Protein AF-0000000069711611 (afdb_homodimer)

Sequence (1108 aa):
MDKAIKTPIEMLAHWANTRGDEIYLRQPIKGQYLDFTWNEVQEKVQQLAGALRHLGLEPGDKIAVLSKNCAEWFITDLALMHGGYISVPIYPTANPDTIRYVLQHSGAKAIFLGKLDHWADQEAGVGGELLRLAMPYDTMPAQYQWEQLLNMGNPLIEAPLPEPDQIMTLIYTSGSTGQPKGAIQTFASYGWTCQAVVRDLRTNGNDRLLSYLPLAHITERVAIEGSSFYSGSVVAFVESLDSFVADVQRAKPTVFFSVPRLWSLFQKNIIDKIGVSKLNLLLKIPLISSLVKHKIHKGLGLNHCRLLGSGSAPIPPSLIHWYHSIGLNICEAWGMTENCAYSIINYPFDVRKIGTVGKPVQDCQIRQGEDGELLIKSPGLMTAYYLQPEATAAAFDADGFFHTGDLCAIDADGCVTITGRVKDNFKTAKGKYVAPVPIERKLAQDPHVELICVIGSGLPHPVALVQLSEGANLQAREEVRASLKATLDSVNPHLESHEHVDAIVVVNEPWSIENDVLTPTLKIKRHVLEKAFSERVDGIRGAQVRWEDELAKKMDKAIKTPIEMLAHWANTRGDEIYLRQPIKGQYLDFTWNEVQEKVQQLAGALRHLGLEPGDKIAVLSKNCAEWFITDLALMHGGYISVPIYPTANPDTIRYVLQHSGAKAIFLGKLDHWADQEAGVGGELLRLAMPYDTMPAQYQWEQLLNMGNPLIEAPLPEPDQIMTLIYTSGSTGQPKGAIQTFASYGWTCQAVVRDLRTNGNDRLLSYLPLAHITERVAIEGSSFYSGSVVAFVESLDSFVADVQRAKPTVFFSVPRLWSLFQKNIIDKIGVSKLNLLLKIPLISSLVKHKIHKGLGLNHCRLLGSGSAPIPPSLIHWYHSIGLNICEAWGMTENCAYSIINYPFDVRKIGTVGKPVQDCQIRQGEDGELLIKSPGLMTAYYLQPEATAAAFDADGFFHTGDLCAIDADGCVTITGRVKDNFKTAKGKYVAPVPIERKLAQDPHVELICVIGSGLPHPVALVQLSEGANLQAREEVRASLKATLDSVNPHLESHEHVDAIVVVNEPWSIENDVLTPTLKIKRHVLEKAFSERVDGIRGAQVRWEDELAKK

InterPro domains:
  IPR000873 AMP-dependent synthetase/ligase domain [PF00501] (13-386)
  IPR020845 AMP-binding, conserved site [PS00455] (170-181)
  IPR042099 ANL, N-terminal domain [G3DSA:3.40.50.12780] (1-421)
  IPR045851 AMP-binding enzyme domain superfamily [G3DSA:3.30.300.30] (429-538)

Radius of gyration: 38.75 Å; Cα contacts (8 Å, |Δi|>4): 2297; chains: 2; bounding box: 56×110×92 Å

Nearest PDB structures (foldseek):
  1ult-assembly1_A  TM=7.124E-01  e=4.164E-34  Thermus thermophilus
  1v26-assembly1_A  TM=7.690E-01  e=3.679E-31  Thermus thermophilus
  1v25-assembly1_B  TM=7.510E-01  e=9.584E-32  Thermus thermophilus
  5kei-assembly1_A  TM=6.816E-01  e=4.107E-28  Mycolicibacterium smegmatis MC2 155
  5e7q-assembly1_B  TM=7.026E-01  e=2.517E-27  Streptomyces platensis subsp. rosaceus

Organism: Shewanella oneidensis (strain ATCC 700550 / JCM 31522 / CIP 106686 / LMG 19005 / NCIMB 14063 / MR-1) (NCBI:txid211586)

Foldseek 3Di:
DPPAQDFLLRLLVVCCVVPVQDWAEWEDDPNHTDTDGSVNLNLQLQLLLQLCVLVPDAQAAEEEEQAFDGPVVLSPLSSCQQNNHAYEYDYLPDALVLLLCSCVLRVHQEYEWEHHDPQVRNVNSDDPRYQYEYEQDPTDDGPYYSVRSSPHGDGRPDDDHFDQARFSYWQWDDDLPDRTWTFTFGSQLLSVLLVLLCVQVVAAQVFFEEQGAGCSFLQSVRNPSSVCSVRVYHYYYDDDPVCRQVRLLVRLGQAEEDEQLVLLVLVVVLCVVQPDVRLVVQCVDVVSLLVSLCVSCNSSSNNNYPAAEYEPDDHFLVSQVVCVSSPHHYKYAYDHVQLSGHFAICPPGDNVQRQFRHAGGPQKDWDQDPVQFIWIDHSNGTDAGRPCVPVRVVQADPVGTGGPQWGWDADPVRTIHTQAGNVQWAAALVRDIDGCRVVQSQLCVQSQFSDKAWDGHHAQAIAIEGEGDPVSVPDDPVVVQVSSLVSLVVRQVVDPPRHRHFEYEYEDDDDDVVVPQADSSGHGSNVVVCVVPVVQCHPRGDYGYYYPVRTDDD/DPPAQDFLLSLLVVCCVPPVQDWAEWEDDPNHTDTDGSVNLNLQLQLLLQLCVLVPDAQAAEEEEQAFDGPVVLSPLSSCQQNNHAYEYDYLPDALVLLLCSCVQRVHQEYEWEHHDPQVRNVNSDDPRYQYEYEQDPTDDGPYYSVRSSPHGDGRPDDDHFDQARFSYWQWDDDLPDRTWTFTFGSQLLSVLLVLLCVQVVAAQPFFEEQGAGCSFLQSVRNPSSVCSVRVYHYYYDDDPVCRQVSLLVRLGQAEEDEQLVLLVLVVVLCVVQPDVRLVVQCVDVVSLVVSLCVSCNSSSNNNYPAAEYEPDDHFLVSQVVCVSSPHHYKYAYDHVQLSGHFAICPPGDNVQRQFRHAGGPQKDWDQDPVQFIWIDHSNGTDAGRPCVPVRVVQADPVGTGGPQWGWDADPVRTIHTQAGNVLWAAALVRDIEGCRVVQSQLCVQSQFSDKAWDGHHAQAIAIEGEGDPVSVPDDPVVVQVSSLVSLVVRQVVDPPRHRHFEYEYEDDDDDVVVPQADSSGHGSRVVVCVVPVVQCHPRGDYGYYYPVRTDDD

Secondary structure (DSSP, 8-state):
-------HHHHHHHHHHHHTTSEEEEEEETTEEEEEEHHHHHHHHHHHHHHHHHTT--TT-EEEEE--S-HHHHHHHHHHHHHT-EEEEE-TT--HHHHHHHHHHHT-SEEEE---S-GGGTGGGS-TTSEEEE-SSS-S--SB-HHHHHTSS------PPPPTTSEEEEEEE--TTSS-EEEEEEHHHHHHHHHHHHHHHT--TT-EEEE-S-TTSHHHIIIIIIHHHHH--EEEE---STTHHHHHHHH--SEEEE-HHHHHHHHHHHHHHH-HHHHHHHHHSHHHHHHHHHHHHHHHT-TT-SEEEE-SS---HHHHHHHHHTT--EEEEE--GGGTT-SEE--S--GGGBTB-BEEPTT-EEEE-TTSEEEEE-TT----BTT-HHHHHHHB-TTS-EEEEEEEEE-TT--EEEEEEGGG-EE-TTS-EE-HHHHHHHHTTSTTEEEEEEE-TTSSS-EEEEEEPHHHHTS-HHHHHHHHHHHHHHHGGGS-GGG---EEEE-SSPP-TTTTSB-TT--B-HHHHHHHHHHHHTT--SSEEEEGGGS---/-------HHHHHHHHHHHHTTSEEEEEEETTEEEEEEHHHHHHHHHHHHHHHHHTT--TT-EEEEE--S-HHHHHHHHHHHHHT-EEEEE-TT--HHHHHHHHHHHT-SEEEE---S-GGGTGGGS-TTSEEEE-SSS-S--SB-HHHHHTSS------PPPPTTSEEEEEEE--TTSS-EEEEEEHHHHHHHHHHHHHHHT--TT-EEEE-S-TTSHHHIIIIIIHHHHH--EEEE---STTHHHHHHHH--SEEEE-HHHHHHHHHHHHHHH-HHHHHHHHHSHHHHHHHHHHHHHHHT-TT-SEEEE-SS---HHHHHHHHHTT--EEEEE--GGGTT-SEE--S--GGGBTB-BEE-TT-EEEE-TTSEEEEE-TT----BTT-HHHHHHHB-TTS-EEEEEEEEE-TT--EEEEEEGGG-EE-TTS-EE-HHHHHHHHTTSTTEEEEEEE-TTSSS-EEEEEEPHHHHTS-HHHHHHHHHHHHHHHGGGS-GGG---EEEE-SSPP-TTTTSB-TT--B-HHHHHHHHHHHHTT--SSEEEEGGGS---

pLDDT: mean 93.29, std 7.8, range [29.94, 98.94]

Solvent-accessible surface area (backbone atoms only — not comparable to full-atom values): 57282 Å² total; per-residue (Å²): 129,89,82,70,78,64,44,65,64,54,34,50,52,49,40,28,74,75,44,24,84,43,66,31,35,34,32,47,54,96,90,36,71,49,74,32,25,31,40,54,44,52,50,51,19,21,14,41,26,11,20,43,46,56,73,68,53,50,68,66,41,28,33,29,38,41,31,45,58,44,59,65,52,54,37,47,54,50,10,31,52,47,48,42,20,21,39,32,43,34,57,58,80,51,50,27,68,57,44,32,48,54,40,61,75,66,54,40,51,30,33,38,33,25,48,46,91,61,40,83,74,30,49,84,18,59,61,59,36,41,44,34,34,22,40,94,47,79,48,60,67,33,56,37,46,37,72,54,37,55,65,29,68,56,58,43,83,81,59,75,78,80,50,51,82,39,67,42,32,38,42,63,40,78,50,96,84,54,77,57,45,30,34,29,35,24,40,40,18,51,34,50,35,18,48,49,50,26,62,76,68,64,51,35,58,84,36,25,37,68,44,70,65,57,58,42,37,45,51,35,38,30,69,44,55,33,25,28,47,78,26,56,22,27,36,29,36,45,71,42,83,89,41,34,55,61,33,34,44,70,52,44,23,26,42,46,75,49,36,39,70,56,54,52,50,51,49,48,53,51,38,71,72,63,32,64,70,53,47,56,55,41,58,68,37,67,78,51,21,57,52,52,31,48,51,51,28,50,68,56,16,46,68,57,40,80,40,38,36,33,28,92,50,86,59,61,48,68,60,48,51,52,37,42,74,53,72,42,67,63,20,33,39,36,53,41,68,56,32,44,31,54,46,26,36,25,72,76,78,48,83,92,47,65,67,38,32,21,32,62,40,91,82,37,44,75,48,70,44,97,85,30,30,35,28,38,34,48,75,20,39,40,81,38,35,64,96,30,67,68,64,33,56,71,36,38,50,97,86,58,33,33,63,66,49,32,23,47,48,69,48,96,86,50,34,33,26,76,54,39,43,60,83,65,43,33,39,24,56,80,66,45,78,38,66,40,44,61,54,40,58,62,58,50,68,42,86,46,48,64,44,72,48,57,40,34,67,65,23,79,41,26,35,32,38,30,36,61,26,74,70,46,66,71,44,60,64,68,58,52,40,51,52,54,39,52,47,49,63,64,48,36,79,77,42,57,80,75,58,28,50,18,27,38,34,34,51,83,69,80,79,30,52,90,79,55,32,19,41,95,85,67,43,78,36,60,65,55,51,40,71,70,38,50,75,61,51,58,84,63,65,80,53,39,68,41,46,47,87,73,44,70,86,127,128,90,81,71,76,62,44,66,62,55,34,49,52,50,40,28,73,75,44,22,83,42,68,32,34,33,32,46,54,96,90,37,72,49,73,33,24,31,41,54,44,52,51,51,19,20,14,40,27,11,19,42,46,57,73,68,54,50,66,67,42,29,32,28,36,41,30,46,58,44,56,62,52,55,38,48,55,50,10,30,52,51,47,41,22,20,39,32,44,36,58,56,81,53,49,26,67,57,44,32,47,55,41,60,75,67,54,40,51,31,32,39,32,26,49,47,91,62,42,82,72,29,49,84,19,58,59,61,37,41,44,33,36,22,42,95,48,80,46,60,66,34,56,37,46,38,71,56,37,55,66,29,68,56,58,44,83,83,60,75,77,79,49,50,83,38,67,42,32,37,43,63,41,77,50,94,84,55,76,58,46,29,35,29,33,24,38,41,19,50,34,50,33,17,48,49,50,27,61,75,69,62,50,36,56,83,37,27,36,68,45,70,63,57,56,43,37,44,52,35,39,31,71,45,55,34,22,28,45,76,26,56,22,28,36,28,34,44,70,42,82,89,41,34,54,62,34,34,45,71,52,44,22,26,42,47,77,50,37,38,70,57,53,52,50,51,48,48,54,51,38,70,71,61,33,63,70,54,47,55,55,42,58,69,37,68,76,52,20,56,53,50,32,50,50,52,29,49,68,56,16,46,70,56,40,80,40,37,37,34,28,92,50,86,59,62,48,69,59,47,52,51,36,42,74,53,72,43,65,65,21,32,37,36,53,41,65,57,32,45,30,54,46,26,35,24,73,75,77,50,83,90,48,65,69,37,32,21,31,62,39,92,81,36,44,76,46,69,45,97,86,29,30,35,27,38,32,49,73,21,40,41,81,38,35,66,97,31,67,67,64,36,55,71,36,39,51,96,86,58,33,33,64,66,50,32,22,45,48,70,48,98,85,49,34,33,26,75,52,39,43,61,82,64,43,34,39,23,57,81,66,46,80,39,67,40,44,62,55,40,58,61,59,49,66,42,84,45,48,61,44,72,50,56,41,35,65,64,24,78,41,26,32,32,38,29,37,61,26,75,71,46,65,71,44,60,65,68,57,52,42,52,51,54,38,51,47,49,65,65,46,36,80,76,40,57,81,73,57,28,50,18,28,39,33,35,51,82,69,81,80,30,53,90,78,54,31,18,40,95,86,66,42,77,36,62,66,54,50,42,70,70,37,51,75,60,51,58,85,62,64,80,54,38,66,42,46,49,88,71,45,71,88,127

Structure (mmCIF, N/CA/C/O backbone):
data_AF-0000000069711611-model_v1
#
loop_
_entity.id
_entity.type
_entity.pdbx_description
1 polymer 'AMP-dependent synthetase and ligase family protein'
#
loop_
_atom_site.group_PDB
_atom_site.id
_atom_site.type_symbol
_atom_site.label_atom_id
_atom_site.label_alt_id
_atom_site.label_comp_id
_atom_site.label_asym_id
_atom_site.label_entity_id
_atom_site.label_seq_id
_atom_site.pdbx_PDB_ins_code
_atom_site.Cartn_x
_atom_site.Cartn_y
_atom_site.Cartn_z
_atom_site.occupancy
_atom_site.B_iso_or_equiv
_atom_site.auth_seq_id
_atom_site.auth_comp_id
_atom_site.auth_asym_id
_atom_site.auth_atom_id
_atom_site.pdbx_PDB_model_num
ATOM 1 N N . MET A 1 1 ? -0.426 -50.875 12.516 1 30.7 1 MET A N 1
ATOM 2 C CA . MET A 1 1 ? 0.244 -49.562 12.406 1 30.7 1 MET A CA 1
ATOM 3 C C . MET A 1 1 ? -0.671 -48.531 11.758 1 30.7 1 MET A C 1
ATOM 5 O O . MET A 1 1 ? -1.158 -48.75 10.648 1 30.7 1 MET A O 1
ATOM 9 N N . ASP A 1 2 ? -1.495 -47.875 12.328 1 40.34 2 ASP A N 1
ATOM 10 C CA . ASP A 1 2 ? -2.602 -46.969 12.016 1 40.34 2 ASP A CA 1
ATOM 11 C C . ASP A 1 2 ? -2.229 -46.031 10.891 1 40.34 2 ASP A C 1
ATOM 13 O O . ASP A 1 2 ? -1.272 -45.25 11.016 1 40.34 2 ASP A O 1
ATOM 17 N N . LYS A 1 3 ? -2.402 -46.312 9.562 1 51.84 3 LYS A N 1
ATOM 18 C CA . LYS A 1 3 ? -2.158 -46.031 8.156 1 51.84 3 LYS A CA 1
ATOM 19 C C . LYS A 1 3 ? -2.545 -44.594 7.828 1 51.84 3 LYS A C 1
ATOM 21 O O . LYS A 1 3 ? -2.895 -44.281 6.688 1 51.84 3 LYS A O 1
ATOM 26 N N . ALA A 1 4 ? -2.797 -43.656 8.852 1 65.31 4 ALA A N 1
ATOM 27 C CA . ALA A 1 4 ? -3.23 -42.281 8.539 1 65.31 4 ALA A CA 1
ATOM 28 C C . ALA A 1 4 ? -2.152 -41.531 7.773 1 65.31 4 ALA A C 1
ATOM 30 O O . ALA A 1 4 ? -0.96 -41.688 8.062 1 65.31 4 ALA A O 1
ATOM 31 N N . ILE A 1 5 ? -2.506 -40.938 6.672 1 74.75 5 ILE A N 1
ATOM 32 C CA . ILE A 1 5 ? -1.616 -40.188 5.809 1 74.75 5 ILE A CA 1
ATOM 33 C C . ILE A 1 5 ? -0.926 -39.094 6.613 1 74.75 5 ILE A C 1
ATOM 35 O O . ILE A 1 5 ? -1.59 -38.25 7.246 1 74.75 5 ILE A O 1
ATOM 39 N N . LYS A 1 6 ? 0.329 -39.25 6.773 1 92.5 6 LYS A N 1
ATOM 40 C CA . LYS A 1 6 ? 1.103 -38.219 7.457 1 92.5 6 LYS A CA 1
ATOM 41 C C . LYS A 1 6 ? 1.021 -36.875 6.715 1 92.5 6 LYS A C 1
ATOM 43 O O . LYS A 1 6 ? 1.022 -36.844 5.484 1 92.5 6 LYS A O 1
ATOM 48 N N . THR A 1 7 ? 0.891 -35.844 7.438 1 96.19 7 THR A N 1
ATOM 49 C CA . THR A 1 7 ? 0.869 -34.5 6.844 1 96.19 7 THR A CA 1
ATOM 50 C C . THR A 1 7 ? 2.262 -34.094 6.371 1 96.19 7 THR A C 1
ATOM 52 O O . THR A 1 7 ? 3.26 -34.688 6.777 1 96.19 7 THR A O 1
ATOM 55 N N . PRO A 1 8 ? 2.336 -33.094 5.52 1 97.69 8 PRO A N 1
ATOM 56 C CA . PRO A 1 8 ? 3.643 -32.594 5.098 1 97.69 8 PRO A CA 1
ATOM 57 C C . PRO A 1 8 ? 4.52 -32.156 6.27 1 97.69 8 PRO A C 1
ATOM 59 O O . PRO A 1 8 ? 5.738 -32.344 6.227 1 97.69 8 PRO A O 1
ATOM 62 N N . ILE A 1 9 ? 3.939 -31.672 7.344 1 97.88 9 ILE A N 1
ATOM 63 C CA . ILE A 1 9 ? 4.684 -31.203 8.516 1 97.88 9 ILE A CA 1
ATOM 64 C C . ILE A 1 9 ? 5.281 -32.406 9.25 1 97.88 9 ILE A C 1
ATOM 66 O O . ILE A 1 9 ? 6.418 -32.344 9.719 1 97.88 9 ILE A O 1
ATOM 70 N N . GLU A 1 10 ? 4.473 -33.438 9.32 1 97.69 10 GLU A N 1
ATOM 71 C CA . GLU A 1 10 ? 4.996 -34.656 9.914 1 97.69 10 GLU A CA 1
ATOM 72 C C . GLU A 1 10 ? 6.145 -35.219 9.086 1 97.69 10 GLU A C 1
ATOM 74 O O . GLU A 1 10 ? 7.109 -35.75 9.633 1 97.69 10 GLU A O 1
ATOM 79 N N . MET A 1 11 ? 6.008 -35.125 7.773 1 98.12 11 MET A N 1
ATOM 80 C CA . MET A 1 11 ? 7.062 -35.625 6.891 1 98.12 11 MET A CA 1
ATOM 81 C C . MET A 1 11 ? 8.328 -34.781 7.047 1 98.12 11 MET A C 1
ATOM 83 O O . MET A 1 11 ? 9.438 -35.344 7.039 1 98.12 11 MET A O 1
ATOM 87 N N . LEU A 1 12 ? 8.195 -33.469 7.133 1 98.25 12 LEU A N 1
ATOM 88 C CA . LEU A 1 12 ? 9.352 -32.625 7.387 1 98.25 12 LEU A CA 1
ATOM 89 C C . LEU A 1 12 ? 10.07 -33.031 8.664 1 98.25 12 LEU A C 1
ATOM 91 O O . LEU A 1 12 ? 11.297 -33.188 8.68 1 98.25 12 LEU A O 1
ATOM 95 N N . ALA A 1 13 ? 9.305 -33.25 9.703 1 97.81 13 ALA A N 1
ATOM 96 C CA . ALA A 1 13 ? 9.875 -33.688 10.977 1 97.81 13 ALA A CA 1
ATOM 97 C C . ALA A 1 13 ? 10.57 -35.031 10.828 1 97.81 13 ALA A C 1
ATOM 99 O O . ALA A 1 13 ? 11.648 -35.25 11.383 1 97.81 13 ALA A O 1
ATOM 100 N N . HIS A 1 14 ? 9.961 -35.938 10.102 1 97.69 14 HIS A N 1
ATOM 101 C CA . HIS A 1 14 ? 10.523 -37.25 9.867 1 97.69 14 HIS A CA 1
ATOM 102 C C . HIS A 1 14 ? 11.891 -37.156 9.211 1 97.69 14 HIS A C 1
ATOM 104 O O . HIS A 1 14 ? 12.852 -37.781 9.688 1 97.69 14 HIS A O 1
ATOM 110 N N . TRP A 1 15 ? 11.992 -36.406 8.172 1 98.19 15 TRP A N 1
ATOM 111 C CA . TRP A 1 15 ? 13.25 -36.312 7.43 1 98.19 15 TRP A CA 1
ATOM 112 C C . TRP A 1 15 ? 14.305 -35.562 8.234 1 98.19 15 TRP A C 1
ATOM 114 O O . TRP A 1 15 ? 15.484 -35.906 8.203 1 98.19 15 TRP A O 1
ATOM 124 N N . ALA A 1 16 ? 13.883 -34.5 8.891 1 98.12 16 ALA A N 1
ATOM 125 C CA . ALA A 1 16 ? 14.812 -33.781 9.758 1 98.12 16 ALA A CA 1
ATOM 126 C C . ALA A 1 16 ? 15.406 -34.688 10.82 1 98.12 16 ALA A C 1
ATOM 128 O O . ALA A 1 16 ? 16.594 -34.594 11.141 1 98.12 16 ALA A O 1
ATOM 129 N N . ASN A 1 17 ? 14.648 -35.625 11.32 1 97.94 17 ASN A N 1
ATOM 130 C CA . ASN A 1 17 ? 15.07 -36.531 12.367 1 97.94 17 ASN A CA 1
ATOM 131 C C . ASN A 1 17 ? 15.969 -37.656 11.805 1 97.94 17 ASN A C 1
ATOM 133 O O . ASN A 1 17 ? 16.875 -38.125 12.484 1 97.94 17 ASN A O 1
ATOM 137 N N . THR A 1 18 ? 15.727 -38.062 10.602 1 97.94 18 THR A N 1
ATOM 138 C CA . THR A 1 18 ? 16.391 -39.25 10.094 1 97.94 18 THR A CA 1
ATOM 139 C C . THR A 1 18 ? 17.516 -38.875 9.141 1 97.94 18 THR A C 1
ATOM 141 O O . THR A 1 18 ? 18.5 -39.625 9.023 1 97.94 18 THR A O 1
ATOM 144 N N . ARG A 1 19 ? 17.312 -37.75 8.445 1 97.44 19 ARG A N 1
ATOM 145 C CA . ARG A 1 19 ? 18.281 -37.312 7.43 1 97.44 19 ARG A CA 1
ATOM 146 C C . ARG A 1 19 ? 18.547 -35.844 7.523 1 97.44 19 ARG A C 1
ATOM 148 O O . ARG A 1 19 ? 18.625 -35.156 6.504 1 97.44 19 ARG A O 1
ATOM 155 N N . GLY A 1 20 ? 18.719 -35.375 8.656 1 98.06 20 GLY A N 1
ATOM 156 C CA . GLY A 1 20 ? 18.688 -33.938 8.938 1 98.06 20 GLY A CA 1
ATOM 157 C C . GLY A 1 20 ? 19.781 -33.188 8.219 1 98.06 20 GLY A C 1
ATOM 158 O O . GLY A 1 20 ? 19.562 -32.031 7.785 1 98.06 20 GLY A O 1
ATOM 159 N N . ASP A 1 21 ? 20.922 -33.719 7.988 1 98.25 21 ASP A N 1
ATOM 160 C CA . ASP A 1 21 ? 22.062 -33 7.441 1 98.25 21 ASP A CA 1
ATOM 161 C C . ASP A 1 21 ? 22.156 -33.188 5.926 1 98.25 21 ASP A C 1
ATOM 163 O O . ASP A 1 21 ? 23 -32.562 5.273 1 98.25 21 ASP A O 1
ATOM 167 N N . GLU A 1 22 ? 21.25 -34 5.391 1 98.5 22 GLU A N 1
ATOM 168 C CA . GLU A 1 22 ? 21.219 -34.156 3.938 1 98.5 22 GLU A CA 1
ATOM 169 C C . GLU A 1 22 ? 20.562 -32.969 3.268 1 98.5 22 GLU A C 1
ATOM 171 O O . GLU A 1 22 ? 19.688 -32.312 3.861 1 98.5 22 GLU A O 1
ATOM 176 N N . ILE A 1 23 ? 20.969 -32.656 2.035 1 98.75 23 ILE A N 1
ATOM 177 C CA . ILE A 1 23 ? 20.469 -31.516 1.282 1 98.75 23 ILE A CA 1
ATOM 178 C C . ILE A 1 23 ? 19.031 -31.797 0.818 1 98.75 23 ILE A C 1
ATOM 180 O O . ILE A 1 23 ? 18.766 -32.875 0.265 1 98.75 23 ILE A O 1
ATOM 184 N N . TYR A 1 24 ? 18.156 -30.906 1.096 1 98.75 24 TYR A N 1
ATOM 185 C CA . TYR A 1 24 ? 16.781 -31 0.635 1 98.75 24 TYR A CA 1
ATOM 186 C C . TYR A 1 24 ? 16.531 -30.062 -0.541 1 98.75 24 TYR A C 1
ATOM 188 O O . TYR A 1 24 ? 16.047 -30.484 -1.593 1 98.75 24 TYR A O 1
ATOM 196 N N . LEU A 1 25 ? 16.875 -28.781 -0.39 1 98.94 25 LEU A N 1
ATOM 197 C CA . LEU A 1 25 ? 16.609 -27.781 -1.409 1 98.94 25 LEU A CA 1
ATOM 198 C C . LEU A 1 25 ? 17.906 -27.172 -1.927 1 98.94 25 LEU A C 1
ATOM 200 O O . LEU A 1 25 ? 18.828 -26.891 -1.147 1 98.94 25 LEU A O 1
ATOM 204 N N . ARG A 1 26 ? 17.984 -26.984 -3.24 1 98.75 26 ARG A N 1
ATOM 205 C CA . ARG A 1 26 ? 19.156 -26.391 -3.885 1 98.75 26 ARG A CA 1
ATOM 206 C C . ARG A 1 26 ? 18.75 -25.188 -4.738 1 98.75 26 ARG A C 1
ATOM 208 O O . ARG A 1 26 ? 18.219 -25.344 -5.836 1 98.75 26 ARG A O 1
ATOM 215 N N . GLN A 1 27 ? 19.016 -24.016 -4.211 1 98.56 27 GLN A N 1
ATOM 216 C CA . GLN A 1 27 ? 18.656 -22.766 -4.879 1 98.56 27 GLN A CA 1
ATOM 217 C C . GLN A 1 27 ? 19.859 -22.188 -5.641 1 98.56 27 GLN A C 1
ATOM 219 O O . GLN A 1 27 ? 20.875 -21.859 -5.043 1 98.56 27 GLN A O 1
ATOM 224 N N . PRO A 1 28 ? 19.734 -22.109 -6.957 1 97.25 28 PRO A N 1
ATOM 225 C CA . PRO A 1 28 ? 20.828 -21.484 -7.688 1 97.25 28 PRO A CA 1
ATOM 226 C C . PRO A 1 28 ? 20.859 -19.969 -7.523 1 97.25 28 PRO A C 1
ATOM 228 O O . PRO A 1 28 ? 19.812 -19.312 -7.656 1 97.25 28 PRO A O 1
ATOM 231 N N . ILE A 1 29 ? 21.938 -19.438 -7.223 1 94.94 29 ILE A N 1
ATOM 232 C CA . ILE A 1 29 ? 22.219 -18.016 -7.16 1 94.94 29 ILE A CA 1
ATOM 233 C C . ILE A 1 29 ? 23.5 -17.703 -7.945 1 94.94 29 ILE A C 1
ATOM 235 O O . ILE A 1 29 ? 24.594 -18.078 -7.535 1 94.94 29 ILE A O 1
ATOM 239 N N . LYS A 1 30 ? 23.375 -17 -9.047 1 92.56 30 LYS A N 1
ATOM 240 C CA . LYS A 1 30 ? 24.484 -16.688 -9.938 1 92.56 30 LYS A CA 1
ATOM 241 C C . LYS A 1 30 ? 25.266 -17.953 -10.305 1 92.56 30 LYS A C 1
ATOM 243 O O . LYS A 1 30 ? 26.484 -17.984 -10.18 1 92.56 30 LYS A O 1
ATOM 248 N N . GLY A 1 31 ? 24.547 -18.969 -10.586 1 91.38 31 GLY A N 1
ATOM 249 C CA . GLY A 1 31 ? 25.125 -20.188 -11.117 1 91.38 31 GLY A CA 1
ATOM 250 C C . GLY A 1 31 ? 25.641 -21.125 -10.039 1 91.38 31 GLY A C 1
ATOM 251 O O . GLY A 1 31 ? 26.125 -22.219 -10.344 1 91.38 31 GLY A O 1
ATOM 252 N N . GLN A 1 32 ? 25.5 -20.672 -8.797 1 95.88 32 GLN A N 1
ATOM 253 C CA . GLN A 1 32 ? 25.953 -21.5 -7.684 1 95.88 32 GLN A CA 1
ATOM 254 C C . GLN A 1 32 ? 24.781 -21.859 -6.758 1 95.88 32 GLN A C 1
ATOM 256 O O . GLN A 1 32 ? 23.922 -21.016 -6.5 1 95.88 32 GLN A O 1
ATOM 261 N N . TYR A 1 33 ? 24.859 -23.094 -6.227 1 97.38 33 TYR A N 1
ATOM 262 C CA . TYR A 1 33 ? 23.766 -23.531 -5.367 1 97.38 33 TYR A CA 1
ATOM 263 C C . TYR A 1 33 ? 23.922 -22.953 -3.963 1 97.38 33 TYR A C 1
ATOM 265 O O . TYR A 1 33 ? 25 -23.016 -3.377 1 97.38 33 TYR A O 1
ATOM 273 N N . LEU A 1 34 ? 22.953 -22.406 -3.508 1 98.06 34 LEU A N 1
ATOM 274 C CA . LEU A 1 34 ? 22.703 -22.281 -2.074 1 98.06 34 LEU A CA 1
ATOM 275 C C . LEU A 1 34 ? 21.875 -23.453 -1.559 1 98.06 34 LEU A C 1
ATOM 277 O O . LEU A 1 34 ? 20.688 -23.578 -1.878 1 98.06 34 LEU A O 1
ATOM 281 N N . ASP A 1 35 ? 22.469 -24.312 -0.725 1 98.69 35 ASP A N 1
ATOM 282 C CA . ASP A 1 35 ? 21.844 -25.562 -0.296 1 98.69 35 ASP A CA 1
ATOM 283 C C . ASP A 1 35 ? 21.172 -25.391 1.069 1 98.69 35 ASP A C 1
ATOM 285 O O . ASP A 1 35 ? 21.688 -24.688 1.933 1 98.69 35 ASP A O 1
ATOM 289 N N . PHE A 1 36 ? 20.031 -26.016 1.254 1 98.88 36 PHE A N 1
ATOM 290 C CA . PHE A 1 36 ? 19.344 -26.125 2.533 1 98.88 36 PHE A CA 1
ATOM 291 C C . PHE A 1 36 ? 19.172 -27.578 2.93 1 98.88 36 PHE A C 1
ATOM 293 O O . PHE A 1 36 ? 18.625 -28.375 2.162 1 98.88 36 PHE A O 1
ATOM 300 N N . THR A 1 37 ? 19.641 -27.906 4.086 1 98.88 37 THR A N 1
ATOM 301 C CA . THR A 1 37 ? 19.422 -29.25 4.621 1 98.88 37 THR A CA 1
ATOM 302 C C . THR A 1 37 ? 18 -29.375 5.184 1 98.88 37 THR A C 1
ATOM 304 O O . THR A 1 37 ? 17.312 -28.375 5.371 1 98.88 37 THR A O 1
ATOM 307 N N . TRP A 1 38 ? 17.594 -30.609 5.449 1 98.81 38 TRP A N 1
ATOM 308 C CA . TRP A 1 38 ? 16.297 -30.844 6.078 1 98.81 38 TRP A CA 1
ATOM 309 C C . TRP A 1 38 ? 16.203 -30.109 7.418 1 98.81 38 TRP A C 1
ATOM 311 O O . TRP A 1 38 ? 15.172 -29.5 7.73 1 98.81 38 TRP A O 1
ATOM 321 N N . ASN A 1 39 ? 17.266 -30.078 8.188 1 98.81 39 ASN A N 1
ATOM 322 C CA . ASN A 1 39 ? 17.328 -29.391 9.469 1 98.81 39 ASN A CA 1
ATOM 323 C C . ASN A 1 39 ? 17.172 -27.875 9.305 1 98.81 39 ASN A C 1
ATOM 325 O O . ASN A 1 39 ? 16.438 -27.234 10.055 1 98.81 39 ASN A O 1
ATOM 329 N N . GLU A 1 40 ? 17.891 -27.375 8.359 1 98.81 40 GLU A N 1
ATOM 330 C CA . GLU A 1 40 ? 17.828 -25.938 8.117 1 98.81 40 GLU A CA 1
ATOM 331 C C . GLU A 1 40 ? 16.422 -25.516 7.68 1 98.81 40 GLU A C 1
ATOM 333 O O . GLU A 1 40 ? 15.938 -24.453 8.086 1 98.81 40 GLU A O 1
ATOM 338 N N . VAL A 1 41 ? 15.805 -26.328 6.852 1 98.88 41 VAL A N 1
ATOM 339 C CA . VAL A 1 41 ? 14.445 -26.031 6.402 1 98.88 41 VAL A CA 1
ATOM 340 C C . VAL A 1 41 ? 13.492 -26.047 7.594 1 98.88 41 VAL A C 1
ATOM 342 O O . VAL A 1 41 ? 12.68 -25.141 7.762 1 98.88 41 VAL A O 1
ATOM 345 N N . GLN A 1 42 ? 13.609 -27.047 8.414 1 98.81 42 GLN A N 1
ATOM 346 C CA . GLN A 1 42 ? 12.75 -27.125 9.594 1 98.81 42 GLN A CA 1
ATOM 347 C C . GLN A 1 42 ? 12.945 -25.906 10.5 1 98.81 42 GLN A C 1
ATOM 349 O O . GLN A 1 42 ? 11.969 -25.344 11.008 1 98.81 42 GLN A O 1
ATOM 354 N N . GLU A 1 43 ? 14.156 -25.531 10.719 1 98.81 43 GLU A N 1
ATOM 355 C CA . GLU A 1 43 ? 14.469 -24.375 11.547 1 98.81 43 GLU A CA 1
ATOM 356 C C . GLU A 1 43 ? 13.828 -23.094 10.984 1 98.81 43 GLU A C 1
ATOM 358 O O . GLU A 1 43 ? 13.18 -22.344 11.719 1 98.81 43 GLU A O 1
ATOM 363 N N . LYS A 1 44 ? 13.977 -22.859 9.734 1 98.88 44 LYS A N 1
ATOM 364 C CA . LYS A 1 44 ? 13.43 -21.656 9.102 1 98.88 44 LYS A CA 1
ATOM 365 C C . LYS A 1 44 ? 11.906 -21.688 9.109 1 98.88 44 LYS A C 1
ATOM 367 O O . LYS A 1 44 ? 11.266 -20.625 9.172 1 98.88 44 LYS A O 1
ATOM 372 N N . VAL A 1 45 ? 11.352 -22.875 8.93 1 98.88 45 VAL A N 1
ATOM 373 C CA . VAL A 1 45 ? 9.898 -23.031 9 1 98.88 45 VAL A CA 1
ATOM 374 C C . VAL A 1 45 ? 9.391 -22.594 10.367 1 98.88 45 VAL A C 1
ATOM 376 O O . VAL A 1 45 ? 8.43 -21.828 10.453 1 98.88 45 VAL A O 1
ATOM 379 N N . GLN A 1 46 ? 10.07 -23 11.406 1 98.88 46 GLN A N 1
ATOM 380 C CA . GLN A 1 46 ? 9.672 -22.656 12.773 1 98.88 46 GLN A CA 1
ATOM 381 C C . GLN A 1 46 ? 9.867 -21.172 13.047 1 98.88 46 GLN A C 1
ATOM 383 O O . GLN A 1 46 ? 9.023 -20.531 13.68 1 98.88 46 GLN A O 1
ATOM 388 N N . GLN A 1 47 ? 10.969 -20.625 12.562 1 98.88 47 GLN A N 1
ATOM 389 C CA . GLN A 1 47 ? 11.258 -19.203 12.719 1 98.88 47 GLN A CA 1
ATOM 390 C C . GLN A 1 47 ? 10.203 -18.359 12.023 1 98.88 47 GLN A C 1
ATOM 392 O O . GLN A 1 47 ? 9.664 -17.422 12.609 1 98.88 47 GLN A O 1
ATOM 397 N N . LEU A 1 48 ? 9.906 -18.734 10.812 1 98.88 48 LEU A N 1
ATOM 398 C CA . LEU A 1 48 ? 8.953 -17.953 10.016 1 98.88 48 LEU A CA 1
ATOM 399 C C . LEU A 1 48 ? 7.555 -18.047 10.609 1 98.88 48 LEU A C 1
ATOM 401 O O . LEU A 1 48 ? 6.844 -17.031 10.688 1 98.88 48 LEU A O 1
ATOM 405 N N . ALA A 1 49 ? 7.117 -19.25 10.984 1 98.81 49 ALA A N 1
ATOM 406 C CA . ALA A 1 49 ? 5.809 -19.422 11.609 1 98.81 49 ALA A CA 1
ATOM 407 C C . ALA A 1 49 ? 5.703 -18.594 12.891 1 98.81 49 ALA A C 1
ATOM 409 O O . ALA A 1 49 ? 4.668 -17.984 13.164 1 98.81 49 ALA A O 1
ATOM 410 N N . GLY A 1 50 ? 6.785 -18.625 13.672 1 98.56 50 GLY A N 1
ATOM 411 C CA . GLY A 1 50 ? 6.824 -17.828 14.883 1 98.56 50 GLY A CA 1
ATOM 412 C C . GLY A 1 50 ? 6.738 -16.344 14.617 1 98.56 50 GLY A C 1
ATOM 413 O O . GLY A 1 50 ? 6.062 -15.609 15.344 1 98.56 50 GLY A O 1
ATOM 414 N N . ALA A 1 51 ? 7.43 -15.883 13.617 1 98.69 51 ALA A N 1
ATOM 415 C CA . ALA A 1 51 ? 7.391 -14.477 13.234 1 98.69 51 ALA 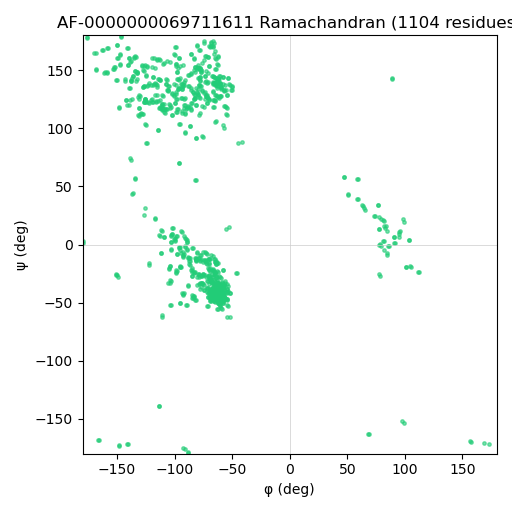A CA 1
ATOM 416 C C . ALA A 1 51 ? 5.973 -14.039 12.875 1 98.69 51 ALA A C 1
ATOM 418 O O . ALA A 1 51 ? 5.539 -12.945 13.234 1 98.69 51 ALA A O 1
ATOM 419 N N . LEU A 1 52 ? 5.258 -14.898 12.141 1 98.69 52 LEU A N 1
ATOM 420 C CA . LEU A 1 52 ? 3.887 -14.594 11.75 1 98.69 52 LEU A CA 1
ATOM 421 C C . LEU A 1 52 ? 2.984 -14.469 12.977 1 98.69 52 LEU A C 1
ATOM 423 O O . LEU A 1 52 ? 2.139 -13.578 13.039 1 98.69 52 LEU A O 1
ATOM 427 N N . ARG A 1 53 ? 3.211 -15.383 13.945 1 97.81 53 ARG A N 1
ATOM 428 C CA . ARG A 1 53 ? 2.49 -15.281 15.211 1 97.81 53 ARG A CA 1
ATOM 429 C C . ARG A 1 53 ? 2.807 -13.969 15.922 1 97.81 53 ARG A C 1
ATOM 431 O O . ARG A 1 53 ? 1.906 -13.312 16.453 1 97.81 53 ARG A O 1
ATOM 438 N N . HIS A 1 54 ? 4.047 -13.656 15.914 1 98.06 54 HIS A N 1
ATOM 439 C CA . HIS A 1 54 ? 4.531 -12.43 16.547 1 98.06 54 HIS A CA 1
ATOM 440 C C . HIS A 1 54 ? 3.875 -11.203 15.93 1 98.06 54 HIS A C 1
ATOM 442 O O . HIS A 1 54 ? 3.559 -10.242 16.641 1 98.06 54 HIS A O 1
ATOM 448 N N . LEU A 1 55 ? 3.6 -11.234 14.695 1 98.31 55 LEU A N 1
ATOM 449 C CA . LEU A 1 55 ? 3.041 -10.102 13.969 1 98.31 55 LEU A CA 1
ATOM 450 C C . LEU A 1 55 ? 1.524 -10.055 14.117 1 98.31 55 LEU A C 1
ATOM 452 O O . LEU A 1 55 ? 0.866 -9.195 13.523 1 98.31 55 LEU A O 1
ATOM 456 N N . GLY A 1 56 ? 0.922 -11.016 14.789 1 97.44 56 GLY A N 1
ATOM 457 C CA . GLY A 1 56 ? -0.488 -10.945 15.141 1 97.44 56 GLY A CA 1
ATOM 458 C C . GLY A 1 56 ? -1.362 -11.828 14.266 1 97.44 56 GLY A C 1
ATOM 459 O O . GLY A 1 56 ? -2.59 -11.805 14.383 1 97.44 56 GLY A O 1
ATOM 460 N N . LEU A 1 57 ? -0.753 -12.586 13.391 1 98.19 57 LEU A N 1
ATOM 461 C CA . LEU A 1 57 ? -1.535 -13.516 12.578 1 98.19 57 LEU A CA 1
ATOM 462 C C . LEU A 1 57 ? -1.933 -14.742 13.391 1 98.19 57 LEU A C 1
ATOM 464 O O . LEU A 1 57 ? -1.195 -15.172 14.281 1 98.19 57 LEU A O 1
ATOM 468 N N . GLU A 1 58 ? -3.064 -15.273 13.047 1 97.69 58 GLU A N 1
ATOM 469 C CA . GLU A 1 58 ? -3.625 -16.391 13.789 1 97.69 58 GLU A CA 1
ATOM 470 C C . GLU A 1 58 ? -3.898 -17.578 12.875 1 97.69 58 GLU A C 1
ATOM 472 O O . GLU A 1 58 ? -4.117 -17.406 11.672 1 97.69 58 GLU A O 1
ATOM 477 N N . PRO A 1 59 ? -3.857 -18.828 13.523 1 98.12 59 PRO A N 1
ATOM 478 C CA . PRO A 1 59 ? -4.266 -19.984 12.719 1 98.12 59 PRO A CA 1
ATOM 479 C C . PRO A 1 59 ? -5.605 -19.766 12.016 1 98.12 59 PRO A C 1
ATOM 481 O O . PRO A 1 59 ? -6.539 -19.219 12.617 1 98.12 59 PRO A O 1
ATOM 484 N N . GLY A 1 60 ? -5.637 -20.141 10.789 1 98.31 60 GLY A N 1
ATOM 485 C CA . GLY A 1 60 ? -6.844 -19.938 10.008 1 98.31 60 GLY A CA 1
ATOM 486 C C . GLY A 1 60 ? -6.754 -18.734 9.086 1 98.31 60 GLY A C 1
ATOM 487 O O . GLY A 1 60 ? -7.523 -18.609 8.125 1 98.31 60 GLY A O 1
ATOM 488 N N . ASP A 1 61 ? -5.812 -17.828 9.406 1 98.81 61 ASP A N 1
ATOM 489 C CA . ASP A 1 61 ? -5.645 -16.672 8.539 1 98.81 61 ASP A CA 1
ATOM 490 C C . ASP A 1 61 ? -5.129 -17.094 7.16 1 98.81 61 ASP A C 1
ATOM 492 O O . ASP A 1 61 ? -4.285 -17.984 7.051 1 98.81 61 ASP A O 1
ATOM 496 N N . LYS A 1 62 ? -5.68 -16.469 6.074 1 98.94 62 LYS A N 1
ATOM 497 C CA . LYS A 1 62 ? -5.18 -16.672 4.719 1 98.94 62 LYS A CA 1
ATOM 498 C C . LYS A 1 62 ? -3.971 -15.773 4.445 1 98.94 62 LYS A C 1
ATOM 500 O O . LYS A 1 62 ? -3.988 -14.586 4.754 1 98.94 62 LYS A O 1
ATOM 505 N N . ILE A 1 63 ? -2.949 -16.359 3.973 1 98.94 63 ILE A N 1
ATOM 506 C CA . ILE A 1 63 ? -1.728 -15.641 3.617 1 98.94 63 ILE A CA 1
ATOM 507 C C . ILE A 1 63 ? -1.354 -15.953 2.168 1 98.94 63 ILE A C 1
ATOM 509 O O . ILE A 1 63 ? -1.181 -17.109 1.798 1 98.94 63 ILE A O 1
ATOM 513 N N . ALA A 1 64 ? -1.235 -14.93 1.333 1 98.94 64 ALA A N 1
ATOM 514 C CA . ALA A 1 64 ? -0.943 -15.109 -0.087 1 98.94 64 ALA A CA 1
ATOM 515 C C . ALA A 1 64 ? 0.553 -15.297 -0.32 1 98.94 64 ALA A C 1
ATOM 517 O O . ALA A 1 64 ? 1.373 -14.883 0.504 1 98.94 64 ALA A O 1
ATOM 518 N N . VAL A 1 65 ? 0.892 -15.969 -1.349 1 98.88 65 VAL A N 1
ATOM 519 C CA . VAL A 1 65 ? 2.268 -16.125 -1.809 1 98.88 65 VAL A CA 1
ATOM 520 C C . VAL A 1 65 ? 2.367 -15.75 -3.283 1 98.88 65 VAL A C 1
ATOM 522 O O . VAL A 1 65 ? 1.747 -16.391 -4.141 1 98.88 65 VAL A O 1
ATOM 525 N N . LEU A 1 66 ? 3.029 -14.703 -3.621 1 98.62 66 LEU A N 1
ATOM 526 C CA . LEU A 1 66 ? 3.266 -14.203 -4.973 1 98.62 66 LEU A CA 1
ATOM 527 C C . LEU A 1 66 ? 4.75 -14.273 -5.32 1 98.62 66 LEU A C 1
ATOM 529 O O . LEU A 1 66 ? 5.516 -13.375 -4.953 1 98.62 66 LEU A O 1
ATOM 533 N N . SER A 1 67 ? 5.086 -15.32 -6.031 1 98.38 67 SER A N 1
ATOM 534 C CA . SER A 1 67 ? 6.504 -15.539 -6.305 1 98.38 67 SER A CA 1
ATOM 535 C C . SER A 1 67 ? 6.703 -16.609 -7.375 1 98.38 67 SER A C 1
ATOM 537 O O . SER A 1 67 ? 5.895 -17.531 -7.5 1 98.38 67 SER A O 1
ATOM 539 N N . LYS A 1 68 ? 7.785 -16.453 -8.102 1 96.94 68 LYS A N 1
ATOM 540 C CA . LYS A 1 68 ? 8.305 -17.578 -8.875 1 96.94 68 LYS A CA 1
ATOM 541 C C . LYS A 1 68 ? 8.859 -18.672 -7.953 1 96.94 68 LYS A C 1
ATOM 543 O O . LYS A 1 68 ? 8.945 -18.484 -6.738 1 96.94 68 LYS A O 1
ATOM 548 N N . ASN A 1 69 ? 9.203 -19.734 -8.617 1 97.88 69 ASN A N 1
ATOM 549 C CA . ASN A 1 69 ? 9.703 -20.875 -7.848 1 97.88 69 ASN A CA 1
ATOM 550 C C . ASN A 1 69 ? 11.047 -20.547 -7.188 1 97.88 69 ASN A C 1
ATOM 552 O O . ASN A 1 69 ? 11.938 -20 -7.828 1 97.88 69 ASN A O 1
ATOM 556 N N . CYS A 1 70 ? 11.172 -20.844 -5.938 1 98.38 70 CYS A N 1
ATOM 557 C CA . CYS A 1 70 ? 12.422 -20.766 -5.188 1 98.38 70 CYS A CA 1
ATOM 558 C C . CYS A 1 70 ? 12.336 -21.562 -3.893 1 98.38 70 CYS A C 1
ATOM 560 O O . CYS A 1 70 ? 11.266 -22.031 -3.514 1 98.38 70 CYS A O 1
ATOM 562 N N . ALA A 1 71 ? 13.453 -21.766 -3.275 1 98.81 71 ALA A N 1
ATOM 563 C CA . ALA A 1 71 ? 13.508 -22.531 -2.027 1 98.81 71 ALA A CA 1
ATOM 564 C C . ALA A 1 71 ? 12.641 -21.875 -0.954 1 98.81 71 ALA A C 1
ATOM 566 O O . ALA A 1 71 ? 11.953 -22.578 -0.199 1 98.81 71 ALA A O 1
ATOM 567 N N . GLU A 1 72 ? 12.648 -20.609 -0.941 1 98.88 72 GLU A N 1
ATOM 568 C CA . GLU A 1 72 ? 11.914 -19.859 0.07 1 98.88 72 GLU A CA 1
ATOM 569 C C . GLU A 1 72 ? 10.406 -20.031 -0.102 1 98.88 72 GLU A C 1
ATOM 571 O O . GLU A 1 72 ? 9.648 -19.938 0.868 1 98.88 72 GLU A O 1
ATOM 576 N N . TRP A 1 73 ? 10 -20.281 -1.343 1 98.88 73 TRP A N 1
ATOM 577 C CA . TRP A 1 73 ? 8.594 -20.609 -1.562 1 98.88 73 TRP A CA 1
ATOM 578 C C . TRP A 1 73 ? 8.195 -21.859 -0.786 1 98.88 73 TRP A C 1
ATOM 580 O O . TRP A 1 73 ? 7.176 -21.875 -0.096 1 98.88 73 TRP A O 1
ATOM 590 N N . PHE A 1 74 ? 9.031 -22.922 -0.841 1 98.88 74 PHE A N 1
ATOM 591 C CA . PHE A 1 74 ? 8.812 -24.156 -0.114 1 98.88 74 PHE A CA 1
ATOM 592 C C . PHE A 1 74 ? 8.789 -23.906 1.39 1 98.88 74 PHE A C 1
ATOM 594 O O . PHE A 1 74 ? 7.887 -24.375 2.09 1 98.88 74 PHE A O 1
ATOM 601 N N . ILE A 1 75 ? 9.781 -23.219 1.841 1 98.94 75 ILE A N 1
ATOM 602 C CA . ILE A 1 75 ? 9.938 -22.938 3.264 1 98.94 75 ILE A CA 1
ATOM 603 C C . ILE A 1 75 ? 8.719 -22.156 3.77 1 98.94 75 ILE A C 1
ATOM 605 O O . ILE A 1 75 ? 8.172 -22.484 4.828 1 98.94 75 ILE A O 1
ATOM 609 N N . THR A 1 76 ? 8.273 -21.172 2.994 1 98.94 76 THR A N 1
ATOM 610 C CA . THR A 1 76 ? 7.113 -20.359 3.344 1 98.94 76 THR A CA 1
ATOM 611 C C . THR A 1 76 ? 5.855 -21.234 3.428 1 98.94 76 THR A C 1
ATOM 613 O O . THR A 1 76 ? 5.113 -21.156 4.41 1 98.94 76 THR A O 1
ATOM 616 N N . ASP A 1 77 ? 5.633 -22.016 2.4 1 98.88 77 ASP A N 1
ATOM 617 C CA . ASP A 1 77 ? 4.434 -22.844 2.379 1 98.88 77 ASP A CA 1
ATOM 618 C C . ASP A 1 77 ? 4.414 -23.812 3.566 1 98.88 77 ASP A C 1
ATOM 620 O O . ASP A 1 77 ? 3.379 -23.984 4.211 1 98.88 77 ASP A O 1
ATOM 624 N N . LEU A 1 78 ? 5.543 -24.391 3.885 1 98.88 78 LEU A N 1
ATOM 625 C CA . LEU A 1 78 ? 5.66 -25.281 5.039 1 98.88 78 LEU A CA 1
ATOM 626 C C . LEU A 1 78 ? 5.414 -24.516 6.336 1 98.88 78 LEU A C 1
ATOM 628 O O . LEU A 1 78 ? 4.781 -25.031 7.258 1 98.88 78 LEU A O 1
ATOM 632 N N . ALA A 1 79 ? 5.941 -23.312 6.414 1 98.94 79 ALA A N 1
ATOM 633 C CA . ALA A 1 79 ? 5.727 -22.5 7.598 1 98.94 79 ALA A CA 1
ATOM 634 C C . ALA A 1 79 ? 4.242 -22.188 7.789 1 98.94 79 ALA A C 1
ATOM 636 O O . ALA A 1 79 ? 3.744 -22.172 8.914 1 98.94 79 ALA A O 1
ATOM 637 N N . LEU A 1 80 ? 3.572 -21.891 6.695 1 98.88 80 LEU A N 1
ATOM 638 C CA . LEU A 1 80 ? 2.141 -21.625 6.766 1 98.88 80 LEU A CA 1
ATOM 639 C C . LEU A 1 80 ? 1.374 -22.844 7.242 1 98.88 80 LEU A C 1
ATOM 641 O O . LEU A 1 80 ? 0.473 -22.734 8.078 1 98.88 80 LEU A O 1
ATOM 645 N N . MET A 1 81 ? 1.778 -24.031 6.738 1 98.75 81 MET A N 1
ATOM 646 C CA . MET A 1 81 ? 1.168 -25.281 7.195 1 98.75 81 MET A CA 1
ATOM 647 C C . MET A 1 81 ? 1.431 -25.5 8.68 1 98.75 81 MET A C 1
ATOM 649 O O . MET A 1 81 ? 0.511 -25.812 9.438 1 98.75 81 MET A O 1
ATOM 653 N N . HIS A 1 82 ? 2.656 -25.297 9.047 1 98.69 82 HIS A N 1
ATOM 654 C CA . HIS A 1 82 ? 3.07 -25.516 10.43 1 98.69 82 HIS A CA 1
ATOM 655 C C . HIS A 1 82 ? 2.34 -24.578 11.383 1 98.69 82 HIS A C 1
ATOM 657 O O . HIS A 1 82 ? 1.927 -24.984 12.469 1 98.69 82 HIS A O 1
ATOM 663 N N . GLY A 1 83 ? 2.197 -23.375 10.969 1 98.5 83 GLY A N 1
ATOM 664 C CA . GLY A 1 83 ? 1.564 -22.359 11.797 1 98.5 83 GLY A CA 1
ATOM 665 C C . GLY A 1 83 ? 0.049 -22.438 11.773 1 98.5 83 GLY A C 1
ATOM 666 O O . GLY A 1 83 ? -0.623 -21.703 12.5 1 98.5 83 GLY A O 1
ATOM 667 N N . GLY A 1 84 ? -0.498 -23.281 10.93 1 98.38 84 GLY A N 1
ATOM 668 C CA . GLY A 1 84 ? -1.942 -23.422 10.828 1 98.38 84 GLY A CA 1
ATOM 669 C C . GLY A 1 84 ? -2.576 -22.375 9.93 1 98.38 84 GLY A C 1
ATOM 670 O O . GLY A 1 84 ? -3.777 -22.109 10.031 1 98.38 84 GLY A O 1
ATOM 671 N N . TYR A 1 85 ? -1.819 -21.719 9.141 1 98.75 85 TYR A N 1
ATOM 672 C CA . TYR A 1 85 ? -2.324 -20.719 8.195 1 98.75 85 TYR A CA 1
ATOM 673 C C . TYR A 1 85 ? -2.754 -21.391 6.891 1 98.75 85 TYR A C 1
ATOM 675 O O . TYR A 1 85 ? -2.463 -22.562 6.66 1 98.75 85 TYR A O 1
ATOM 683 N N . ILE A 1 86 ? -3.529 -20.656 6.082 1 98.88 86 ILE A N 1
ATOM 684 C CA . ILE A 1 86 ? -4.004 -21.141 4.789 1 98.88 86 ILE A CA 1
ATOM 685 C C . ILE A 1 86 ? -3.289 -20.391 3.668 1 98.88 86 ILE A C 1
ATOM 687 O O . ILE A 1 86 ? -3.379 -19.156 3.578 1 98.88 86 ILE A O 1
ATOM 691 N N . SER A 1 87 ? -2.514 -21.094 2.865 1 98.88 87 SER A N 1
ATOM 692 C CA . SER A 1 87 ? -1.786 -20.422 1.786 1 98.88 87 SER A CA 1
ATOM 693 C C . SER A 1 87 ? -2.705 -20.109 0.61 1 98.88 87 SER A C 1
ATOM 695 O O . SER A 1 87 ? -3.604 -20.891 0.293 1 98.88 87 SER A O 1
ATOM 697 N N . VAL A 1 88 ? -2.533 -19 0.008 1 98.88 88 VAL A N 1
ATOM 698 C CA . VAL A 1 88 ? -3.219 -18.547 -1.2 1 98.88 88 VAL A CA 1
ATOM 699 C C . VAL A 1 88 ? -2.195 -18.188 -2.271 1 98.88 88 VAL A C 1
ATOM 701 O O . VAL A 1 88 ? -1.841 -17.016 -2.426 1 98.88 88 VAL A O 1
ATOM 704 N N . PRO A 1 89 ? -1.801 -19.141 -3.037 1 98.62 89 PRO A N 1
ATOM 705 C CA . PRO A 1 89 ? -0.785 -18.859 -4.051 1 98.62 89 PRO A CA 1
ATOM 706 C C . PRO A 1 89 ? -1.334 -18.047 -5.223 1 98.62 89 PRO A C 1
ATOM 708 O O . PRO A 1 89 ? -2.473 -18.25 -5.645 1 98.62 89 PRO A O 1
ATOM 711 N N . ILE A 1 90 ? -0.571 -17.125 -5.703 1 97.5 90 ILE A N 1
ATOM 712 C CA . ILE A 1 90 ? -0.885 -16.312 -6.871 1 97.5 90 ILE A CA 1
ATOM 713 C C . ILE A 1 90 ? 0.229 -16.453 -7.91 1 97.5 90 ILE A C 1
ATOM 715 O O . ILE A 1 90 ? 1.412 -16.422 -7.562 1 97.5 90 ILE A O 1
ATOM 719 N N . TYR A 1 91 ? -0.174 -16.594 -9.172 1 94.88 91 TYR A N 1
ATOM 720 C CA . TYR A 1 91 ? 0.813 -16.703 -10.242 1 94.88 91 TYR A CA 1
ATOM 721 C C . TYR A 1 91 ? 1.704 -15.461 -10.289 1 94.88 91 TYR A C 1
ATOM 723 O O . TYR A 1 91 ? 1.217 -14.336 -10.195 1 94.88 91 TYR A O 1
ATOM 731 N N . PRO A 1 92 ? 2.992 -15.648 -10.438 1 95.5 92 PRO A N 1
ATOM 732 C CA . PRO A 1 92 ? 3.898 -14.5 -10.484 1 95.5 92 PRO A CA 1
ATOM 733 C C . PRO A 1 92 ? 3.635 -13.586 -11.68 1 95.5 92 PRO A C 1
ATOM 735 O O . PRO A 1 92 ? 4.09 -12.445 -11.703 1 95.5 92 PRO A O 1
ATOM 738 N N . THR A 1 93 ? 2.881 -14.078 -12.68 1 90.44 93 THR A N 1
ATOM 739 C CA . THR A 1 93 ? 2.605 -13.305 -13.883 1 90.44 93 THR A CA 1
ATOM 740 C C . THR A 1 93 ? 1.225 -12.656 -13.812 1 90.44 93 THR A C 1
ATOM 742 O O . THR A 1 93 ? 0.766 -12.047 -14.773 1 90.44 93 THR A O 1
ATOM 745 N N . ALA A 1 94 ? 0.531 -12.82 -12.695 1 91.44 94 ALA A N 1
ATOM 746 C CA . ALA A 1 94 ? -0.824 -12.289 -12.578 1 91.44 94 ALA A CA 1
ATOM 747 C C . ALA A 1 94 ? -0.829 -10.766 -12.695 1 91.44 94 ALA A C 1
ATOM 749 O O . ALA A 1 94 ? 0.068 -10.094 -12.18 1 91.44 94 ALA A O 1
ATOM 750 N N . ASN A 1 95 ? -1.827 -10.234 -13.336 1 89.62 95 ASN A N 1
ATOM 751 C CA . ASN A 1 95 ? -1.968 -8.781 -13.43 1 89.62 95 ASN A CA 1
ATOM 752 C C . ASN A 1 95 ? -2.578 -8.195 -12.164 1 89.62 95 ASN A C 1
ATOM 754 O O . ASN A 1 95 ? -3.07 -8.93 -11.305 1 89.62 95 ASN A O 1
ATOM 758 N N . PRO A 1 96 ? -2.582 -6.895 -12.055 1 93.81 96 PRO A N 1
ATOM 759 C CA . PRO A 1 96 ? -3.033 -6.258 -10.82 1 93.81 96 PRO A CA 1
ATOM 760 C C . PRO A 1 96 ? -4.492 -6.57 -10.492 1 93.81 96 PRO A C 1
ATOM 762 O O . PRO A 1 96 ? -4.844 -6.746 -9.32 1 93.81 96 PRO A O 1
ATOM 765 N N . ASP A 1 97 ? -5.32 -6.637 -11.469 1 91.44 97 ASP A N 1
ATOM 766 C CA . ASP A 1 97 ? -6.734 -6.906 -11.234 1 91.44 97 ASP A CA 1
ATOM 767 C C . ASP A 1 97 ? -6.938 -8.305 -10.648 1 91.44 97 ASP A C 1
ATOM 769 O O . ASP A 1 97 ? -7.719 -8.477 -9.703 1 91.44 97 ASP A O 1
ATOM 773 N N . THR A 1 98 ? -6.246 -9.266 -11.203 1 91.56 98 THR A N 1
ATOM 774 C CA . THR A 1 98 ? -6.324 -10.633 -10.703 1 91.56 98 THR A CA 1
ATOM 775 C C . THR A 1 98 ? -5.777 -10.727 -9.281 1 91.56 98 THR A C 1
ATOM 777 O O . THR A 1 98 ? -6.379 -11.359 -8.414 1 91.56 98 THR A O 1
ATOM 780 N N . ILE A 1 99 ? -4.711 -10.039 -9.047 1 96.94 99 ILE A N 1
ATOM 781 C CA . ILE A 1 99 ? -4.098 -10.039 -7.723 1 96.94 99 ILE A CA 1
ATOM 782 C C . ILE A 1 99 ? -5.066 -9.445 -6.707 1 96.94 99 ILE A C 1
ATOM 784 O O . ILE A 1 99 ? -5.34 -10.055 -5.668 1 96.94 99 ILE A O 1
ATOM 788 N N . ARG A 1 100 ? -5.621 -8.312 -7.074 1 97.12 100 ARG A N 1
ATOM 789 C CA . ARG A 1 100 ? -6.559 -7.633 -6.191 1 97.12 100 ARG A CA 1
ATOM 790 C C . ARG A 1 100 ? -7.766 -8.516 -5.883 1 97.12 100 ARG A C 1
ATOM 792 O O . ARG A 1 100 ? -8.18 -8.625 -4.73 1 97.12 100 ARG A O 1
ATOM 799 N N . TYR A 1 101 ? -8.297 -9.125 -6.859 1 95.62 101 TYR A N 1
ATOM 800 C CA . TYR A 1 101 ? -9.461 -9.977 -6.68 1 95.62 101 TYR A CA 1
ATOM 801 C C . TYR A 1 101 ? -9.164 -11.133 -5.73 1 95.62 101 TYR A C 1
ATOM 803 O O . TYR A 1 101 ? -9.914 -11.375 -4.781 1 95.62 101 TYR A O 1
ATOM 811 N N . VAL A 1 102 ? -8.094 -11.883 -5.992 1 97.94 102 VAL A N 1
ATOM 812 C CA . VAL A 1 102 ? -7.742 -13.062 -5.207 1 97.94 102 VAL A CA 1
ATOM 813 C C . VAL A 1 102 ? -7.512 -12.672 -3.75 1 97.94 102 VAL A C 1
ATOM 815 O O . VAL A 1 102 ? -7.988 -13.344 -2.832 1 97.94 102 VAL A O 1
ATOM 818 N N . LEU A 1 103 ? -6.832 -11.57 -3.559 1 98.62 103 LEU A N 1
ATOM 819 C CA . LEU A 1 103 ? -6.535 -11.109 -2.207 1 98.62 103 LEU A CA 1
ATOM 820 C C . LEU A 1 103 ? -7.816 -10.734 -1.468 1 98.62 103 LEU A C 1
ATOM 822 O O . LEU A 1 103 ? -8.016 -11.133 -0.318 1 98.62 103 LEU A O 1
ATOM 826 N N . GLN A 1 104 ? -8.672 -10.016 -2.121 1 97.75 104 GLN A N 1
ATOM 827 C CA . GLN A 1 104 ? -9.906 -9.555 -1.495 1 97.75 104 GLN A CA 1
ATOM 828 C C . GLN A 1 104 ? -10.875 -10.711 -1.267 1 97.75 104 GLN A C 1
ATOM 830 O O . GLN A 1 104 ? -11.438 -10.852 -0.18 1 97.75 104 GLN A O 1
ATOM 835 N N . HIS A 1 105 ? -11.023 -11.57 -2.297 1 98 105 HIS A N 1
ATOM 836 C CA . HIS A 1 105 ? -11.984 -12.664 -2.209 1 98 105 HIS A CA 1
ATOM 837 C C . HIS A 1 105 ? -11.578 -13.664 -1.131 1 98 105 HIS A C 1
ATOM 839 O O . HIS A 1 105 ? -12.422 -14.156 -0.383 1 98 105 HIS A O 1
ATOM 845 N N . SER A 1 106 ? -10.289 -13.945 -1.019 1 98.62 106 SER A N 1
ATOM 846 C CA . SER A 1 106 ? -9.812 -14.906 -0.031 1 98.62 106 SER A CA 1
ATOM 847 C C . SER A 1 106 ? -9.82 -14.312 1.372 1 98.62 106 SER A C 1
ATOM 849 O O . SER A 1 106 ? -9.836 -15.039 2.363 1 98.62 106 SER A O 1
ATOM 851 N N . GLY A 1 107 ? -9.727 -13.008 1.447 1 98.56 107 GLY A N 1
ATOM 852 C CA . GLY A 1 107 ? -9.578 -12.359 2.74 1 98.56 107 GLY A CA 1
ATOM 853 C C . GLY A 1 107 ? -8.172 -12.477 3.305 1 98.56 107 GLY A C 1
ATOM 854 O O . GLY A 1 107 ? -7.996 -12.609 4.52 1 98.56 107 GLY A O 1
ATOM 855 N N . ALA A 1 108 ? -7.195 -12.461 2.428 1 98.81 108 ALA A N 1
ATOM 856 C CA . ALA A 1 108 ? -5.809 -12.578 2.867 1 98.81 108 ALA A CA 1
ATOM 857 C C . ALA A 1 108 ? -5.414 -11.414 3.771 1 98.81 108 ALA A C 1
ATOM 859 O O . ALA A 1 108 ? -5.809 -10.273 3.527 1 98.81 108 ALA A O 1
ATOM 860 N N . LYS A 1 109 ? -4.609 -11.727 4.77 1 98.69 109 LYS A N 1
ATOM 861 C CA . LYS A 1 109 ? -4.176 -10.711 5.727 1 98.69 109 LYS A CA 1
ATOM 862 C C . LYS A 1 109 ? -2.73 -10.297 5.477 1 98.69 109 LYS A C 1
ATOM 864 O O . LYS A 1 109 ? -2.297 -9.234 5.922 1 98.69 109 LYS A O 1
ATOM 869 N N . ALA A 1 110 ? -2.002 -11.117 4.812 1 98.88 110 ALA A N 1
ATOM 870 C CA . ALA A 1 110 ? -0.599 -10.883 4.488 1 98.88 110 ALA A CA 1
ATOM 871 C C . ALA A 1 110 ? -0.238 -11.508 3.141 1 98.88 110 ALA A C 1
ATOM 873 O O . ALA A 1 110 ? -1.011 -12.289 2.584 1 98.88 110 ALA A O 1
ATOM 874 N N . ILE A 1 111 ? 0.854 -11.102 2.598 1 98.94 111 ILE A N 1
ATOM 875 C CA . ILE A 1 111 ? 1.339 -11.625 1.326 1 98.94 111 ILE A CA 1
ATOM 876 C C . ILE A 1 111 ? 2.859 -11.75 1.367 1 98.94 111 ILE A C 1
ATOM 878 O O . ILE A 1 111 ? 3.559 -10.82 1.764 1 98.94 111 ILE A O 1
ATOM 882 N N . PHE A 1 112 ? 3.371 -12.922 1.11 1 98.94 112 PHE A N 1
ATOM 883 C CA . PHE A 1 112 ? 4.793 -13.109 0.855 1 98.94 112 PHE A CA 1
ATOM 884 C C . PHE A 1 112 ? 5.141 -12.742 -0.583 1 98.94 112 PHE A C 1
ATOM 886 O O . PHE A 1 112 ? 4.465 -13.18 -1.519 1 98.94 112 PHE A O 1
ATOM 893 N N . LEU A 1 113 ? 6.137 -11.945 -0.7 1 98.81 113 LEU A N 1
ATOM 894 C CA . LEU A 1 113 ? 6.609 -11.477 -1.997 1 98.81 113 LEU A CA 1
ATOM 895 C C . LEU A 1 113 ? 7.992 -12.039 -2.311 1 98.81 113 LEU A C 1
ATOM 897 O O . LEU A 1 113 ? 8.945 -11.797 -1.569 1 98.81 113 LEU A O 1
ATOM 901 N N . GLY A 1 114 ? 8.055 -12.82 -3.377 1 98.06 114 GLY A N 1
ATOM 902 C CA . GLY A 1 114 ? 9.32 -13.461 -3.705 1 98.06 114 GLY A CA 1
ATOM 903 C C . GLY A 1 114 ? 9.922 -12.961 -5.004 1 98.06 114 GLY A C 1
ATOM 904 O O . GLY A 1 114 ? 9.969 -11.758 -5.25 1 98.06 114 GLY A O 1
ATOM 905 N N . LYS A 1 115 ? 10.477 -13.945 -5.793 1 95.75 115 LYS A N 1
ATOM 906 C CA . LYS A 1 115 ? 11.055 -13.633 -7.094 1 95.75 115 LYS A CA 1
ATOM 907 C C . LYS A 1 115 ? 9.984 -13.164 -8.078 1 95.75 115 LYS A C 1
ATOM 909 O O . LYS A 1 115 ? 9.023 -13.891 -8.352 1 95.75 115 LYS A O 1
ATOM 914 N N . LEU A 1 116 ? 10.148 -11.914 -8.539 1 95.5 116 LEU A N 1
ATOM 915 C CA . LEU A 1 116 ? 9.211 -11.336 -9.492 1 95.5 116 LEU A CA 1
ATOM 916 C C . LEU A 1 116 ? 9.945 -10.562 -10.586 1 95.5 116 LEU A C 1
ATOM 918 O O . LEU A 1 116 ? 10.914 -9.852 -10.305 1 95.5 116 LEU A O 1
ATOM 922 N N . ASP A 1 117 ? 9.5 -10.656 -11.812 1 91.75 117 ASP A N 1
ATOM 923 C CA . ASP A 1 117 ? 10.164 -9.977 -12.922 1 91.75 117 ASP A CA 1
ATOM 924 C C . ASP A 1 117 ? 9.617 -8.562 -13.102 1 91.75 117 ASP A C 1
ATOM 926 O O . ASP A 1 117 ? 10.352 -7.66 -13.516 1 91.75 117 ASP A O 1
ATOM 930 N N . HIS A 1 118 ? 8.344 -8.391 -12.867 1 91.19 118 HIS A N 1
ATOM 931 C CA . HIS A 1 118 ? 7.695 -7.117 -13.172 1 91.19 118 HIS A CA 1
ATOM 932 C C . HIS A 1 118 ? 6.805 -6.672 -12.016 1 91.19 118 HIS A C 1
ATOM 934 O O . HIS A 1 118 ? 5.625 -6.363 -12.219 1 91.19 118 HIS A O 1
ATOM 940 N N . TRP A 1 119 ? 7.422 -6.539 -10.828 1 95.81 119 TRP A N 1
ATOM 941 C CA . TRP A 1 119 ? 6.594 -6.305 -9.648 1 95.81 119 TRP A CA 1
ATOM 942 C C . TRP A 1 119 ? 5.98 -4.91 -9.68 1 95.81 119 TRP A C 1
ATOM 944 O O . TRP A 1 119 ? 4.898 -4.691 -9.133 1 95.81 119 TRP A O 1
ATOM 954 N N . ALA A 1 120 ? 6.621 -3.914 -10.32 1 95.12 120 ALA A N 1
ATOM 955 C CA . ALA A 1 120 ? 6.145 -2.535 -10.344 1 95.12 120 ALA A CA 1
ATOM 956 C C . ALA A 1 120 ? 4.754 -2.445 -10.969 1 95.12 120 ALA A C 1
ATOM 958 O O . ALA A 1 120 ? 3.918 -1.651 -10.523 1 95.12 120 ALA A O 1
ATOM 959 N N . ASP A 1 121 ? 4.527 -3.289 -11.938 1 92.88 121 ASP A N 1
ATOM 960 C CA . ASP A 1 121 ? 3.242 -3.307 -12.625 1 92.88 121 ASP A CA 1
ATOM 961 C C . ASP A 1 121 ? 2.182 -4.02 -11.797 1 92.88 121 ASP A C 1
ATOM 963 O O . ASP A 1 121 ? 0.985 -3.895 -12.062 1 92.88 121 ASP A O 1
ATOM 967 N N . GLN A 1 122 ? 2.613 -4.719 -10.789 1 96.31 122 GLN A N 1
ATOM 968 C CA . GLN A 1 122 ? 1.717 -5.574 -10.016 1 96.31 122 GLN A CA 1
ATOM 969 C C . GLN A 1 122 ? 1.364 -4.93 -8.68 1 96.31 122 GLN A C 1
ATOM 971 O O . GLN A 1 122 ? 0.384 -5.316 -8.039 1 96.31 122 GLN A O 1
ATOM 976 N N . GLU A 1 123 ? 2.125 -4.004 -8.297 1 96.88 123 GLU A N 1
ATOM 977 C CA . GLU A 1 123 ? 2.074 -3.467 -6.941 1 96.88 123 GLU A CA 1
ATOM 978 C C . GLU A 1 123 ? 0.704 -2.869 -6.637 1 96.88 123 GLU A C 1
ATOM 980 O O . GLU A 1 123 ? 0.22 -2.961 -5.508 1 96.88 123 GLU A O 1
ATOM 985 N N . ALA A 1 124 ? 0.087 -2.277 -7.664 1 94.94 124 ALA A N 1
ATOM 986 C CA . ALA A 1 124 ? -1.201 -1.612 -7.488 1 94.94 124 ALA A CA 1
ATOM 987 C C . ALA A 1 124 ? -2.285 -2.611 -7.09 1 94.94 124 ALA A C 1
ATOM 989 O O . ALA A 1 124 ? -3.34 -2.223 -6.586 1 94.94 124 ALA A O 1
ATOM 990 N N . GLY A 1 125 ? -2.029 -3.891 -7.301 1 96.94 125 GLY A N 1
ATOM 991 C CA . GLY A 1 125 ? -3.002 -4.914 -6.957 1 96.94 125 GLY A CA 1
ATOM 992 C C . GLY A 1 125 ? -2.977 -5.297 -5.488 1 96.94 125 GLY A C 1
ATOM 993 O O . GLY A 1 125 ? -3.895 -5.953 -4.996 1 96.94 125 GLY A O 1
ATOM 994 N N . VAL A 1 126 ? -1.937 -4.84 -4.785 1 98.06 126 VAL A N 1
ATOM 995 C CA . VAL A 1 126 ? -1.77 -5.207 -3.381 1 98.06 126 VAL A CA 1
ATOM 996 C C . VAL A 1 126 ? -2.205 -4.047 -2.488 1 98.06 126 VAL A C 1
ATOM 998 O O . VAL A 1 126 ? -1.528 -3.018 -2.422 1 98.06 126 VAL A O 1
ATOM 1001 N N . GLY A 1 127 ? -3.26 -4.191 -1.783 1 96.06 127 GLY A N 1
ATOM 1002 C CA . GLY A 1 127 ? -3.84 -3.135 -0.97 1 96.06 127 GLY A CA 1
ATOM 1003 C C . GLY A 1 127 ? -3.014 -2.807 0.259 1 96.06 127 GLY A C 1
ATOM 1004 O O . GLY A 1 127 ? -2.207 -3.623 0.708 1 96.06 127 GLY A O 1
ATOM 1005 N N . GLY A 1 128 ? -3.26 -1.678 0.793 1 96 128 GLY A N 1
ATOM 1006 C CA . GLY A 1 128 ? -2.48 -1.164 1.907 1 96 128 GLY A CA 1
ATOM 1007 C C . GLY A 1 128 ? -2.779 -1.865 3.219 1 96 128 GLY A C 1
ATOM 1008 O O . GLY A 1 128 ? -2.029 -1.729 4.188 1 96 128 GLY A O 1
ATOM 1009 N N . GLU A 1 129 ? -3.846 -2.613 3.279 1 97.12 129 GLU A N 1
ATOM 1010 C CA . GLU A 1 129 ? -4.242 -3.314 4.496 1 97.12 129 GLU A CA 1
ATOM 1011 C C . GLU A 1 129 ? -3.422 -4.586 4.691 1 97.12 129 GLU A C 1
ATOM 1013 O O . GLU A 1 129 ? -3.441 -5.188 5.766 1 97.12 129 GLU A O 1
ATOM 1018 N N . LEU A 1 130 ? -2.684 -4.98 3.646 1 98.25 130 LEU A N 1
ATOM 1019 C CA . LEU A 1 130 ? -1.957 -6.246 3.697 1 98.25 130 LEU A CA 1
ATOM 1020 C C . LEU A 1 130 ? -0.575 -6.055 4.312 1 98.25 130 LEU A C 1
ATOM 1022 O O . LEU A 1 130 ? 0.124 -5.09 3.988 1 98.25 130 LEU A O 1
ATOM 1026 N N . LEU A 1 131 ? -0.212 -6.969 5.18 1 98.56 131 LEU A N 1
ATOM 1027 C CA . LEU A 1 131 ? 1.188 -7.082 5.582 1 98.56 131 LEU A CA 1
ATOM 1028 C C . LEU A 1 131 ? 2.029 -7.664 4.453 1 98.56 131 LEU A C 1
ATOM 1030 O O . LEU A 1 131 ? 1.713 -8.734 3.924 1 98.56 131 LEU A O 1
ATOM 1034 N N . ARG A 1 132 ? 3 -6.973 4.023 1 98.75 132 ARG A N 1
ATOM 1035 C CA . ARG A 1 132 ? 3.889 -7.43 2.959 1 98.75 132 ARG A CA 1
ATOM 1036 C C . ARG A 1 132 ? 5.188 -7.992 3.531 1 98.75 132 ARG A C 1
ATOM 1038 O O . ARG A 1 132 ? 5.902 -7.297 4.254 1 98.75 132 ARG A O 1
ATOM 1045 N N . LEU A 1 133 ? 5.484 -9.18 3.246 1 98.88 133 LEU A N 1
ATOM 1046 C CA . LEU A 1 133 ? 6.645 -9.922 3.729 1 98.88 133 LEU A CA 1
ATOM 1047 C C . LEU A 1 133 ? 7.535 -10.352 2.566 1 98.88 133 LEU A C 1
ATOM 1049 O O . LEU A 1 133 ? 7.094 -11.102 1.691 1 98.88 133 LEU A O 1
ATOM 1053 N N . ALA A 1 134 ? 8.773 -9.961 2.596 1 98.81 134 ALA A N 1
ATOM 1054 C CA . ALA A 1 134 ? 9.617 -10.18 1.426 1 98.81 134 ALA A CA 1
ATOM 1055 C C . ALA A 1 134 ? 10.523 -11.391 1.617 1 98.81 134 ALA A C 1
ATOM 1057 O O . ALA A 1 134 ? 11.148 -11.555 2.67 1 98.81 134 ALA A O 1
ATOM 1058 N N . MET A 1 135 ? 10.477 -12.25 0.64 1 98.62 135 MET A N 1
ATOM 1059 C CA . MET A 1 135 ? 11.57 -13.211 0.523 1 98.62 135 MET A CA 1
ATOM 1060 C C . MET A 1 135 ? 12.875 -12.508 0.168 1 98.62 135 MET A C 1
ATOM 1062 O O . MET A 1 135 ? 12.891 -11.297 -0.054 1 98.62 135 MET A O 1
ATOM 1066 N N . PRO A 1 136 ? 14.086 -13.203 0.213 1 97.81 136 PRO A N 1
ATOM 1067 C CA . PRO A 1 136 ? 15.375 -12.531 0.055 1 97.81 136 PRO A CA 1
ATOM 1068 C C . PRO A 1 136 ? 15.734 -12.281 -1.407 1 97.81 136 PRO A C 1
ATOM 1070 O O . PRO A 1 136 ? 16.781 -12.75 -1.876 1 97.81 136 PRO A O 1
ATOM 1073 N N . TYR A 1 137 ? 14.852 -11.586 -2.166 1 96.69 137 TYR A N 1
ATOM 1074 C CA . TYR A 1 137 ? 15.047 -11.227 -3.564 1 96.69 137 TYR A CA 1
ATOM 1075 C C . TYR A 1 137 ? 14.656 -9.781 -3.814 1 96.69 137 TYR A C 1
ATOM 1077 O O . TYR A 1 137 ? 14.07 -9.125 -2.945 1 96.69 137 TYR A O 1
ATOM 1085 N N . ASP A 1 138 ? 15.188 -9.211 -4.973 1 93.5 138 ASP A N 1
ATOM 1086 C CA . ASP A 1 138 ? 14.656 -7.922 -5.398 1 93.5 138 ASP A CA 1
ATOM 1087 C C . ASP A 1 138 ? 13.18 -8.031 -5.777 1 93.5 138 ASP A C 1
ATOM 1089 O O . ASP A 1 138 ? 12.836 -8.664 -6.781 1 93.5 138 ASP A O 1
ATOM 1093 N N . THR A 1 139 ? 12.383 -7.5 -4.867 1 96.69 139 THR A N 1
ATOM 1094 C CA . THR A 1 139 ? 10.945 -7.695 -5.039 1 96.69 139 THR A CA 1
ATOM 1095 C C . THR A 1 139 ? 10.18 -6.43 -4.652 1 96.69 139 THR A C 1
ATOM 1097 O O . THR A 1 139 ? 10.773 -5.359 -4.508 1 96.69 139 THR A O 1
ATOM 1100 N N . MET A 1 140 ? 8.875 -6.5 -4.598 1 96.69 140 MET A N 1
ATOM 1101 C CA . MET A 1 140 ? 7.961 -5.414 -4.262 1 96.69 140 MET A CA 1
ATOM 1102 C C . MET A 1 140 ? 8.273 -4.848 -2.883 1 96.69 140 MET A C 1
ATOM 1104 O O . MET A 1 140 ? 8.672 -5.582 -1.979 1 96.69 140 MET A O 1
ATOM 1108 N N . PRO A 1 141 ? 8.102 -3.463 -2.75 1 97.25 141 PRO A N 1
ATOM 1109 C CA . PRO A 1 141 ? 8.297 -2.887 -1.418 1 97.25 141 PRO A CA 1
ATOM 1110 C C . PRO A 1 141 ? 7.512 -3.623 -0.335 1 97.25 141 PRO A C 1
ATOM 1112 O O . PRO A 1 141 ? 6.34 -3.955 -0.535 1 97.25 141 PRO A O 1
ATOM 1115 N N . ALA A 1 142 ? 8.188 -3.924 0.765 1 98.31 142 ALA A N 1
ATOM 1116 C CA . ALA A 1 142 ? 7.586 -4.695 1.85 1 98.31 142 ALA A CA 1
ATOM 1117 C C . ALA A 1 142 ? 8.008 -4.152 3.211 1 98.31 142 ALA A C 1
ATOM 1119 O O . ALA A 1 142 ? 9.102 -3.586 3.348 1 98.31 142 ALA A O 1
ATOM 1120 N N . GLN A 1 143 ? 7.207 -4.371 4.176 1 98.31 143 GLN A N 1
ATOM 1121 C CA . GLN A 1 143 ? 7.473 -3.871 5.52 1 98.31 143 GLN A CA 1
ATOM 1122 C C . GLN A 1 143 ? 8.539 -4.711 6.215 1 98.31 143 GLN A C 1
ATOM 1124 O O . GLN A 1 143 ? 9.297 -4.199 7.047 1 98.31 143 GLN A O 1
ATOM 1129 N N . TYR A 1 144 ? 8.555 -5.98 5.914 1 98.62 144 TYR A N 1
ATOM 1130 C CA . TYR A 1 144 ? 9.492 -6.875 6.578 1 98.62 144 TYR A CA 1
ATOM 1131 C C . TYR A 1 144 ? 10.32 -7.656 5.562 1 98.62 144 TYR A C 1
ATOM 1133 O O . TYR A 1 144 ? 9.773 -8.164 4.574 1 98.62 144 TYR A O 1
ATOM 1141 N N . GLN A 1 145 ? 11.609 -7.738 5.844 1 98.44 145 GLN A N 1
ATOM 1142 C CA . GLN A 1 145 ? 12.531 -8.492 5.004 1 98.44 145 GLN A CA 1
ATOM 1143 C C . GLN A 1 145 ? 12.758 -9.898 5.559 1 98.44 145 GLN A C 1
ATOM 1145 O O . GLN A 1 145 ? 12.516 -10.148 6.742 1 98.44 145 GLN A O 1
ATOM 1150 N N . TRP A 1 146 ? 13.219 -10.781 4.719 1 98.69 146 TRP A N 1
ATOM 1151 C CA . TRP A 1 146 ? 13.344 -12.195 5.02 1 98.69 146 TRP A CA 1
ATOM 1152 C C . TRP A 1 146 ? 14.164 -12.414 6.293 1 98.69 146 TRP A C 1
ATOM 1154 O O . TRP A 1 146 ? 13.711 -13.094 7.219 1 98.69 146 TRP A O 1
ATOM 1164 N N . GLU A 1 147 ? 15.352 -11.805 6.328 1 98.19 147 GLU A N 1
ATOM 1165 C CA . GLU A 1 147 ? 16.234 -11.984 7.477 1 98.19 147 GLU A CA 1
ATOM 1166 C C . GLU A 1 147 ? 15.594 -11.453 8.758 1 98.19 147 GLU A C 1
ATOM 1168 O O . GLU A 1 147 ? 15.75 -12.039 9.828 1 98.19 147 GLU A O 1
ATOM 1173 N N . GLN A 1 148 ? 14.914 -10.328 8.609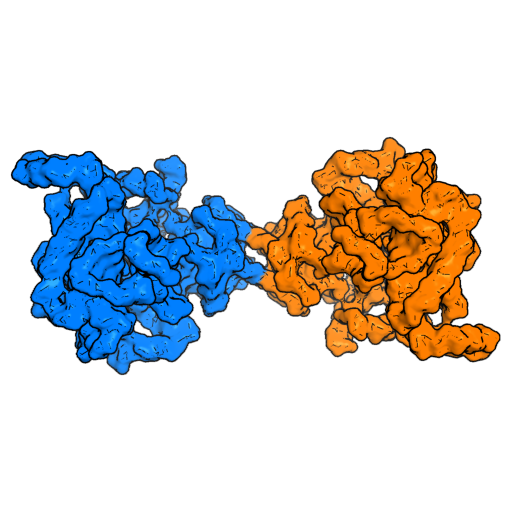 1 97.88 148 GLN A N 1
ATOM 1174 C CA . GLN A 1 148 ? 14.203 -9.75 9.742 1 97.88 148 GLN A CA 1
ATOM 1175 C C . GLN A 1 148 ? 13.141 -10.711 10.266 1 97.88 148 GLN A C 1
ATOM 1177 O O . GLN A 1 148 ? 13 -10.891 11.477 1 97.88 148 GLN A O 1
ATOM 1182 N N . LEU A 1 149 ? 12.398 -11.273 9.383 1 98.56 149 LEU A N 1
ATOM 1183 C CA . LEU A 1 149 ? 11.344 -12.219 9.75 1 98.56 149 LEU A CA 1
ATOM 1184 C C . LEU A 1 149 ? 11.922 -13.422 10.484 1 98.56 149 LEU A C 1
ATOM 1186 O O . LEU A 1 149 ? 11.352 -13.883 11.477 1 98.56 149 LEU A O 1
ATOM 1190 N N . LEU A 1 150 ? 13.078 -13.938 10.023 1 98.56 150 LEU A N 1
ATOM 1191 C CA . LEU A 1 150 ? 13.68 -15.133 10.609 1 98.56 150 LEU A CA 1
ATOM 1192 C C . LEU A 1 150 ? 14.156 -14.852 12.039 1 98.56 150 LEU A C 1
ATOM 1194 O O . LEU A 1 150 ? 14.328 -15.781 12.828 1 98.56 150 LEU A O 1
ATOM 1198 N N . ASN A 1 151 ? 14.352 -13.578 12.305 1 97.56 151 ASN A N 1
ATOM 1199 C CA . ASN A 1 151 ? 14.891 -13.234 13.617 1 97.56 151 ASN A CA 1
ATOM 1200 C C . ASN A 1 151 ? 13.844 -12.555 14.492 1 97.56 151 ASN A C 1
ATOM 1202 O O . ASN A 1 151 ? 14.156 -12.055 15.57 1 97.56 151 ASN A O 1
ATOM 1206 N N . MET A 1 152 ? 12.68 -12.516 14.016 1 96.06 152 MET A N 1
ATOM 1207 C CA . MET A 1 152 ? 11.602 -11.82 14.727 1 96.06 152 MET A CA 1
ATOM 1208 C C . MET A 1 152 ? 10.789 -12.797 15.562 1 96.06 152 MET A C 1
ATOM 1210 O O . MET A 1 152 ? 10.375 -13.852 15.07 1 96.06 152 MET A O 1
ATOM 1214 N N . GLY A 1 153 ? 10.492 -12.422 16.812 1 94.69 153 GLY A N 1
ATOM 1215 C CA . GLY A 1 153 ? 9.695 -13.273 17.688 1 94.69 153 GLY A CA 1
ATOM 1216 C C . GLY A 1 153 ? 10.422 -14.547 18.094 1 94.69 153 GLY A C 1
ATOM 1217 O O . GLY A 1 153 ? 11.648 -14.609 18.047 1 94.69 153 GLY A O 1
ATOM 1218 N N . ASN A 1 154 ? 9.602 -15.5 18.594 1 97.12 154 ASN A N 1
ATOM 1219 C CA . ASN A 1 154 ? 10.117 -16.812 18.984 1 97.12 154 ASN A CA 1
ATOM 1220 C C . ASN A 1 154 ? 9.727 -17.875 17.969 1 97.12 154 ASN A C 1
ATOM 1222 O O . ASN A 1 154 ? 8.586 -17.922 17.5 1 97.12 154 ASN A O 1
ATOM 1226 N N . PRO A 1 155 ? 10.742 -18.656 17.609 1 98.44 155 PRO A N 1
ATOM 1227 C CA . PRO A 1 155 ? 10.375 -19.75 16.703 1 98.44 155 PRO A CA 1
ATOM 1228 C C . PRO A 1 155 ? 9.203 -20.594 17.234 1 98.44 155 PRO A C 1
ATOM 1230 O O . PRO A 1 155 ? 9.117 -20.844 18.438 1 98.44 155 PRO A O 1
ATOM 1233 N N . LEU A 1 156 ? 8.32 -20.938 16.391 1 98.38 156 LEU A N 1
ATOM 1234 C CA . LEU A 1 156 ? 7.215 -21.828 16.75 1 98.38 156 LEU A CA 1
ATOM 1235 C C . LEU A 1 156 ? 7.648 -23.281 16.719 1 98.38 156 LEU A C 1
ATOM 1237 O O . LEU A 1 156 ? 7.508 -23.953 15.695 1 98.38 156 LEU A O 1
ATOM 1241 N N . ILE A 1 157 ? 8.094 -23.797 17.812 1 97.5 157 ILE A N 1
ATOM 1242 C CA . ILE A 1 157 ? 8.656 -25.141 17.875 1 97.5 157 ILE A CA 1
ATOM 1243 C C . ILE A 1 157 ? 7.523 -26.172 18 1 97.5 157 ILE A C 1
ATOM 1245 O O . ILE A 1 157 ? 7.496 -27.156 17.266 1 97.5 157 ILE A O 1
ATOM 1249 N N . GLU A 1 158 ? 6.551 -25.875 18.891 1 94.44 158 GLU A N 1
ATOM 1250 C CA . GLU A 1 158 ? 5.414 -26.766 19.094 1 94.44 158 GLU A CA 1
ATOM 1251 C C . GLU A 1 158 ? 4.129 -26.156 18.547 1 94.44 158 GLU A C 1
ATOM 1253 O O . GLU A 1 158 ? 3.725 -25.062 18.953 1 94.44 158 GLU A O 1
ATOM 1258 N N . ALA A 1 159 ? 3.602 -26.75 17.641 1 95.25 159 ALA A N 1
ATOM 1259 C CA . ALA A 1 159 ? 2.303 -26.391 17.078 1 95.25 159 ALA A CA 1
ATOM 1260 C C . ALA A 1 159 ? 1.434 -27.641 16.891 1 95.25 159 ALA A C 1
ATOM 1262 O O . ALA A 1 159 ? 1.95 -28.734 16.672 1 95.25 159 ALA A O 1
ATOM 1263 N N . PRO A 1 160 ? 0.151 -27.438 17.016 1 95.62 160 PRO A N 1
ATOM 1264 C CA . PRO A 1 160 ? -0.712 -28.578 16.734 1 95.62 160 PRO A CA 1
ATOM 1265 C C . PRO A 1 160 ? -0.561 -29.094 15.297 1 95.62 160 PRO A C 1
ATOM 1267 O O . PRO A 1 160 ? -0.408 -28.297 14.375 1 95.62 160 PRO A O 1
ATOM 1270 N N . LEU A 1 161 ? -0.544 -30.406 15.141 1 95.94 161 LEU A N 1
ATOM 1271 C CA . LEU A 1 161 ? -0.554 -30.984 13.797 1 95.94 161 LEU A CA 1
ATOM 1272 C C . LEU A 1 161 ? -1.869 -30.672 13.094 1 95.94 161 LEU A C 1
ATOM 1274 O O . LEU A 1 161 ? -2.934 -30.703 13.711 1 95.94 161 LEU A O 1
ATOM 1278 N N . PRO A 1 162 ? -1.771 -30.453 11.836 1 95.94 162 PRO A N 1
ATOM 1279 C CA . PRO A 1 162 ? -3.014 -30.203 11.094 1 95.94 162 PRO A CA 1
ATOM 1280 C C . PRO A 1 162 ? -3.945 -31.422 11.102 1 95.94 162 PRO A C 1
ATOM 1282 O O . PRO A 1 162 ? -3.482 -32.562 11.016 1 95.94 162 PRO A O 1
ATOM 1285 N N . GLU A 1 163 ? -5.188 -31.141 11.172 1 96.38 163 GLU A N 1
ATOM 1286 C CA . GLU A 1 163 ? -6.195 -32.188 10.984 1 96.38 163 GLU A CA 1
ATOM 1287 C C . GLU A 1 163 ? -6.414 -32.469 9.508 1 96.38 163 GLU A C 1
ATOM 1289 O O . GLU A 1 163 ? -6.266 -31.609 8.656 1 96.38 163 GLU A O 1
ATOM 1294 N N . PRO A 1 164 ? -6.793 -33.688 9.234 1 96.25 164 PRO A N 1
ATOM 1295 C CA . PRO A 1 164 ? -6.953 -34.062 7.832 1 96.25 164 PRO A CA 1
ATOM 1296 C C . PRO A 1 164 ? -7.938 -33.188 7.082 1 96.25 164 PRO A C 1
ATOM 1298 O O . PRO A 1 164 ? -7.711 -32.844 5.914 1 96.25 164 PRO A O 1
ATOM 1301 N N . ASP A 1 165 ? -8.969 -32.75 7.73 1 96.62 165 ASP A N 1
ATOM 1302 C CA . ASP A 1 165 ? -10.016 -32 7.047 1 96.62 165 ASP A CA 1
ATOM 1303 C C . ASP A 1 165 ? -9.734 -30.5 7.094 1 96.62 165 ASP A C 1
ATOM 1305 O O . ASP A 1 165 ? -10.477 -29.703 6.504 1 96.62 165 ASP A O 1
ATOM 1309 N N . GLN A 1 166 ? -8.648 -30.141 7.762 1 97.94 166 GLN A N 1
ATOM 1310 C CA . GLN A 1 166 ? -8.266 -28.734 7.832 1 97.94 166 GLN A CA 1
ATOM 1311 C C . GLN A 1 166 ? -7.855 -28.203 6.461 1 97.94 166 GLN A C 1
ATOM 1313 O O . GLN A 1 166 ? -7.176 -28.906 5.703 1 97.94 166 GLN A O 1
ATOM 1318 N N . ILE A 1 167 ? -8.305 -26.938 6.117 1 98.69 167 ILE A N 1
ATOM 1319 C CA . ILE A 1 167 ? -7.941 -26.312 4.852 1 98.69 167 ILE A CA 1
ATOM 1320 C C . ILE A 1 167 ? -6.438 -26.047 4.824 1 98.69 167 ILE A C 1
ATOM 1322 O O . ILE A 1 167 ? -5.898 -25.422 5.738 1 98.69 167 ILE A O 1
ATOM 1326 N N . MET A 1 168 ? -5.781 -26.531 3.867 1 98.62 168 MET A N 1
ATOM 1327 C CA . MET A 1 168 ? -4.348 -26.312 3.695 1 98.62 168 MET A CA 1
ATOM 1328 C C . MET A 1 168 ? -4.082 -25.109 2.795 1 98.62 168 MET A C 1
ATOM 1330 O O . MET A 1 168 ? -3.209 -24.297 3.086 1 98.62 168 MET A O 1
ATOM 1334 N N . THR A 1 169 ? -4.848 -25.016 1.73 1 98.81 169 THR A N 1
ATOM 1335 C CA . THR A 1 169 ? -4.57 -24 0.722 1 98.81 169 THR A CA 1
ATOM 1336 C C . THR A 1 169 ? -5.812 -23.719 -0.121 1 98.81 169 THR A C 1
ATOM 1338 O O . THR A 1 169 ? -6.715 -24.547 -0.202 1 98.81 169 THR A O 1
ATOM 1341 N N . LEU A 1 170 ? -5.973 -22.5 -0.592 1 98.75 170 LEU A N 1
ATOM 1342 C CA . LEU A 1 170 ? -6.922 -22.094 -1.626 1 98.75 170 LEU A CA 1
ATOM 1343 C C . LEU A 1 170 ? -6.207 -21.859 -2.955 1 98.75 170 LEU A C 1
ATOM 1345 O O . LEU A 1 170 ? -5.324 -21.016 -3.051 1 98.75 170 LEU A O 1
ATOM 1349 N N . ILE A 1 171 ? -6.539 -22.625 -3.967 1 98.12 171 ILE A N 1
ATOM 1350 C CA . ILE A 1 171 ? -5.922 -22.453 -5.277 1 98.12 171 ILE A CA 1
ATOM 1351 C C . ILE A 1 171 ? -6.953 -21.906 -6.266 1 98.12 171 ILE A C 1
ATOM 1353 O O . ILE A 1 171 ? -7.945 -22.578 -6.566 1 98.12 171 ILE A O 1
ATOM 1357 N N . TYR A 1 172 ? -6.703 -20.703 -6.77 1 95.69 172 TYR A N 1
ATOM 1358 C CA . TYR A 1 172 ? -7.652 -20.031 -7.66 1 95.69 172 TYR A CA 1
ATOM 1359 C C . TYR A 1 172 ? -7.457 -20.5 -9.102 1 95.69 172 TYR A C 1
ATOM 1361 O O . TYR A 1 172 ? -6.332 -20.516 -9.602 1 95.69 172 TYR A O 1
ATOM 1369 N N . THR A 1 173 ? -8.547 -20.844 -9.688 1 88.56 173 THR A N 1
ATOM 1370 C CA . THR A 1 173 ? -8.539 -21.344 -11.062 1 88.56 173 THR A CA 1
ATOM 1371 C C . THR A 1 173 ? -9.305 -20.406 -11.984 1 88.56 173 THR A C 1
ATOM 1373 O O . THR A 1 173 ? -10.305 -19.812 -11.586 1 88.56 173 THR A O 1
ATOM 1376 N N . SER A 1 174 ? -8.633 -19.891 -13.086 1 75 174 SER A N 1
ATOM 1377 C CA . SER A 1 174 ? -9.258 -18.984 -14.031 1 75 174 SER A CA 1
ATOM 1378 C C . SER A 1 174 ? -10.219 -19.719 -14.969 1 75 174 SER A C 1
ATOM 1380 O O . SER A 1 174 ? -9.906 -20.797 -15.453 1 75 174 SER A O 1
ATOM 1382 N N . GLY A 1 175 ? -11.5 -19.781 -14.594 1 59.09 175 GLY A N 1
ATOM 1383 C CA . GLY A 1 175 ? -12.391 -20.391 -15.562 1 59.09 175 GLY A CA 1
ATOM 1384 C C . GLY A 1 175 ? -12.633 -19.531 -16.781 1 59.09 175 GLY A C 1
ATOM 1385 O O . GLY A 1 175 ? -12.211 -18.375 -16.828 1 59.09 175 GLY A O 1
ATOM 1386 N N . SER A 1 176 ? -12.844 -20.016 -17.953 1 52.16 176 SER A N 1
ATOM 1387 C CA . SER A 1 176 ? -13.109 -19.391 -19.234 1 52.16 176 SER A CA 1
ATOM 1388 C C . SER A 1 176 ? -14.156 -18.281 -19.109 1 52.16 176 SER A C 1
ATOM 1390 O O . SER A 1 176 ? -14.172 -17.328 -19.891 1 52.16 176 SER A O 1
ATOM 1392 N N . THR A 1 177 ? -15.055 -18.312 -18.062 1 52 177 THR A N 1
ATOM 1393 C CA . THR A 1 177 ? -16.234 -17.453 -18.141 1 52 177 THR A CA 1
ATOM 1394 C C . THR A 1 177 ? -16.344 -16.578 -16.891 1 52 177 THR A C 1
ATOM 1396 O O . THR A 1 177 ? -17.234 -15.734 -16.781 1 52 177 THR A O 1
ATOM 1399 N N . GLY A 1 178 ? -15.211 -16.328 -16.266 1 68.94 178 GLY A N 1
ATOM 1400 C CA . GLY A 1 178 ? -15.562 -15.57 -15.07 1 68.94 178 GLY A CA 1
ATOM 1401 C C . GLY A 1 178 ? -14.383 -15.352 -14.141 1 68.94 178 GLY A C 1
ATOM 1402 O O . GLY A 1 178 ? -13.227 -15.523 -14.539 1 68.94 178 GLY A O 1
ATOM 1403 N N . GLN A 1 179 ? -14.688 -14.82 -12.953 1 83.81 179 GLN A N 1
ATOM 1404 C CA . GLN A 1 179 ? -13.695 -14.609 -11.906 1 83.81 179 GLN A CA 1
ATOM 1405 C C . GLN A 1 179 ? -13.141 -15.945 -11.398 1 83.81 179 GLN A C 1
ATOM 1407 O O . GLN A 1 179 ? -13.867 -16.938 -11.32 1 83.81 179 GLN A O 1
ATOM 1412 N N . PRO A 1 180 ? -11.906 -15.992 -11.156 1 90.12 180 PRO A N 1
ATOM 1413 C CA . PRO A 1 180 ? -11.312 -17.234 -10.641 1 90.12 180 PRO A CA 1
ATOM 1414 C C . PRO A 1 180 ? -12.016 -17.75 -9.391 1 90.12 180 PRO A C 1
ATOM 1416 O O . PRO A 1 180 ? -12.516 -16.953 -8.594 1 90.12 180 PRO A O 1
ATOM 1419 N N . LYS A 1 181 ? -12.117 -19.078 -9.305 1 94.44 181 LYS A N 1
ATOM 1420 C CA . LYS A 1 181 ? -12.695 -19.734 -8.133 1 94.44 181 LYS A CA 1
ATOM 1421 C C . LYS A 1 181 ? -11.617 -20.359 -7.262 1 94.44 181 LYS A C 1
ATOM 1423 O O . LYS A 1 181 ? -10.664 -20.969 -7.777 1 94.44 181 LYS A O 1
ATOM 1428 N N . GLY A 1 182 ? -11.734 -20.172 -5.957 1 97.44 182 GLY A N 1
ATOM 1429 C CA . GLY A 1 182 ? -10.766 -20.75 -5.035 1 97.44 182 GLY A CA 1
ATOM 1430 C C . GLY A 1 182 ? -11.109 -22.172 -4.629 1 97.44 182 GLY A C 1
ATOM 1431 O O . GLY A 1 182 ? -11.961 -22.391 -3.76 1 97.44 182 GLY A O 1
ATOM 1432 N N . ALA A 1 183 ? -10.445 -23.156 -5.215 1 98.25 183 ALA A N 1
ATOM 1433 C CA . ALA A 1 183 ? -10.648 -24.547 -4.832 1 98.25 183 ALA A CA 1
ATOM 1434 C C . ALA A 1 183 ? -10.016 -24.844 -3.475 1 98.25 183 ALA A C 1
ATOM 1436 O O . ALA A 1 183 ? -8.836 -24.562 -3.256 1 98.25 183 ALA A O 1
ATOM 1437 N N . ILE A 1 184 ? -10.789 -25.422 -2.602 1 98.69 184 ILE A N 1
ATOM 1438 C CA . ILE A 1 184 ? -10.32 -25.734 -1.255 1 98.69 184 ILE A CA 1
ATOM 1439 C C . ILE A 1 184 ? -9.617 -27.094 -1.252 1 98.69 184 ILE A C 1
ATOM 1441 O O . ILE A 1 184 ? -10.227 -28.109 -1.569 1 98.69 184 ILE A O 1
ATOM 1445 N N . GLN A 1 185 ? -8.352 -27.047 -0.948 1 98.56 185 GLN A N 1
ATOM 1446 C CA . GLN A 1 185 ? -7.625 -28.297 -0.702 1 98.56 185 GLN A CA 1
ATOM 1447 C C . GLN A 1 185 ? -7.344 -28.484 0.787 1 98.56 185 GLN A C 1
ATOM 1449 O O . GLN A 1 185 ? -6.902 -27.547 1.462 1 98.56 185 GLN A O 1
ATOM 1454 N N . THR A 1 186 ? -7.617 -29.672 1.289 1 98.5 186 THR A N 1
ATOM 1455 C CA . THR A 1 186 ? -7.344 -30.016 2.682 1 98.5 186 THR A CA 1
ATOM 1456 C C . THR A 1 186 ? -6.043 -30.797 2.801 1 98.5 186 THR A C 1
ATOM 1458 O O . THR A 1 186 ? -5.465 -31.219 1.792 1 98.5 186 THR A O 1
ATOM 1461 N N . PHE A 1 187 ? -5.617 -30.969 4.027 1 98.38 187 PHE A N 1
ATOM 1462 C CA . PHE A 1 187 ? -4.426 -31.781 4.254 1 98.38 187 PHE A CA 1
ATOM 1463 C C . PHE A 1 187 ? -4.668 -33.219 3.824 1 98.38 187 PHE A C 1
ATOM 1465 O O . PHE A 1 187 ? -3.752 -33.906 3.346 1 98.38 187 PHE A O 1
ATOM 1472 N N . ALA A 1 188 ? -5.895 -33.688 3.877 1 97.62 188 ALA A N 1
ATOM 1473 C CA . ALA A 1 188 ? -6.234 -35.031 3.479 1 97.62 188 ALA A CA 1
ATOM 1474 C C . ALA A 1 188 ? -6.137 -35.219 1.966 1 97.62 188 ALA A C 1
ATOM 1476 O O . ALA A 1 188 ? -5.516 -36.156 1.481 1 97.62 188 ALA A O 1
ATOM 1477 N N . SER A 1 189 ? -6.797 -34.375 1.26 1 97.62 189 SER A N 1
ATOM 1478 C CA . SER A 1 189 ? -6.777 -34.5 -0.195 1 97.62 189 SER A CA 1
ATOM 1479 C C . SER A 1 189 ? -5.359 -34.344 -0.739 1 97.62 189 SER A C 1
ATOM 1481 O O . SER A 1 189 ? -4.934 -35.125 -1.592 1 97.62 189 SER A O 1
ATOM 1483 N N . TYR A 1 190 ? -4.629 -33.406 -0.183 1 98.25 190 TYR A N 1
ATOM 1484 C CA . TYR A 1 190 ? -3.268 -33.125 -0.637 1 98.25 190 TYR A CA 1
ATOM 1485 C C . TYR A 1 190 ? -2.336 -34.281 -0.274 1 98.25 190 TYR A C 1
ATOM 1487 O O . TYR A 1 190 ? -1.567 -34.75 -1.115 1 98.25 190 TYR A O 1
ATOM 1495 N N . GLY A 1 191 ? -2.43 -34.719 0.963 1 97.81 191 GLY A N 1
ATOM 1496 C CA . GLY A 1 191 ? -1.595 -35.812 1.412 1 97.81 191 GLY A CA 1
ATOM 1497 C C . GLY A 1 191 ? -1.826 -37.094 0.633 1 97.81 191 GLY A C 1
ATOM 1498 O O . GLY A 1 191 ? -0.873 -37.75 0.222 1 97.81 191 GLY A O 1
ATOM 1499 N N . TRP A 1 192 ? -3.061 -37.406 0.392 1 97.81 192 TRP A N 1
ATOM 1500 C CA . TRP A 1 192 ? -3.379 -38.594 -0.37 1 97.81 192 TRP A CA 1
ATOM 1501 C C . TRP A 1 192 ? -2.793 -38.531 -1.775 1 97.81 192 TRP A C 1
ATOM 1503 O O . TRP A 1 192 ? -2.186 -39.5 -2.254 1 97.81 192 TRP A O 1
ATOM 1513 N N . THR A 1 193 ? -2.992 -37.438 -2.381 1 98.19 193 THR A N 1
ATOM 1514 C CA . THR A 1 193 ? -2.566 -37.281 -3.768 1 98.19 193 THR A CA 1
ATOM 1515 C C . THR A 1 193 ? -1.049 -37.406 -3.883 1 98.19 193 THR A C 1
ATOM 1517 O O . THR A 1 193 ? -0.542 -38.094 -4.773 1 98.19 193 THR A O 1
ATOM 1520 N N . CYS A 1 194 ? -0.35 -36.719 -2.988 1 98 194 CYS A N 1
ATOM 1521 C CA . CYS A 1 194 ? 1.107 -36.781 -3.018 1 98 194 CYS A CA 1
ATOM 1522 C C . CYS A 1 194 ? 1.601 -38.219 -2.807 1 98 194 CYS A C 1
ATOM 1524 O O . CYS A 1 194 ? 2.527 -38.656 -3.486 1 98 194 CYS A O 1
ATOM 1526 N N . GLN A 1 195 ? 0.982 -38.875 -1.948 1 97.31 195 GLN A N 1
ATOM 1527 C CA . GLN A 1 195 ? 1.365 -40.281 -1.694 1 97.31 195 GLN A CA 1
ATOM 1528 C C . GLN A 1 195 ? 1.06 -41.156 -2.898 1 97.31 195 GLN A C 1
ATOM 1530 O O . GLN A 1 195 ? 1.814 -42.094 -3.201 1 97.31 195 GLN A O 1
ATOM 1535 N N . ALA A 1 196 ? -0.064 -40.906 -3.51 1 97.62 196 ALA A N 1
ATOM 1536 C CA . ALA A 1 196 ? -0.414 -41.656 -4.719 1 97.62 196 ALA A CA 1
ATOM 1537 C C . ALA A 1 196 ? 0.635 -41.438 -5.809 1 97.62 196 ALA A C 1
ATOM 1539 O O . ALA A 1 196 ? 1.041 -42.406 -6.473 1 97.62 196 ALA A O 1
ATOM 1540 N N . VAL A 1 197 ? 1.084 -40.219 -5.984 1 97.56 197 VAL A N 1
ATOM 1541 C CA . VAL A 1 197 ? 2.096 -39.906 -6.988 1 97.56 197 VAL A CA 1
ATOM 1542 C C . VAL A 1 197 ? 3.385 -40.688 -6.672 1 97.56 197 VAL A C 1
ATOM 1544 O O . VAL A 1 197 ? 3.961 -41.312 -7.547 1 97.56 197 VAL A O 1
ATOM 1547 N N . VAL A 1 198 ? 3.834 -40.562 -5.422 1 97.62 198 VAL A N 1
ATOM 1548 C CA . VAL A 1 198 ? 5.078 -41.219 -4.996 1 97.62 198 VAL A CA 1
ATOM 1549 C C . VAL A 1 198 ? 4.973 -42.719 -5.18 1 97.62 198 VAL A C 1
ATOM 1551 O O . VAL A 1 198 ? 5.918 -43.375 -5.645 1 97.62 198 VAL A O 1
ATOM 1554 N N . ARG A 1 199 ? 3.814 -43.281 -4.863 1 96.69 199 ARG A N 1
ATOM 1555 C CA . ARG A 1 199 ? 3.576 -44.719 -5.008 1 96.69 199 ARG A CA 1
ATOM 1556 C C . ARG A 1 199 ? 3.627 -45.156 -6.473 1 96.69 199 ARG A C 1
ATOM 1558 O O . ARG A 1 199 ? 4.352 -46.062 -6.832 1 96.69 199 ARG A O 1
ATOM 1565 N N . ASP A 1 200 ? 2.91 -44.438 -7.277 1 97.06 200 ASP A N 1
ATOM 1566 C CA . ASP A 1 200 ? 2.729 -44.844 -8.664 1 97.06 200 ASP A CA 1
ATOM 1567 C C . ASP A 1 200 ? 4.012 -44.656 -9.469 1 97.06 200 ASP A C 1
ATOM 1569 O O . ASP A 1 200 ? 4.336 -45.438 -10.352 1 97.06 200 ASP A O 1
ATOM 1573 N N . LEU A 1 201 ? 4.738 -43.562 -9.172 1 96.56 201 LEU A N 1
ATOM 1574 C CA . LEU A 1 201 ? 5.934 -43.25 -9.938 1 96.56 201 LEU A CA 1
ATOM 1575 C C . LEU A 1 201 ? 7.18 -43.844 -9.281 1 96.56 201 LEU A C 1
ATOM 1577 O O . LEU A 1 201 ? 8.281 -43.719 -9.82 1 96.56 201 LEU A O 1
ATOM 1581 N N . ARG A 1 202 ? 7.047 -44.406 -8.117 1 95.94 202 ARG A N 1
ATOM 1582 C CA . ARG A 1 202 ? 8.109 -45.062 -7.359 1 95.94 202 ARG A CA 1
ATOM 1583 C C . ARG A 1 202 ? 9.258 -44.094 -7.086 1 95.94 202 ARG A C 1
ATOM 1585 O O . ARG A 1 202 ? 10.422 -44.438 -7.293 1 95.94 202 ARG A O 1
ATOM 1592 N N . THR A 1 203 ? 8.883 -42.906 -6.805 1 96.25 203 THR A N 1
ATOM 1593 C CA . THR A 1 203 ? 9.891 -41.938 -6.441 1 96.25 203 THR A CA 1
ATOM 1594 C C . THR A 1 203 ? 10.422 -42.188 -5.035 1 96.25 203 THR A C 1
ATOM 1596 O O . THR A 1 203 ? 9.672 -42.594 -4.145 1 96.25 203 THR A O 1
ATOM 1599 N N . ASN A 1 204 ? 11.672 -41.938 -4.84 1 95.81 204 ASN A N 1
ATOM 1600 C CA . ASN A 1 204 ? 12.305 -42.156 -3.539 1 95.81 204 ASN A CA 1
ATOM 1601 C C . ASN A 1 204 ? 13.422 -41.156 -3.283 1 95.81 204 ASN A C 1
ATOM 1603 O O . ASN A 1 204 ? 13.578 -40.188 -4.027 1 95.81 204 ASN A O 1
ATOM 1607 N N . GLY A 1 205 ? 14.156 -41.344 -2.197 1 96.12 205 GLY A N 1
ATOM 1608 C CA . GLY A 1 205 ? 15.141 -40.406 -1.721 1 96.12 205 GLY A CA 1
ATOM 1609 C C . GLY A 1 205 ? 16.344 -40.25 -2.643 1 96.12 205 GLY A C 1
ATOM 1610 O O . GLY A 1 205 ? 17.109 -39.312 -2.527 1 96.12 205 GLY A O 1
ATOM 1611 N N . ASN A 1 206 ? 16.406 -41.125 -3.611 1 96.5 206 ASN A N 1
ATOM 1612 C CA . ASN A 1 206 ? 17.516 -41.062 -4.562 1 96.5 206 ASN A CA 1
ATOM 1613 C C . ASN A 1 206 ? 17.141 -40.219 -5.793 1 96.5 206 ASN A C 1
ATOM 1615 O O . ASN A 1 206 ? 18.016 -39.906 -6.605 1 96.5 206 ASN A O 1
ATOM 1619 N N . ASP A 1 207 ? 15.93 -39.906 -5.887 1 98.19 207 ASP A N 1
ATOM 1620 C CA . ASP A 1 207 ? 15.477 -39.125 -7.027 1 98.19 207 ASP A CA 1
ATOM 1621 C C . ASP A 1 207 ? 15.828 -37.625 -6.859 1 98.19 207 ASP A C 1
ATOM 1623 O O . ASP A 1 207 ? 15.859 -37.125 -5.734 1 98.19 207 ASP A O 1
ATOM 1627 N N . ARG A 1 208 ? 16.156 -36.969 -7.906 1 98.69 208 ARG A N 1
ATOM 1628 C CA . ARG A 1 208 ? 16.391 -35.531 -8 1 98.69 208 ARG A CA 1
ATOM 1629 C C . ARG A 1 208 ? 15.297 -34.844 -8.805 1 98.69 208 ARG A C 1
ATOM 1631 O O . ARG A 1 208 ? 15.047 -35.219 -9.961 1 98.69 208 ARG A O 1
ATOM 1638 N N . LEU A 1 209 ? 14.672 -33.969 -8.188 1 98.56 209 LEU A N 1
ATOM 1639 C CA . LEU A 1 209 ? 13.57 -33.219 -8.812 1 98.56 209 LEU A CA 1
ATOM 1640 C C . LEU A 1 209 ? 13.992 -31.812 -9.188 1 98.56 209 LEU A C 1
ATOM 1642 O O . LEU A 1 209 ? 14.953 -31.281 -8.633 1 98.56 209 LEU A O 1
ATOM 1646 N N . LEU A 1 210 ? 13.281 -31.234 -10.141 1 98.5 210 LEU A N 1
ATOM 1647 C CA . LEU A 1 210 ? 13.508 -29.859 -10.578 1 98.5 210 LEU A CA 1
ATOM 1648 C C . LEU A 1 210 ? 12.211 -29.047 -10.531 1 98.5 210 LEU A C 1
ATOM 1650 O O . LEU A 1 210 ? 11.203 -29.438 -11.117 1 98.5 210 LEU A O 1
ATOM 1654 N N . SER A 1 211 ? 12.273 -27.953 -9.773 1 98.31 211 SER A N 1
ATOM 1655 C CA . SER A 1 211 ? 11.109 -27.078 -9.625 1 98.31 211 SER A CA 1
ATOM 1656 C C . SER A 1 211 ? 11.211 -25.875 -10.547 1 98.31 211 SER A C 1
ATOM 1658 O O . SER A 1 211 ? 12.07 -25.016 -10.359 1 98.31 211 SER A O 1
ATOM 1660 N N . TYR A 1 212 ? 10.281 -25.797 -11.539 1 95.44 212 TYR A N 1
ATOM 1661 C CA . TYR A 1 212 ? 10.344 -24.672 -12.453 1 95.44 212 TYR A CA 1
ATOM 1662 C C . TYR A 1 212 ? 8.961 -24.312 -12.984 1 95.44 212 TYR A C 1
ATOM 1664 O O . TYR A 1 212 ? 8.734 -23.203 -13.453 1 95.44 212 TYR A O 1
ATOM 1672 N N . LEU A 1 213 ? 7.961 -25.266 -13.062 1 94.25 213 LEU A N 1
ATOM 1673 C CA . LEU A 1 213 ? 6.578 -24.906 -13.352 1 94.25 213 LEU A CA 1
ATOM 1674 C C . LEU A 1 213 ? 5.949 -24.156 -12.18 1 94.25 213 LEU A C 1
ATOM 1676 O O . LEU A 1 213 ? 6.359 -24.344 -11.031 1 94.25 213 LEU A O 1
ATOM 1680 N N . PRO A 1 214 ? 5.012 -23.359 -12.383 1 94.25 214 PRO A N 1
ATOM 1681 C CA . PRO A 1 214 ? 4.551 -22.453 -11.32 1 94.25 214 PRO A CA 1
ATOM 1682 C C . PRO A 1 214 ? 4.051 -23.203 -10.086 1 94.25 214 PRO A C 1
ATOM 1684 O O . PRO A 1 214 ? 3.139 -24.031 -10.188 1 94.25 214 PRO A O 1
ATOM 1687 N N . LEU A 1 215 ? 4.574 -22.844 -8.977 1 97.5 215 LEU A N 1
ATOM 1688 C CA . LEU A 1 215 ? 4.176 -23.422 -7.699 1 97.5 215 LEU A CA 1
ATOM 1689 C C . LEU A 1 215 ? 2.77 -22.969 -7.316 1 97.5 215 LEU A C 1
ATOM 1691 O O . LEU A 1 215 ? 2.131 -23.578 -6.453 1 97.5 215 LEU A O 1
ATOM 1695 N N . ALA A 1 216 ? 2.301 -21.969 -7.953 1 96.69 216 ALA A N 1
ATOM 1696 C CA . ALA A 1 216 ? 0.941 -21.484 -7.703 1 96.69 216 ALA A CA 1
ATOM 1697 C C . ALA A 1 216 ? -0.087 -22.438 -8.32 1 96.69 216 ALA A C 1
ATOM 1699 O O . ALA A 1 216 ? -1.276 -22.359 -8 1 96.69 216 ALA A O 1
ATOM 1700 N N . HIS A 1 217 ? 0.365 -23.266 -9.109 1 94.81 217 HIS A N 1
ATOM 1701 C CA . HIS A 1 217 ? -0.503 -24.266 -9.727 1 94.81 217 HIS A CA 1
ATOM 1702 C C . HIS A 1 217 ? -0.416 -25.594 -8.984 1 94.81 217 HIS A C 1
ATOM 1704 O O . HIS A 1 217 ? 0.669 -26.016 -8.578 1 94.81 217 HIS A O 1
ATOM 1710 N N . ILE A 1 218 ? -1.455 -26.281 -8.984 1 96.75 218 ILE A N 1
ATOM 1711 C CA . ILE A 1 218 ? -1.606 -27.484 -8.164 1 96.75 218 ILE A CA 1
ATOM 1712 C C . ILE A 1 218 ? -0.677 -28.578 -8.68 1 96.75 218 ILE A C 1
ATOM 1714 O O . ILE A 1 218 ? -0.17 -29.391 -7.902 1 96.75 218 ILE A O 1
ATOM 1718 N N . THR A 1 219 ? -0.406 -28.625 -9.977 1 96.06 219 THR A N 1
ATOM 1719 C CA . THR A 1 219 ? 0.426 -29.672 -10.539 1 96.06 219 THR A CA 1
ATOM 1720 C C . THR A 1 219 ? 1.827 -29.641 -9.938 1 96.06 219 THR A C 1
ATOM 1722 O O . THR A 1 219 ? 2.334 -30.672 -9.477 1 96.06 219 THR A O 1
ATOM 1725 N N . GLU A 1 220 ? 2.391 -28.469 -9.953 1 96.81 220 GLU A N 1
ATOM 1726 C CA . GLU A 1 220 ? 3.721 -28.312 -9.375 1 96.81 220 GLU A CA 1
ATOM 1727 C C . GLU A 1 220 ? 3.701 -28.547 -7.863 1 96.81 220 GLU A C 1
ATOM 1729 O O . GLU A 1 220 ? 4.637 -29.141 -7.312 1 96.81 220 GLU A O 1
ATOM 1734 N N . ARG A 1 221 ? 2.637 -28.188 -7.215 1 97.12 221 ARG A N 1
ATOM 1735 C CA . ARG A 1 221 ? 2.479 -28.328 -5.773 1 97.12 221 ARG A CA 1
ATOM 1736 C C . ARG A 1 221 ? 2.473 -29.797 -5.371 1 97.12 221 ARG A C 1
ATOM 1738 O O . ARG A 1 221 ? 2.932 -30.156 -4.281 1 97.12 221 ARG A O 1
ATOM 1745 N N . VAL A 1 222 ? 1.929 -30.578 -6.234 1 97.75 222 VAL A N 1
ATOM 1746 C CA . VAL A 1 222 ? 1.779 -32 -5.91 1 97.75 222 VAL A CA 1
ATOM 1747 C C . VAL A 1 222 ? 2.959 -32.781 -6.477 1 97.75 222 VAL A C 1
ATOM 1749 O O . VAL A 1 222 ? 3.639 -33.5 -5.742 1 97.75 222 VAL A O 1
ATOM 1752 N N . ALA A 1 223 ? 3.273 -32.594 -7.75 1 96.81 223 ALA A N 1
ATOM 1753 C CA . ALA A 1 223 ? 4.219 -33.438 -8.469 1 96.81 223 ALA A CA 1
ATOM 1754 C C . ALA A 1 223 ? 5.648 -33.188 -7.996 1 96.81 223 ALA A C 1
ATOM 1756 O O . ALA A 1 223 ? 6.477 -34.125 -8 1 96.81 223 ALA A O 1
ATOM 1757 N N . ILE A 1 224 ? 5.887 -31.984 -7.605 1 98.12 224 ILE A N 1
ATOM 1758 C CA . ILE A 1 224 ? 7.258 -31.656 -7.215 1 98.12 224 ILE A CA 1
ATOM 1759 C C . ILE A 1 224 ? 7.32 -31.406 -5.711 1 98.12 224 ILE A C 1
ATOM 1761 O O . ILE A 1 224 ? 7.891 -32.188 -4.965 1 98.12 224 ILE A O 1
ATOM 1765 N N . GLU A 1 225 ? 6.621 -30.406 -5.246 1 98.62 225 GLU A N 1
ATOM 1766 C CA . GLU A 1 225 ? 6.711 -30.031 -3.838 1 98.62 225 GLU A CA 1
ATOM 1767 C C . GLU A 1 225 ? 6.23 -31.156 -2.932 1 98.62 225 GLU A C 1
ATOM 1769 O O . GLU A 1 225 ? 6.992 -31.672 -2.105 1 98.62 225 GLU A O 1
ATOM 1774 N N . GLY A 1 226 ? 5.031 -31.594 -3.164 1 98.25 226 GLY A N 1
ATOM 1775 C CA . GLY A 1 226 ? 4.457 -32.625 -2.334 1 98.25 226 GLY A CA 1
ATOM 1776 C C . GLY A 1 226 ? 5.176 -33.969 -2.465 1 98.25 226 GLY A C 1
ATOM 1777 O O . GLY A 1 226 ? 5.375 -34.656 -1.472 1 98.25 226 GLY A O 1
ATOM 1778 N N . SER A 1 227 ? 5.504 -34.281 -3.719 1 97.19 227 SER A N 1
ATOM 1779 C CA . SER A 1 227 ? 6.238 -35.531 -3.936 1 97.19 227 SER A CA 1
ATOM 1780 C C . SER A 1 227 ? 7.559 -35.531 -3.17 1 97.19 227 SER A C 1
ATOM 1782 O O . SER A 1 227 ? 8 -36.594 -2.689 1 97.19 227 SER A O 1
ATOM 1784 N N . SER A 1 228 ? 8.195 -34.375 -3.104 1 98.44 228 SER A N 1
ATOM 1785 C CA . SER A 1 228 ? 9.469 -34.312 -2.393 1 98.44 228 SER A CA 1
ATOM 1786 C C . SER A 1 228 ? 9.281 -34.5 -0.893 1 98.44 228 SER A C 1
ATOM 1788 O O . SER A 1 228 ? 10.141 -35.094 -0.224 1 98.44 228 SER A O 1
ATOM 1790 N N . PHE A 1 229 ? 8.141 -34.094 -0.325 1 98 229 PHE A N 1
ATOM 1791 C CA . PHE A 1 229 ? 7.84 -34.312 1.086 1 98 229 PHE A CA 1
ATOM 1792 C C . PHE A 1 229 ? 7.773 -35.781 1.406 1 98 229 PHE A C 1
ATOM 1794 O O . PHE A 1 229 ? 8.305 -36.25 2.426 1 98 229 PHE A O 1
ATOM 1801 N N . TYR A 1 230 ? 7.148 -36.531 0.55 1 98.19 230 TYR A N 1
ATOM 1802 C CA . TYR A 1 230 ? 6.773 -37.906 0.902 1 98.19 230 TYR A CA 1
ATOM 1803 C C . TYR A 1 230 ? 7.82 -38.906 0.42 1 98.19 230 TYR A C 1
ATOM 1805 O O . TYR A 1 230 ? 7.895 -40.031 0.919 1 98.19 230 TYR A O 1
ATOM 1813 N N . SER A 1 231 ? 8.656 -38.5 -0.54 1 98 231 SER A N 1
ATOM 1814 C CA . SER A 1 231 ? 9.703 -39.375 -1.031 1 98 231 SER A CA 1
ATOM 1815 C C . SER A 1 231 ? 11.047 -39.062 -0.375 1 98 231 SER A C 1
ATOM 1817 O O . SER A 1 231 ? 11.969 -39.906 -0.428 1 98 231 SER A O 1
ATOM 1819 N N . GLY A 1 232 ? 11.188 -37.844 0.096 1 98.12 232 GLY A N 1
ATOM 1820 C CA . GLY A 1 232 ? 12.469 -37.438 0.646 1 98.12 232 GLY A CA 1
ATOM 1821 C C . GLY A 1 232 ? 13.469 -37.031 -0.418 1 98.12 232 GLY A C 1
ATOM 1822 O O . GLY A 1 232 ? 14.672 -37 -0.162 1 98.12 232 GLY A O 1
ATOM 1823 N N . SER A 1 233 ? 12.969 -36.688 -1.576 1 98.19 233 SER A N 1
ATOM 1824 C CA . SER A 1 233 ? 13.836 -36.344 -2.703 1 98.19 233 SER A CA 1
ATOM 1825 C C . SER A 1 233 ? 14.398 -34.938 -2.568 1 98.19 233 SER A C 1
ATOM 1827 O O . SER A 1 233 ? 13.75 -34.062 -1.994 1 98.19 233 SER A O 1
ATOM 1829 N N . VAL A 1 234 ? 15.57 -34.719 -3.139 1 98.62 234 VAL A N 1
ATOM 1830 C CA . VAL A 1 234 ? 16.156 -33.375 -3.232 1 98.62 234 VAL A CA 1
ATOM 1831 C C . VAL A 1 234 ? 15.508 -32.625 -4.379 1 98.62 234 VAL A C 1
ATOM 1833 O O . VAL A 1 234 ? 15.164 -33.188 -5.41 1 98.62 234 VAL A O 1
ATOM 1836 N N . VAL A 1 235 ? 15.32 -31.328 -4.168 1 98.88 235 VAL A N 1
ATOM 1837 C CA . VAL A 1 235 ? 14.703 -30.484 -5.18 1 98.88 235 VAL A CA 1
ATOM 1838 C C . VAL A 1 235 ? 15.648 -29.344 -5.551 1 98.88 235 VAL A C 1
ATOM 1840 O O . VAL A 1 235 ? 16.094 -28.594 -4.68 1 98.88 235 VAL A O 1
ATOM 1843 N N . ALA A 1 236 ? 15.992 -29.25 -6.789 1 98.75 236 ALA A N 1
ATOM 1844 C CA . ALA A 1 236 ? 16.703 -28.078 -7.32 1 98.75 236 ALA A CA 1
ATOM 1845 C C . ALA A 1 236 ? 15.727 -27.125 -8 1 98.75 236 ALA A C 1
ATOM 1847 O O . ALA A 1 236 ? 14.625 -27.516 -8.383 1 98.75 236 ALA A O 1
ATOM 1848 N N . PHE A 1 237 ? 16.125 -25.844 -8.055 1 98.56 237 PHE A N 1
ATOM 1849 C CA . PHE A 1 237 ? 15.305 -24.812 -8.68 1 98.56 237 PHE A CA 1
ATOM 1850 C C . PHE A 1 237 ? 16 -24.234 -9.906 1 98.56 237 PHE A C 1
ATOM 1852 O O . PHE A 1 237 ? 17.203 -24.422 -10.086 1 98.56 237 PHE A O 1
ATOM 1859 N N . VAL A 1 238 ? 15.195 -23.641 -10.758 1 97 238 VAL A N 1
ATOM 1860 C CA . VAL A 1 238 ? 15.727 -22.938 -11.922 1 97 238 VAL A CA 1
ATOM 1861 C C . VAL A 1 238 ? 15.961 -21.469 -11.578 1 97 238 VAL A C 1
ATOM 1863 O O . VAL A 1 238 ? 15.156 -20.844 -10.883 1 97 238 VAL A O 1
ATOM 1866 N N . GLU A 1 239 ? 17.016 -20.984 -12.062 1 94.38 239 GLU A N 1
ATOM 1867 C CA . GLU A 1 239 ? 17.359 -19.609 -11.742 1 94.38 239 GLU A CA 1
ATOM 1868 C C . GLU A 1 239 ? 16.594 -18.625 -12.625 1 94.38 239 GLU A C 1
ATOM 1870 O O . GLU A 1 239 ? 16.062 -17.641 -12.133 1 94.38 239 GLU A O 1
ATOM 1875 N N . SER A 1 240 ? 16.609 -18.906 -13.922 1 90.31 240 SER A N 1
ATOM 1876 C CA . SER A 1 240 ? 15.914 -18.062 -14.898 1 90.31 240 SER A CA 1
ATOM 1877 C C . SER A 1 240 ? 15.617 -18.828 -16.172 1 90.31 240 SER A C 1
ATOM 1879 O O . SER A 1 240 ? 16.094 -19.938 -16.375 1 90.31 240 SER A O 1
ATOM 1881 N N . LEU A 1 241 ? 14.82 -18.203 -16.969 1 84.69 241 LEU A N 1
ATOM 1882 C CA . LEU A 1 241 ? 14.539 -18.797 -18.281 1 84.69 241 LEU A CA 1
ATOM 1883 C C . LEU A 1 241 ? 15.812 -18.891 -19.109 1 84.69 241 LEU A C 1
ATOM 1885 O O . LEU A 1 241 ? 16 -19.859 -19.859 1 84.69 241 LEU A O 1
ATOM 1889 N N . ASP A 1 242 ? 16.703 -17.922 -18.922 1 87.56 242 ASP A N 1
ATOM 1890 C CA . ASP A 1 242 ? 17.938 -17.875 -19.688 1 87.56 242 ASP A CA 1
ATOM 1891 C C . ASP A 1 242 ? 18.891 -19 -19.297 1 87.56 242 ASP A C 1
ATOM 1893 O O . ASP A 1 242 ? 19.672 -19.469 -20.109 1 87.56 242 ASP A O 1
ATOM 1897 N N . SER A 1 243 ? 18.766 -19.344 -18.094 1 93.06 243 SER A N 1
ATOM 1898 C CA . SER A 1 243 ? 19.688 -20.359 -17.594 1 93.06 243 SER A CA 1
ATOM 1899 C C . SER A 1 243 ? 19.031 -21.719 -17.531 1 93.06 243 SER A C 1
ATOM 1901 O O . SER A 1 243 ? 19.578 -22.656 -16.922 1 93.06 243 SER A O 1
ATOM 1903 N N . PHE A 1 244 ? 17.953 -21.922 -18.109 1 93.31 244 PHE A N 1
ATOM 1904 C CA . PHE A 1 244 ? 17.094 -23.094 -17.906 1 93.31 244 PHE A CA 1
ATOM 1905 C C . PHE A 1 244 ? 17.844 -24.375 -18.234 1 93.31 244 PHE A C 1
ATOM 1907 O O . PHE A 1 244 ? 17.906 -25.281 -17.422 1 93.31 244 PHE A O 1
ATOM 1914 N N . VAL A 1 245 ? 18.391 -24.469 -19.438 1 91.19 245 VAL A N 1
ATOM 1915 C CA . VAL A 1 245 ? 19.047 -25.688 -19.875 1 91.19 245 VAL A CA 1
ATOM 1916 C C . VAL A 1 245 ? 20.234 -25.984 -18.969 1 91.19 245 VAL A C 1
ATOM 1918 O O . VAL A 1 245 ? 20.438 -27.141 -18.562 1 91.19 245 VAL A O 1
ATOM 1921 N N . ALA A 1 246 ? 20.984 -24.922 -18.672 1 94.75 246 ALA A N 1
ATOM 1922 C CA . ALA A 1 246 ? 22.109 -25.078 -17.766 1 94.75 246 ALA A CA 1
ATOM 1923 C C . ALA A 1 246 ? 21.625 -25.562 -16.391 1 94.75 246 ALA A C 1
ATOM 1925 O O . ALA A 1 246 ? 22.312 -26.359 -15.734 1 94.75 246 ALA A O 1
ATOM 1926 N N . ASP A 1 247 ? 20.516 -25.062 -15.977 1 97.06 247 ASP A N 1
ATOM 1927 C CA . ASP A 1 247 ? 19.953 -25.453 -14.688 1 97.06 247 ASP A CA 1
ATOM 1928 C C . ASP A 1 247 ? 19.531 -26.906 -14.688 1 97.06 247 ASP A C 1
ATOM 1930 O O . ASP A 1 247 ? 19.734 -27.625 -13.703 1 97.06 247 ASP A O 1
ATOM 1934 N N . VAL A 1 248 ? 18.906 -27.375 -15.781 1 97.19 248 VAL A N 1
ATOM 1935 C CA . VAL A 1 248 ? 18.5 -28.766 -15.898 1 97.19 248 VAL A CA 1
ATOM 1936 C C . VAL A 1 248 ? 19.734 -29.672 -15.844 1 97.19 248 VAL A C 1
ATOM 1938 O O . VAL A 1 248 ? 19.75 -30.672 -15.141 1 97.19 248 VAL A O 1
ATOM 1941 N N . GLN A 1 249 ? 20.781 -29.25 -16.594 1 96.75 249 GLN A N 1
ATOM 1942 C CA . GLN A 1 249 ? 22.016 -30.031 -16.641 1 96.75 249 GLN A CA 1
ATOM 1943 C C . GLN A 1 249 ? 22.672 -30.109 -15.266 1 96.75 249 GLN A C 1
ATOM 1945 O O . GLN A 1 249 ? 23.172 -31.156 -14.867 1 96.75 249 GLN A O 1
ATOM 1950 N N . ARG A 1 250 ? 22.609 -29.016 -14.562 1 96.69 250 ARG A N 1
ATOM 1951 C CA . ARG A 1 250 ? 23.203 -28.953 -13.227 1 96.69 250 ARG A CA 1
ATOM 1952 C C . ARG A 1 250 ? 22.438 -29.812 -12.234 1 96.69 250 ARG A C 1
ATOM 1954 O O . ARG A 1 250 ? 23.031 -30.5 -11.406 1 96.69 250 ARG A O 1
ATOM 1961 N N . ALA A 1 251 ? 21.156 -29.812 -12.359 1 97.62 251 ALA A N 1
ATOM 1962 C CA . ALA A 1 251 ? 20.281 -30.516 -11.422 1 97.62 251 ALA A CA 1
ATOM 1963 C C . ALA A 1 251 ? 20.297 -32.031 -11.672 1 97.62 251 ALA A C 1
ATOM 1965 O O . ALA A 1 251 ? 20.031 -32.812 -10.766 1 97.62 251 ALA A O 1
ATOM 1966 N N . LYS A 1 252 ? 20.578 -32.438 -12.914 1 98 252 LYS A N 1
ATOM 1967 C CA . LYS A 1 252 ? 20.578 -33.844 -13.32 1 98 252 LYS A CA 1
ATOM 1968 C C . LYS A 1 252 ? 19.328 -34.562 -12.82 1 98 252 LYS A C 1
ATOM 1970 O O . LYS A 1 252 ? 19.422 -35.625 -12.172 1 98 252 LYS A O 1
ATOM 1975 N N . PRO A 1 253 ? 18.188 -34.062 -13.219 1 98.56 253 PRO A N 1
ATOM 1976 C CA . PRO A 1 253 ? 16.953 -34.656 -12.695 1 98.56 253 PRO A CA 1
ATOM 1977 C C . PRO A 1 253 ? 16.797 -36.125 -13.07 1 98.56 253 PRO A C 1
ATOM 1979 O O . PRO A 1 253 ? 17.234 -36.531 -14.156 1 98.56 253 PRO A O 1
ATOM 1982 N N . THR A 1 254 ? 16.203 -36.938 -12.148 1 98.5 254 THR A N 1
ATOM 1983 C CA . THR A 1 254 ? 15.859 -38.344 -12.43 1 98.5 254 THR A CA 1
ATOM 1984 C C . THR A 1 254 ? 14.391 -38.469 -12.812 1 98.5 254 THR A C 1
ATOM 1986 O O . THR A 1 254 ? 13.969 -39.469 -13.383 1 98.5 254 THR A O 1
ATOM 1989 N N . VAL A 1 255 ? 13.625 -37.531 -12.414 1 97.56 255 VAL A N 1
ATOM 1990 C CA . VAL A 1 255 ? 12.234 -37.344 -12.805 1 97.56 255 VAL A CA 1
ATOM 1991 C C . VAL A 1 255 ? 12.031 -35.938 -13.367 1 97.56 255 VAL A C 1
ATOM 1993 O O . VAL A 1 255 ? 12.414 -34.938 -12.727 1 97.56 255 VAL A O 1
ATOM 1996 N N . PHE A 1 256 ? 11.508 -35.844 -14.562 1 97.62 256 PHE A N 1
ATOM 1997 C CA . PHE A 1 256 ? 11.336 -34.531 -15.203 1 97.62 256 PHE A CA 1
ATOM 1998 C C . PHE A 1 256 ? 9.922 -34.375 -15.758 1 97.62 256 PHE A C 1
ATOM 2000 O O . PHE A 1 256 ? 9.492 -35.188 -16.594 1 97.62 256 PHE A O 1
ATOM 2007 N N . PHE A 1 257 ? 9.219 -33.406 -15.211 1 95.31 257 PHE A N 1
ATOM 2008 C CA . PHE A 1 257 ? 7.859 -33.094 -15.648 1 95.31 257 PHE A CA 1
ATOM 2009 C C . PHE A 1 257 ? 7.828 -31.797 -16.438 1 95.31 257 PHE A C 1
ATOM 2011 O O . PHE A 1 257 ? 8.492 -30.828 -16.062 1 95.31 257 PHE A O 1
ATOM 2018 N N . SER A 1 258 ? 7.074 -31.781 -17.5 1 94.38 258 SER A N 1
ATOM 2019 C CA . SER A 1 258 ? 6.906 -30.578 -18.297 1 94.38 258 SER A CA 1
ATOM 2020 C C . SER A 1 258 ? 5.508 -30.5 -18.906 1 94.38 258 SER A C 1
ATOM 2022 O O . SER A 1 258 ? 4.629 -31.297 -18.547 1 94.38 258 SER A O 1
ATOM 2024 N N . VAL A 1 259 ? 5.293 -29.438 -19.609 1 89.88 259 VAL A N 1
ATOM 2025 C CA . VAL A 1 259 ? 4.02 -29.219 -20.281 1 89.88 259 VAL A CA 1
ATOM 2026 C C . VAL A 1 259 ? 4.223 -29.281 -21.797 1 89.88 259 VAL A C 1
ATOM 2028 O O . VAL A 1 259 ? 5.34 -29.094 -22.281 1 89.88 259 VAL A O 1
ATOM 2031 N N . PRO A 1 260 ? 3.182 -29.531 -22.531 1 87.31 260 PRO A N 1
ATOM 2032 C CA . PRO A 1 260 ? 3.291 -29.719 -23.969 1 87.31 260 PRO A CA 1
ATOM 2033 C C . PRO A 1 260 ? 3.996 -28.562 -24.672 1 87.31 260 PRO A C 1
ATOM 2035 O O . PRO A 1 260 ? 4.863 -28.781 -25.531 1 87.31 260 PRO A O 1
ATOM 2038 N N . ARG A 1 261 ? 3.727 -27.422 -24.266 1 81.62 261 ARG A N 1
ATOM 2039 C CA . ARG A 1 261 ? 4.336 -26.25 -24.906 1 81.62 261 ARG A CA 1
ATOM 2040 C C . ARG A 1 261 ? 5.852 -26.281 -24.75 1 81.62 261 ARG A C 1
ATOM 2042 O O . ARG A 1 261 ? 6.586 -25.953 -25.688 1 81.62 261 ARG A O 1
ATOM 2049 N N . LEU A 1 262 ? 6.285 -26.656 -23.625 1 87.12 262 LEU A N 1
ATOM 2050 C CA . LEU A 1 262 ? 7.723 -26.688 -23.391 1 87.12 262 LEU A CA 1
ATOM 2051 C C . LEU A 1 262 ? 8.367 -27.875 -24.094 1 87.12 262 LEU A C 1
ATOM 2053 O O . LEU A 1 262 ? 9.484 -27.766 -24.609 1 87.12 262 LEU A O 1
ATOM 2057 N N . TRP A 1 263 ? 7.672 -28.969 -24.172 1 90.56 263 TRP A N 1
ATOM 2058 C CA . TRP A 1 263 ? 8.156 -30.109 -24.953 1 90.56 263 TRP A CA 1
ATOM 2059 C C . TRP A 1 263 ? 8.328 -29.719 -26.422 1 90.56 263 TRP A C 1
ATOM 2061 O O . TRP A 1 263 ? 9.312 -30.094 -27.047 1 90.56 263 TRP A O 1
ATOM 2071 N N . SER A 1 264 ? 7.328 -29 -26.906 1 84.19 264 SER A N 1
ATOM 2072 C CA . SER A 1 264 ? 7.395 -28.516 -28.281 1 84.19 264 SER A CA 1
ATOM 2073 C C . SER A 1 264 ? 8.578 -27.594 -28.484 1 84.19 264 SER A C 1
ATOM 2075 O O . SER A 1 264 ? 9.266 -27.656 -29.516 1 84.19 264 SER A O 1
ATOM 2077 N N . LEU A 1 265 ? 8.797 -26.75 -27.562 1 83.12 265 LEU A N 1
ATOM 2078 C CA . LEU A 1 265 ? 9.914 -25.812 -27.641 1 83.12 265 LEU A CA 1
ATOM 2079 C C . LEU A 1 265 ? 11.25 -26.562 -27.641 1 83.12 265 LEU A C 1
ATOM 2081 O O . LEU A 1 265 ? 12.164 -26.203 -28.391 1 83.12 265 LEU A O 1
ATOM 2085 N N . PHE A 1 266 ? 11.359 -27.594 -26.812 1 90.19 266 PHE A N 1
ATOM 2086 C CA . PHE A 1 266 ? 12.578 -28.391 -26.781 1 90.19 266 PHE A CA 1
ATOM 2087 C C . PHE A 1 266 ? 12.82 -29.078 -28.109 1 90.19 266 PHE A C 1
ATOM 2089 O O . PHE A 1 266 ? 13.945 -29.109 -28.609 1 90.19 266 PHE A O 1
ATOM 2096 N N . GLN A 1 267 ? 11.82 -29.625 -28.625 1 88.5 267 GLN A N 1
ATOM 2097 C CA . GLN A 1 267 ? 11.93 -30.281 -29.938 1 88.5 267 GLN A CA 1
ATOM 2098 C C . GLN A 1 267 ? 12.422 -29.297 -31 1 88.5 267 GLN A C 1
ATOM 2100 O O . GLN A 1 267 ? 13.32 -29.625 -31.766 1 88.5 267 GLN A O 1
ATOM 2105 N N . LYS A 1 268 ? 11.82 -28.203 -30.984 1 82.88 268 LYS A N 1
ATOM 2106 C CA . LYS A 1 268 ? 12.188 -27.188 -31.938 1 82.88 268 LYS A CA 1
ATOM 2107 C C . LYS A 1 268 ? 13.672 -26.844 -31.844 1 82.88 268 LYS A C 1
ATOM 2109 O O . LYS A 1 268 ? 14.359 -26.719 -32.875 1 82.88 268 LYS A O 1
ATOM 2114 N N . ASN A 1 269 ? 14.102 -26.672 -30.703 1 86.19 269 ASN A N 1
ATOM 2115 C CA . ASN A 1 269 ? 15.492 -26.297 -30.484 1 86.19 269 ASN A CA 1
ATOM 2116 C C . ASN A 1 269 ? 16.438 -27.406 -30.969 1 86.19 269 ASN A C 1
ATOM 2118 O O . ASN A 1 269 ? 17.516 -27.109 -31.5 1 86.19 269 ASN A O 1
ATOM 2122 N N . ILE A 1 270 ? 16.078 -28.609 -30.75 1 89.69 270 ILE A N 1
ATOM 2123 C CA . ILE A 1 270 ? 16.891 -29.75 -31.188 1 89.69 270 ILE A CA 1
ATOM 2124 C C . ILE A 1 270 ? 16.938 -29.781 -32.719 1 89.69 270 ILE A C 1
ATOM 2126 O O . ILE A 1 270 ? 18.016 -29.922 -33.312 1 89.69 270 ILE A O 1
ATOM 2130 N N . ILE A 1 271 ? 15.82 -29.641 -33.344 1 86.38 271 ILE A N 1
ATOM 2131 C CA . ILE A 1 271 ? 15.711 -29.703 -34.781 1 86.38 271 ILE A CA 1
ATOM 2132 C C . ILE A 1 271 ? 16.469 -28.531 -35.406 1 86.38 271 ILE A C 1
ATOM 2134 O O . ILE A 1 271 ? 17.141 -28.703 -36.438 1 86.38 271 ILE A O 1
ATOM 2138 N N . ASP A 1 272 ? 16.328 -27.422 -34.781 1 83.56 272 ASP A N 1
ATOM 2139 C CA . ASP A 1 272 ? 17.016 -26.234 -35.281 1 83.56 272 ASP A CA 1
ATOM 2140 C C . ASP A 1 272 ? 18.531 -26.406 -35.25 1 83.56 272 ASP A C 1
ATOM 2142 O O . ASP A 1 272 ? 19.25 -25.922 -36.125 1 83.56 272 ASP A O 1
ATOM 2146 N N . LYS A 1 273 ? 18.953 -27.078 -34.281 1 88.19 273 LYS A N 1
ATOM 2147 C CA . LYS A 1 273 ? 20.391 -27.266 -34.094 1 88.19 273 LYS A CA 1
ATOM 2148 C C . LYS A 1 273 ? 20.938 -28.328 -35.031 1 88.19 273 LYS A C 1
ATOM 2150 O O . LYS A 1 273 ? 22.016 -28.172 -35.594 1 88.19 273 LYS A O 1
ATOM 2155 N N . ILE A 1 274 ? 20.25 -29.406 -35.312 1 90.19 274 ILE A N 1
ATOM 2156 C CA . ILE A 1 274 ? 20.781 -30.562 -36.031 1 90.19 274 ILE A CA 1
ATOM 2157 C C . ILE A 1 274 ? 20.25 -30.562 -37.469 1 90.19 274 ILE A C 1
ATOM 2159 O O . ILE A 1 274 ? 20.938 -30.984 -38.406 1 90.19 274 ILE A O 1
ATOM 2163 N N . GLY A 1 275 ? 19.031 -30.094 -37.688 1 86.38 275 GLY A N 1
ATOM 2164 C CA . GLY A 1 275 ? 18.328 -30.234 -38.938 1 86.38 275 GLY A CA 1
ATOM 2165 C C . GLY A 1 275 ? 17.516 -31.516 -39.031 1 86.38 275 GLY A C 1
ATOM 2166 O O . GLY A 1 275 ? 17.953 -32.562 -38.562 1 86.38 275 GLY A O 1
ATOM 2167 N N . VAL A 1 276 ? 16.422 -31.438 -39.625 1 83.56 276 VAL A N 1
ATOM 2168 C CA . VAL A 1 276 ? 15.477 -32.531 -39.656 1 83.56 276 VAL A CA 1
ATOM 2169 C C . VAL A 1 276 ? 16.031 -33.688 -40.5 1 83.56 276 VAL A C 1
ATOM 2171 O O . VAL A 1 276 ? 16.047 -34.844 -40.062 1 83.56 276 VAL A O 1
ATOM 2174 N N . SER A 1 277 ? 16.5 -33.406 -41.656 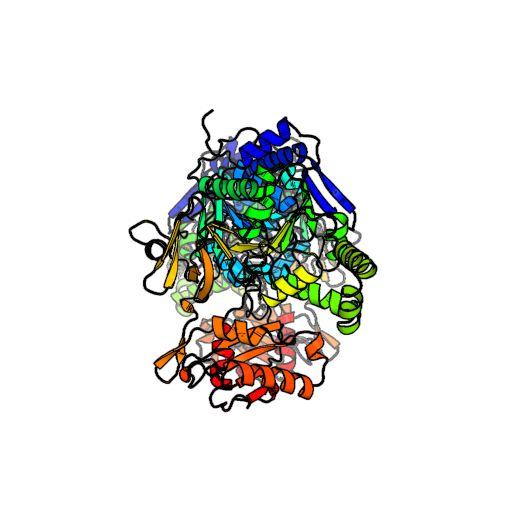1 85.56 277 SER A N 1
ATOM 2175 C CA . SER A 1 277 ? 17 -34.406 -42.594 1 85.56 277 SER A CA 1
ATOM 2176 C C . SER A 1 277 ? 18.219 -35.125 -42 1 85.56 277 SER A C 1
ATOM 2178 O O . SER A 1 277 ? 18.312 -36.344 -42.094 1 85.56 277 SER A O 1
ATOM 2180 N N . LYS A 1 278 ? 19.016 -34.344 -41.5 1 91.56 278 LYS A N 1
ATOM 2181 C CA . LYS A 1 278 ? 20.219 -34.906 -40.906 1 91.56 278 LYS A CA 1
ATOM 2182 C C . LYS A 1 278 ? 19.891 -35.781 -39.719 1 91.56 278 LYS A C 1
ATOM 2184 O O . LYS A 1 278 ? 20.453 -36.875 -39.562 1 91.56 278 LYS A O 1
ATOM 2189 N N . LEU A 1 279 ? 19.047 -35.344 -38.906 1 91.62 279 LEU A N 1
ATOM 2190 C CA . LEU A 1 279 ? 18.641 -36.125 -37.719 1 91.62 279 LEU A CA 1
ATOM 2191 C C . LEU A 1 279 ? 18.031 -37.438 -38.125 1 91.62 279 LEU A C 1
ATOM 2193 O O . LEU A 1 279 ? 18.375 -38.5 -37.562 1 91.62 279 LEU A O 1
ATOM 2197 N N . ASN A 1 280 ? 17.172 -37.406 -39.125 1 89.5 280 ASN A N 1
ATOM 2198 C CA . ASN A 1 280 ? 16.531 -38.625 -39.594 1 89.5 280 ASN A CA 1
ATOM 2199 C C . ASN A 1 280 ? 17.547 -39.625 -40.156 1 89.5 280 ASN A C 1
ATOM 2201 O O . ASN A 1 280 ? 17.406 -40.812 -39.938 1 89.5 280 ASN A O 1
ATOM 2205 N N . LEU A 1 281 ? 18.453 -39.094 -40.844 1 92.5 281 LEU A N 1
ATOM 2206 C CA . LEU A 1 281 ? 19.5 -39.969 -41.406 1 92.5 281 LEU A CA 1
ATOM 2207 C C . LEU A 1 281 ? 20.328 -40.594 -40.281 1 92.5 281 LEU A C 1
ATOM 2209 O O . LEU A 1 281 ? 20.625 -41.781 -40.344 1 92.5 281 LEU A O 1
ATOM 2213 N N . LEU A 1 282 ? 20.688 -39.75 -39.375 1 93.31 282 LEU A N 1
ATOM 2214 C CA . LEU A 1 282 ? 21.531 -40.219 -38.281 1 93.31 282 LEU A CA 1
ATOM 2215 C C . LEU A 1 282 ? 20.812 -41.281 -37.438 1 93.31 282 LEU A C 1
ATOM 2217 O O . LEU A 1 282 ? 21.438 -42.219 -36.938 1 93.31 282 LEU A O 1
ATOM 2221 N N . LEU A 1 283 ? 19.531 -41.188 -37.281 1 93.19 283 LEU A N 1
ATOM 2222 C CA . LEU A 1 283 ? 18.75 -42.094 -36.438 1 93.19 283 LEU A CA 1
ATOM 2223 C C . LEU A 1 283 ? 18.531 -43.438 -37.125 1 93.19 283 LEU A C 1
ATOM 2225 O O . LEU A 1 283 ? 18.172 -44.406 -36.469 1 93.19 283 LEU A O 1
ATOM 2229 N N . LYS A 1 284 ? 18.812 -43.531 -38.406 1 92.19 284 LYS A N 1
ATOM 2230 C CA . LYS A 1 284 ? 18.625 -44.75 -39.188 1 92.19 284 LYS A CA 1
ATOM 2231 C C . LYS A 1 284 ? 19.844 -45.656 -39.062 1 92.19 284 LYS A C 1
ATOM 2233 O O . LYS A 1 284 ? 19.766 -46.844 -39.375 1 92.19 284 LYS A O 1
ATOM 2238 N N . ILE A 1 285 ? 20.906 -45.094 -38.719 1 92.25 285 ILE A N 1
ATOM 2239 C CA . ILE A 1 285 ? 22.156 -45.844 -38.594 1 92.25 285 ILE A CA 1
ATOM 2240 C C . ILE A 1 285 ? 22.344 -46.312 -37.156 1 92.25 285 ILE A C 1
ATOM 2242 O O . ILE A 1 285 ? 22.578 -45.5 -36.25 1 92.25 285 ILE A O 1
ATOM 2246 N N . PRO A 1 286 ? 22.312 -47.531 -36.875 1 88.56 286 PRO A N 1
ATOM 2247 C CA . PRO A 1 286 ? 22.203 -48.094 -35.531 1 88.56 286 PRO A CA 1
ATOM 2248 C C . PRO A 1 286 ? 23.25 -47.531 -34.562 1 88.56 286 PRO A C 1
ATOM 2250 O O . PRO A 1 286 ? 22.906 -46.938 -33.531 1 88.56 286 PRO A O 1
ATOM 2253 N N . LEU A 1 287 ? 24.547 -47.688 -34.719 1 90 287 LEU A N 1
ATOM 2254 C CA . LEU A 1 287 ? 25.594 -47.219 -33.812 1 90 287 LEU A CA 1
ATOM 2255 C C . LEU A 1 287 ? 25.578 -45.688 -33.719 1 90 287 LEU A C 1
ATOM 2257 O O . LEU A 1 287 ? 25.75 -45.125 -32.625 1 90 287 LEU A O 1
ATOM 2261 N N . ILE A 1 288 ? 25.25 -45.062 -34.719 1 92.25 288 ILE A N 1
ATOM 2262 C CA . ILE A 1 288 ? 25.203 -43.594 -34.781 1 92.25 288 ILE A CA 1
ATOM 2263 C C . ILE A 1 288 ? 23.938 -43.094 -34.125 1 92.25 288 ILE A C 1
ATOM 2265 O O . ILE A 1 288 ? 23.953 -42.062 -33.438 1 92.25 288 ILE A O 1
ATOM 2269 N N . SER A 1 289 ? 22.875 -43.844 -34.25 1 94.44 289 SER A N 1
ATOM 2270 C CA . SER A 1 289 ? 21.594 -43.5 -33.656 1 94.44 289 SER A CA 1
ATOM 2271 C C . SER A 1 289 ? 21.703 -43.406 -32.125 1 94.44 289 SER A C 1
ATOM 2273 O O . SER A 1 289 ? 21.25 -42.438 -31.516 1 94.44 289 SER A O 1
ATOM 2275 N N . SER A 1 290 ? 22.375 -44.406 -31.609 1 95.25 290 SER A N 1
ATOM 2276 C CA . SER A 1 290 ? 22.547 -44.438 -30.156 1 95.25 290 SER A CA 1
ATOM 2277 C C . SER A 1 290 ? 23.375 -43.25 -29.688 1 95.25 290 SER A C 1
ATOM 2279 O O . SER A 1 290 ? 23.078 -42.656 -28.641 1 95.25 290 SER A O 1
ATOM 2281 N N . LEU A 1 291 ? 24.375 -42.906 -30.391 1 95.75 291 LEU A N 1
ATOM 2282 C CA . LEU A 1 291 ? 25.25 -41.812 -30.031 1 95.75 291 LEU A CA 1
ATOM 2283 C C . LEU A 1 291 ? 24.516 -40.469 -30.141 1 95.75 291 LEU A C 1
ATOM 2285 O O . LEU A 1 291 ? 24.688 -39.594 -29.281 1 95.75 291 LEU A O 1
ATOM 2289 N N . VAL A 1 292 ? 23.734 -40.344 -31.125 1 95.12 292 VAL A N 1
ATOM 2290 C CA . VAL A 1 292 ? 23 -39.094 -31.359 1 95.12 292 VAL A CA 1
ATOM 2291 C C . VAL A 1 292 ? 21.938 -38.938 -30.266 1 95.12 292 VAL A C 1
ATOM 2293 O O . VAL A 1 292 ? 21.766 -37.844 -29.734 1 95.12 292 VAL A O 1
ATOM 2296 N N . LYS A 1 293 ? 21.234 -40 -29.984 1 96.31 293 LYS A N 1
ATOM 2297 C CA . LYS A 1 293 ? 20.234 -39.969 -28.922 1 96.31 293 LYS A CA 1
ATOM 2298 C C . LYS A 1 293 ? 20.859 -39.562 -27.594 1 96.31 293 LYS A C 1
ATOM 2300 O O . LYS A 1 293 ? 20.344 -38.688 -26.891 1 96.31 293 LYS A O 1
ATOM 2305 N N . HIS A 1 294 ? 21.984 -40.125 -27.328 1 96.31 294 HIS A N 1
ATOM 2306 C CA . HIS A 1 294 ? 22.688 -39.812 -26.094 1 96.31 294 HIS A CA 1
ATOM 2307 C C . HIS A 1 294 ? 23.109 -38.344 -26.047 1 96.31 294 HIS A C 1
ATOM 2309 O O . HIS A 1 294 ? 23 -37.688 -25.016 1 96.31 294 HIS A O 1
ATOM 2315 N N . LYS A 1 295 ? 23.578 -37.875 -27.109 1 96.19 295 LYS A N 1
ATOM 2316 C CA . LYS A 1 295 ? 24 -36.469 -27.188 1 96.19 295 LYS A CA 1
ATOM 2317 C C . LYS A 1 295 ? 22.828 -35.531 -26.984 1 96.19 295 LYS A C 1
ATOM 2319 O O . LYS A 1 295 ? 22.953 -34.5 -26.328 1 96.19 295 LYS A O 1
ATOM 2324 N N . ILE A 1 296 ? 21.688 -35.875 -27.531 1 96.31 296 ILE A N 1
ATOM 2325 C CA . ILE A 1 296 ? 20.484 -35.094 -27.375 1 96.31 296 ILE A CA 1
ATOM 2326 C C . ILE A 1 296 ? 20.047 -35.094 -25.906 1 96.31 296 ILE A C 1
ATOM 2328 O O . ILE A 1 296 ? 19.734 -34.031 -25.344 1 96.31 296 ILE A O 1
ATOM 2332 N N . HIS A 1 297 ? 20.047 -36.281 -25.312 1 97.38 297 HIS A N 1
ATOM 2333 C CA . HIS A 1 297 ? 19.656 -36.406 -23.906 1 97.38 297 HIS A CA 1
ATOM 2334 C C . HIS A 1 297 ? 20.547 -35.531 -23.031 1 97.38 297 HIS A C 1
ATOM 2336 O O . HIS A 1 297 ? 20.047 -34.812 -22.172 1 97.38 297 HIS A O 1
ATOM 2342 N N . LYS A 1 298 ? 21.844 -35.594 -23.266 1 96.75 298 LYS A N 1
ATOM 2343 C CA . LYS A 1 298 ? 22.797 -34.812 -22.484 1 96.75 298 LYS A CA 1
ATOM 2344 C C . LYS A 1 298 ? 22.625 -33.312 -22.734 1 96.75 298 LYS A C 1
ATOM 2346 O O . LYS A 1 298 ? 22.766 -32.5 -21.797 1 96.75 298 LYS A O 1
ATOM 2351 N N . GLY A 1 299 ? 22.438 -32.969 -23.922 1 95.69 299 GLY A N 1
ATOM 2352 C CA . GLY A 1 299 ? 22.219 -31.578 -24.25 1 95.69 299 GLY A CA 1
ATOM 2353 C C . GLY A 1 299 ? 21.016 -30.984 -23.547 1 95.69 299 GLY A C 1
ATOM 2354 O O . GLY A 1 299 ? 21.031 -29.812 -23.188 1 95.69 299 GLY A O 1
ATOM 2355 N N . LEU A 1 300 ? 20.047 -31.812 -23.344 1 95.25 300 LEU A N 1
ATOM 2356 C CA . LEU A 1 300 ? 18.844 -31.359 -22.656 1 95.25 300 LEU A CA 1
ATOM 2357 C C . LEU A 1 300 ? 19 -31.469 -21.141 1 95.25 300 LEU A C 1
ATOM 2359 O O . LEU A 1 300 ? 18.203 -30.906 -20.391 1 95.25 300 LEU A O 1
ATOM 2363 N N . GLY A 1 301 ? 19.969 -32.156 -20.734 1 96.81 301 GLY A N 1
ATOM 2364 C CA . GLY A 1 301 ? 20.141 -32.469 -19.312 1 96.81 301 GLY A CA 1
ATOM 2365 C C . GLY A 1 301 ? 19.25 -33.562 -18.812 1 96.81 301 GLY A C 1
ATOM 2366 O O . GLY A 1 301 ? 18.984 -33.688 -17.609 1 96.81 301 GLY A O 1
ATOM 2367 N N . LEU A 1 302 ? 18.766 -34.469 -19.703 1 97.75 302 LEU A N 1
ATOM 2368 C CA . LEU A 1 302 ? 17.781 -35.469 -19.344 1 97.75 302 LEU A CA 1
ATOM 2369 C C . LEU A 1 302 ? 18.391 -36.875 -19.359 1 97.75 302 LEU A C 1
ATOM 2371 O O . LEU A 1 302 ? 17.656 -37.875 -19.297 1 97.75 302 LEU A O 1
ATOM 2375 N N . ASN A 1 303 ? 19.734 -36.969 -19.453 1 96.75 303 ASN A N 1
ATOM 2376 C CA . ASN A 1 303 ? 20.391 -38.25 -19.594 1 96.75 303 ASN A CA 1
ATOM 2377 C C . ASN A 1 303 ? 20.312 -39.094 -18.328 1 96.75 303 ASN A C 1
ATOM 2379 O O . ASN A 1 303 ? 20.578 -40.281 -18.344 1 96.75 303 ASN A O 1
ATOM 2383 N N . HIS A 1 304 ? 19.906 -38.5 -17.203 1 97 304 HIS A N 1
ATOM 2384 C CA . HIS A 1 304 ? 19.75 -39.219 -15.953 1 97 304 HIS A CA 1
ATOM 2385 C C . HIS A 1 304 ? 18.281 -39.5 -15.656 1 97 304 HIS A C 1
ATOM 2387 O O . HIS A 1 304 ? 17.969 -40.156 -14.656 1 97 304 HIS A O 1
ATOM 2393 N N . CYS A 1 305 ? 17.375 -39.125 -16.547 1 97.5 305 CYS A N 1
ATOM 2394 C CA . CYS A 1 305 ? 15.945 -39.219 -16.266 1 97.5 305 CYS A CA 1
ATOM 2395 C C . CYS A 1 305 ? 15.422 -40.625 -16.516 1 97.5 305 CYS A C 1
ATOM 2397 O O . CYS A 1 305 ? 15.578 -41.156 -17.609 1 97.5 305 CYS A O 1
ATOM 2399 N N . ARG A 1 306 ? 14.797 -41.125 -15.492 1 96.81 306 ARG A N 1
ATOM 2400 C CA . ARG A 1 306 ? 14.141 -42.406 -15.648 1 96.81 306 ARG A CA 1
ATOM 2401 C C . ARG A 1 306 ? 12.664 -42.219 -15.984 1 96.81 306 ARG A C 1
ATOM 2403 O O . ARG A 1 306 ? 12 -43.188 -16.406 1 96.81 306 ARG A O 1
ATOM 2410 N N . LEU A 1 307 ? 12.188 -41.094 -15.711 1 96.56 307 LEU A N 1
ATOM 2411 C CA . LEU A 1 307 ? 10.773 -40.781 -15.906 1 96.56 307 LEU A CA 1
ATOM 2412 C C . LEU A 1 307 ? 10.586 -39.406 -16.516 1 96.56 307 LEU A C 1
ATOM 2414 O O . LEU A 1 307 ? 11.141 -38.438 -16 1 96.56 307 LEU A O 1
ATOM 2418 N N . LEU A 1 308 ? 9.891 -39.344 -17.609 1 97.88 308 LEU A N 1
ATOM 2419 C CA . LEU A 1 308 ? 9.477 -38.094 -18.25 1 97.88 308 LEU A CA 1
ATOM 2420 C C . LEU A 1 308 ? 7.957 -37.969 -18.266 1 97.88 308 LEU A C 1
ATOM 2422 O O . LEU A 1 308 ? 7.258 -38.938 -18.609 1 97.88 308 LEU A O 1
ATOM 2426 N N . GLY A 1 309 ? 7.492 -36.844 -17.797 1 96.62 309 GLY A N 1
ATOM 2427 C CA . GLY A 1 309 ? 6.047 -36.688 -17.719 1 96.62 309 GLY A CA 1
ATOM 2428 C C . GLY A 1 309 ? 5.555 -35.438 -18.422 1 96.62 309 GLY A C 1
ATOM 2429 O O . GLY A 1 309 ? 6.305 -34.469 -18.594 1 96.62 309 GLY A O 1
ATOM 2430 N N . SER A 1 310 ? 4.309 -35.438 -18.875 1 95.25 310 SER A N 1
ATOM 2431 C CA . SER A 1 310 ? 3.588 -34.312 -19.438 1 95.25 310 SER A CA 1
ATOM 2432 C C . SER A 1 310 ? 2.15 -34.25 -18.938 1 95.25 310 SER A C 1
ATOM 2434 O O . SER A 1 310 ? 1.531 -35.312 -18.703 1 95.25 310 SER A O 1
ATOM 2436 N N . GLY A 1 311 ? 1.68 -33.062 -18.703 1 91.75 311 GLY A N 1
ATOM 2437 C CA . GLY A 1 311 ? 0.31 -32.844 -18.266 1 91.75 311 GLY A CA 1
ATOM 2438 C C . GLY A 1 311 ? -0.141 -31.406 -18.375 1 91.75 311 GLY A C 1
ATOM 2439 O O . GLY A 1 311 ? 0.431 -30.625 -19.141 1 91.75 311 GLY A O 1
ATOM 2440 N N . SER A 1 312 ? -1.278 -31.125 -17.766 1 85.94 312 SER A N 1
ATOM 2441 C CA . SER A 1 312 ? -1.847 -29.781 -17.641 1 85.94 312 SER A CA 1
ATOM 2442 C C . SER A 1 312 ? -2.52 -29.344 -18.922 1 85.94 312 SER A C 1
ATOM 2444 O O . SER A 1 312 ? -3.34 -28.422 -18.922 1 85.94 312 SER A O 1
ATOM 2446 N N . ALA A 1 313 ? -2.053 -29.891 -20.062 1 81.94 313 ALA A N 1
ATOM 2447 C CA . ALA A 1 313 ? -2.666 -29.641 -21.375 1 81.94 313 ALA A CA 1
ATOM 2448 C C . ALA A 1 313 ? -2.502 -30.844 -22.297 1 81.94 313 ALA A C 1
ATOM 2450 O O . ALA A 1 313 ? -1.636 -31.688 -22.062 1 81.94 313 ALA A O 1
ATOM 2451 N N . PRO A 1 314 ? -3.371 -30.812 -23.281 1 81.25 314 PRO A N 1
ATOM 2452 C CA . PRO A 1 314 ? -3.207 -31.906 -24.25 1 81.25 314 PRO A CA 1
ATOM 2453 C C . PRO A 1 314 ? -1.879 -31.828 -25 1 81.25 314 PRO A C 1
ATOM 2455 O O . PRO A 1 314 ? -1.429 -30.734 -25.359 1 81.25 314 PRO A O 1
ATOM 2458 N N . ILE A 1 315 ? -1.254 -32.938 -25.156 1 84.12 315 ILE A N 1
ATOM 2459 C CA . ILE A 1 315 ? -0.03 -33.062 -25.938 1 84.12 315 ILE A CA 1
ATOM 2460 C C . ILE A 1 315 ? -0.302 -33.844 -27.219 1 84.12 315 ILE A C 1
ATOM 2462 O O . ILE A 1 315 ? -0.923 -34.906 -27.188 1 84.12 315 ILE A O 1
ATOM 2466 N N . PRO A 1 316 ? 0.077 -33.312 -28.375 1 81.94 316 PRO A N 1
ATOM 2467 C CA . PRO A 1 316 ? -0.146 -34.062 -29.625 1 81.94 316 PRO A CA 1
ATOM 2468 C C . PRO A 1 316 ? 0.563 -35.406 -29.641 1 81.94 316 PRO A C 1
ATOM 2470 O O . PRO A 1 316 ? 1.747 -35.5 -29.312 1 81.94 316 PRO A O 1
ATOM 2473 N N . PRO A 1 317 ? -0.156 -36.438 -30.062 1 86.81 317 PRO A N 1
ATOM 2474 C CA . PRO A 1 317 ? 0.479 -37.75 -30.156 1 86.81 317 PRO A CA 1
ATOM 2475 C C . PRO A 1 317 ? 1.749 -37.719 -31.016 1 86.81 317 PRO A C 1
ATOM 2477 O O . PRO A 1 317 ? 2.703 -38.438 -30.719 1 86.81 317 PRO A O 1
ATOM 2480 N N . SER A 1 318 ? 1.776 -36.875 -32.062 1 84.88 318 SER A N 1
ATOM 2481 C CA . SER A 1 318 ? 2.941 -36.812 -32.938 1 84.88 318 SER A CA 1
ATOM 2482 C C . SER A 1 318 ? 4.184 -36.375 -32.156 1 84.88 318 SER A C 1
ATOM 2484 O O . SER A 1 318 ? 5.289 -36.844 -32.438 1 84.88 318 SER A O 1
ATOM 2486 N N . LEU A 1 319 ? 3.975 -35.5 -31.234 1 88.75 319 LEU A N 1
ATOM 2487 C CA . LEU A 1 319 ? 5.086 -35.031 -30.422 1 88.75 319 LEU A CA 1
ATOM 2488 C C . LEU A 1 319 ? 5.633 -36.156 -29.531 1 88.75 319 LEU A C 1
ATOM 2490 O O . LEU A 1 319 ? 6.848 -36.281 -29.391 1 88.75 319 LEU A O 1
ATOM 2494 N N . ILE A 1 320 ? 4.75 -36.969 -28.938 1 93.44 320 ILE A N 1
ATOM 2495 C CA . ILE A 1 320 ? 5.16 -38.094 -28.109 1 93.44 320 ILE A CA 1
ATOM 2496 C C . ILE A 1 320 ? 5.895 -39.125 -28.953 1 93.44 320 ILE A C 1
ATOM 2498 O O . ILE A 1 320 ? 6.926 -39.656 -28.531 1 93.44 320 ILE A O 1
ATOM 2502 N N . HIS A 1 321 ? 5.395 -39.375 -30.188 1 93.19 321 HIS A N 1
ATOM 2503 C CA . HIS A 1 321 ? 6.062 -40.281 -31.094 1 93.19 321 HIS A CA 1
ATOM 2504 C C . HIS A 1 321 ? 7.469 -39.812 -31.438 1 93.19 321 HIS A C 1
ATOM 2506 O O . HIS A 1 321 ? 8.406 -40.625 -31.5 1 93.19 321 HIS A O 1
ATOM 2512 N N . TRP A 1 322 ? 7.555 -38.562 -31.688 1 91.75 322 TRP A N 1
ATOM 2513 C CA . TRP A 1 322 ? 8.859 -38 -32.031 1 91.75 322 TRP A CA 1
ATOM 2514 C C . TRP A 1 322 ? 9.852 -38.219 -30.875 1 91.75 322 TRP A C 1
ATOM 2516 O O . TRP A 1 322 ? 10.969 -38.688 -31.094 1 91.75 322 TRP A O 1
ATOM 2526 N N . TYR A 1 323 ? 9.492 -37.906 -29.688 1 96.06 323 TYR A N 1
ATOM 2527 C CA . TYR A 1 323 ? 10.367 -38.062 -28.547 1 96.06 323 TYR A CA 1
ATOM 2528 C C . TYR A 1 323 ? 10.727 -39.531 -28.328 1 96.06 323 TYR A C 1
ATOM 2530 O O . TYR A 1 323 ? 11.859 -39.875 -27.984 1 96.06 323 TYR A O 1
ATOM 2538 N N . HIS A 1 324 ? 9.719 -40.406 -28.547 1 96.25 324 HIS A N 1
ATOM 2539 C CA . HIS A 1 324 ? 9.977 -41.812 -28.469 1 96.25 324 HIS A CA 1
ATOM 2540 C C . HIS A 1 324 ? 11.055 -42.25 -29.469 1 96.25 324 HIS A C 1
ATOM 2542 O O . HIS A 1 324 ? 11.906 -43.094 -29.156 1 96.25 324 HIS A O 1
ATOM 2548 N N . SER A 1 325 ? 11.055 -41.688 -30.625 1 94.25 325 SER A N 1
ATOM 2549 C CA . SER A 1 325 ? 12 -42.031 -31.688 1 94.25 325 SER A CA 1
ATOM 2550 C C . SER A 1 325 ? 13.43 -41.656 -31.297 1 94.25 325 SER A C 1
ATOM 2552 O O . SER A 1 325 ? 14.383 -42.219 -31.812 1 94.25 325 SER A O 1
ATOM 2554 N N . ILE A 1 326 ? 13.516 -40.75 -30.469 1 95.69 326 ILE A N 1
ATOM 2555 C CA . ILE A 1 326 ? 14.859 -40.344 -30.062 1 95.69 326 ILE A CA 1
ATOM 2556 C C . ILE A 1 326 ? 15.172 -40.906 -28.688 1 95.69 326 ILE A C 1
ATOM 2558 O O . ILE A 1 326 ? 16.094 -40.438 -28.016 1 95.69 326 ILE A O 1
ATOM 2562 N N . GLY A 1 327 ? 14.328 -41.75 -28.203 1 95.81 327 GLY A N 1
ATOM 2563 C CA . GLY A 1 327 ? 14.641 -42.531 -27 1 95.81 327 GLY A CA 1
ATOM 2564 C C . GLY A 1 327 ? 14.102 -41.906 -25.734 1 95.81 327 GLY A C 1
ATOM 2565 O O . GLY A 1 327 ? 14.516 -42.281 -24.625 1 95.81 327 GLY A O 1
ATOM 2566 N N . LEU A 1 328 ? 13.273 -40.938 -25.75 1 97.44 328 LEU A N 1
ATOM 2567 C CA . LEU A 1 328 ? 12.641 -40.312 -24.594 1 97.44 328 LEU A CA 1
ATOM 2568 C C . LEU A 1 328 ? 11.156 -40.656 -24.531 1 97.44 328 LEU A C 1
ATOM 2570 O O . LEU A 1 328 ? 10.383 -40.281 -25.406 1 97.44 328 LEU A O 1
ATOM 2574 N N . ASN A 1 329 ? 10.742 -41.406 -23.5 1 97.88 329 ASN A N 1
ATOM 2575 C CA . ASN A 1 329 ? 9.367 -41.844 -23.328 1 97.88 329 ASN A CA 1
ATOM 2576 C C . ASN A 1 329 ? 8.578 -40.938 -22.406 1 97.88 329 ASN A C 1
ATOM 2578 O O . ASN A 1 329 ? 8.711 -41 -21.188 1 97.88 329 ASN A O 1
ATOM 2582 N N . ILE A 1 330 ? 7.738 -40.125 -22.984 1 97.44 330 ILE A N 1
ATOM 2583 C CA . ILE A 1 330 ? 6.941 -39.188 -22.234 1 97.44 330 ILE A CA 1
ATOM 2584 C C . ILE A 1 330 ? 5.629 -39.812 -21.797 1 97.44 330 ILE A C 1
ATOM 2586 O O . ILE A 1 330 ? 4.848 -40.281 -22.641 1 97.44 330 ILE A O 1
ATOM 2590 N N . CYS A 1 331 ? 5.406 -39.906 -20.531 1 97.12 331 CYS A N 1
ATOM 2591 C CA . CYS A 1 331 ? 4.156 -40.406 -19.969 1 97.12 331 CYS A CA 1
ATOM 2592 C C . CYS A 1 331 ? 3.191 -39.281 -19.656 1 97.12 331 CYS A C 1
ATOM 2594 O O . CYS A 1 331 ? 3.586 -38.25 -19.094 1 97.12 331 CYS A O 1
ATOM 2596 N N . GLU A 1 332 ? 1.945 -39.469 -20.016 1 96 332 GLU A N 1
ATOM 2597 C CA . GLU A 1 332 ? 0.936 -38.438 -19.75 1 96 332 GLU A CA 1
ATOM 2598 C C . GLU A 1 332 ? 0.181 -38.719 -18.453 1 96 332 GLU A C 1
ATOM 2600 O O . GLU A 1 332 ? -0.021 -39.906 -18.094 1 96 332 GLU A O 1
ATOM 2605 N N . ALA A 1 333 ? -0.125 -37.719 -17.766 1 96.25 333 ALA A N 1
ATOM 2606 C CA . ALA A 1 333 ? -1.037 -37.75 -16.625 1 96.25 333 ALA A CA 1
ATOM 2607 C C . ALA A 1 333 ? -2.143 -36.719 -16.766 1 96.25 333 ALA A C 1
ATOM 2609 O O . ALA A 1 333 ? -1.97 -35.719 -17.453 1 96.25 333 ALA A O 1
ATOM 2610 N N . TRP A 1 334 ? -3.26 -37.062 -16.203 1 96.31 334 TRP A N 1
ATOM 2611 C CA . TRP A 1 334 ? -4.398 -36.125 -16.25 1 96.31 334 TRP A CA 1
ATOM 2612 C C . TRP A 1 334 ? -4.863 -35.781 -14.844 1 96.31 334 TRP A C 1
ATOM 2614 O O . TRP A 1 334 ? -4.918 -36.625 -13.953 1 96.31 334 TRP A O 1
ATOM 2624 N N . GLY A 1 335 ? -5.156 -34.531 -14.68 1 95.69 335 GLY A N 1
ATOM 2625 C CA . GLY A 1 335 ? -5.742 -33.969 -13.469 1 95.69 335 GLY A CA 1
ATOM 2626 C C . GLY A 1 335 ? -6.062 -32.5 -13.594 1 95.69 335 GLY A C 1
ATOM 2627 O O . GLY A 1 335 ? -5.859 -31.906 -14.656 1 95.69 335 GLY A O 1
ATOM 2628 N N . MET A 1 336 ? -6.609 -31.922 -12.625 1 94.69 336 MET A N 1
ATOM 2629 C CA . MET A 1 336 ? -6.961 -30.516 -12.492 1 94.69 336 MET A CA 1
ATOM 2630 C C . MET A 1 336 ? -6.898 -30.078 -11.031 1 94.69 336 MET A C 1
ATOM 2632 O O . MET A 1 336 ? -6.629 -30.891 -10.148 1 94.69 336 MET A O 1
ATOM 2636 N N . THR A 1 337 ? -7.031 -28.828 -10.812 1 96.31 337 THR A N 1
ATOM 2637 C CA . THR A 1 337 ? -6.934 -28.297 -9.453 1 96.31 337 THR A CA 1
ATOM 2638 C C . THR A 1 337 ? -7.984 -28.953 -8.555 1 96.31 337 THR A C 1
ATOM 2640 O O . THR A 1 337 ? -7.688 -29.328 -7.418 1 96.31 337 THR A O 1
ATOM 2643 N N . GLU A 1 338 ? -9.164 -29.203 -9.094 1 97.19 338 GLU A N 1
ATOM 2644 C CA . GLU A 1 338 ? -10.312 -29.656 -8.336 1 97.19 338 GLU A CA 1
ATOM 2645 C C . GLU A 1 338 ? -10.125 -31.109 -7.863 1 97.19 338 GLU A C 1
ATOM 2647 O O . GLU A 1 338 ? -10.789 -31.547 -6.93 1 97.19 338 GLU A O 1
ATOM 2652 N N . ASN A 1 339 ? -9.25 -31.844 -8.5 1 96.81 339 ASN A N 1
ATOM 2653 C CA . ASN A 1 339 ? -8.953 -33.188 -8.016 1 96.81 339 ASN A CA 1
ATOM 2654 C C . ASN A 1 339 ? -7.492 -33.312 -7.586 1 96.81 339 ASN A C 1
ATOM 2656 O O . ASN A 1 339 ? -6.895 -34.406 -7.711 1 96.81 339 ASN A O 1
ATOM 2660 N N . CYS A 1 340 ? -6.914 -32.188 -7.289 1 97.5 340 CYS A N 1
ATOM 2661 C CA . CYS A 1 340 ? -5.566 -32.094 -6.738 1 97.5 340 CYS A CA 1
ATOM 2662 C C . CYS A 1 340 ? -4.535 -32.625 -7.719 1 97.5 340 CYS A C 1
ATOM 2664 O O . CYS A 1 340 ? -3.578 -33.281 -7.32 1 97.5 340 CYS A O 1
ATOM 2666 N N . ALA A 1 341 ? -4.742 -32.469 -9 1 96 341 ALA A N 1
ATOM 2667 C CA . ALA A 1 341 ? -3.781 -32.594 -10.094 1 96 341 ALA A CA 1
ATOM 2668 C C . ALA A 1 341 ? -3.629 -34.031 -10.539 1 96 341 ALA A C 1
ATOM 2670 O O . ALA A 1 341 ? -3.016 -34.312 -11.57 1 96 341 ALA A O 1
ATOM 2671 N N . TYR A 1 342 ? -4.227 -35.094 -9.797 1 96.81 342 TYR A N 1
ATOM 2672 C CA . TYR A 1 342 ? -3.775 -36.438 -10.117 1 96.81 342 TYR A CA 1
ATOM 2673 C C . TYR A 1 342 ? -4.898 -37.438 -9.914 1 96.81 342 TYR A C 1
ATOM 2675 O O . TYR A 1 342 ? -5.336 -37.688 -8.789 1 96.81 342 TYR A O 1
ATOM 2683 N N . SER A 1 343 ? -5.316 -38.125 -11.047 1 97.5 343 SER A N 1
ATOM 2684 C CA . SER A 1 343 ? -6.32 -39.188 -10.938 1 97.5 343 SER A CA 1
ATOM 2685 C C . SER A 1 343 ? -6.117 -40.25 -12 1 97.5 343 SER A C 1
ATOM 2687 O O . SER A 1 343 ? -6.625 -41.375 -11.875 1 97.5 343 SER A O 1
ATOM 2689 N N . ILE A 1 344 ? -5.496 -39.844 -13.141 1 97.94 344 ILE A N 1
ATOM 2690 C CA . ILE A 1 344 ? -5.293 -40.75 -14.266 1 97.94 344 ILE A CA 1
ATOM 2691 C C . ILE A 1 344 ? -3.854 -40.625 -14.766 1 97.94 344 ILE A C 1
ATOM 2693 O O . ILE A 1 344 ? -3.291 -39.531 -14.82 1 97.94 344 ILE A O 1
ATOM 2697 N N . ILE A 1 345 ? -3.279 -41.781 -15.125 1 97.44 345 ILE A N 1
ATOM 2698 C CA . ILE A 1 345 ? -1.9 -41.688 -15.594 1 97.44 345 ILE A CA 1
ATOM 2699 C C . ILE A 1 345 ? -1.645 -42.812 -16.609 1 97.44 345 ILE A C 1
ATOM 2701 O O . ILE A 1 345 ? -2.215 -43.906 -16.5 1 97.44 345 ILE A O 1
ATOM 2705 N N . ASN A 1 346 ? -0.893 -42.469 -17.609 1 96.12 346 ASN A N 1
ATOM 2706 C CA . ASN A 1 346 ? -0.37 -43.438 -18.578 1 96.12 346 ASN A CA 1
ATOM 2707 C C . ASN A 1 346 ? 1.044 -43.875 -18.219 1 96.12 346 ASN A C 1
ATOM 2709 O O . ASN A 1 346 ? 2.004 -43.531 -18.906 1 96.12 346 ASN A O 1
ATOM 2713 N N . TYR A 1 347 ? 1.228 -44.594 -17.219 1 94.88 347 TYR A N 1
ATOM 2714 C CA . TYR A 1 347 ? 2.504 -45.094 -16.703 1 94.88 347 TYR A CA 1
ATOM 2715 C C . TYR A 1 347 ? 2.387 -46.531 -16.25 1 94.88 347 TYR A C 1
ATOM 2717 O O . TYR A 1 347 ? 1.439 -46.906 -15.555 1 94.88 347 TYR A O 1
ATOM 2725 N N . PRO A 1 348 ? 3.336 -47.406 -16.594 1 95.19 348 PRO A N 1
ATOM 2726 C CA . PRO A 1 348 ? 4.539 -47.188 -17.406 1 95.19 348 PRO A CA 1
ATOM 2727 C C . PRO A 1 348 ? 4.223 -46.844 -18.859 1 95.19 348 PRO A C 1
ATOM 2729 O O . PRO A 1 348 ? 3.1 -47.062 -19.312 1 95.19 348 PRO A O 1
ATOM 2732 N N . PHE A 1 349 ? 5.211 -46.344 -19.484 1 96.88 349 PHE A N 1
ATOM 2733 C CA . PHE A 1 349 ? 5.059 -45.938 -20.875 1 96.88 349 PHE A CA 1
ATOM 2734 C C . PHE A 1 349 ? 4.68 -47.094 -21.766 1 96.88 349 PHE A C 1
ATOM 2736 O O . PHE A 1 349 ? 5.273 -48.188 -21.672 1 96.88 349 PHE A O 1
ATOM 2743 N N . ASP A 1 350 ? 3.631 -46.906 -22.531 1 96.19 350 ASP A N 1
ATOM 2744 C CA . ASP A 1 350 ? 3.174 -47.844 -23.547 1 96.19 350 ASP A CA 1
ATOM 2745 C C . ASP A 1 350 ? 2.904 -47.156 -24.875 1 96.19 350 ASP A C 1
ATOM 2747 O O . ASP A 1 350 ? 1.948 -46.375 -25 1 96.19 350 ASP A O 1
ATOM 2751 N N . VAL A 1 351 ? 3.676 -47.406 -25.828 1 95.19 351 VAL A N 1
ATOM 2752 C CA . VAL A 1 351 ? 3.584 -46.719 -27.125 1 95.19 351 VAL A CA 1
ATOM 2753 C C . VAL A 1 351 ? 2.203 -46.969 -27.734 1 95.19 351 VAL A C 1
ATOM 2755 O O . VAL A 1 351 ? 1.738 -46.156 -28.547 1 95.19 351 VAL A O 1
ATOM 2758 N N . ARG A 1 352 ? 1.493 -48.094 -27.469 1 93.31 352 ARG A N 1
ATOM 2759 C CA . ARG A 1 352 ? 0.191 -48.469 -28.016 1 93.31 352 ARG A CA 1
ATOM 2760 C C . ARG A 1 352 ? -0.908 -47.562 -27.469 1 93.31 352 ARG A C 1
ATOM 2762 O O . ARG A 1 352 ? -2.02 -47.531 -28 1 93.31 352 ARG A O 1
ATOM 2769 N N . LYS A 1 353 ? -0.468 -46.844 -26.453 1 95.31 353 LYS A N 1
ATOM 2770 C CA . LYS A 1 353 ? -1.491 -46.031 -25.781 1 95.31 353 LYS A CA 1
ATOM 2771 C C . LYS A 1 353 ? -1.237 -44.562 -25.969 1 95.31 353 LYS A C 1
ATOM 2773 O O . LYS A 1 353 ? -1.867 -43.719 -25.297 1 95.31 353 LYS A O 1
ATOM 2778 N N . ILE A 1 354 ? -0.274 -44.25 -26.828 1 94.19 354 ILE A N 1
ATOM 2779 C CA . ILE A 1 354 ? -0.095 -42.875 -27.203 1 94.19 354 ILE A CA 1
ATOM 2780 C C . ILE A 1 354 ? -1.413 -42.312 -27.719 1 94.19 354 ILE A C 1
ATOM 2782 O O . ILE A 1 354 ? -2.084 -42.938 -28.547 1 94.19 354 ILE A O 1
ATOM 2786 N N . GLY A 1 355 ? -1.811 -41.156 -27.156 1 88.19 355 GLY A N 1
ATOM 2787 C CA . GLY A 1 355 ? -3.092 -40.562 -27.484 1 88.19 355 GLY A CA 1
ATOM 2788 C C . GLY A 1 355 ? -4.086 -40.594 -26.344 1 88.19 355 GLY A C 1
ATOM 2789 O O . GLY A 1 355 ? -5.07 -39.844 -26.344 1 88.19 355 GLY A O 1
ATOM 2790 N N . THR A 1 356 ? -3.852 -41.531 -25.453 1 94.12 356 THR A N 1
ATOM 2791 C CA . THR A 1 356 ? -4.656 -41.594 -24.25 1 94.12 356 THR A CA 1
ATOM 2792 C C . THR A 1 356 ? -3.902 -40.969 -23.062 1 94.12 356 THR A C 1
ATOM 2794 O O . THR A 1 356 ? -2.684 -40.812 -23.125 1 94.12 356 THR A O 1
ATOM 2797 N N . VAL A 1 357 ? -4.684 -40.688 -22.016 1 95.94 357 VAL A N 1
ATOM 2798 C CA . VAL A 1 357 ? -4.047 -40.188 -20.797 1 95.94 357 VAL A CA 1
ATOM 2799 C C . VAL A 1 357 ? -3.908 -41.312 -19.781 1 95.94 357 VAL A C 1
ATOM 2801 O O . VAL A 1 357 ? -3.492 -41.062 -18.641 1 95.94 357 VAL A O 1
ATOM 2804 N N . GLY A 1 358 ? -4.273 -42.469 -20.203 1 97.19 358 GLY A N 1
ATOM 2805 C CA . GLY A 1 358 ? -4.031 -43.625 -19.359 1 97.19 358 GLY A CA 1
ATOM 2806 C C . GLY A 1 358 ? -5.258 -44.062 -18.578 1 97.19 358 GLY A C 1
ATOM 2807 O O . GLY A 1 358 ? -6.383 -44 -19.078 1 97.19 358 GLY A O 1
ATOM 2808 N N . LYS A 1 359 ? -5.031 -44.719 -17.406 1 97.62 359 LYS A N 1
ATOM 2809 C CA . LYS A 1 359 ? -6.07 -45.344 -16.578 1 97.62 359 LYS A CA 1
ATOM 2810 C C . LYS A 1 359 ? -6.156 -44.688 -15.211 1 97.62 359 LYS A C 1
ATOM 2812 O O . LYS A 1 359 ? -5.188 -44.062 -14.742 1 97.62 359 LYS A O 1
ATOM 2817 N N . PRO A 1 360 ? -7.355 -44.719 -14.578 1 98 360 PRO A N 1
ATOM 2818 C CA . PRO A 1 360 ? -7.457 -44.188 -13.219 1 98 360 PRO A CA 1
ATOM 2819 C C . PRO A 1 360 ? -6.484 -44.844 -12.25 1 98 360 PRO A C 1
ATOM 2821 O O . PRO A 1 360 ? -6.262 -46.062 -12.328 1 98 360 PRO A O 1
ATOM 2824 N N . VAL A 1 361 ? -5.871 -44.094 -11.422 1 97.75 361 VAL A N 1
ATOM 2825 C CA . VAL A 1 361 ? -4.957 -44.625 -10.43 1 97.75 361 VAL A CA 1
ATOM 2826 C C . VAL A 1 361 ? -5.75 -45.312 -9.312 1 97.75 361 VAL A C 1
ATOM 2828 O O . VAL A 1 361 ? -6.98 -45.25 -9.289 1 97.75 361 VAL A O 1
ATOM 2831 N N . GLN A 1 362 ? -5.016 -45.969 -8.406 1 96.75 362 GLN A N 1
ATOM 2832 C CA . GLN A 1 362 ? -5.66 -46.656 -7.309 1 96.75 362 GLN A CA 1
ATOM 2833 C C . GLN A 1 362 ? -6.559 -45.719 -6.5 1 96.75 362 GLN A C 1
ATOM 2835 O O . GLN A 1 362 ? -6.18 -44.594 -6.207 1 96.75 362 GLN A O 1
ATOM 2840 N N . ASP A 1 363 ? -7.809 -46.125 -6.176 1 96.38 363 ASP A N 1
ATOM 2841 C CA . ASP A 1 363 ? -8.797 -45.5 -5.32 1 96.38 363 ASP A CA 1
ATOM 2842 C C . ASP A 1 363 ? -9.547 -44.406 -6.074 1 96.38 363 ASP A C 1
ATOM 2844 O O . ASP A 1 363 ? -10.383 -43.688 -5.496 1 96.38 363 ASP A O 1
ATOM 2848 N N . CYS A 1 364 ? -9.266 -44.219 -7.375 1 97.88 364 CYS A N 1
ATOM 2849 C CA . CYS A 1 364 ? -10.008 -43.281 -8.219 1 97.88 364 CYS A CA 1
ATOM 2850 C C . CYS A 1 364 ? -11.023 -44.031 -9.078 1 97.88 364 CYS A C 1
ATOM 2852 O O . CYS A 1 364 ? -10.742 -45.125 -9.586 1 97.88 364 CYS A O 1
ATOM 2854 N N . GLN A 1 365 ? -12.172 -43.406 -9.133 1 97.88 365 GLN A N 1
ATOM 2855 C CA . GLN A 1 365 ? -13.242 -43.906 -9.977 1 97.88 365 GLN A CA 1
ATOM 2856 C C . GLN A 1 365 ? -13.602 -42.938 -11.078 1 97.88 365 GLN A C 1
ATOM 2858 O O . GLN A 1 365 ? -13.633 -41.719 -10.859 1 97.88 365 GLN A O 1
ATOM 2863 N N . ILE A 1 366 ? -13.82 -43.531 -12.281 1 97.44 366 ILE A N 1
ATOM 2864 C CA . ILE A 1 366 ? -14.227 -42.688 -13.398 1 97.44 366 ILE A CA 1
ATOM 2865 C C . ILE A 1 366 ? -15.484 -43.25 -14.047 1 97.44 366 ILE A C 1
ATOM 2867 O O . ILE A 1 366 ? -15.766 -44.469 -13.93 1 97.44 366 ILE A O 1
ATOM 2871 N N . ARG A 1 367 ? -16.25 -42.438 -14.664 1 95.56 367 ARG A N 1
ATOM 2872 C CA . ARG A 1 367 ? -17.328 -42.844 -15.547 1 95.56 367 ARG A CA 1
ATOM 2873 C C . ARG A 1 367 ? -17.594 -41.781 -16.609 1 95.56 367 ARG A C 1
ATOM 2875 O O . ARG A 1 367 ? -17.172 -40.625 -16.453 1 95.56 367 ARG A O 1
ATOM 2882 N N . GLN A 1 368 ? -18.062 -42.188 -17.672 1 95.81 368 GLN A N 1
ATOM 2883 C CA . GLN A 1 368 ? -18.5 -41.281 -18.719 1 95.81 368 GLN A CA 1
ATOM 2884 C C . GLN A 1 368 ? -19.969 -40.906 -18.562 1 95.81 368 GLN A C 1
ATOM 2886 O O . GLN A 1 368 ? -20.844 -41.781 -18.578 1 95.81 368 GLN A O 1
ATOM 2891 N N . GLY A 1 369 ? -20.188 -39.719 -18.359 1 93.12 369 GLY A N 1
ATOM 2892 C CA . GLY A 1 369 ? -21.562 -39.25 -18.25 1 93.12 369 GLY A CA 1
ATOM 2893 C C . GLY A 1 369 ? -22.344 -39.375 -19.531 1 93.12 369 GLY A C 1
ATOM 2894 O O . GLY A 1 369 ? -21.781 -39.719 -20.578 1 93.12 369 GLY A O 1
ATOM 2895 N N . GLU A 1 370 ? -23.656 -39.094 -19.5 1 86.25 370 GLU A N 1
ATOM 2896 C CA . GLU A 1 370 ? -24.547 -39.188 -20.656 1 86.25 370 GLU A CA 1
ATOM 2897 C C . GLU A 1 370 ? -24.141 -38.25 -21.781 1 86.25 370 GLU A C 1
ATOM 2899 O O . GLU A 1 370 ? -24.297 -38.562 -22.953 1 86.25 370 GLU A O 1
ATOM 2904 N N . ASP A 1 371 ? -23.531 -37.219 -21.484 1 87.12 371 ASP A N 1
ATOM 2905 C CA . ASP A 1 371 ? -23.125 -36.25 -22.469 1 87.12 371 ASP A CA 1
ATOM 2906 C C . ASP A 1 371 ? -21.672 -36.438 -22.875 1 87.12 371 ASP A C 1
ATOM 2908 O O . ASP A 1 371 ? -21.094 -35.594 -23.562 1 87.12 371 ASP A O 1
ATOM 2912 N N . GLY A 1 372 ? -21.078 -37.531 -22.375 1 92.62 372 GLY A N 1
ATOM 2913 C CA . GLY A 1 372 ? -19.703 -37.844 -22.734 1 92.62 372 GLY A CA 1
ATOM 2914 C C . GLY A 1 372 ? -18.672 -37.25 -21.797 1 92.62 372 GLY A C 1
ATOM 2915 O O . GLY A 1 372 ? -17.469 -37.406 -22 1 92.62 372 GLY A O 1
ATOM 2916 N N . GLU A 1 373 ? -19.188 -36.562 -20.797 1 95.75 373 GLU A N 1
ATOM 2917 C CA . GLU A 1 373 ? -18.297 -35.906 -19.859 1 95.75 373 GLU A CA 1
ATOM 2918 C C . GLU A 1 373 ? -17.578 -36.938 -18.969 1 95.75 373 GLU A C 1
ATOM 2920 O O . GLU A 1 373 ? -18.188 -37.906 -18.516 1 95.75 373 GLU A O 1
ATOM 2925 N N . LEU A 1 374 ? -16.344 -36.688 -18.734 1 97.25 374 LEU A N 1
ATOM 2926 C CA . LEU A 1 374 ? -15.586 -37.469 -17.766 1 97.25 374 LEU A CA 1
ATOM 2927 C C . LEU A 1 374 ? -15.969 -37.094 -16.328 1 97.25 374 LEU A C 1
ATOM 2929 O O . LEU A 1 374 ? -15.852 -35.906 -15.953 1 97.25 374 LEU A O 1
ATOM 2933 N N . LEU A 1 375 ? -16.484 -38 -15.555 1 97.88 375 LEU A N 1
ATOM 2934 C CA . LEU A 1 375 ? -16.766 -37.812 -14.141 1 97.88 375 LEU A CA 1
ATOM 2935 C C . LEU A 1 375 ? -15.773 -38.594 -13.281 1 97.88 375 LEU A C 1
ATOM 2937 O O . LEU A 1 375 ? -15.383 -39.719 -13.633 1 97.88 375 LEU A O 1
ATOM 2941 N N . ILE A 1 376 ? -15.414 -38 -12.219 1 97.94 376 ILE A N 1
ATOM 2942 C CA . ILE A 1 376 ? -14.383 -38.656 -11.414 1 97.94 376 ILE A CA 1
ATOM 2943 C C . ILE A 1 376 ? -14.766 -38.594 -9.938 1 97.94 376 ILE A C 1
ATOM 2945 O O . ILE A 1 376 ? -15.383 -37.625 -9.492 1 97.94 376 ILE A O 1
ATOM 2949 N N . LYS A 1 377 ? -14.453 -39.562 -9.234 1 97.88 377 LYS A N 1
ATOM 2950 C CA . LYS A 1 377 ? -14.469 -39.625 -7.777 1 97.88 377 LYS A CA 1
ATOM 2951 C C . LYS A 1 377 ? -13.117 -40.062 -7.23 1 97.88 377 LYS A C 1
ATOM 2953 O O . LYS A 1 377 ? -12.555 -41.062 -7.676 1 97.88 377 LYS A O 1
ATOM 2958 N N . SER A 1 378 ? -12.586 -39.312 -6.406 1 97.25 378 SER A N 1
ATOM 2959 C CA . SER A 1 378 ? -11.242 -39.531 -5.887 1 97.25 378 SER A CA 1
ATOM 2960 C C . SER A 1 378 ? -11.078 -38.938 -4.496 1 97.25 378 SER A C 1
ATOM 2962 O O . SER A 1 378 ? -11.742 -37.938 -4.156 1 97.25 378 SER A O 1
ATOM 2964 N N . PRO A 1 379 ? -10.18 -39.5 -3.607 1 97.25 379 PRO A N 1
ATOM 2965 C CA . PRO A 1 379 ? -9.875 -38.875 -2.322 1 97.25 379 PRO A CA 1
ATOM 2966 C C . PRO A 1 379 ? -9.172 -37.531 -2.479 1 97.25 379 PRO A C 1
ATOM 2968 O O . PRO A 1 379 ? -9.094 -36.75 -1.519 1 97.25 379 PRO A O 1
ATOM 2971 N N . GLY A 1 380 ? -8.695 -37.219 -3.678 1 97.81 380 GLY A N 1
ATOM 2972 C CA . GLY A 1 380 ? -7.973 -35.969 -3.928 1 97.81 380 GLY A CA 1
ATOM 2973 C C . GLY A 1 380 ? -8.883 -34.812 -4.336 1 97.81 380 GLY A C 1
ATOM 2974 O O . GLY A 1 380 ? -8.406 -33.719 -4.582 1 97.81 380 GLY A O 1
ATOM 2975 N N . LEU A 1 381 ? -10.195 -35.062 -4.328 1 98.31 381 LEU A N 1
ATOM 2976 C CA . LEU A 1 381 ? -11.141 -34.031 -4.742 1 98.31 381 LEU A CA 1
ATOM 2977 C C . LEU A 1 381 ? -11.141 -32.875 -3.752 1 98.31 381 LEU A C 1
ATOM 2979 O O . LEU A 1 381 ? -11.047 -33.062 -2.541 1 98.31 381 LEU A O 1
ATOM 2983 N N . MET A 1 382 ? -11.328 -31.703 -4.301 1 98.12 382 MET A N 1
ATOM 2984 C CA . MET A 1 382 ? -11.508 -30.516 -3.463 1 98.12 382 MET A CA 1
ATOM 2985 C C . MET A 1 382 ? -12.758 -30.641 -2.605 1 98.12 382 MET A C 1
ATOM 2987 O O . MET A 1 382 ? -13.68 -31.391 -2.947 1 98.12 382 MET A O 1
ATOM 2991 N N . THR A 1 383 ? -12.781 -29.828 -1.561 1 97.25 383 THR A N 1
ATOM 2992 C CA . THR A 1 383 ? -13.953 -29.844 -0.687 1 97.25 383 THR A CA 1
ATOM 2993 C C . THR A 1 383 ? -15.055 -28.938 -1.243 1 97.25 383 THR A C 1
ATOM 2995 O O . THR A 1 383 ? -16.234 -29.266 -1.153 1 97.25 383 THR A O 1
ATOM 2998 N N . ALA A 1 384 ? -14.664 -27.781 -1.679 1 97.94 384 ALA A N 1
ATOM 2999 C CA . ALA A 1 384 ? -15.594 -26.766 -2.168 1 97.94 384 ALA A CA 1
ATOM 3000 C C . ALA A 1 384 ? -14.836 -25.641 -2.863 1 97.94 384 ALA A C 1
ATOM 3002 O O . ALA A 1 384 ? -13.609 -25.594 -2.828 1 97.94 384 ALA A O 1
ATOM 3003 N N . TYR A 1 385 ? -15.633 -24.891 -3.574 1 97.44 385 TYR A N 1
ATOM 3004 C CA . TYR A 1 385 ? -15.133 -23.578 -3.953 1 97.44 385 TYR A CA 1
ATOM 3005 C C . TYR A 1 385 ? -15.344 -22.562 -2.83 1 97.44 385 TYR A C 1
ATOM 3007 O O . TYR A 1 385 ? -16.453 -22.422 -2.32 1 97.44 385 TYR A O 1
ATOM 3015 N N . TYR A 1 386 ? -14.305 -21.906 -2.396 1 98.12 386 TYR A N 1
ATOM 3016 C CA . TYR A 1 386 ? -14.32 -20.984 -1.272 1 98.12 386 TYR A CA 1
ATOM 3017 C C . TYR A 1 386 ? -15.375 -19.906 -1.474 1 98.12 386 TYR A C 1
ATOM 3019 O O . TYR A 1 386 ? -15.383 -19.219 -2.498 1 98.12 386 TYR A O 1
ATOM 3027 N N . LEU A 1 387 ? -16.359 -19.766 -0.674 1 97.44 387 LEU A N 1
ATOM 3028 C CA . LEU A 1 387 ? -17.406 -18.766 -0.621 1 97.44 387 LEU A CA 1
ATOM 3029 C C . LEU A 1 387 ? -18.297 -18.844 -1.86 1 97.44 387 LEU A C 1
ATOM 3031 O O . LEU A 1 387 ? -18.812 -17.812 -2.328 1 97.44 387 LEU A O 1
ATOM 3035 N N . GLN A 1 388 ? -18.406 -20.078 -2.396 1 95.69 388 GLN A N 1
ATOM 3036 C CA . GLN A 1 388 ? -19.234 -20.281 -3.574 1 95.69 388 GLN A CA 1
ATOM 3037 C C . GLN A 1 388 ? -20.062 -21.562 -3.459 1 95.69 388 GLN A C 1
ATOM 3039 O O . GLN A 1 388 ? -19.859 -22.516 -4.227 1 95.69 388 GLN A O 1
ATOM 3044 N N . PRO A 1 389 ? -21.031 -21.547 -2.65 1 96.56 389 PRO A N 1
ATOM 3045 C CA . PRO A 1 389 ? -21.797 -22.75 -2.387 1 96.56 389 PRO A CA 1
ATOM 3046 C C . PRO A 1 389 ? -22.578 -23.25 -3.611 1 96.56 389 PRO A C 1
ATOM 3048 O O . PRO A 1 389 ? -22.672 -24.453 -3.84 1 96.56 389 PRO A O 1
ATOM 3051 N N . GLU A 1 390 ? -23.094 -22.312 -4.387 1 95.75 390 GLU A N 1
ATOM 3052 C CA . GLU A 1 390 ? -23.859 -22.719 -5.566 1 95.75 390 GLU A CA 1
ATOM 3053 C C . GLU A 1 390 ? -22.953 -23.391 -6.598 1 95.75 390 GLU A C 1
ATOM 3055 O O . GLU A 1 390 ? -23.312 -24.438 -7.137 1 95.75 390 GLU A O 1
ATOM 3060 N N . ALA A 1 391 ? -21.859 -22.781 -6.824 1 93.62 391 ALA A N 1
ATOM 3061 C CA . ALA A 1 391 ? -20.906 -23.375 -7.754 1 93.62 391 ALA A CA 1
ATOM 3062 C C . ALA A 1 391 ? -20.406 -24.734 -7.242 1 93.62 391 ALA A C 1
ATOM 3064 O O . ALA A 1 391 ? -20.172 -25.656 -8.031 1 93.62 391 ALA A O 1
ATOM 3065 N N . THR A 1 392 ? -20.266 -24.859 -5.957 1 96.56 392 THR A N 1
ATOM 3066 C CA . THR A 1 392 ? -19.828 -26.109 -5.34 1 96.56 392 THR A CA 1
ATOM 3067 C C . THR A 1 392 ? -20.859 -27.203 -5.555 1 96.56 392 THR A C 1
ATOM 3069 O O . THR A 1 392 ? -20.516 -28.312 -5.965 1 96.56 392 THR A O 1
ATOM 3072 N N . ALA A 1 393 ? -22.078 -26.844 -5.336 1 96.19 393 ALA A N 1
ATOM 3073 C CA . ALA A 1 393 ? -23.156 -27.812 -5.48 1 96.19 393 ALA A CA 1
ATOM 3074 C C . ALA A 1 393 ? -23.266 -28.297 -6.926 1 96.19 393 ALA A C 1
ATOM 3076 O O . ALA A 1 393 ? -23.547 -29.469 -7.176 1 96.19 393 ALA A O 1
ATOM 3077 N N . ALA A 1 394 ? -23.078 -27.422 -7.781 1 95.12 394 ALA A N 1
ATOM 3078 C CA . ALA A 1 394 ? -23.219 -27.734 -9.203 1 95.12 394 ALA A CA 1
ATOM 3079 C C . ALA A 1 394 ? -22.062 -28.594 -9.695 1 95.12 394 ALA A C 1
ATOM 3081 O O . ALA A 1 394 ? -22.172 -29.25 -10.734 1 95.12 394 ALA A O 1
ATOM 3082 N N . ALA A 1 395 ? -21 -28.672 -8.969 1 95.5 395 ALA A N 1
ATOM 3083 C CA . ALA A 1 395 ? -19.781 -29.328 -9.43 1 95.5 395 ALA A CA 1
ATOM 3084 C C . ALA A 1 395 ? -19.812 -30.828 -9.141 1 95.5 395 ALA A C 1
ATOM 3086 O O . ALA A 1 395 ? -19.031 -31.594 -9.711 1 95.5 395 ALA A O 1
ATOM 3087 N N . PHE A 1 396 ? -20.75 -31.266 -8.344 1 96.44 396 PHE A N 1
ATOM 3088 C CA . PHE A 1 396 ? -20.828 -32.656 -7.953 1 96.44 396 PHE A CA 1
ATOM 3089 C C . PHE A 1 396 ? -22.188 -33.25 -8.273 1 96.44 396 PHE A C 1
ATOM 3091 O O . PHE A 1 396 ? -23.203 -32.562 -8.148 1 96.44 396 PHE A O 1
ATOM 3098 N N . ASP A 1 397 ? -22.188 -34.469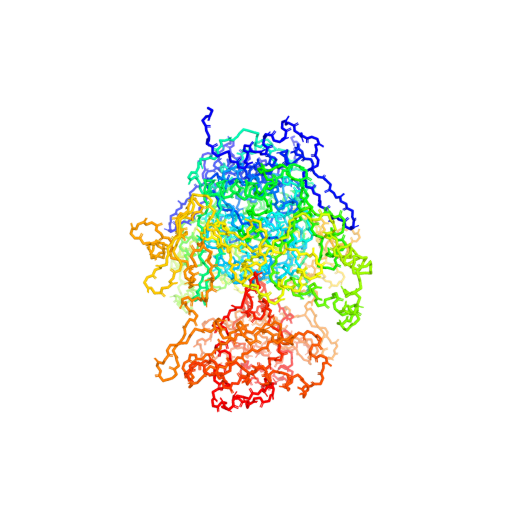 -8.625 1 94.75 397 ASP A N 1
ATOM 3099 C CA . ASP A 1 397 ? -23.484 -35.094 -8.805 1 94.75 397 ASP A CA 1
ATOM 3100 C C . ASP A 1 397 ? -23.953 -35.781 -7.512 1 94.75 397 ASP A C 1
ATOM 3102 O O . ASP A 1 397 ? -23.281 -35.656 -6.477 1 94.75 397 ASP A O 1
ATOM 3106 N N . ALA A 1 398 ? -25.016 -36.438 -7.555 1 93.56 398 ALA A N 1
ATOM 3107 C CA . ALA A 1 398 ? -25.672 -36.969 -6.363 1 93.56 398 ALA A CA 1
ATOM 3108 C C . ALA A 1 398 ? -24.859 -38.125 -5.758 1 93.56 398 ALA A C 1
ATOM 3110 O O . ALA A 1 398 ? -24.938 -38.375 -4.555 1 93.56 398 ALA A O 1
ATOM 3111 N N . ASP A 1 399 ? -24.016 -38.75 -6.555 1 94.44 399 ASP A N 1
ATOM 3112 C CA . ASP A 1 399 ? -23.219 -39.875 -6.098 1 94.44 399 ASP A CA 1
ATOM 3113 C C . ASP A 1 399 ? -21.828 -39.438 -5.668 1 94.44 399 ASP A C 1
ATOM 3115 O O . ASP A 1 399 ? -20.984 -40.25 -5.324 1 94.44 399 ASP A O 1
ATOM 3119 N N . GLY A 1 400 ? -21.562 -38.188 -5.809 1 94.81 400 GLY A N 1
ATOM 3120 C CA . GLY A 1 400 ? -20.281 -37.656 -5.352 1 94.81 400 GLY A CA 1
ATOM 3121 C C . GLY A 1 400 ? -19.234 -37.594 -6.453 1 94.81 400 GLY A C 1
ATOM 3122 O O . GLY A 1 400 ? -18.062 -37.344 -6.184 1 94.81 400 GLY A O 1
ATOM 3123 N N . PHE A 1 401 ? -19.656 -37.844 -7.66 1 97.62 401 PHE A N 1
ATOM 3124 C CA . PHE A 1 401 ? -18.734 -37.688 -8.781 1 97.62 401 PHE A CA 1
ATOM 3125 C C . PHE A 1 401 ? -18.594 -36.219 -9.156 1 97.62 401 PHE A C 1
ATOM 3127 O O . PHE A 1 401 ? -19.578 -35.469 -9.172 1 97.62 401 PHE A O 1
ATOM 3134 N N . PHE A 1 402 ? -17.422 -35.812 -9.414 1 97.88 402 PHE A N 1
ATOM 3135 C CA . PHE A 1 402 ? -17.109 -34.438 -9.836 1 97.88 402 PHE A CA 1
ATOM 3136 C C . PHE A 1 402 ? -17.266 -34.281 -11.344 1 97.88 402 PHE A C 1
ATOM 3138 O O . PHE A 1 402 ? -16.781 -35.125 -12.109 1 97.88 402 PHE A O 1
ATOM 3145 N N . HIS A 1 403 ? -17.938 -33.219 -11.742 1 96.44 403 HIS A N 1
ATOM 3146 C CA . HIS A 1 403 ? -18.016 -32.844 -13.148 1 96.44 403 HIS A CA 1
ATOM 3147 C C . HIS A 1 403 ? -16.734 -32.156 -13.609 1 96.44 403 HIS A C 1
ATOM 3149 O O . HIS A 1 403 ? -16.5 -30.984 -13.273 1 96.44 403 HIS A O 1
ATOM 3155 N N . THR A 1 404 ? -16.016 -32.844 -14.5 1 95.62 404 THR A N 1
ATOM 3156 C CA . THR A 1 404 ? -14.703 -32.312 -14.844 1 95.62 404 THR A CA 1
ATOM 3157 C C . THR A 1 404 ? -14.805 -31.266 -15.938 1 95.62 404 THR A C 1
ATOM 3159 O O . THR A 1 404 ? -13.891 -30.438 -16.109 1 95.62 404 THR A O 1
ATOM 3162 N N . GLY A 1 405 ? -15.859 -31.328 -16.703 1 91.69 405 GLY A N 1
ATOM 3163 C CA . GLY A 1 405 ? -15.984 -30.469 -17.875 1 91.69 405 GLY A CA 1
ATOM 3164 C C . GLY A 1 405 ? -15.227 -31.016 -19.078 1 91.69 405 GLY A C 1
ATOM 3165 O O . GLY A 1 405 ? -15.336 -30.469 -20.188 1 91.69 405 GLY A O 1
ATOM 3166 N N . ASP A 1 406 ? -14.492 -32.094 -18.953 1 92.25 406 ASP A N 1
ATOM 3167 C CA . ASP A 1 406 ? -13.789 -32.75 -20.062 1 92.25 406 ASP A CA 1
ATOM 3168 C C . ASP A 1 406 ? -14.648 -33.844 -20.703 1 92.25 406 ASP A C 1
ATOM 3170 O O . ASP A 1 406 ? -15.32 -34.594 -20 1 92.25 406 ASP A O 1
ATOM 3174 N N . LEU A 1 407 ? -14.609 -33.844 -21.984 1 92.12 407 LEU A N 1
ATOM 3175 C CA . LEU A 1 407 ? -15.203 -34.969 -22.719 1 92.12 407 LEU A CA 1
ATOM 3176 C C . LEU A 1 407 ? -14.203 -36.094 -22.891 1 92.12 407 LEU A C 1
ATOM 3178 O O . LEU A 1 407 ? -13.008 -35.875 -23.078 1 92.12 407 LEU A O 1
ATOM 3182 N N . CYS A 1 408 ? -14.766 -37.406 -22.859 1 94.19 408 CYS A N 1
ATOM 3183 C CA . CYS A 1 408 ? -13.789 -38.469 -22.906 1 94.19 408 CYS A CA 1
ATOM 3184 C C . CYS A 1 408 ? -14.359 -39.688 -23.641 1 94.19 408 CYS A C 1
ATOM 3186 O O . CYS A 1 408 ? -15.57 -39.781 -23.859 1 94.19 408 CYS A O 1
ATOM 3188 N N . ALA A 1 409 ? -13.477 -40.469 -24.172 1 94.12 409 ALA A N 1
ATOM 3189 C CA . ALA A 1 409 ? -13.734 -41.875 -24.578 1 94.12 409 ALA A CA 1
ATOM 3190 C C . ALA A 1 409 ? -12.906 -42.844 -23.75 1 94.12 409 ALA A C 1
ATOM 3192 O O . ALA A 1 409 ? -11.742 -42.594 -23.453 1 94.12 409 ALA A O 1
ATOM 3193 N N . ILE A 1 410 ? -13.547 -43.906 -23.312 1 96 410 ILE A N 1
ATOM 3194 C CA . ILE A 1 410 ? -1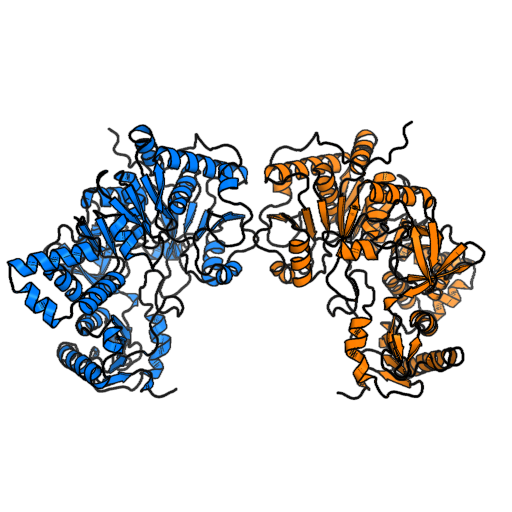2.867 -44.938 -22.531 1 96 410 ILE A CA 1
ATOM 3195 C C . ILE A 1 410 ? -12.805 -46.219 -23.344 1 96 410 ILE A C 1
ATOM 3197 O O . ILE A 1 410 ? -13.836 -46.75 -23.734 1 96 410 ILE A O 1
ATOM 3201 N N . ASP A 1 411 ? -11.617 -46.719 -23.531 1 94.75 411 ASP A N 1
ATOM 3202 C CA . ASP A 1 411 ? -11.492 -47.906 -24.359 1 94.75 411 ASP A CA 1
ATOM 3203 C C . ASP A 1 411 ? -11.656 -49.188 -23.531 1 94.75 411 ASP A C 1
ATOM 3205 O O . ASP A 1 411 ? -11.945 -49.125 -22.328 1 94.75 411 ASP A O 1
ATOM 3209 N N . ALA A 1 412 ? -11.539 -50.312 -24.172 1 94.12 412 ALA A N 1
ATOM 3210 C CA . ALA A 1 412 ? -11.82 -51.594 -23.547 1 94.12 412 ALA A CA 1
ATOM 3211 C C . ALA A 1 412 ? -10.82 -51.906 -22.438 1 94.12 412 ALA A C 1
ATOM 3213 O O . ALA A 1 412 ? -11.133 -52.625 -21.484 1 94.12 412 ALA A O 1
ATOM 3214 N N . ASP A 1 413 ? -9.648 -51.281 -22.516 1 94.56 413 ASP A N 1
ATOM 3215 C CA . ASP A 1 413 ? -8.609 -51.5 -21.5 1 94.56 413 ASP A CA 1
ATOM 3216 C C . ASP A 1 413 ? -8.766 -50.5 -20.344 1 94.56 413 ASP A C 1
ATOM 3218 O O . ASP A 1 413 ? -8.031 -50.594 -19.359 1 94.56 413 ASP A O 1
ATOM 3222 N N . GLY A 1 414 ? -9.703 -49.625 -20.5 1 94.94 414 GLY A N 1
ATOM 3223 C CA . GLY A 1 414 ? -9.961 -48.656 -19.438 1 94.94 414 GLY A CA 1
ATOM 3224 C C . GLY A 1 414 ? -9.156 -47.375 -19.609 1 94.94 414 GLY A C 1
ATOM 3225 O O . GLY A 1 414 ? -9.164 -46.531 -18.719 1 94.94 414 GLY A O 1
ATOM 3226 N N . CYS A 1 415 ? -8.461 -47.25 -20.734 1 96.88 415 CYS A N 1
ATOM 3227 C CA . CYS A 1 415 ? -7.68 -46.062 -20.984 1 96.88 415 CYS A CA 1
ATOM 3228 C C . CYS A 1 415 ? -8.57 -44.906 -21.453 1 96.88 415 CYS A C 1
ATOM 3230 O O . CYS A 1 415 ? -9.477 -45.125 -22.266 1 96.88 415 CYS A O 1
ATOM 3232 N N . VAL A 1 416 ? -8.305 -43.75 -20.922 1 97.31 416 VAL A N 1
ATOM 3233 C CA . VAL A 1 416 ? -9.141 -42.594 -21.172 1 97.31 416 VAL A CA 1
ATOM 3234 C C . VAL A 1 416 ? -8.516 -41.719 -22.25 1 97.31 416 VAL A C 1
ATOM 3236 O O . VAL A 1 416 ? -7.312 -41.438 -22.203 1 97.31 416 VAL A O 1
ATOM 3239 N N . THR A 1 417 ? -9.273 -41.312 -23.25 1 93.88 417 THR A N 1
ATOM 3240 C CA . THR A 1 417 ? -8.914 -40.281 -24.234 1 93.88 417 THR A CA 1
ATOM 3241 C C . THR A 1 417 ? -9.766 -39.031 -24.031 1 93.88 417 THR A C 1
ATOM 3243 O O . THR A 1 417 ? -11 -39.125 -24.047 1 93.88 417 THR A O 1
ATOM 3246 N N . ILE A 1 418 ? -9.117 -37.938 -23.766 1 91.62 418 ILE A N 1
ATOM 3247 C CA . ILE A 1 418 ? -9.836 -36.656 -23.656 1 91.62 418 ILE A CA 1
ATOM 3248 C C . ILE A 1 418 ? -10.156 -36.125 -25.047 1 91.62 418 ILE A C 1
ATOM 3250 O O . ILE A 1 418 ? -9.25 -35.875 -25.844 1 91.62 418 ILE A O 1
ATOM 3254 N N . THR A 1 419 ? -11.367 -35.844 -25.297 1 86.5 419 THR A N 1
ATOM 3255 C CA . THR A 1 419 ? -11.781 -35.531 -26.656 1 86.5 419 THR A CA 1
ATOM 3256 C C . THR A 1 419 ? -12.172 -34.062 -26.781 1 86.5 419 THR A C 1
ATOM 3258 O O . THR A 1 419 ? -12.477 -33.562 -27.859 1 86.5 419 THR A O 1
ATOM 3261 N N . GLY A 1 420 ? -12.227 -33.375 -25.672 1 84.56 420 GLY A N 1
ATOM 3262 C CA . GLY A 1 420 ? -12.57 -31.969 -25.688 1 84.56 420 GLY A CA 1
ATOM 3263 C C . GLY A 1 420 ? -13.109 -31.484 -24.359 1 84.56 420 GLY A C 1
ATOM 3264 O O . GLY A 1 420 ? -12.867 -32.094 -23.312 1 84.56 420 GLY A O 1
ATOM 3265 N N . ARG A 1 421 ? -13.664 -30.188 -24.391 1 86.25 421 ARG A N 1
ATOM 3266 C CA . ARG A 1 421 ? -14.328 -29.594 -23.25 1 86.25 421 ARG A CA 1
ATOM 3267 C C . ARG A 1 421 ? -15.82 -29.391 -23.5 1 86.25 421 ARG A C 1
ATOM 3269 O O . ARG A 1 421 ? -16.219 -29.031 -24.609 1 86.25 421 ARG A O 1
ATOM 3276 N N . VAL A 1 422 ? -16.5 -29.625 -22.469 1 85.62 422 VAL A N 1
ATOM 3277 C CA . VAL A 1 422 ? -17.953 -29.453 -22.578 1 85.62 422 VAL A CA 1
ATOM 3278 C C . VAL A 1 422 ? -18.266 -28.016 -22.984 1 85.62 422 VAL A C 1
ATOM 3280 O O . VAL A 1 422 ? -19.078 -27.781 -23.875 1 85.62 422 VAL A O 1
ATOM 3283 N N . LYS A 1 423 ? -17.547 -27.109 -22.406 1 80.94 423 LYS A N 1
ATOM 3284 C CA . LYS A 1 423 ? -17.859 -25.703 -22.609 1 80.94 423 LYS A CA 1
ATOM 3285 C C . LYS A 1 423 ? -17.281 -25.203 -23.938 1 80.94 423 LYS A C 1
ATOM 3287 O O . LYS A 1 423 ? -17.641 -24.109 -24.391 1 80.94 423 LYS A O 1
ATOM 3292 N N . ASP A 1 424 ? -16.438 -25.922 -24.547 1 84.38 424 ASP A N 1
ATOM 3293 C CA . ASP A 1 424 ? -15.797 -25.484 -25.797 1 84.38 424 ASP A CA 1
ATOM 3294 C C . ASP A 1 424 ? -16.656 -25.859 -27 1 84.38 424 ASP A C 1
ATOM 3296 O O . ASP A 1 424 ? -16.438 -25.344 -28.109 1 84.38 424 ASP A O 1
ATOM 3300 N N . ASN A 1 425 ? -17.484 -26.719 -26.734 1 85 425 ASN A N 1
ATOM 3301 C CA . ASN A 1 425 ? -18.391 -27.078 -27.828 1 85 425 ASN A CA 1
ATOM 3302 C C . ASN A 1 425 ? -19.266 -25.891 -28.25 1 85 425 ASN A C 1
ATOM 3304 O O . ASN A 1 425 ? -19.656 -25.094 -27.406 1 85 425 ASN A O 1
ATOM 3308 N N . PHE A 1 426 ? -19.375 -25.766 -29.562 1 87.44 426 PHE A N 1
ATOM 3309 C CA . PHE A 1 426 ? -20.188 -24.656 -30.016 1 87.44 426 PHE A CA 1
ATOM 3310 C C . PHE A 1 426 ? -21.156 -25.094 -31.109 1 87.44 426 PHE A C 1
ATOM 3312 O O . PHE A 1 426 ? -21.016 -26.188 -31.656 1 87.44 426 PHE A O 1
ATOM 3319 N N . LYS A 1 427 ? -22.172 -24.234 -31.281 1 88.69 427 LYS A N 1
ATOM 3320 C CA . LYS A 1 427 ? -23.141 -24.422 -32.344 1 88.69 427 LYS A CA 1
ATOM 3321 C C . LYS A 1 427 ? -22.859 -23.469 -33.5 1 88.69 427 LYS A C 1
ATOM 3323 O O . LYS A 1 427 ? -22.609 -22.281 -33.312 1 88.69 427 LYS A O 1
ATOM 3328 N N . THR A 1 428 ? -22.828 -24.078 -34.688 1 89.06 428 THR A N 1
ATOM 3329 C CA . THR A 1 428 ? -22.688 -23.25 -35.875 1 89.06 428 THR A CA 1
ATOM 3330 C C . THR A 1 428 ? -23.969 -22.453 -36.125 1 89.06 428 THR A C 1
ATOM 3332 O O . THR A 1 428 ? -24.969 -22.656 -35.438 1 89.06 428 THR A O 1
ATOM 3335 N N . ALA A 1 429 ? -23.844 -21.516 -37.094 1 87.38 429 ALA A N 1
ATOM 3336 C CA . ALA A 1 429 ? -25.016 -20.719 -37.438 1 87.38 429 ALA A CA 1
ATOM 3337 C C . ALA A 1 429 ? -26.172 -21.609 -37.875 1 87.38 429 ALA A C 1
ATOM 3339 O O . ALA A 1 429 ? -27.344 -21.234 -37.75 1 87.38 429 ALA A O 1
ATOM 3340 N N . LYS A 1 430 ? -25.891 -22.828 -38.312 1 86.31 430 LYS A N 1
ATOM 3341 C CA . LYS A 1 430 ? -26.922 -23.766 -38.781 1 86.31 430 LYS A CA 1
ATOM 3342 C C . LYS A 1 430 ? -27.438 -24.609 -37.594 1 86.31 430 LYS A C 1
ATOM 3344 O O . LYS A 1 430 ? -28.203 -25.562 -37.812 1 86.31 430 LYS A O 1
ATOM 3349 N N . GLY A 1 431 ? -26.953 -24.359 -36.438 1 86.06 431 GLY A N 1
ATOM 3350 C CA . GLY A 1 431 ? -27.438 -25.016 -35.25 1 86.06 431 GLY A CA 1
ATOM 3351 C C . GLY A 1 431 ? -26.812 -26.359 -35 1 86.06 431 GLY A C 1
ATOM 3352 O O . GLY A 1 431 ? -27.312 -27.156 -34.219 1 86.06 431 GLY A O 1
ATOM 3353 N N . LYS A 1 432 ? -25.734 -26.656 -35.75 1 87.94 432 LYS A N 1
ATOM 3354 C CA . LYS A 1 432 ? -25.062 -27.953 -35.594 1 87.94 432 LYS A CA 1
ATOM 3355 C C . LYS A 1 432 ? -23.922 -27.875 -34.594 1 87.94 432 LYS A C 1
ATOM 3357 O O . LYS A 1 432 ? -23.172 -26.906 -34.562 1 87.94 432 LYS A O 1
ATOM 3362 N N . TYR A 1 433 ? -23.922 -28.922 -33.844 1 87.69 433 TYR A N 1
ATOM 3363 C CA . TYR A 1 433 ? -22.922 -29 -32.781 1 87.69 433 TYR A CA 1
ATOM 3364 C C . TYR A 1 433 ? -21.562 -29.438 -33.344 1 87.69 433 TYR A C 1
ATOM 3366 O O . TYR A 1 433 ? -21.5 -30.375 -34.125 1 87.69 433 TYR A O 1
ATOM 3374 N N . VAL A 1 434 ? -20.531 -28.703 -32.906 1 90.62 434 VAL A N 1
ATOM 3375 C CA . VAL A 1 434 ? -19.172 -29.031 -33.312 1 90.62 434 VAL A CA 1
ATOM 3376 C C . VAL A 1 434 ? -18.25 -29.094 -32.094 1 90.62 434 VAL A C 1
ATOM 3378 O O . VAL A 1 434 ? -18.25 -28.188 -31.266 1 90.62 434 VAL A O 1
ATOM 3381 N N . ALA A 1 435 ? -17.531 -30.203 -31.984 1 89.06 435 ALA A N 1
ATOM 3382 C CA . ALA A 1 435 ? -16.422 -30.312 -31.047 1 89.06 435 ALA A CA 1
ATOM 3383 C C . ALA A 1 435 ? -15.102 -29.906 -31.703 1 89.06 435 ALA A C 1
ATOM 3385 O O . ALA A 1 435 ? -14.617 -30.578 -32.625 1 89.06 435 ALA A O 1
ATOM 3386 N N . PRO A 1 436 ? -14.484 -28.906 -31.156 1 91.44 436 PRO A N 1
ATOM 3387 C CA . PRO A 1 436 ? -13.32 -28.375 -31.875 1 91.44 436 PRO A CA 1
ATOM 3388 C C . PRO A 1 436 ? -12.07 -29.219 -31.688 1 91.44 436 PRO A C 1
ATOM 3390 O O . PRO A 1 436 ? -11.234 -29.297 -32.594 1 91.44 436 PRO A O 1
ATOM 3393 N N . VAL A 1 437 ? -11.938 -29.953 -30.625 1 86.25 437 VAL A N 1
ATOM 3394 C CA . VAL A 1 437 ? -10.672 -30.562 -30.219 1 86.25 437 VAL A CA 1
ATOM 3395 C C . VAL A 1 437 ? -10.289 -31.672 -31.188 1 86.25 437 VAL A C 1
ATOM 3397 O O . VAL A 1 437 ? -9.141 -31.734 -31.641 1 86.25 437 VAL A O 1
ATOM 3400 N N . PRO A 1 438 ? -11.195 -32.531 -31.562 1 84.81 438 PRO A N 1
ATOM 3401 C CA . PRO A 1 438 ? -10.828 -33.531 -32.562 1 84.81 438 PRO A CA 1
ATOM 3402 C C . PRO A 1 438 ? -10.328 -32.938 -33.875 1 84.81 438 PRO A C 1
ATOM 3404 O O . PRO A 1 438 ? -9.406 -33.469 -34.5 1 84.81 438 PRO A O 1
ATOM 3407 N N . ILE A 1 439 ? -10.891 -31.828 -34.219 1 91.44 439 ILE A N 1
ATOM 3408 C CA . ILE A 1 439 ? -10.492 -31.125 -35.438 1 91.44 439 ILE A CA 1
ATOM 3409 C C . ILE A 1 439 ? -9.102 -30.516 -35.25 1 91.44 439 ILE A C 1
ATOM 3411 O O . ILE A 1 439 ? -8.234 -30.641 -36.125 1 91.44 439 ILE A O 1
ATOM 3415 N N . GLU A 1 440 ? -8.898 -29.969 -34.125 1 92.12 440 GLU A N 1
ATOM 3416 C CA . GLU A 1 440 ? -7.617 -29.359 -33.781 1 92.12 440 GLU A CA 1
ATOM 3417 C C . GLU A 1 440 ? -6.492 -30.391 -33.781 1 92.12 440 GLU A C 1
ATOM 3419 O O . GLU A 1 440 ? -5.402 -30.125 -34.281 1 92.12 440 GLU A O 1
ATOM 3424 N N . ARG A 1 441 ? -6.77 -31.484 -33.219 1 82.38 441 ARG A N 1
ATOM 3425 C CA . ARG A 1 441 ? -5.781 -32.562 -33.156 1 82.38 441 ARG A CA 1
ATOM 3426 C C . ARG A 1 441 ? -5.348 -33 -34.562 1 82.38 441 ARG A C 1
ATOM 3428 O O . ARG A 1 441 ? -4.168 -33.281 -34.781 1 82.38 441 ARG A O 1
ATOM 3435 N N . LYS A 1 442 ? -6.227 -33.094 -35.469 1 87.38 442 LYS A N 1
ATOM 3436 C CA . LYS A 1 442 ? -5.93 -33.5 -36.812 1 87.38 442 LYS A CA 1
ATOM 3437 C C . LYS A 1 442 ? -5.125 -32.438 -37.562 1 87.38 442 LYS A C 1
ATOM 3439 O O . LYS A 1 442 ? -4.152 -32.75 -38.25 1 87.38 442 LYS A O 1
ATOM 3444 N N . LEU A 1 443 ? -5.508 -31.219 -37.344 1 91.94 443 LEU A N 1
ATOM 3445 C CA . LEU A 1 443 ? -4.848 -30.109 -38.031 1 91.94 443 LEU A CA 1
ATOM 3446 C C . LEU A 1 443 ? -3.463 -29.859 -37.438 1 91.94 443 LEU A C 1
ATOM 3448 O O . LEU A 1 443 ? -2.557 -29.406 -38.156 1 91.94 443 LEU A O 1
ATOM 3452 N N . ALA A 1 444 ? -3.293 -30.203 -36.219 1 88.25 444 ALA A N 1
ATOM 3453 C CA . ALA A 1 444 ? -2.047 -29.938 -35.5 1 88.25 444 ALA A CA 1
ATOM 3454 C C . ALA A 1 444 ? -0.948 -30.906 -35.938 1 88.25 444 ALA A C 1
ATOM 3456 O O . ALA A 1 444 ? 0.222 -30.719 -35.594 1 88.25 444 ALA A O 1
ATOM 3457 N N . GLN A 1 445 ? -1.292 -31.797 -36.688 1 80.44 445 GLN A N 1
ATOM 3458 C CA . GLN A 1 445 ? -0.293 -32.719 -37.219 1 80.44 445 GLN A CA 1
ATOM 3459 C C . GLN A 1 445 ? 0.658 -32 -38.188 1 80.44 445 GLN A C 1
ATOM 3461 O O . GLN A 1 445 ? 1.757 -32.5 -38.469 1 80.44 445 GLN A O 1
ATOM 3466 N N . ASP A 1 446 ? 0.207 -30.891 -38.719 1 85.94 446 ASP A N 1
ATOM 3467 C CA . ASP A 1 446 ? 1.082 -30.078 -39.562 1 85.94 446 ASP A CA 1
ATOM 3468 C C . ASP A 1 446 ? 2.256 -29.516 -38.75 1 85.94 446 ASP A C 1
ATOM 3470 O O . ASP A 1 446 ? 2.057 -28.844 -37.719 1 85.94 446 ASP A O 1
ATOM 3474 N N . PRO A 1 447 ? 3.436 -29.781 -39.156 1 78.12 447 PRO A N 1
ATOM 3475 C CA . PRO A 1 447 ? 4.617 -29.406 -38.375 1 78.12 447 PRO A CA 1
ATOM 3476 C C . PRO A 1 447 ? 4.773 -27.891 -38.219 1 78.12 447 PRO A C 1
ATOM 3478 O O . PRO A 1 447 ? 5.531 -27.422 -37.375 1 78.12 447 PRO A O 1
ATOM 3481 N N . HIS A 1 448 ? 4.082 -27.109 -39 1 85.12 448 HIS A N 1
ATOM 3482 C CA . HIS A 1 448 ? 4.207 -25.656 -38.938 1 85.12 448 HIS A CA 1
ATOM 3483 C C . HIS A 1 448 ? 3.363 -25.078 -37.812 1 85.12 448 HIS A C 1
ATOM 3485 O O . HIS A 1 448 ? 3.535 -23.906 -37.438 1 85.12 448 HIS A O 1
ATOM 3491 N N . VAL A 1 449 ? 2.48 -25.891 -37.281 1 88.62 449 VAL A N 1
ATOM 3492 C CA . VAL A 1 449 ? 1.523 -25.406 -36.312 1 88.62 449 VAL A CA 1
ATOM 3493 C C . VAL A 1 449 ? 2.133 -25.5 -34.906 1 88.62 449 VAL A C 1
ATOM 3495 O O . VAL A 1 449 ? 2.547 -26.578 -34.469 1 88.62 449 VAL A O 1
ATOM 3498 N N . GLU A 1 450 ? 2.248 -24.328 -34.25 1 82.38 450 GLU A N 1
ATOM 3499 C CA . GLU A 1 450 ? 2.656 -24.312 -32.875 1 82.38 450 GLU A CA 1
ATOM 3500 C C . GLU A 1 450 ? 1.447 -24.406 -31.938 1 82.38 450 GLU A C 1
ATOM 3502 O O . GLU A 1 450 ? 1.439 -25.219 -31 1 82.38 450 GLU A O 1
ATOM 3507 N N . LEU A 1 451 ? 0.509 -23.562 -32.156 1 88.5 451 LEU A N 1
ATOM 3508 C CA . LEU A 1 451 ? -0.76 -23.562 -31.422 1 88.5 451 LEU A CA 1
ATOM 3509 C C . LEU A 1 451 ? -1.933 -23.438 -32.375 1 88.5 451 LEU A C 1
ATOM 3511 O O . LEU A 1 451 ? -1.798 -22.828 -33.469 1 88.5 451 LEU A O 1
ATOM 3515 N N . ILE A 1 452 ? -3.012 -24.031 -32.031 1 92.25 452 ILE A N 1
ATOM 3516 C CA . ILE A 1 452 ? -4.188 -24 -32.906 1 92.25 452 ILE A CA 1
ATOM 3517 C C . ILE A 1 452 ? -5.453 -23.906 -32.062 1 92.25 452 ILE A C 1
ATOM 3519 O O . ILE A 1 452 ? -5.523 -24.5 -30.969 1 92.25 452 ILE A O 1
ATOM 3523 N N . CYS A 1 453 ? -6.383 -23.141 -32.531 1 94.12 453 CYS A N 1
ATOM 3524 C CA . CYS A 1 453 ? -7.691 -23 -31.906 1 94.12 453 CYS A CA 1
ATOM 3525 C C . CYS A 1 453 ? -8.797 -22.938 -32.969 1 94.12 453 CYS A C 1
ATOM 3527 O O . CYS A 1 453 ? -8.805 -22.047 -33.812 1 94.12 453 CYS A O 1
ATOM 3529 N N . VAL A 1 454 ? -9.68 -23.844 -32.906 1 94.94 454 VAL A N 1
ATOM 3530 C CA . VAL A 1 454 ? -10.812 -23.844 -33.812 1 94.94 454 VAL A CA 1
ATOM 3531 C C . VAL A 1 454 ? -11.977 -23.062 -33.188 1 94.94 454 VAL A C 1
ATOM 3533 O O . VAL A 1 454 ? -12.375 -23.344 -32.031 1 94.94 454 VAL A O 1
ATOM 3536 N N . ILE A 1 455 ? -12.477 -22.094 -33.938 1 94.19 455 ILE A N 1
ATOM 3537 C CA . ILE A 1 455 ? -13.648 -21.344 -33.5 1 94.19 455 ILE A CA 1
ATOM 3538 C C . ILE A 1 455 ? -14.773 -21.531 -34.531 1 94.19 455 ILE A C 1
ATOM 3540 O O . ILE A 1 455 ? -14.523 -21.953 -35.656 1 94.19 455 ILE A O 1
ATOM 3544 N N . GLY A 1 456 ? -16.125 -21.219 -34.031 1 92.38 456 GLY A N 1
ATOM 3545 C CA . GLY A 1 456 ? -17.188 -21.375 -35 1 92.38 456 GLY A CA 1
ATOM 3546 C C . GLY A 1 456 ? -18.562 -21.047 -34.469 1 92.38 456 GLY A C 1
ATOM 3547 O O . GLY A 1 456 ? -19.562 -21.203 -35.156 1 92.38 456 GLY A O 1
ATOM 3548 N N . SER A 1 457 ? -18.562 -20.625 -33.25 1 88.75 457 SER A N 1
ATOM 3549 C CA . SER A 1 457 ? -19.859 -20.266 -32.688 1 88.75 457 SER A CA 1
ATOM 3550 C C . SER A 1 457 ? -20.547 -19.188 -33.531 1 88.75 457 SER A C 1
ATOM 3552 O O . SER A 1 457 ? -19.984 -18.109 -33.719 1 88.75 457 SER A O 1
ATOM 3554 N N . GLY A 1 458 ? -21.672 -19.516 -34.031 1 87.81 458 GLY A N 1
ATOM 3555 C CA . GLY A 1 458 ? -22.438 -18.562 -34.812 1 87.81 458 GLY A CA 1
ATOM 3556 C C . GLY A 1 458 ? -21.922 -18.406 -36.219 1 87.81 458 GLY A C 1
ATOM 3557 O O . GLY A 1 458 ? -22.438 -17.594 -37 1 87.81 458 GLY A O 1
ATOM 3558 N N . LEU A 1 459 ? -20.906 -19.125 -36.562 1 90.81 459 LEU A N 1
ATOM 3559 C CA . LEU A 1 459 ? -20.375 -19.109 -37.906 1 90.81 459 LEU A CA 1
ATOM 3560 C C . LEU A 1 459 ? -20.969 -20.266 -38.719 1 90.81 459 LEU A C 1
ATOM 3562 O O . LEU A 1 459 ? -21.391 -21.266 -38.156 1 90.81 459 LEU A O 1
ATOM 3566 N N . PRO A 1 460 ? -20.984 -20.016 -40.031 1 90.19 460 PRO A N 1
ATOM 3567 C CA . PRO A 1 460 ? -21.5 -21.109 -40.844 1 90.19 460 PRO A CA 1
ATOM 3568 C C . PRO A 1 460 ? -20.672 -22.375 -40.75 1 90.19 460 PRO A C 1
ATOM 3570 O O . PRO A 1 460 ? -21.219 -23.484 -40.719 1 90.19 460 PRO A O 1
ATOM 3573 N N . HIS A 1 461 ? -19.406 -22.234 -40.719 1 93.38 461 HIS A N 1
ATOM 3574 C CA . HIS A 1 461 ? -18.453 -23.312 -40.562 1 93.38 461 HIS A CA 1
ATOM 3575 C C . HIS A 1 461 ? -17.312 -22.922 -39.625 1 93.38 461 HIS A C 1
ATOM 3577 O O . HIS A 1 461 ? -17.031 -21.734 -39.469 1 93.38 461 HIS A O 1
ATOM 3583 N N . PRO A 1 462 ? -16.641 -23.938 -39.031 1 95.44 462 PRO A N 1
ATOM 3584 C CA . PRO A 1 462 ? -15.508 -23.641 -38.188 1 95.44 462 PRO A CA 1
ATOM 3585 C C . PRO A 1 462 ? -14.336 -23 -38.938 1 95.44 462 PRO A C 1
ATOM 3587 O O . PRO A 1 462 ? -14.18 -23.219 -40.125 1 95.44 462 PRO A O 1
ATOM 3590 N N . VAL A 1 463 ? -13.602 -22.219 -38.219 1 96.31 463 VAL A N 1
ATOM 3591 C CA . VAL A 1 463 ? -12.359 -21.625 -38.688 1 96.31 463 VAL A CA 1
ATOM 3592 C C . VAL A 1 463 ? -11.234 -21.922 -37.688 1 96.31 463 VAL A C 1
ATOM 3594 O O . VAL A 1 463 ? -11.445 -21.891 -36.469 1 96.31 463 VAL A O 1
ATOM 3597 N N . ALA A 1 464 ? -10.109 -22.312 -38.25 1 97.06 464 ALA A N 1
ATOM 3598 C CA . ALA A 1 464 ? -8.961 -22.594 -37.375 1 97.06 464 ALA A CA 1
ATOM 3599 C C . ALA A 1 464 ? -8.016 -21.406 -37.312 1 97.06 464 ALA A C 1
ATOM 3601 O O . ALA A 1 464 ? -7.59 -20.891 -38.344 1 97.06 464 ALA A O 1
ATOM 3602 N N . LEU A 1 465 ? -7.738 -20.953 -36.125 1 96.56 465 LEU A N 1
ATOM 3603 C CA . LEU A 1 465 ? -6.688 -19.969 -35.906 1 96.56 465 LEU A CA 1
ATOM 3604 C C . LEU A 1 465 ? -5.367 -20.656 -35.562 1 96.56 465 LEU A C 1
ATOM 3606 O O . LEU A 1 465 ? -5.324 -21.531 -34.688 1 96.56 465 LEU A O 1
ATOM 3610 N N . VAL A 1 466 ? -4.293 -20.219 -36.188 1 95.12 466 VAL A N 1
ATOM 3611 C CA . VAL A 1 466 ? -3.029 -20.938 -36.062 1 95.12 466 VAL A CA 1
ATOM 3612 C C . VAL A 1 466 ? -1.909 -19.953 -35.719 1 95.12 466 VAL A C 1
ATOM 3614 O O . VAL A 1 466 ? -1.77 -18.922 -36.375 1 95.12 466 VAL A O 1
ATOM 3617 N N . GLN A 1 467 ? -1.239 -20.25 -34.656 1 92.69 467 GLN A N 1
ATOM 3618 C CA . GLN A 1 467 ? 0.076 -19.656 -34.469 1 92.69 467 GLN A CA 1
ATOM 3619 C C . GLN A 1 467 ? 1.181 -20.562 -35 1 92.69 467 GLN A C 1
ATOM 3621 O O . GLN A 1 467 ? 1.28 -21.734 -34.625 1 92.69 467 GLN A O 1
ATOM 3626 N N . LEU A 1 468 ? 1.98 -19.922 -35.875 1 87.94 468 LEU A N 1
ATOM 3627 C CA . LEU A 1 468 ? 3.051 -20.703 -36.5 1 87.94 468 LEU A CA 1
ATOM 3628 C C . LEU A 1 468 ? 4.223 -20.859 -35.531 1 87.94 468 LEU A C 1
ATOM 3630 O O . LEU A 1 468 ? 4.418 -20.047 -34.625 1 87.94 468 LEU A O 1
ATOM 3634 N N . SER A 1 469 ? 4.879 -21.984 -35.781 1 78.62 469 SER A N 1
ATOM 3635 C CA . SER A 1 469 ? 6.152 -22.141 -35.094 1 78.62 469 SER A CA 1
ATOM 3636 C C . SER A 1 469 ? 7.16 -21.078 -35.531 1 78.62 469 SER A C 1
ATOM 3638 O O . SER A 1 469 ? 6.996 -20.469 -36.594 1 78.62 469 SER A O 1
ATOM 3640 N N . GLU A 1 470 ? 8.18 -20.844 -34.719 1 72.56 470 GLU A N 1
ATOM 3641 C CA . GLU A 1 470 ? 9.195 -19.844 -35.062 1 72.56 470 GLU A CA 1
ATOM 3642 C C . GLU A 1 470 ? 9.859 -20.156 -36.406 1 72.56 470 GLU A C 1
ATOM 3644 O O . GLU A 1 470 ? 10.109 -19.25 -37.188 1 72.56 470 GLU A O 1
ATOM 3649 N N . GLY A 1 471 ? 10.172 -21.422 -36.594 1 69.06 471 GLY A N 1
ATOM 3650 C CA . GLY A 1 471 ? 10.773 -21.812 -37.844 1 69.06 471 GLY A CA 1
ATOM 3651 C C . GLY A 1 471 ? 9.867 -21.578 -39.062 1 69.06 471 GLY A C 1
ATOM 3652 O O . GLY A 1 471 ? 10.336 -21.141 -40.094 1 69.06 471 GLY A O 1
ATOM 3653 N N . ALA A 1 472 ? 8.625 -21.859 -38.844 1 79.38 472 ALA A N 1
ATOM 3654 C CA . ALA A 1 472 ? 7.652 -21.672 -39.906 1 79.38 472 ALA A CA 1
ATOM 3655 C C . ALA A 1 472 ? 7.484 -20.188 -40.25 1 79.38 472 ALA A C 1
ATOM 3657 O O . ALA A 1 472 ? 7.246 -19.828 -41.406 1 79.38 472 ALA A O 1
ATOM 3658 N N . ASN A 1 473 ? 7.637 -19.406 -39.25 1 80.62 473 ASN A N 1
ATOM 3659 C CA . ASN A 1 473 ? 7.496 -17.969 -39.438 1 80.62 473 ASN A CA 1
ATOM 3660 C C . ASN A 1 473 ? 8.586 -17.422 -40.344 1 80.62 473 ASN A C 1
ATOM 3662 O O . ASN A 1 473 ? 8.414 -16.359 -40.969 1 80.62 473 ASN A O 1
ATOM 3666 N N . LEU A 1 474 ? 9.656 -18.156 -40.344 1 75 474 LEU A N 1
ATOM 3667 C CA . LEU A 1 474 ? 10.797 -17.719 -41.125 1 75 474 LEU A CA 1
ATOM 3668 C C . LEU A 1 474 ? 10.703 -18.25 -42.562 1 75 474 LEU A C 1
ATOM 3670 O O . LEU A 1 474 ? 11.477 -17.828 -43.438 1 75 474 LEU A O 1
ATOM 3674 N N . GLN A 1 475 ? 9.836 -19.125 -42.812 1 81.56 475 GLN A N 1
ATOM 3675 C CA . GLN A 1 475 ? 9.648 -19.688 -44.156 1 81.56 475 GLN A CA 1
ATOM 3676 C C . GLN A 1 475 ? 8.758 -18.781 -45 1 81.56 475 GLN A C 1
ATOM 3678 O O . GLN A 1 475 ? 8.062 -17.906 -44.469 1 81.56 475 GLN A O 1
ATOM 3683 N N . ALA A 1 476 ? 8.914 -19.031 -46.312 1 87.88 476 ALA A N 1
ATOM 3684 C CA . ALA A 1 476 ? 8.039 -18.297 -47.219 1 87.88 476 ALA A CA 1
ATOM 3685 C C . ALA A 1 476 ? 6.574 -18.641 -46.969 1 87.88 476 ALA A C 1
ATOM 3687 O O . ALA A 1 476 ? 6.223 -19.812 -46.844 1 87.88 476 ALA A O 1
ATOM 3688 N N . ARG A 1 477 ? 5.688 -17.688 -46.938 1 92.5 477 ARG A N 1
ATOM 3689 C CA . ARG A 1 477 ? 4.266 -17.859 -46.656 1 92.5 477 ARG A CA 1
ATOM 3690 C C . ARG A 1 477 ? 3.646 -18.891 -47.594 1 92.5 477 ARG A C 1
ATOM 3692 O O . ARG A 1 477 ? 2.787 -19.672 -47.188 1 92.5 477 ARG A O 1
ATOM 3699 N N . GLU A 1 478 ? 4.141 -18.812 -48.844 1 92.75 478 GLU A N 1
ATOM 3700 C CA . GLU A 1 478 ? 3.562 -19.703 -49.844 1 92.75 478 GLU A CA 1
ATOM 3701 C C . GLU A 1 478 ? 3.84 -21.172 -49.5 1 92.75 478 GLU A C 1
ATOM 3703 O O . GLU A 1 478 ? 2.996 -22.031 -49.75 1 92.75 478 GLU A O 1
ATOM 3708 N N . GLU A 1 479 ? 4.938 -21.359 -49 1 91.25 479 GLU A N 1
ATOM 3709 C CA . GLU A 1 479 ? 5.297 -22.719 -48.625 1 91.25 479 GLU A CA 1
ATOM 3710 C C . GLU A 1 479 ? 4.473 -23.188 -47.438 1 91.25 479 GLU A C 1
ATOM 3712 O O . GLU A 1 479 ? 3.979 -24.312 -47.438 1 91.25 479 GLU A O 1
ATOM 3717 N N . VAL A 1 480 ? 4.383 -22.328 -46.531 1 93.12 480 VAL A N 1
ATOM 3718 C CA . VAL A 1 480 ? 3.607 -22.656 -45.344 1 93.12 480 VAL A CA 1
ATOM 3719 C C . VAL A 1 480 ? 2.135 -22.812 -45.688 1 93.12 480 VAL A C 1
ATOM 3721 O O . VAL A 1 480 ? 1.473 -23.75 -45.25 1 93.12 480 VAL A O 1
ATOM 3724 N N . ARG A 1 481 ? 1.661 -21.969 -46.5 1 95.69 481 ARG A N 1
ATOM 3725 C CA . ARG A 1 481 ? 0.279 -22.031 -46.969 1 95.69 481 ARG A CA 1
ATOM 3726 C C . ARG A 1 481 ? -0.012 -23.359 -47.656 1 95.69 481 ARG A C 1
ATOM 3728 O O . ARG A 1 481 ? -1.055 -23.969 -47.406 1 95.69 481 ARG A O 1
ATOM 3735 N N . ALA A 1 482 ? 0.922 -23.734 -48.469 1 94.81 482 ALA A N 1
ATOM 3736 C CA . ALA A 1 482 ? 0.743 -24.984 -49.219 1 94.81 482 ALA A CA 1
ATOM 3737 C C . ALA A 1 482 ? 0.667 -26.172 -48.25 1 94.81 482 ALA A C 1
ATOM 3739 O O . ALA A 1 482 ? -0.14 -27.078 -48.469 1 94.81 482 ALA A O 1
ATOM 3740 N N . SER A 1 483 ? 1.474 -26.141 -47.344 1 92.31 483 SER A N 1
ATOM 3741 C CA . SER A 1 483 ? 1.49 -27.234 -46.375 1 92.31 483 SER A CA 1
ATOM 3742 C C . SER A 1 483 ? 0.204 -27.266 -45.531 1 92.31 483 SER A C 1
ATOM 3744 O O . SER A 1 483 ? -0.416 -28.328 -45.406 1 92.31 483 SER A O 1
ATOM 3746 N N . LEU A 1 484 ? -0.208 -26.125 -45.031 1 95.56 484 LEU A N 1
ATOM 3747 C CA . LEU A 1 484 ? -1.429 -26.031 -44.219 1 95.56 484 LEU A CA 1
ATOM 3748 C C . LEU A 1 484 ? -2.65 -26.391 -45.062 1 95.56 484 LEU A C 1
ATOM 3750 O O . LEU A 1 484 ? -3.574 -27.047 -44.562 1 95.56 484 LEU A O 1
ATOM 3754 N N . LYS A 1 485 ? -2.596 -25.984 -46.281 1 96 485 LYS A N 1
ATOM 3755 C CA . LYS A 1 485 ? -3.691 -26.312 -47.188 1 96 485 LYS A CA 1
ATOM 3756 C C . LYS A 1 485 ? -3.771 -27.828 -47.438 1 96 485 LYS A C 1
ATOM 3758 O O . LYS A 1 485 ? -4.859 -28.391 -47.469 1 96 485 LYS A O 1
ATOM 3763 N N . ALA A 1 486 ? -2.643 -28.359 -47.656 1 95.25 486 ALA A N 1
ATOM 3764 C CA . ALA A 1 486 ? -2.607 -29.812 -47.875 1 95.25 486 ALA A CA 1
ATOM 3765 C C . ALA A 1 486 ? -3.166 -30.547 -46.656 1 95.25 486 ALA A C 1
ATOM 3767 O O . ALA A 1 486 ? -3.902 -31.531 -46.812 1 95.25 486 ALA A O 1
ATOM 3768 N N . THR A 1 487 ? -2.828 -30.094 -45.531 1 94.38 487 THR A N 1
ATOM 3769 C CA . THR A 1 487 ? -3.338 -30.703 -44.312 1 94.38 487 THR A CA 1
ATOM 3770 C C . THR A 1 487 ? -4.848 -30.5 -44.188 1 94.38 487 THR A C 1
ATOM 3772 O O . THR A 1 487 ? -5.578 -31.438 -43.875 1 94.38 487 THR A O 1
ATOM 3775 N N . LEU A 1 488 ? -5.262 -29.312 -44.469 1 96 488 LEU A N 1
ATOM 3776 C CA . LEU A 1 488 ? -6.684 -29 -44.406 1 96 488 LEU A CA 1
ATOM 3777 C C . LEU A 1 488 ? -7.477 -29.859 -45.375 1 96 488 LEU A C 1
ATOM 3779 O O . LEU A 1 488 ? -8.531 -30.391 -45.031 1 96 488 LEU A O 1
ATOM 3783 N N . ASP A 1 489 ? -6.934 -30.047 -46.562 1 95.25 489 ASP A N 1
ATOM 3784 C CA . ASP A 1 489 ? -7.594 -30.828 -47.594 1 95.25 489 ASP A CA 1
ATOM 3785 C C . ASP A 1 489 ? -7.613 -32.312 -47.25 1 95.25 489 ASP A C 1
ATOM 3787 O O . ASP A 1 489 ? -8.484 -33.062 -47.719 1 95.25 489 ASP A O 1
ATOM 3791 N N . SER A 1 490 ? -6.715 -32.688 -46.531 1 94.56 490 SER A N 1
ATOM 3792 C CA . SER A 1 490 ? -6.656 -34.062 -46.094 1 94.56 490 SER A CA 1
ATOM 3793 C C . SER A 1 490 ? -7.59 -34.344 -44.938 1 94.56 490 SER A C 1
ATOM 3795 O O . SER A 1 490 ? -8.023 -35.469 -44.719 1 94.56 490 SER A O 1
ATOM 3797 N N . VAL A 1 491 ? -7.945 -33.312 -44.125 1 94.56 491 VAL A N 1
ATOM 3798 C CA . VAL A 1 491 ? -8.711 -33.469 -42.906 1 94.56 491 VAL A CA 1
ATOM 3799 C C . VAL A 1 491 ? -10.195 -33.312 -43.188 1 94.56 491 VAL A C 1
ATOM 3801 O O . VAL A 1 491 ? -11.023 -34.094 -42.719 1 94.56 491 VAL A O 1
ATOM 3804 N N . ASN A 1 492 ? -10.555 -32.375 -44 1 94.81 492 ASN A N 1
ATOM 3805 C CA . ASN A 1 492 ? -11.945 -31.969 -44.188 1 94.81 492 ASN A CA 1
ATOM 3806 C C . ASN A 1 492 ? -12.789 -33.125 -44.719 1 94.81 492 ASN A C 1
ATOM 3808 O O . ASN A 1 492 ? -13.891 -33.375 -44.25 1 94.81 492 ASN A O 1
ATOM 3812 N N . PRO A 1 493 ? -12.242 -33.938 -45.656 1 92.69 493 PRO A N 1
ATOM 3813 C CA . PRO A 1 493 ? -13.055 -35.031 -46.219 1 92.69 493 PRO A CA 1
ATOM 3814 C C . PRO A 1 493 ? -13.422 -36.094 -45.156 1 92.69 493 PRO A C 1
ATOM 3816 O O . PRO A 1 493 ? -14.359 -36.875 -45.375 1 92.69 493 PRO A O 1
ATOM 3819 N N . HIS A 1 494 ? -12.781 -36.062 -44.094 1 91.69 494 HIS A N 1
ATOM 3820 C CA . HIS A 1 494 ? -13.016 -37.062 -43.062 1 91.69 494 HIS A CA 1
ATOM 3821 C C . HIS A 1 494 ? -13.859 -36.5 -41.938 1 91.69 494 HIS A C 1
ATOM 3823 O O . HIS A 1 494 ? -14 -37.125 -40.875 1 91.69 494 HIS A O 1
ATOM 3829 N N . LEU A 1 495 ? -14.383 -35.344 -42.125 1 93 495 LEU A N 1
ATOM 3830 C CA . LEU A 1 495 ? -15.258 -34.688 -41.156 1 93 495 LEU A CA 1
ATOM 3831 C C . LEU A 1 495 ? -16.688 -34.625 -41.656 1 93 495 LEU A C 1
ATOM 3833 O O . LEU A 1 495 ? -16.922 -34.719 -42.875 1 93 495 LEU A O 1
ATOM 3837 N N . GLU A 1 496 ? -17.578 -34.531 -40.719 1 91.25 496 GLU A N 1
ATOM 3838 C CA . GLU A 1 496 ? -18.953 -34.25 -41.156 1 91.25 496 GLU A CA 1
ATOM 3839 C C . GLU A 1 496 ? -19.047 -32.906 -41.844 1 91.25 496 GLU A C 1
ATOM 3841 O O . GLU A 1 496 ? -18.25 -32 -41.562 1 91.25 496 GLU A O 1
ATOM 3846 N N . SER A 1 497 ? -20 -32.812 -42.625 1 90.19 497 SER A N 1
ATOM 3847 C CA . SER A 1 497 ? -20.156 -31.625 -43.469 1 90.19 497 SER A CA 1
ATOM 3848 C C . SER A 1 497 ? -20.156 -30.359 -42.625 1 90.19 497 SER A C 1
ATOM 3850 O O . SER A 1 497 ? -19.531 -29.359 -42.969 1 90.19 497 SER A O 1
ATOM 3852 N N . HIS A 1 498 ? -20.828 -30.391 -41.469 1 91.31 498 HIS A N 1
ATOM 3853 C CA . HIS A 1 498 ? -20.953 -29.188 -40.625 1 91.31 498 HIS A CA 1
ATOM 3854 C C . HIS A 1 498 ? -19.672 -28.938 -39.844 1 91.31 498 HIS A C 1
ATOM 3856 O O . HIS A 1 498 ? -19.484 -27.859 -39.281 1 91.31 498 HIS A O 1
ATOM 3862 N N . GLU A 1 499 ? -18.703 -29.844 -39.844 1 93.5 499 GLU A N 1
ATOM 3863 C CA . GLU A 1 499 ? -17.438 -29.75 -39.125 1 93.5 499 GLU A CA 1
ATOM 3864 C C . GLU A 1 499 ? -16.312 -29.266 -40.031 1 93.5 499 GLU A C 1
ATOM 3866 O O . GLU A 1 499 ? -15.211 -28.984 -39.562 1 93.5 499 GLU A O 1
ATOM 3871 N N . HIS A 1 500 ? -16.625 -29.188 -41.312 1 94.75 500 HIS A N 1
ATOM 3872 C CA . HIS A 1 500 ? -15.594 -28.766 -42.281 1 94.75 500 HIS A CA 1
ATOM 3873 C C . HIS A 1 500 ? -15.039 -27.391 -41.906 1 94.75 500 HIS A C 1
ATOM 3875 O O . HIS A 1 500 ? -15.805 -26.469 -41.656 1 94.75 500 HIS A O 1
ATOM 3881 N N . VAL A 1 501 ? -13.742 -27.312 -41.906 1 96.38 501 VAL A N 1
ATOM 3882 C CA . VAL A 1 501 ? -13.055 -26.062 -41.625 1 96.38 501 VAL A CA 1
ATOM 3883 C C . VAL A 1 501 ? -12.938 -25.219 -42.875 1 96.38 501 VAL A C 1
ATOM 3885 O O . VAL A 1 501 ? -12.328 -25.641 -43.875 1 96.38 501 VAL A O 1
ATOM 3888 N N . ASP A 1 502 ? -13.461 -24.094 -42.75 1 94.94 502 ASP A N 1
ATOM 3889 C CA . ASP A 1 502 ? -13.547 -23.25 -43.969 1 94.94 502 ASP A CA 1
ATOM 3890 C C . ASP A 1 502 ? -12.25 -22.469 -44.188 1 94.94 502 ASP A C 1
ATOM 3892 O O . ASP A 1 502 ? -11.977 -22.016 -45.281 1 94.94 502 ASP A O 1
ATOM 3896 N N . ALA A 1 503 ? -11.555 -22.328 -43.125 1 95.81 503 ALA A N 1
ATOM 3897 C CA . ALA A 1 503 ? -10.32 -21.562 -43.281 1 95.81 503 ALA A CA 1
ATOM 3898 C C . ALA A 1 503 ? -9.344 -21.828 -42.125 1 95.81 503 ALA A C 1
ATOM 3900 O O . ALA A 1 503 ? -9.766 -22.156 -41.031 1 95.81 503 ALA A O 1
ATOM 3901 N N . ILE A 1 504 ? -8.102 -21.766 -42.438 1 97.31 504 ILE A N 1
ATOM 3902 C CA . ILE A 1 504 ? -7.039 -21.609 -41.469 1 97.31 504 ILE A CA 1
ATOM 3903 C C . ILE A 1 504 ? -6.52 -20.172 -41.5 1 97.31 504 ILE A C 1
ATOM 3905 O O . ILE A 1 504 ? -6.109 -19.672 -42.531 1 97.31 504 ILE A O 1
ATOM 3909 N N . VAL A 1 505 ? -6.625 -19.516 -40.375 1 96.75 505 VAL A N 1
ATOM 3910 C CA . VAL A 1 505 ? -6.113 -18.141 -40.281 1 96.75 505 VAL A CA 1
ATOM 3911 C C . VAL A 1 505 ? -4.832 -18.141 -39.438 1 96.75 505 VAL A C 1
ATOM 3913 O O . VAL A 1 505 ? -4.855 -18.484 -38.25 1 96.75 505 VAL A O 1
ATOM 3916 N N . VAL A 1 506 ? -3.74 -17.766 -40.094 1 96.44 506 VAL A N 1
ATOM 3917 C CA . VAL A 1 506 ? -2.467 -17.625 -39.375 1 96.44 506 VAL A CA 1
ATOM 3918 C C . VAL A 1 506 ? -2.418 -16.266 -38.656 1 96.44 506 VAL A C 1
ATOM 3920 O O . VAL A 1 506 ? -2.498 -15.219 -39.312 1 96.44 506 VAL A O 1
ATOM 3923 N N . VAL A 1 507 ? -2.283 -16.344 -37.375 1 95.19 507 VAL A N 1
ATOM 3924 C CA . VAL A 1 507 ? -2.375 -15.133 -36.594 1 95.19 507 VAL A CA 1
ATOM 3925 C C . VAL A 1 507 ? -1.056 -14.367 -36.656 1 95.19 507 VAL A C 1
ATOM 3927 O O . VAL A 1 507 ? 0.011 -14.961 -36.812 1 95.19 507 VAL A O 1
ATOM 3930 N N . ASN A 1 508 ? -1.064 -13.023 -36.469 1 89.19 508 ASN A N 1
ATOM 3931 C CA . ASN A 1 508 ? 0.099 -12.148 -36.562 1 89.19 508 ASN A CA 1
ATOM 3932 C C . ASN A 1 508 ? 0.871 -12.102 -35.25 1 89.19 508 ASN A C 1
ATOM 3934 O O . ASN A 1 508 ? 2.1 -12.188 -35.219 1 89.19 508 ASN A O 1
ATOM 3938 N N . GLU A 1 509 ? 0.105 -11.945 -34.188 1 89.88 509 GLU A N 1
ATOM 3939 C CA . GLU A 1 509 ? 0.709 -11.805 -32.875 1 89.88 509 GLU A CA 1
ATOM 3940 C C . GLU A 1 509 ? 0.728 -13.133 -32.125 1 89.88 509 GLU A C 1
ATOM 3942 O O . GLU A 1 509 ? -0.277 -13.852 -32.094 1 89.88 509 GLU A O 1
ATOM 3947 N N . PRO A 1 510 ? 1.873 -13.406 -31.547 1 89.81 510 PRO A N 1
ATOM 3948 C CA . PRO A 1 510 ? 1.918 -14.633 -30.75 1 89.81 510 PRO A CA 1
ATOM 3949 C C . PRO A 1 510 ? 0.967 -14.602 -29.562 1 89.81 510 PRO A C 1
ATOM 3951 O O . PRO A 1 510 ? 0.798 -13.547 -28.922 1 89.81 510 PRO A O 1
ATOM 3954 N N . TRP A 1 511 ? 0.35 -15.734 -29.344 1 91.25 511 TRP A N 1
ATOM 3955 C CA . TRP A 1 511 ? -0.51 -15.867 -28.172 1 91.25 511 TRP A CA 1
ATOM 3956 C C . TRP A 1 511 ? 0.318 -15.938 -26.891 1 91.25 511 TRP A C 1
ATOM 3958 O O . TRP A 1 511 ? 1.285 -16.703 -26.812 1 91.25 511 TRP A O 1
ATOM 3968 N N . SER A 1 512 ? 0.004 -15.078 -25.938 1 87.38 512 SER A N 1
ATOM 3969 C CA . SER A 1 512 ? 0.782 -14.992 -24.703 1 87.38 512 SER A CA 1
ATOM 3970 C C . SER A 1 512 ? -0.122 -14.789 -23.5 1 87.38 512 SER A C 1
ATOM 3972 O O . SER A 1 512 ? -1.333 -14.609 -23.641 1 87.38 512 SER A O 1
ATOM 3974 N N . ILE A 1 513 ? 0.473 -14.922 -22.359 1 81.94 513 ILE A N 1
ATOM 3975 C CA . ILE A 1 513 ? -0.239 -14.648 -21.109 1 81.94 513 ILE A CA 1
ATOM 3976 C C . ILE A 1 513 ? -0.549 -13.156 -21.016 1 81.94 513 ILE A C 1
ATOM 3978 O O . ILE A 1 513 ? -1.647 -12.773 -20.609 1 81.94 513 ILE A O 1
ATOM 3982 N N . GLU A 1 514 ? 0.366 -12.328 -21.453 1 81.25 514 GLU A N 1
ATOM 3983 C CA . GLU A 1 514 ? 0.271 -10.875 -21.375 1 81.25 514 GLU A CA 1
ATOM 3984 C C . GLU A 1 514 ? -0.909 -10.352 -22.188 1 81.25 514 GLU A C 1
ATOM 3986 O O . GLU A 1 514 ? -1.606 -9.43 -21.766 1 81.25 514 GLU A O 1
ATOM 3991 N N . ASN A 1 515 ? -1.135 -11.023 -23.422 1 85.56 515 ASN A N 1
ATOM 3992 C CA . ASN A 1 515 ? -2.256 -10.555 -24.234 1 85.56 515 ASN A CA 1
ATOM 3993 C C . ASN A 1 515 ? -3.535 -11.328 -23.922 1 85.56 515 ASN A C 1
ATOM 3995 O O . ASN A 1 515 ? -4.5 -11.273 -24.672 1 85.56 515 ASN A O 1
ATOM 3999 N N . ASP A 1 516 ? -3.465 -12.188 -22.875 1 83.62 516 ASP A N 1
ATOM 4000 C CA . ASP A 1 516 ? -4.605 -12.828 -22.219 1 83.62 516 ASP A CA 1
ATOM 4001 C C . ASP A 1 516 ? -5.137 -13.992 -23.062 1 83.62 516 ASP A C 1
ATOM 4003 O O . ASP A 1 516 ? -6.27 -14.438 -22.859 1 83.62 516 ASP A O 1
ATOM 4007 N N . VAL A 1 517 ? -4.391 -14.414 -24.047 1 88.94 517 VAL A N 1
ATOM 4008 C CA . VAL A 1 517 ? -4.848 -15.523 -24.891 1 88.94 517 VAL A CA 1
ATOM 4009 C C . VAL A 1 517 ? -4.484 -16.859 -24.234 1 88.94 517 VAL A C 1
ATOM 4011 O O . VAL A 1 517 ? -5.176 -17.859 -24.422 1 88.94 517 VAL A O 1
ATOM 4014 N N . LEU A 1 518 ? -3.404 -16.75 -23.438 1 86.31 518 LEU A N 1
ATOM 4015 C CA . LEU A 1 518 ? -2.994 -17.953 -22.703 1 86.31 518 LEU A CA 1
ATOM 4016 C C . LEU A 1 518 ? -3.201 -17.781 -21.203 1 86.31 518 LEU A C 1
ATOM 4018 O O . LEU A 1 518 ? -2.971 -16.703 -20.656 1 86.31 518 LEU A O 1
ATOM 4022 N N . THR A 1 519 ? -3.617 -18.812 -20.609 1 78.62 519 THR A N 1
ATOM 4023 C CA . THR A 1 519 ? -3.615 -18.859 -19.141 1 78.62 519 THR A CA 1
ATOM 4024 C C . THR A 1 519 ? -2.188 -18.906 -18.609 1 78.62 519 THR A C 1
ATOM 4026 O O . THR A 1 519 ? -1.239 -19.109 -19.375 1 78.62 519 THR A O 1
ATOM 4029 N N . PRO A 1 520 ? -2.055 -18.766 -17.359 1 74.38 520 PRO A N 1
ATOM 4030 C CA . PRO A 1 520 ? -0.715 -18.859 -16.766 1 74.38 520 PRO A CA 1
ATOM 4031 C C . PRO A 1 520 ? -0.075 -20.219 -16.969 1 74.38 520 PRO A C 1
ATOM 4033 O O . PRO A 1 520 ? 1.15 -20.359 -16.906 1 74.38 520 PRO A O 1
ATOM 4036 N N . THR A 1 521 ? -0.869 -21.219 -17.172 1 71.12 521 THR A N 1
ATOM 4037 C CA . THR A 1 521 ? -0.357 -22.562 -17.406 1 71.12 521 THR A CA 1
ATOM 4038 C C . THR A 1 521 ? -0.252 -22.828 -18.906 1 71.12 521 THR A C 1
ATOM 4040 O O . THR A 1 521 ? -0.117 -23.984 -19.328 1 71.12 521 THR A O 1
ATOM 4043 N N . LEU A 1 522 ? -0.403 -21.688 -19.672 1 72.12 522 LEU A N 1
ATOM 4044 C CA . LEU A 1 522 ? -0.142 -21.672 -21.109 1 72.12 522 LEU A CA 1
ATOM 4045 C C . LEU A 1 522 ? -1.25 -22.391 -21.875 1 72.12 522 LEU A C 1
ATOM 4047 O O . LEU A 1 522 ? -1.021 -22.906 -22.969 1 72.12 522 LEU A O 1
ATOM 4051 N N . LYS A 1 523 ? -2.404 -22.438 -21.25 1 78.38 523 LYS A N 1
ATOM 4052 C CA . LYS A 1 523 ? -3.574 -22.953 -21.969 1 78.38 523 LYS A CA 1
ATOM 4053 C C . LYS A 1 523 ? -4.254 -21.844 -22.766 1 78.38 523 LYS A C 1
ATOM 4055 O O . LYS A 1 523 ? -4.312 -20.688 -22.312 1 78.38 523 LYS A O 1
ATOM 4060 N N . ILE A 1 524 ? -4.824 -22.234 -23.906 1 85.19 524 ILE A N 1
ATOM 4061 C CA . ILE A 1 524 ? -5.492 -21.266 -24.781 1 85.19 524 ILE A CA 1
ATOM 4062 C C . ILE A 1 524 ? -6.852 -20.891 -24.188 1 85.19 524 ILE A C 1
ATOM 4064 O O . ILE A 1 524 ? -7.609 -21.781 -23.766 1 85.19 524 ILE A O 1
ATOM 4068 N N . LYS A 1 525 ? -7.121 -19.656 -24.141 1 86 525 LYS A N 1
ATOM 4069 C CA . LYS A 1 525 ? -8.453 -19.156 -23.812 1 86 525 LYS A CA 1
ATOM 4070 C C . LYS A 1 525 ? -9.297 -18.969 -25.078 1 86 525 LYS A C 1
ATOM 4072 O O . LYS A 1 525 ? -9.305 -17.891 -25.672 1 86 525 LYS A O 1
ATOM 4077 N N . ARG A 1 526 ? -10.094 -19.938 -25.406 1 88.69 526 ARG A N 1
ATOM 4078 C CA . ARG A 1 526 ? -10.836 -19.953 -26.672 1 88.69 526 ARG A CA 1
ATOM 4079 C C . ARG A 1 526 ? -11.789 -18.766 -26.75 1 88.69 526 ARG A C 1
ATOM 4081 O O . ARG A 1 526 ? -11.969 -18.188 -27.828 1 88.69 526 ARG A O 1
ATOM 4088 N N . HIS A 1 527 ? -12.375 -18.422 -25.641 1 85.81 527 HIS A N 1
ATOM 4089 C CA . HIS A 1 527 ? -13.375 -17.359 -25.656 1 85.81 527 HIS A CA 1
ATOM 4090 C C . HIS A 1 527 ? -12.75 -16.016 -26.031 1 85.81 527 HIS A C 1
ATOM 4092 O O . HIS A 1 527 ? -13.398 -15.172 -26.656 1 85.81 527 HIS A O 1
ATOM 4098 N N . VAL A 1 528 ? -11.523 -15.844 -25.672 1 88.62 528 VAL A N 1
ATOM 4099 C CA . VAL A 1 528 ? -10.812 -14.617 -26.016 1 88.62 528 VAL A CA 1
ATOM 4100 C C . VAL A 1 528 ? -10.586 -14.547 -27.516 1 88.62 528 VAL A C 1
ATOM 4102 O O . VAL A 1 528 ? -10.781 -13.5 -28.141 1 88.62 528 VAL A O 1
ATOM 4105 N N . LEU A 1 529 ? -10.297 -15.664 -28.078 1 91.56 529 LEU A N 1
ATOM 4106 C CA . LEU A 1 529 ? -10.055 -15.734 -29.516 1 91.56 529 LEU A CA 1
ATOM 4107 C C . LEU A 1 529 ? -11.359 -15.625 -30.297 1 91.56 529 LEU A C 1
ATOM 4109 O O . LEU A 1 529 ? -11.414 -14.977 -31.344 1 91.56 529 LEU A O 1
ATOM 4113 N N . GLU A 1 530 ? -12.359 -16.219 -29.828 1 90.94 530 GLU A N 1
ATOM 4114 C CA . GLU A 1 530 ? -13.672 -16.109 -30.453 1 90.94 530 GLU A CA 1
ATOM 4115 C C . GLU A 1 530 ? -14.125 -14.648 -30.516 1 90.94 530 GLU A C 1
ATOM 4117 O O . GLU A 1 530 ? -14.586 -14.188 -31.562 1 90.94 530 GLU A O 1
ATOM 4122 N N . LYS A 1 531 ? -13.977 -14 -29.438 1 89.31 531 LYS A N 1
ATOM 4123 C CA . LYS A 1 531 ? -14.375 -12.594 -29.375 1 89.31 531 LYS A CA 1
ATOM 4124 C C . LYS A 1 531 ? -13.555 -11.742 -30.344 1 89.31 531 LYS A C 1
ATOM 4126 O O . LYS A 1 531 ? -14.086 -10.836 -30.984 1 89.31 531 LYS A O 1
ATOM 4131 N N . ALA A 1 532 ? -12.359 -12.078 -30.469 1 91.44 532 ALA A N 1
ATOM 4132 C CA . ALA A 1 532 ? -11.43 -11.266 -31.25 1 91.44 532 ALA A CA 1
ATOM 4133 C C . ALA A 1 532 ? -11.594 -11.547 -32.75 1 91.44 532 ALA A C 1
ATOM 4135 O O . ALA A 1 532 ? -11.375 -10.656 -33.562 1 91.44 532 ALA A O 1
ATOM 4136 N N . PHE A 1 533 ? -12.047 -12.805 -33.125 1 93.81 533 PHE A N 1
ATOM 4137 C CA . PHE A 1 533 ? -11.852 -13.172 -34.531 1 93.81 533 PHE A CA 1
ATOM 4138 C C . PHE A 1 533 ? -13.18 -13.516 -35.188 1 93.81 533 PHE A C 1
ATOM 4140 O O . PHE A 1 533 ? -13.273 -13.578 -36.406 1 93.81 533 PHE A O 1
ATOM 4147 N N . SER A 1 534 ? -14.219 -13.766 -34.5 1 91.31 534 SER A N 1
ATOM 4148 C CA . SER A 1 534 ? -15.469 -14.273 -35.062 1 91.31 534 SER A CA 1
ATOM 4149 C C . SER A 1 534 ? -15.977 -13.375 -36.188 1 91.31 534 SER A C 1
ATOM 4151 O O . SER A 1 534 ? -16.297 -13.852 -37.25 1 91.31 534 SER A O 1
ATOM 4153 N N . GLU A 1 535 ? -15.969 -12.094 -35.875 1 90.12 535 GLU A N 1
ATOM 4154 C CA . GLU A 1 535 ? -16.469 -11.148 -36.875 1 90.12 535 GLU A CA 1
ATOM 4155 C C . GLU A 1 535 ? -15.516 -11.031 -38.062 1 90.12 535 GLU A C 1
ATOM 4157 O O . GLU A 1 535 ? -15.953 -10.883 -39.188 1 90.12 535 GLU A O 1
ATOM 4162 N N . ARG A 1 536 ? -14.312 -11.141 -37.75 1 91.88 536 ARG A N 1
ATOM 4163 C CA . ARG A 1 536 ? -13.289 -10.922 -38.75 1 91.88 536 ARG A CA 1
ATOM 4164 C C . ARG A 1 536 ? -13.25 -12.086 -39.75 1 91.88 536 ARG A C 1
ATOM 4166 O O . ARG A 1 536 ? -12.812 -11.922 -40.875 1 91.88 536 ARG A O 1
ATOM 4173 N N . VAL A 1 537 ? -13.656 -13.258 -39.281 1 92.38 537 VAL A N 1
ATOM 4174 C CA . VAL A 1 537 ? -13.484 -14.438 -40.125 1 92.38 537 VAL A CA 1
ATOM 4175 C C . VAL A 1 537 ? -14.82 -14.82 -40.75 1 92.38 537 VAL A C 1
ATOM 4177 O O . VAL A 1 537 ? -14.891 -15.75 -41.562 1 92.38 537 VAL A O 1
ATOM 4180 N N . ASP A 1 538 ? -15.805 -14.109 -40.344 1 89.81 538 ASP A N 1
ATOM 4181 C CA . ASP A 1 538 ? -17.125 -14.422 -40.875 1 89.81 538 ASP A CA 1
ATOM 4182 C C . ASP A 1 538 ? -17.172 -14.227 -42.375 1 89.81 538 ASP A C 1
ATOM 4184 O O . ASP A 1 538 ? -16.75 -13.188 -42.906 1 89.81 538 ASP A O 1
ATOM 4188 N N . GLY A 1 539 ? -17.594 -15.219 -43.094 1 85.06 539 GLY A N 1
ATOM 4189 C CA . GLY A 1 539 ? -17.734 -15.102 -44.562 1 85.06 539 GLY A CA 1
ATOM 4190 C C . GLY A 1 539 ? -16.641 -15.82 -45.312 1 85.06 539 GLY A C 1
ATOM 4191 O O . GLY A 1 539 ? -16.75 -16.031 -46.531 1 85.06 539 GLY A O 1
ATOM 4192 N N . ILE A 1 540 ? -15.547 -16.094 -44.625 1 88.38 540 ILE A N 1
ATOM 4193 C CA . ILE A 1 540 ? -14.477 -16.812 -45.281 1 88.38 540 ILE A CA 1
ATOM 4194 C C . ILE A 1 540 ? -14.891 -18.266 -45.531 1 88.38 540 ILE A C 1
ATOM 4196 O O . ILE A 1 540 ? -15.266 -18.969 -44.594 1 88.38 540 ILE A O 1
ATOM 4200 N N . ARG A 1 541 ? -14.789 -18.688 -46.812 1 87.81 541 ARG A N 1
ATOM 4201 C CA . ARG A 1 541 ? -15.211 -20.031 -47.188 1 87.81 541 ARG A CA 1
ATOM 4202 C C . ARG A 1 541 ? -14.25 -20.656 -48.188 1 87.81 541 ARG A C 1
ATOM 4204 O O . ARG A 1 541 ? -13.453 -19.953 -48.812 1 87.81 541 ARG A O 1
ATOM 4211 N N . GLY A 1 542 ? -14.367 -22.016 -48.219 1 88.19 542 GLY A N 1
ATOM 4212 C CA . GLY A 1 542 ? -13.672 -22.719 -49.281 1 88.19 542 GLY A CA 1
ATOM 4213 C C . GLY A 1 542 ? -12.344 -23.312 -48.875 1 88.19 542 GLY A C 1
ATOM 4214 O O . GLY A 1 542 ? -11.414 -23.406 -49.656 1 88.19 542 GLY A O 1
ATOM 4215 N N . ALA A 1 543 ? -12.148 -23.531 -47.625 1 91 543 ALA A N 1
ATOM 4216 C CA . ALA A 1 543 ? -10.945 -24.172 -47.094 1 91 543 ALA A CA 1
ATOM 4217 C C . ALA A 1 543 ? -9.695 -23.391 -47.469 1 91 543 ALA A C 1
ATOM 4219 O O . ALA A 1 543 ? -8.75 -23.938 -48.031 1 91 543 ALA A O 1
ATOM 4220 N N . GLN A 1 544 ? -9.672 -22.172 -47.125 1 94 544 GLN A N 1
ATOM 4221 C CA . GLN A 1 544 ? -8.578 -21.266 -47.469 1 94 544 GLN A CA 1
ATOM 4222 C C . GLN A 1 544 ? -7.586 -21.141 -46.312 1 94 544 GLN A C 1
ATOM 4224 O O . GLN A 1 544 ? -7.93 -21.438 -45.156 1 94 544 GLN A O 1
ATOM 4229 N N . VAL A 1 545 ? -6.387 -20.859 -46.719 1 96.81 545 VAL A N 1
ATOM 4230 C CA . VAL A 1 545 ? -5.371 -20.484 -45.75 1 96.81 545 VAL A CA 1
ATOM 4231 C C . VAL A 1 545 ? -5.004 -19.016 -45.906 1 96.81 545 VAL A C 1
ATOM 4233 O O . VAL A 1 545 ? -4.555 -18.594 -46.969 1 96.81 545 VAL A O 1
ATOM 4236 N N . ARG A 1 546 ? -5.242 -18.25 -44.875 1 95.44 546 ARG A N 1
ATOM 4237 C CA . ARG A 1 546 ? -4.984 -16.812 -44.938 1 95.44 546 ARG A CA 1
ATOM 4238 C C . ARG A 1 546 ? -4.203 -16.344 -43.688 1 95.44 546 ARG A C 1
ATOM 4240 O O . ARG A 1 546 ? -4.328 -16.938 -42.625 1 95.44 546 ARG A O 1
ATOM 4247 N N . TRP A 1 547 ? -3.393 -15.336 -43.938 1 95.69 547 TRP A N 1
ATOM 4248 C CA . TRP A 1 547 ? -2.812 -14.641 -42.812 1 95.69 547 TRP A CA 1
ATOM 4249 C C . TRP A 1 547 ? -3.779 -13.602 -42.25 1 95.69 547 TRP A C 1
ATOM 4251 O O . TRP A 1 547 ? -4.613 -13.07 -43 1 95.69 547 TRP A O 1
ATOM 4261 N N . GLU A 1 548 ? -3.652 -13.422 -41 1 94.5 548 GLU A N 1
ATOM 4262 C CA . GLU A 1 548 ? -4.523 -12.469 -40.312 1 94.5 548 GLU A CA 1
ATOM 4263 C C . GLU A 1 548 ? -4.516 -11.117 -41 1 94.5 548 GLU A C 1
ATOM 4265 O O . GLU A 1 548 ? -5.555 -10.461 -41.125 1 94.5 548 GLU A O 1
ATOM 4270 N N . ASP A 1 549 ? -3.377 -10.641 -41.438 1 92.25 549 ASP A N 1
ATOM 4271 C CA . ASP A 1 549 ? -3.258 -9.336 -42.094 1 92.25 549 ASP A CA 1
ATOM 4272 C C . ASP A 1 549 ? -3.861 -9.359 -43.469 1 92.25 549 ASP A C 1
ATOM 4274 O O . ASP A 1 549 ? -3.969 -8.32 -44.125 1 92.25 549 ASP A O 1
ATOM 4278 N N . GLU A 1 550 ? -4.238 -10.539 -43.938 1 91.25 550 GLU A N 1
ATOM 4279 C CA . GLU A 1 550 ? -4.891 -10.672 -45.25 1 91.25 550 GLU A CA 1
ATOM 4280 C C . GLU A 1 550 ? -6.41 -10.609 -45.094 1 91.25 550 GLU A C 1
ATOM 4282 O O . GLU A 1 550 ? -7.125 -10.555 -46.094 1 91.25 550 GLU A O 1
ATOM 4287 N N . LEU A 1 551 ? -6.762 -10.625 -43.875 1 88.94 551 LEU A N 1
ATOM 4288 C CA . LEU A 1 551 ? -8.195 -10.539 -43.625 1 88.94 551 LEU A CA 1
ATOM 4289 C C . LEU A 1 551 ? -8.695 -9.109 -43.812 1 88.94 551 LEU A C 1
ATOM 4291 O O . LEU A 1 551 ? -7.926 -8.156 -43.688 1 88.94 551 LEU A O 1
ATOM 4295 N N . ALA A 1 552 ? -9.898 -8.836 -44.094 1 68.56 552 ALA A N 1
ATOM 4296 C CA . ALA A 1 552 ? -10.477 -7.508 -44.281 1 68.56 552 ALA A CA 1
ATOM 4297 C C . ALA A 1 552 ? -10.57 -6.75 -42.969 1 68.56 552 ALA A C 1
ATOM 4299 O O . ALA A 1 552 ? -10.891 -7.336 -41.938 1 68.56 552 ALA A O 1
ATOM 4300 N N . LYS A 1 553 ? -10.023 -5.609 -42.875 1 63.72 553 LYS A N 1
ATOM 4301 C CA . LYS A 1 553 ? -10.094 -4.707 -41.719 1 63.72 553 LYS A CA 1
ATOM 4302 C C . LYS A 1 553 ? -11.547 -4.371 -41.375 1 63.72 553 LYS A C 1
ATOM 4304 O O . LYS A 1 553 ? -12.305 -3.938 -42.25 1 63.72 553 LYS A O 1
ATOM 4309 N N . LYS A 1 554 ? -12.242 -4.879 -40.469 1 48.62 554 LYS A N 1
ATOM 4310 C CA . LYS A 1 554 ? -13.531 -4.348 -40.031 1 48.62 554 LYS A CA 1
ATOM 4311 C C . LYS A 1 554 ? -13.359 -3.285 -38.938 1 48.62 554 LYS A C 1
ATOM 4313 O O . LYS A 1 554 ? -12.461 -3.393 -38.094 1 48.62 554 LYS A O 1
ATOM 4318 N N . MET B 1 1 ? 17.562 23.906 42.938 1 29.94 1 MET B N 1
ATOM 4319 C CA . MET B 1 1 ? 16.641 22.984 42.281 1 29.94 1 MET B CA 1
ATOM 4320 C C . MET B 1 1 ? 16.906 22.953 40.781 1 29.94 1 MET B C 1
ATOM 4322 O O . MET B 1 1 ? 16.859 23.984 40.094 1 29.94 1 MET B O 1
ATOM 4326 N N . ASP B 1 2 ? 17.75 22.312 40.219 1 40.59 2 ASP B N 1
ATOM 4327 C CA . ASP B 1 2 ? 18.391 22.188 38.938 1 40.59 2 ASP B CA 1
ATOM 4328 C C . ASP B 1 2 ? 17.359 22.219 37.812 1 40.59 2 ASP B C 1
ATOM 4330 O O . ASP B 1 2 ? 16.453 21.391 37.75 1 40.59 2 ASP B O 1
ATOM 4334 N N . LYS B 1 3 ? 16.922 23.406 37.25 1 51.59 3 LYS B N 1
ATOM 4335 C CA . LYS B 1 3 ? 15.977 24.156 36.406 1 51.59 3 LYS B CA 1
ATOM 4336 C C . LYS B 1 3 ? 15.867 23.516 35.031 1 51.59 3 LYS B C 1
ATOM 4338 O O . LYS B 1 3 ? 15.57 24.219 34.062 1 51.59 3 LYS B O 1
ATOM 4343 N N . ALA B 1 4 ? 16.328 22.234 34.75 1 64.5 4 ALA B N 1
ATOM 4344 C CA . ALA B 1 4 ? 16.297 21.656 33.406 1 64.5 4 ALA B CA 1
ATOM 4345 C C . ALA B 1 4 ? 14.859 21.484 32.938 1 64.5 4 ALA B C 1
ATOM 4347 O O . ALA B 1 4 ? 13.969 21.125 33.719 1 64.5 4 ALA B O 1
ATOM 4348 N N . ILE B 1 5 ? 14.531 21.969 31.781 1 75.19 5 ILE B N 1
ATOM 4349 C CA . ILE B 1 5 ? 13.219 21.906 31.156 1 75.19 5 ILE B CA 1
ATOM 4350 C C . ILE B 1 5 ? 12.742 20.453 31.094 1 75.19 5 ILE B C 1
ATOM 4352 O O . ILE B 1 5 ? 13.43 19.594 30.531 1 75.19 5 ILE B O 1
ATOM 4356 N N . LYS B 1 6 ? 11.75 20.172 31.844 1 92.31 6 LYS B N 1
ATOM 4357 C CA . LYS B 1 6 ? 11.164 18.828 31.781 1 92.31 6 LYS B CA 1
ATOM 4358 C C . LYS B 1 6 ? 10.617 18.516 30.391 1 92.31 6 LYS B C 1
ATOM 4360 O O . LYS B 1 6 ? 10.062 19.406 29.734 1 92.31 6 LYS B O 1
ATOM 4365 N N . THR B 1 7 ? 10.828 17.359 29.969 1 96.19 7 THR B N 1
ATOM 4366 C CA . THR B 1 7 ? 10.297 16.922 28.672 1 96.19 7 THR B CA 1
ATOM 4367 C C . THR B 1 7 ? 8.789 16.703 28.766 1 96.19 7 THR B C 1
ATOM 4369 O O . THR B 1 7 ? 8.234 16.578 29.859 1 96.19 7 THR B O 1
ATOM 4372 N N . PRO B 1 8 ? 8.125 16.656 27.625 1 97.69 8 PRO B N 1
ATOM 4373 C CA . PRO B 1 8 ? 6.691 16.359 27.625 1 97.69 8 PRO B CA 1
ATOM 4374 C C . PRO B 1 8 ? 6.371 15.031 28.328 1 97.69 8 PRO B C 1
ATOM 4376 O O . PRO B 1 8 ? 5.324 14.906 28.969 1 97.69 8 PRO B O 1
ATOM 4379 N N . ILE B 1 9 ? 7.246 14.055 28.25 1 97.88 9 ILE B N 1
ATOM 4380 C CA . ILE B 1 9 ? 7.027 12.75 28.859 1 97.88 9 ILE B CA 1
ATOM 4381 C C . ILE B 1 9 ? 7.098 12.867 30.391 1 97.88 9 ILE B C 1
ATOM 4383 O O . ILE B 1 9 ? 6.309 12.25 31.094 1 97.88 9 ILE B O 1
ATOM 4387 N N . GLU B 1 10 ? 8.055 13.648 30.812 1 97.69 10 GLU B N 1
ATOM 4388 C CA . GLU B 1 10 ? 8.125 13.914 32.25 1 97.69 10 GLU B CA 1
ATOM 4389 C C . GLU B 1 10 ? 6.879 14.641 32.719 1 97.69 10 GLU B C 1
ATOM 4391 O O . GLU B 1 10 ? 6.402 14.383 33.844 1 97.69 10 GLU B O 1
ATOM 4396 N N . MET B 1 11 ? 6.383 15.555 31.922 1 98.19 11 MET B N 1
ATOM 4397 C CA . MET B 1 11 ? 5.176 16.281 32.312 1 98.19 11 MET B CA 1
ATOM 4398 C C . MET B 1 11 ? 3.967 15.359 32.344 1 98.19 11 MET B C 1
ATOM 4400 O O . MET B 1 11 ? 3.119 15.484 33.219 1 98.19 11 MET B O 1
ATOM 4404 N N . LEU B 1 12 ? 3.838 14.477 31.375 1 98.31 12 LEU B N 1
ATOM 4405 C CA . LEU B 1 12 ? 2.766 13.484 31.406 1 98.31 12 LEU B CA 1
ATOM 4406 C C . LEU B 1 12 ? 2.809 12.672 32.688 1 98.31 12 LEU B C 1
ATOM 4408 O O . LEU B 1 12 ? 1.778 12.477 33.344 1 98.31 12 LEU B O 1
ATOM 4412 N N . ALA B 1 13 ? 3.994 12.219 33.031 1 97.75 13 ALA B N 1
ATOM 4413 C CA . ALA B 1 13 ? 4.16 11.445 34.281 1 97.75 13 ALA B CA 1
ATOM 4414 C C . ALA B 1 13 ? 3.777 12.281 35.5 1 97.75 13 ALA B C 1
ATOM 4416 O O . ALA B 1 13 ? 3.146 11.773 36.406 1 97.75 13 ALA B O 1
ATOM 4417 N N . HIS B 1 14 ? 4.176 13.516 35.5 1 97.75 14 HIS B N 1
ATOM 4418 C CA . HIS B 1 14 ? 3.865 14.43 36.594 1 97.75 14 HIS B CA 1
ATOM 4419 C C . HIS B 1 14 ? 2.359 14.547 36.781 1 97.75 14 HIS B C 1
ATOM 4421 O O . HIS B 1 14 ? 1.867 14.398 37.906 1 97.75 14 HIS B O 1
ATOM 4427 N N . TRP B 1 15 ? 1.644 14.797 35.75 1 98.19 15 TRP B N 1
ATOM 4428 C CA . TRP B 1 15 ? 0.203 15 35.844 1 98.19 15 TRP B CA 1
ATOM 4429 C C . TRP B 1 15 ? -0.511 13.695 36.188 1 98.19 15 TRP B C 1
ATOM 4431 O O . TRP B 1 15 ? -1.482 13.695 36.938 1 98.19 15 TRP B O 1
ATOM 4441 N N . ALA B 1 16 ? -0.083 12.609 35.594 1 98.12 16 ALA B N 1
ATOM 4442 C CA . ALA B 1 16 ? -0.656 11.312 35.906 1 98.12 16 ALA B CA 1
ATOM 4443 C C . ALA B 1 16 ? -0.5 11.016 37.406 1 98.12 16 ALA B C 1
ATOM 4445 O O . ALA B 1 16 ? -1.405 10.461 38.031 1 98.12 16 ALA B O 1
ATOM 4446 N N . ASN B 1 17 ? 0.59 11.414 38 1 97.94 17 ASN B N 1
ATOM 4447 C CA . ASN B 1 17 ? 0.885 11.156 39.406 1 97.94 17 ASN B CA 1
ATOM 4448 C C . ASN B 1 17 ? 0.097 12.094 40.312 1 97.94 17 ASN B C 1
ATOM 4450 O O . ASN B 1 17 ? -0.282 11.711 41.406 1 97.94 17 ASN B O 1
ATOM 4454 N N . THR B 1 18 ? -0.146 13.289 39.875 1 97.94 18 THR B N 1
ATOM 4455 C CA . THR B 1 18 ? -0.688 14.297 40.781 1 97.94 18 THR B CA 1
ATOM 4456 C C . THR B 1 18 ? -2.176 14.516 40.531 1 97.94 18 THR B C 1
ATOM 4458 O O . THR B 1 18 ? -2.928 14.859 41.438 1 97.94 18 THR B O 1
ATOM 4461 N N . ARG B 1 19 ? -2.566 14.32 39.25 1 97.5 19 ARG B N 1
ATOM 4462 C CA . ARG B 1 19 ? -3.943 14.578 38.844 1 97.5 19 ARG B CA 1
ATOM 4463 C C . ARG B 1 19 ? -4.457 13.484 37.938 1 97.5 19 ARG B C 1
ATOM 4465 O O . ARG B 1 19 ? -5.133 13.766 36.938 1 97.5 19 ARG B O 1
ATOM 4472 N N . GLY B 1 20 ? -4.195 12.32 38.25 1 98.06 20 GLY B N 1
ATOM 4473 C CA . GLY B 1 20 ? -4.355 11.195 37.344 1 98.06 20 GLY B CA 1
ATOM 4474 C C . GLY B 1 20 ? -5.789 10.984 36.906 1 98.06 20 GLY B C 1
ATOM 4475 O O . GLY B 1 20 ? -6.039 10.609 35.75 1 98.06 20 GLY B O 1
ATOM 4476 N N . ASP B 1 21 ? -6.754 11.266 37.688 1 98.25 21 ASP B N 1
ATOM 4477 C CA . ASP B 1 21 ? -8.148 10.953 37.406 1 98.25 21 ASP B CA 1
ATOM 4478 C C . ASP B 1 21 ? -8.867 12.148 36.781 1 98.25 21 ASP B C 1
ATOM 4480 O O . ASP B 1 21 ? -10.023 12.047 36.375 1 98.25 21 ASP B O 1
ATOM 4484 N N . GLU B 1 22 ? -8.156 13.266 36.688 1 98.5 22 GLU B N 1
ATOM 4485 C CA . GLU B 1 22 ? -8.742 14.43 36.031 1 98.5 22 GLU B CA 1
ATOM 4486 C C . GLU B 1 22 ? -8.727 14.281 34.531 1 98.5 22 GLU B C 1
ATOM 4488 O O . GLU B 1 22 ? -7.848 13.609 33.969 1 98.5 22 GLU B O 1
ATOM 4493 N N . ILE B 1 23 ? -9.711 14.883 33.844 1 98.69 23 ILE B N 1
ATOM 4494 C CA . ILE B 1 23 ? -9.844 14.805 32.375 1 98.69 23 ILE B CA 1
ATOM 4495 C C . ILE B 1 23 ? -8.75 15.633 31.719 1 98.69 23 ILE B C 1
ATOM 4497 O O . ILE B 1 23 ? -8.539 16.797 32.094 1 98.69 23 ILE B O 1
ATOM 4501 N N . TYR B 1 24 ? -8.062 15.039 30.828 1 98.75 24 TYR B N 1
ATOM 4502 C CA . TYR B 1 24 ? -7.043 15.734 30.047 1 98.75 24 TYR B CA 1
ATOM 4503 C C . TYR B 1 24 ? -7.551 16.031 28.641 1 98.75 24 TYR B C 1
ATOM 4505 O O . TYR B 1 24 ? -7.504 17.172 28.188 1 98.75 24 TYR B O 1
ATOM 4513 N N . LEU B 1 25 ? -8.062 15.016 27.938 1 98.94 25 LEU B N 1
ATOM 4514 C CA . LEU B 1 25 ? -8.508 15.156 26.547 1 98.94 25 LEU B CA 1
ATOM 4515 C C . LEU B 1 25 ? -9.992 14.852 26.422 1 98.94 25 LEU B C 1
ATOM 4517 O O . LEU B 1 25 ? -10.5 13.906 27.031 1 98.94 25 LEU B O 1
ATOM 4521 N N . ARG B 1 26 ? -10.68 15.672 25.641 1 98.75 26 ARG B N 1
ATOM 4522 C CA . ARG B 1 26 ? -12.109 15.5 25.391 1 98.75 26 ARG B CA 1
ATOM 4523 C C . ARG B 1 26 ? -12.406 15.422 23.906 1 98.75 26 ARG B C 1
ATOM 4525 O O . ARG B 1 26 ? -12.406 16.438 23.203 1 98.75 26 ARG B O 1
ATOM 4532 N N . GLN B 1 27 ? -12.648 14.211 23.422 1 98.5 27 GLN B N 1
ATOM 4533 C CA . GLN B 1 27 ? -12.906 13.961 22.016 1 98.5 27 GLN B CA 1
ATOM 4534 C C . GLN B 1 27 ? -14.406 13.891 21.734 1 98.5 27 GLN B C 1
ATOM 4536 O O . GLN B 1 27 ? -15.102 13.023 22.266 1 98.5 27 GLN B O 1
ATOM 4541 N N . PRO B 1 28 ? -14.898 14.812 20.938 1 97.25 28 PRO B N 1
ATOM 4542 C CA . PRO B 1 28 ? -16.312 14.703 20.594 1 97.25 28 PRO B CA 1
ATOM 4543 C C . PRO B 1 28 ? -16.594 13.586 19.578 1 97.25 28 PRO B C 1
ATOM 4545 O O . PRO B 1 28 ? -15.898 13.477 18.562 1 97.25 28 PRO B O 1
ATOM 4548 N N . ILE B 1 29 ? -17.5 12.789 19.844 1 94.94 29 ILE B N 1
ATOM 4549 C CA . ILE B 1 29 ? -18.031 11.75 18.969 1 94.94 29 ILE B CA 1
ATOM 4550 C C . ILE B 1 29 ? -19.547 11.852 18.906 1 94.94 29 ILE B C 1
ATOM 4552 O O . ILE B 1 29 ? -20.234 11.57 19.891 1 94.94 29 ILE B O 1
ATOM 4556 N N . LYS B 1 30 ? -20.078 12.203 17.75 1 92.62 30 LYS B N 1
ATOM 4557 C CA . LYS B 1 30 ? -21.516 12.414 17.562 1 92.62 30 LYS B CA 1
ATOM 4558 C C . LYS B 1 30 ? -22.078 13.344 18.625 1 92.62 30 LYS B C 1
ATOM 4560 O O . LYS B 1 30 ? -23.078 13.016 19.281 1 92.62 30 LYS B O 1
ATOM 4565 N N . GLY B 1 31 ? -21.359 14.367 18.906 1 91.31 31 GLY B N 1
ATOM 4566 C CA . GLY B 1 31 ? -21.844 15.43 19.766 1 91.31 31 GLY B CA 1
ATOM 4567 C C . GLY B 1 31 ? -21.609 15.141 21.25 1 91.31 31 GLY B C 1
ATOM 4568 O O . GLY B 1 31 ? -21.938 15.969 22.094 1 91.31 31 GLY B O 1
ATOM 4569 N N . GLN B 1 32 ? -21.031 13.969 21.5 1 95.88 32 GLN B N 1
ATOM 4570 C CA . GLN B 1 32 ? -20.75 13.609 22.891 1 95.88 32 GLN B CA 1
ATOM 4571 C C . GLN B 1 32 ? -19.25 13.422 23.109 1 95.88 32 GLN B C 1
ATOM 4573 O O . GLN B 1 32 ? -18.547 12.875 22.25 1 95.88 32 GLN B O 1
ATOM 4578 N N . TYR B 1 33 ? -18.812 13.828 24.312 1 97.38 33 TYR B N 1
ATOM 4579 C CA . TYR B 1 33 ? -17.391 13.727 24.594 1 97.38 33 TYR B CA 1
ATOM 4580 C C . TYR B 1 33 ? -17 12.305 24.984 1 97.38 33 TYR B C 1
ATOM 4582 O O . TYR B 1 33 ? -17.672 11.68 25.812 1 97.38 33 TYR B O 1
ATOM 4590 N N . LEU B 1 34 ? -16.078 11.812 24.391 1 98.06 34 LEU B N 1
ATOM 4591 C CA . LEU B 1 34 ? -15.258 10.742 24.938 1 98.06 34 LEU B CA 1
ATOM 4592 C C . LEU B 1 34 ? -14.062 11.312 25.688 1 98.06 34 LEU B C 1
ATOM 4594 O O . LEU B 1 34 ? -13.148 11.867 25.078 1 98.06 34 LEU B O 1
ATOM 4598 N N . ASP B 1 35 ? -14.016 11.141 27.016 1 98.69 35 ASP B N 1
ATOM 4599 C CA . ASP B 1 35 ? -13.008 11.781 27.859 1 98.69 35 ASP B CA 1
ATOM 4600 C C . ASP B 1 35 ? -11.859 10.82 28.156 1 98.69 35 ASP B C 1
ATOM 4602 O O . ASP B 1 35 ? -12.07 9.617 28.312 1 98.69 35 ASP B O 1
ATOM 4606 N N . PHE B 1 36 ? -10.664 11.328 28.188 1 98.88 36 PHE B N 1
ATOM 4607 C CA . PHE B 1 36 ? -9.461 10.617 28.625 1 98.88 36 PHE B CA 1
ATOM 4608 C C . PHE B 1 36 ? -8.828 11.32 29.812 1 98.88 36 PHE B C 1
ATOM 4610 O O . PHE B 1 36 ? -8.531 12.516 29.75 1 98.88 36 PHE B O 1
ATOM 4617 N N . THR B 1 37 ? -8.633 10.594 30.859 1 98.88 37 THR B N 1
ATOM 4618 C CA . THR B 1 37 ? -7.918 11.133 32.031 1 98.88 37 THR B CA 1
ATOM 4619 C C . THR B 1 37 ? -6.41 11.109 31.766 1 98.88 37 THR B C 1
ATOM 4621 O O . THR B 1 37 ? -5.941 10.477 30.828 1 98.88 37 THR B O 1
ATOM 4624 N N . TRP B 1 38 ? -5.668 11.797 32.625 1 98.81 38 TRP B N 1
ATOM 4625 C CA . TRP B 1 38 ? -4.211 11.766 32.531 1 98.81 38 TRP B CA 1
ATOM 4626 C C . TRP B 1 38 ? -3.689 10.336 32.656 1 98.81 38 TRP B C 1
ATOM 4628 O O . TRP B 1 38 ? -2.785 9.93 31.922 1 98.81 38 TRP B O 1
ATOM 4638 N N . ASN B 1 39 ? -4.285 9.531 33.5 1 98.81 39 ASN B N 1
ATOM 4639 C CA . ASN B 1 39 ? -3.908 8.133 33.688 1 98.81 39 ASN B CA 1
ATOM 4640 C C . ASN B 1 39 ? -4.168 7.309 32.438 1 98.81 39 ASN B C 1
ATOM 4642 O O . ASN B 1 39 ? -3.328 6.496 32.031 1 98.81 39 ASN B O 1
ATOM 4646 N N . GLU B 1 40 ? -5.312 7.516 31.906 1 98.81 40 GLU B N 1
ATOM 4647 C CA . GLU B 1 40 ? -5.676 6.766 30.703 1 98.81 40 GLU B CA 1
ATOM 4648 C C . GLU B 1 40 ? -4.754 7.113 29.547 1 98.81 40 GLU B C 1
ATOM 4650 O O . GLU B 1 40 ? -4.371 6.234 28.766 1 98.81 40 GLU B O 1
ATOM 4655 N N . VAL B 1 41 ? -4.406 8.375 29.438 1 98.88 41 VAL B N 1
ATOM 4656 C CA . VAL B 1 41 ? -3.494 8.797 28.375 1 98.88 41 VAL B CA 1
ATOM 4657 C C . VAL B 1 41 ? -2.127 8.148 28.578 1 98.88 41 VAL B C 1
ATOM 4659 O O . VAL B 1 41 ? -1.539 7.617 27.641 1 98.88 41 VAL B O 1
ATOM 4662 N N . GLN B 1 42 ? -1.645 8.172 29.781 1 98.81 42 GLN B N 1
ATOM 4663 C CA . GLN B 1 42 ? -0.357 7.551 30.062 1 98.81 42 GLN B CA 1
ATOM 4664 C C . GLN B 1 42 ? -0.383 6.062 29.734 1 98.81 42 GLN B C 1
ATOM 4666 O O . GLN B 1 42 ? 0.568 5.531 29.156 1 98.81 42 GLN B O 1
ATOM 4671 N N . GLU B 1 43 ? -1.423 5.395 30.125 1 98.81 43 GLU B N 1
ATOM 4672 C CA . GLU B 1 43 ? -1.574 3.971 29.844 1 98.81 43 GLU B CA 1
ATOM 4673 C C . GLU B 1 43 ? -1.537 3.688 28.344 1 98.81 43 GLU B C 1
ATOM 4675 O O . GLU B 1 43 ? -0.809 2.803 27.891 1 98.81 43 GLU B O 1
ATOM 4680 N N . LYS B 1 44 ? -2.279 4.406 27.578 1 98.88 44 LYS B N 1
ATOM 4681 C CA . LYS B 1 44 ? -2.344 4.199 26.141 1 98.88 44 LYS B CA 1
ATOM 4682 C C . LYS B 1 44 ? -1.011 4.539 25.484 1 98.88 44 LYS B C 1
ATOM 4684 O O . LYS B 1 44 ? -0.654 3.949 24.453 1 98.88 44 LYS B O 1
ATOM 4689 N N . VAL B 1 45 ? -0.354 5.559 26 1 98.88 45 VAL B N 1
ATOM 4690 C CA . VAL B 1 45 ? 0.968 5.93 25.5 1 98.88 45 VAL B CA 1
ATOM 4691 C C . VAL B 1 45 ? 1.929 4.754 25.656 1 98.88 45 VAL B C 1
ATOM 4693 O O . VAL B 1 45 ? 2.646 4.398 24.719 1 98.88 45 VAL B O 1
ATOM 4696 N N . GLN B 1 46 ? 1.895 4.125 26.812 1 98.88 46 GLN B N 1
ATOM 4697 C CA . GLN B 1 46 ? 2.775 2.994 27.094 1 98.88 46 GLN B CA 1
ATOM 4698 C C . GLN B 1 46 ? 2.408 1.784 26.25 1 98.88 46 GLN B C 1
ATOM 4700 O O . GLN B 1 46 ? 3.289 1.086 25.734 1 98.88 46 GLN B O 1
ATOM 4705 N N . GLN B 1 47 ? 1.123 1.542 26.094 1 98.88 47 GLN B N 1
ATOM 4706 C CA . GLN B 1 47 ? 0.641 0.44 25.266 1 98.88 47 GLN B CA 1
ATOM 4707 C C . GLN B 1 47 ? 1.063 0.619 23.812 1 98.88 47 GLN B C 1
ATOM 4709 O O . GLN B 1 47 ? 1.591 -0.31 23.188 1 98.88 47 GLN B O 1
ATOM 4714 N N . LEU B 1 48 ? 0.853 1.804 23.312 1 98.88 48 LEU B N 1
ATOM 4715 C CA . LEU B 1 48 ? 1.154 2.08 21.922 1 98.88 48 LEU B CA 1
ATOM 4716 C C . LEU B 1 48 ? 2.654 2.008 21.656 1 98.88 48 LEU B C 1
ATOM 4718 O O . LEU B 1 48 ? 3.09 1.455 20.656 1 98.88 48 LEU B O 1
ATOM 4722 N N . ALA B 1 49 ? 3.455 2.623 22.531 1 98.81 49 ALA B N 1
ATOM 4723 C CA . ALA B 1 49 ? 4.906 2.562 22.391 1 98.81 49 ALA B CA 1
ATOM 4724 C C . ALA B 1 49 ? 5.398 1.117 22.422 1 98.81 49 ALA B C 1
ATOM 4726 O O . ALA B 1 49 ? 6.293 0.748 21.656 1 98.81 49 ALA B O 1
ATOM 4727 N N . GLY B 1 50 ? 4.824 0.34 23.328 1 98.56 50 GLY B N 1
ATOM 4728 C CA . GLY B 1 50 ? 5.164 -1.072 23.406 1 98.56 50 GLY B CA 1
ATOM 4729 C C . GLY B 1 50 ? 4.801 -1.831 22.141 1 98.56 50 GLY B C 1
ATOM 4730 O O . GLY B 1 50 ? 5.555 -2.695 21.688 1 98.56 50 GLY B O 1
ATOM 4731 N N . ALA B 1 51 ? 3.648 -1.549 21.594 1 98.69 51 ALA B N 1
ATOM 4732 C CA . ALA B 1 51 ? 3.211 -2.18 20.344 1 98.69 51 ALA B CA 1
ATOM 4733 C C . ALA B 1 51 ? 4.191 -1.897 19.219 1 98.69 51 ALA B C 1
ATOM 4735 O O . ALA B 1 51 ? 4.488 -2.781 18.406 1 98.69 51 ALA B O 1
ATOM 4736 N N . LEU B 1 52 ? 4.668 -0.658 19.141 1 98.69 52 LEU B N 1
ATOM 4737 C CA . LEU B 1 52 ? 5.617 -0.281 18.094 1 98.69 52 LEU B CA 1
ATOM 4738 C C . LEU B 1 52 ? 6.922 -1.056 18.25 1 98.69 52 LEU B C 1
ATOM 4740 O O . LEU B 1 52 ? 7.496 -1.504 17.25 1 98.69 52 LEU B O 1
ATOM 4744 N N . ARG B 1 53 ? 7.363 -1.215 19.531 1 97.88 53 ARG B N 1
ATOM 4745 C CA . ARG B 1 53 ? 8.531 -2.049 19.781 1 97.88 53 ARG B CA 1
ATOM 4746 C C . ARG B 1 53 ? 8.297 -3.484 19.344 1 97.88 53 ARG B C 1
ATOM 4748 O O . ARG B 1 53 ? 9.172 -4.105 18.734 1 97.88 53 ARG B O 1
ATOM 4755 N N . HIS B 1 54 ? 7.137 -3.945 19.672 1 98.06 54 HIS B N 1
ATOM 4756 C CA . HIS B 1 54 ? 6.734 -5.305 19.312 1 98.06 54 HIS B CA 1
ATOM 4757 C C . HIS B 1 54 ? 6.77 -5.523 17.812 1 98.06 54 HIS B C 1
ATOM 4759 O O . HIS B 1 54 ? 7.16 -6.594 17.344 1 98.06 54 HIS B O 1
ATOM 4765 N N . LEU B 1 55 ? 6.465 -4.551 17.062 1 98.31 55 LEU B N 1
ATOM 4766 C CA . LEU B 1 55 ? 6.379 -4.645 15.609 1 98.31 55 LEU B CA 1
ATOM 4767 C C . LEU B 1 55 ? 7.754 -4.453 14.969 1 98.31 55 LEU B C 1
ATOM 4769 O O . LEU B 1 55 ? 7.879 -4.445 13.742 1 98.31 55 LEU B O 1
ATOM 4773 N N . GLY B 1 56 ? 8.789 -4.184 15.75 1 97.44 56 GLY B N 1
ATOM 4774 C CA . GLY B 1 56 ? 10.148 -4.18 15.25 1 97.44 56 GLY B CA 1
ATOM 4775 C C . GLY B 1 56 ? 10.711 -2.785 15.047 1 97.44 56 GLY B C 1
ATOM 4776 O O . GLY B 1 56 ? 11.828 -2.623 14.547 1 97.44 56 GLY B O 1
ATOM 4777 N N . LEU B 1 57 ? 9.945 -1.783 15.422 1 98.19 57 LEU B N 1
ATOM 4778 C CA . LEU B 1 57 ? 10.461 -0.421 15.32 1 98.19 57 LEU B CA 1
ATOM 4779 C C . LEU B 1 57 ? 11.43 -0.121 16.453 1 98.19 57 LEU B C 1
ATOM 4781 O O . LEU B 1 57 ? 11.281 -0.646 17.562 1 98.19 57 LEU B O 1
ATOM 4785 N N . GLU B 1 58 ? 12.383 0.718 16.156 1 97.69 58 GLU B N 1
ATOM 4786 C CA . GLU B 1 58 ? 13.438 1.03 17.109 1 97.69 58 GLU B CA 1
ATOM 4787 C C . GLU B 1 58 ? 13.516 2.531 17.375 1 97.69 58 GLU B C 1
ATOM 4789 O O . GLU B 1 58 ? 13.133 3.338 16.531 1 97.69 58 GLU B O 1
ATOM 4794 N N . PRO B 1 59 ? 14.039 2.855 18.641 1 98.12 59 PRO B N 1
ATOM 4795 C CA . PRO B 1 59 ? 14.281 4.281 18.875 1 98.12 59 PRO B CA 1
ATOM 4796 C C . PRO B 1 59 ? 15.078 4.941 17.75 1 98.12 59 PRO B C 1
ATOM 4798 O O . PRO B 1 59 ? 16.047 4.355 17.25 1 98.12 59 PRO B O 1
ATOM 4801 N N . GLY B 1 60 ? 14.648 6.082 17.375 1 98.31 60 GLY B N 1
ATOM 4802 C CA . GLY B 1 60 ? 15.297 6.781 16.281 1 98.31 60 GLY B CA 1
ATOM 4803 C C . GLY B 1 60 ? 14.547 6.652 14.961 1 98.31 60 GLY B C 1
ATOM 4804 O O . GLY B 1 60 ? 14.766 7.445 14.039 1 98.31 60 GLY B O 1
ATOM 4805 N N . ASP B 1 61 ? 13.68 5.621 14.891 1 98.81 61 ASP B N 1
ATOM 4806 C CA . ASP B 1 61 ? 12.898 5.469 13.672 1 98.81 61 ASP B CA 1
ATOM 4807 C C . ASP B 1 61 ? 11.922 6.633 13.492 1 98.81 61 ASP B C 1
ATOM 4809 O O . ASP B 1 61 ? 11.328 7.109 14.461 1 98.81 61 ASP B O 1
ATOM 4813 N N . LYS B 1 62 ? 11.789 7.137 12.234 1 98.94 62 LYS B N 1
ATOM 4814 C CA . LYS B 1 62 ? 10.781 8.148 11.898 1 98.94 62 LYS B CA 1
ATOM 4815 C C . LYS B 1 62 ? 9.422 7.504 11.648 1 98.94 62 LYS B C 1
ATOM 4817 O O . LYS B 1 62 ? 9.32 6.512 10.93 1 98.94 62 LYS B O 1
ATOM 4822 N N . ILE B 1 63 ? 8.453 8 12.289 1 98.94 63 ILE B N 1
ATOM 4823 C CA . ILE B 1 63 ? 7.082 7.535 12.133 1 98.94 63 ILE B CA 1
ATOM 4824 C C . ILE B 1 63 ? 6.172 8.703 11.766 1 98.94 63 ILE B C 1
ATOM 4826 O O . ILE B 1 63 ? 6.102 9.695 12.5 1 98.94 63 ILE B O 1
ATOM 4830 N N . ALA B 1 64 ? 5.477 8.625 10.648 1 98.94 64 ALA B N 1
ATOM 4831 C CA . ALA B 1 64 ? 4.625 9.703 10.164 1 98.94 64 ALA B CA 1
ATOM 4832 C C . ALA B 1 64 ? 3.262 9.68 10.852 1 98.94 64 ALA B C 1
ATOM 4834 O O . ALA B 1 64 ? 2.832 8.633 11.352 1 98.94 64 ALA B O 1
ATOM 4835 N N . VAL B 1 65 ? 2.648 10.789 10.953 1 98.88 65 VAL B N 1
ATOM 4836 C CA . VAL B 1 65 ? 1.285 10.938 11.445 1 98.88 65 VAL B CA 1
ATOM 4837 C C . VAL B 1 65 ? 0.455 11.742 10.445 1 98.88 65 VAL B C 1
ATOM 4839 O O . VAL B 1 65 ? 0.749 12.906 10.188 1 98.88 65 VAL B O 1
ATOM 4842 N N . LEU B 1 66 ? -0.494 11.164 9.805 1 98.62 66 LEU B N 1
ATOM 4843 C CA . LEU B 1 66 ? -1.412 11.773 8.852 1 98.62 66 LEU B CA 1
ATOM 4844 C C . LEU B 1 66 ? -2.842 11.75 9.383 1 98.62 66 LEU B C 1
ATOM 4846 O O . LEU B 1 66 ? -3.537 10.742 9.266 1 98.62 66 LEU B O 1
ATOM 4850 N N . SER B 1 67 ? -3.23 12.883 9.93 1 98.38 67 SER B N 1
ATOM 4851 C CA . SER B 1 67 ? -4.539 12.922 10.578 1 98.38 67 SER B CA 1
ATOM 4852 C C . SER B 1 67 ? -4.961 14.352 10.891 1 98.38 67 SER B C 1
ATOM 4854 O O . SER B 1 67 ? -4.117 15.219 11.125 1 98.38 67 SER B O 1
ATOM 4856 N N . LYS B 1 68 ? -6.25 14.555 10.898 1 96.94 68 LYS B N 1
ATOM 4857 C CA . LYS B 1 68 ? -6.809 15.734 11.547 1 96.94 68 LYS B CA 1
ATOM 4858 C C . LYS B 1 68 ? -6.645 15.656 13.062 1 96.94 68 LYS B C 1
ATOM 4860 O O . LYS B 1 68 ? -6.219 14.625 13.594 1 96.94 68 LYS B O 1
ATOM 4865 N N . ASN B 1 69 ? -7.02 16.75 13.641 1 97.88 69 ASN B N 1
ATOM 4866 C CA . ASN B 1 69 ? -6.871 16.828 15.094 1 97.88 69 ASN B CA 1
ATOM 4867 C C . ASN B 1 69 ? -7.805 15.852 15.805 1 97.88 69 ASN B C 1
ATOM 4869 O O . ASN B 1 69 ? -8.984 15.758 15.469 1 97.88 69 ASN B O 1
ATOM 4873 N N . CYS B 1 70 ? -7.285 15.109 16.719 1 98.38 70 CYS B N 1
ATOM 4874 C CA . CYS B 1 70 ? -8.055 14.234 17.609 1 98.38 70 CYS B CA 1
ATOM 4875 C C . CYS B 1 70 ? -7.23 13.828 18.828 1 98.38 70 CYS B C 1
ATOM 4877 O O . CYS B 1 70 ? -6.027 14.086 18.875 1 98.38 70 CYS B O 1
ATOM 4879 N N . ALA B 1 71 ? -7.871 13.281 19.797 1 98.81 71 ALA B N 1
ATOM 4880 C CA . ALA B 1 71 ? -7.199 12.852 21.031 1 98.81 71 ALA B CA 1
ATOM 4881 C C . ALA B 1 71 ? -6.105 11.836 20.719 1 98.81 71 ALA B C 1
ATOM 4883 O O . ALA B 1 71 ? -5.023 11.883 21.312 1 98.81 71 ALA B O 1
ATOM 4884 N N . GLU B 1 72 ? -6.383 11 19.812 1 98.88 72 GLU B N 1
ATOM 4885 C CA . GLU B 1 72 ? -5.453 9.93 19.453 1 98.88 72 GLU B CA 1
ATOM 4886 C C . GLU B 1 72 ? -4.184 10.492 18.812 1 98.88 72 GLU B C 1
ATOM 4888 O O . GLU B 1 72 ? -3.113 9.898 18.922 1 98.88 72 GLU B O 1
ATOM 4893 N N . TRP B 1 73 ? -4.34 11.641 18.172 1 98.88 73 TRP B N 1
ATOM 4894 C CA . TRP B 1 73 ? -3.148 12.312 17.672 1 98.88 73 TRP B CA 1
ATOM 4895 C C . TRP B 1 73 ? -2.188 12.656 18.797 1 98.88 73 TRP B C 1
ATOM 4897 O O . TRP B 1 73 ? -0.988 12.383 18.703 1 98.88 73 TRP B O 1
ATOM 4907 N N . PHE B 1 74 ? -2.709 13.203 19.922 1 98.88 74 PHE B N 1
ATOM 4908 C CA . PHE B 1 74 ? -1.922 13.531 21.094 1 98.88 74 PHE B CA 1
ATOM 4909 C C . PHE B 1 74 ? -1.287 12.281 21.688 1 98.88 74 PHE B C 1
ATOM 4911 O O . PHE B 1 74 ? -0.09 12.266 21.984 1 98.88 74 PHE B O 1
ATOM 4918 N N . ILE B 1 75 ? -2.092 11.289 21.859 1 98.94 75 ILE B N 1
ATOM 4919 C CA . ILE B 1 75 ? -1.648 10.039 22.469 1 98.94 75 ILE B CA 1
ATOM 4920 C C . ILE B 1 75 ? -0.532 9.422 21.625 1 98.94 75 ILE B C 1
ATOM 4922 O O . ILE B 1 75 ? 0.484 8.977 22.156 1 98.94 75 ILE B O 1
ATOM 4926 N N . THR B 1 76 ? -0.706 9.445 20.312 1 98.94 76 THR B N 1
ATOM 4927 C CA . THR B 1 76 ? 0.286 8.914 19.375 1 98.94 76 THR B CA 1
ATOM 4928 C C . THR B 1 76 ? 1.599 9.68 19.484 1 98.94 76 THR B C 1
ATOM 4930 O O . THR B 1 76 ? 2.668 9.078 19.609 1 98.94 76 THR B O 1
ATOM 4933 N N . ASP B 1 77 ? 1.506 10.992 19.422 1 98.88 77 ASP B N 1
ATOM 4934 C CA . ASP B 1 77 ? 2.713 11.812 19.484 1 98.88 77 ASP B CA 1
ATOM 4935 C C . ASP B 1 77 ? 3.467 11.578 20.797 1 98.88 77 ASP B C 1
ATOM 4937 O O . ASP B 1 77 ? 4.691 11.445 20.797 1 98.88 77 ASP B O 1
ATOM 4941 N N . LEU B 1 78 ? 2.756 11.477 21.891 1 98.88 78 LEU B N 1
ATOM 4942 C CA . LEU B 1 78 ? 3.359 11.188 23.188 1 98.88 78 LEU B CA 1
ATOM 4943 C C . LEU B 1 78 ? 3.99 9.797 23.188 1 98.88 78 LEU B C 1
ATOM 4945 O O . LEU B 1 78 ? 5.062 9.602 23.766 1 98.88 78 LEU B O 1
ATOM 4949 N N . ALA B 1 79 ? 3.312 8.852 22.594 1 98.94 79 ALA B N 1
ATOM 4950 C CA . ALA B 1 79 ? 3.854 7.496 22.516 1 98.94 79 ALA B CA 1
ATOM 4951 C C . ALA B 1 79 ? 5.156 7.473 21.719 1 98.94 79 ALA B C 1
ATOM 4953 O O . ALA B 1 79 ? 6.098 6.758 22.078 1 98.94 79 ALA B O 1
ATOM 4954 N N . LEU B 1 80 ? 5.188 8.227 20.641 1 98.88 80 LEU B N 1
ATOM 4955 C CA . LEU B 1 80 ? 6.402 8.305 19.844 1 98.88 80 LEU B CA 1
ATOM 4956 C C . LEU B 1 80 ? 7.547 8.922 20.641 1 98.88 80 LEU B C 1
ATOM 4958 O O . LEU B 1 80 ? 8.68 8.438 20.594 1 98.88 80 LEU B O 1
ATOM 4962 N N . MET B 1 81 ? 7.227 9.969 21.422 1 98.75 81 MET B N 1
ATOM 4963 C CA . MET B 1 81 ? 8.227 10.578 22.281 1 98.75 81 MET B CA 1
ATOM 4964 C C . MET B 1 81 ? 8.711 9.586 23.344 1 98.75 81 MET B C 1
ATOM 4966 O O . MET B 1 81 ? 9.922 9.438 23.547 1 98.75 81 MET B O 1
ATOM 4970 N N . HIS B 1 82 ? 7.77 8.93 23.938 1 98.69 82 HIS B N 1
ATOM 4971 C CA . HIS B 1 82 ? 8.078 7.98 25 1 98.69 82 HIS B CA 1
ATOM 4972 C C . HIS B 1 82 ? 8.938 6.832 24.484 1 98.69 82 HIS B C 1
ATOM 4974 O O . HIS B 1 82 ? 9.867 6.391 25.156 1 98.69 82 HIS B O 1
ATOM 4980 N N . GLY B 1 83 ? 8.617 6.383 23.328 1 98.5 83 GLY B N 1
ATOM 4981 C CA . GLY B 1 83 ? 9.32 5.254 22.734 1 98.5 83 GLY B CA 1
ATOM 4982 C C . GLY B 1 83 ? 10.641 5.641 22.094 1 98.5 83 GLY B C 1
ATOM 4983 O O . GLY B 1 83 ? 11.391 4.777 21.641 1 98.5 83 GLY B O 1
ATOM 4984 N N . GLY B 1 84 ? 10.914 6.926 22.047 1 98.38 84 GLY B N 1
ATOM 4985 C CA . GLY B 1 84 ? 12.148 7.398 21.438 1 98.38 84 GLY B CA 1
ATOM 4986 C C . GLY B 1 84 ? 12.078 7.508 19.922 1 98.38 84 GLY B C 1
ATOM 4987 O O . GLY B 1 84 ? 13.102 7.535 19.25 1 98.38 84 GLY B O 1
ATOM 4988 N N . TYR B 1 85 ? 10.914 7.488 19.375 1 98.75 85 TYR B N 1
ATOM 4989 C CA . TYR B 1 85 ? 10.719 7.641 17.938 1 98.75 85 TYR B CA 1
ATOM 4990 C C . TYR B 1 85 ? 10.648 9.109 17.547 1 98.75 85 TYR B C 1
ATOM 4992 O O . TYR B 1 85 ? 10.547 9.984 18.406 1 98.75 85 TYR B O 1
ATOM 5000 N N . ILE B 1 86 ? 10.812 9.398 16.25 1 98.88 86 ILE B N 1
ATOM 5001 C CA . ILE B 1 86 ? 10.742 10.75 15.719 1 98.88 86 ILE B CA 1
ATOM 5002 C C . ILE B 1 86 ? 9.461 10.93 14.906 1 98.88 86 ILE B C 1
ATOM 5004 O O . ILE B 1 86 ? 9.234 10.211 13.93 1 98.88 86 ILE B O 1
ATOM 5008 N N . SER B 1 87 ? 8.578 11.797 15.336 1 98.88 87 SER B N 1
ATOM 5009 C CA . SER B 1 87 ? 7.32 11.992 14.625 1 98.88 87 SER B CA 1
ATOM 5010 C C . SER B 1 87 ? 7.527 12.844 13.375 1 98.88 87 SER B C 1
ATOM 5012 O O . SER B 1 87 ? 8.336 13.773 13.375 1 98.88 87 SER B O 1
ATOM 5014 N N . VAL B 1 88 ? 6.871 12.523 12.328 1 98.88 88 VAL B N 1
ATOM 5015 C CA . VAL B 1 88 ? 6.828 13.258 11.062 1 98.88 88 VAL B CA 1
ATOM 5016 C C . VAL B 1 88 ? 5.383 13.57 10.695 1 98.88 88 VAL B C 1
ATOM 5018 O O . VAL B 1 88 ? 4.758 12.844 9.922 1 98.88 88 VAL B O 1
ATOM 5021 N N . PRO B 1 89 ? 4.902 14.664 11.18 1 98.62 89 PRO B N 1
ATOM 5022 C CA . PRO B 1 89 ? 3.504 15 10.898 1 98.62 89 PRO B CA 1
ATOM 5023 C C . PRO B 1 89 ? 3.283 15.438 9.453 1 98.62 89 PRO B C 1
ATOM 5025 O O . PRO B 1 89 ? 4.125 16.141 8.875 1 98.62 89 PRO B O 1
ATOM 5028 N N . ILE B 1 90 ? 2.209 15.031 8.875 1 97.5 90 ILE B N 1
ATOM 5029 C CA . ILE B 1 90 ? 1.784 15.414 7.535 1 97.5 90 ILE B CA 1
ATOM 5030 C C . ILE B 1 90 ? 0.379 16.016 7.59 1 97.5 90 ILE B C 1
ATOM 5032 O O . ILE B 1 90 ? -0.498 15.484 8.281 1 97.5 90 ILE B O 1
ATOM 5036 N N . TYR B 1 91 ? 0.199 17.125 6.855 1 94.88 91 TYR B N 1
ATOM 5037 C CA . TYR B 1 91 ? -1.114 17.75 6.824 1 94.88 91 TYR B CA 1
ATOM 5038 C C . TYR B 1 91 ? -2.172 16.797 6.297 1 94.88 91 TYR B C 1
ATOM 5040 O O . TYR B 1 91 ? -1.943 16.094 5.305 1 94.88 91 TYR B O 1
ATOM 5048 N N . PRO B 1 92 ? -3.328 16.734 6.934 1 95.44 92 PRO B N 1
ATOM 5049 C CA . PRO B 1 92 ? -4.379 15.828 6.473 1 95.44 92 PRO B CA 1
ATOM 5050 C C . PRO B 1 92 ? -4.883 16.156 5.07 1 95.44 92 PRO B C 1
ATOM 5052 O O . PRO B 1 92 ? -5.535 15.336 4.43 1 95.44 92 PRO B O 1
ATOM 5055 N N . THR B 1 93 ? -4.562 17.375 4.578 1 90.44 93 THR B N 1
ATOM 5056 C CA . THR B 1 93 ? -5.031 17.797 3.264 1 90.44 93 THR B CA 1
ATOM 5057 C C . THR B 1 93 ? -3.938 17.625 2.215 1 90.44 93 THR B C 1
ATOM 5059 O O . THR B 1 93 ? 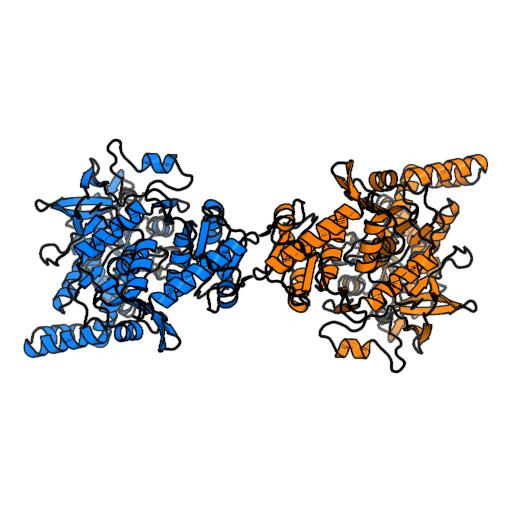-4.105 18.016 1.061 1 90.44 93 THR B O 1
ATOM 5062 N N . ALA B 1 94 ? -2.807 17.078 2.604 1 91.5 94 ALA B N 1
ATOM 5063 C CA . ALA B 1 94 ? -1.69 16.922 1.673 1 91.5 94 ALA B CA 1
ATOM 5064 C C . ALA B 1 94 ? -2.066 16.031 0.502 1 91.5 94 ALA B C 1
ATOM 5066 O O . ALA B 1 94 ? -2.756 15.023 0.682 1 91.5 94 ALA B O 1
ATOM 5067 N N . ASN B 1 95 ? -1.59 16.359 -0.666 1 89.62 95 ASN B N 1
ATOM 5068 C CA . ASN B 1 95 ? -1.817 15.508 -1.833 1 89.62 95 ASN B CA 1
ATOM 5069 C C . ASN B 1 95 ? -0.844 14.336 -1.875 1 89.62 95 ASN B C 1
ATOM 5071 O O . ASN B 1 95 ? 0.122 14.297 -1.11 1 89.62 95 ASN B O 1
ATOM 5075 N N . PRO B 1 96 ? -1.066 13.414 -2.777 1 93.81 96 PRO B N 1
ATOM 5076 C CA . PRO B 1 96 ? -0.253 12.195 -2.799 1 93.81 96 PRO B CA 1
ATOM 5077 C C . PRO B 1 96 ? 1.226 12.477 -3.055 1 93.81 96 PRO B C 1
ATOM 5079 O O . PRO B 1 96 ? 2.094 11.82 -2.477 1 93.81 96 PRO B O 1
ATOM 5082 N N . ASP B 1 97 ? 1.517 13.414 -3.885 1 91.5 97 ASP B N 1
ATOM 5083 C CA . ASP B 1 97 ? 2.908 13.727 -4.199 1 91.5 97 ASP B CA 1
ATOM 5084 C C . ASP B 1 97 ? 3.645 14.25 -2.969 1 91.5 97 ASP B C 1
ATOM 5086 O O . ASP B 1 97 ? 4.781 13.844 -2.701 1 91.5 97 ASP B O 1
ATOM 5090 N N . THR B 1 98 ? 2.996 15.125 -2.24 1 91.62 98 THR B N 1
ATOM 5091 C CA . THR B 1 98 ? 3.58 15.672 -1.02 1 91.62 98 THR B CA 1
ATOM 5092 C C . THR B 1 98 ? 3.76 14.578 0.028 1 91.62 98 THR B C 1
ATOM 5094 O O . THR B 1 98 ? 4.809 14.492 0.674 1 91.62 98 THR B O 1
ATOM 5097 N N . ILE B 1 99 ? 2.797 13.734 0.134 1 97 99 ILE B N 1
ATOM 5098 C CA . ILE B 1 99 ? 2.857 12.641 1.095 1 97 99 ILE B CA 1
ATOM 5099 C C . ILE B 1 99 ? 4.027 11.719 0.756 1 97 99 ILE B C 1
ATOM 5101 O O . ILE B 1 99 ? 4.859 11.422 1.618 1 97 99 ILE B O 1
ATOM 5105 N N . ARG B 1 100 ? 4.102 11.367 -0.504 1 97.19 100 ARG B N 1
ATOM 5106 C CA . ARG B 1 100 ? 5.168 10.484 -0.963 1 97.19 100 ARG B CA 1
ATOM 5107 C C . ARG B 1 100 ? 6.539 11.102 -0.699 1 97.19 100 ARG B C 1
ATOM 5109 O O . ARG B 1 100 ? 7.441 10.422 -0.204 1 97.19 100 ARG B O 1
ATOM 5116 N N . TYR B 1 101 ? 6.695 12.32 -0.998 1 95.56 101 TYR B N 1
ATOM 5117 C CA . TYR B 1 101 ? 7.973 13 -0.81 1 95.56 101 TYR B CA 1
ATOM 5118 C C . TYR B 1 101 ? 8.383 12.992 0.659 1 95.56 101 TYR B C 1
ATOM 5120 O O . TYR B 1 101 ? 9.508 12.625 0.994 1 95.56 101 TYR B O 1
ATOM 5128 N N . VAL B 1 102 ? 7.492 13.445 1.556 1 97.94 102 VAL B N 1
ATOM 5129 C CA . VAL B 1 102 ? 7.793 13.57 2.977 1 97.94 102 VAL B CA 1
ATOM 5130 C C . VAL B 1 102 ? 8.156 12.203 3.549 1 97.94 102 VAL B C 1
ATOM 5132 O O . VAL B 1 102 ? 9.133 12.078 4.301 1 97.94 102 VAL B O 1
ATOM 5135 N N . LEU B 1 103 ? 7.422 11.203 3.148 1 98.62 103 LEU B N 1
ATOM 5136 C CA . LEU B 1 103 ? 7.676 9.859 3.652 1 98.62 103 LEU B CA 1
ATOM 5137 C C . LEU B 1 103 ? 9.031 9.352 3.186 1 98.62 103 LEU B C 1
ATOM 5139 O O . LEU B 1 103 ? 9.812 8.812 3.982 1 98.62 103 LEU B O 1
ATOM 5143 N N . GLN B 1 104 ? 9.336 9.547 1.94 1 97.81 104 GLN B N 1
ATOM 5144 C CA . GLN B 1 104 ? 10.586 9.055 1.374 1 97.81 104 GLN B CA 1
ATOM 5145 C C . GLN B 1 104 ? 11.773 9.852 1.899 1 97.81 104 GLN B C 1
ATOM 5147 O O . GLN B 1 104 ? 12.789 9.273 2.303 1 97.81 104 GLN B O 1
ATOM 5152 N N . HIS B 1 105 ? 11.625 11.18 1.919 1 97.94 105 HIS B N 1
ATOM 5153 C CA . HIS B 1 105 ? 12.734 12.031 2.338 1 97.94 105 HIS B CA 1
ATOM 5154 C C . HIS B 1 105 ? 13.078 11.812 3.805 1 97.94 105 HIS B C 1
ATOM 5156 O O . HIS B 1 105 ? 14.258 11.766 4.172 1 97.94 105 HIS B O 1
ATOM 5162 N N . SER B 1 106 ? 12.062 11.641 4.648 1 98.62 106 SER B N 1
ATOM 5163 C CA . SER B 1 106 ? 12.305 11.445 6.074 1 98.62 106 SER B CA 1
ATOM 5164 C C . SER B 1 106 ? 12.812 10.039 6.363 1 98.62 106 SER B C 1
ATOM 5166 O O . SER B 1 106 ? 13.43 9.797 7.402 1 98.62 106 SER B O 1
ATOM 5168 N N . GLY B 1 107 ? 12.484 9.117 5.5 1 98.56 107 GLY B N 1
ATOM 5169 C CA . GLY B 1 107 ? 12.789 7.723 5.766 1 98.56 107 GLY B CA 1
ATOM 5170 C C . GLY B 1 107 ? 11.852 7.09 6.773 1 98.56 107 GLY B C 1
ATOM 5171 O O . GLY B 1 107 ? 12.266 6.246 7.574 1 98.56 107 GLY B O 1
ATOM 5172 N N . ALA B 1 108 ? 10.602 7.512 6.742 1 98.81 108 ALA B N 1
ATOM 5173 C CA . ALA B 1 108 ? 9.625 6.973 7.68 1 98.81 108 ALA B CA 1
ATOM 5174 C C . ALA B 1 108 ? 9.438 5.473 7.477 1 98.81 108 ALA B C 1
ATOM 5176 O O . ALA B 1 108 ? 9.422 4.988 6.34 1 98.81 108 ALA B O 1
ATOM 5177 N N . LYS B 1 109 ? 9.25 4.77 8.594 1 98.69 109 LYS B N 1
ATOM 5178 C CA . LYS B 1 109 ? 9.094 3.32 8.547 1 98.69 109 LYS B CA 1
ATOM 5179 C C . LYS B 1 109 ? 7.637 2.92 8.766 1 98.69 109 LYS B C 1
ATOM 5181 O O . LYS B 1 109 ? 7.23 1.81 8.414 1 98.69 109 LYS B O 1
ATOM 5186 N N . ALA B 1 110 ? 6.879 3.775 9.336 1 98.88 110 ALA B N 1
ATOM 5187 C CA . ALA B 1 110 ? 5.461 3.559 9.625 1 98.88 110 ALA B CA 1
ATOM 5188 C C . ALA B 1 110 ? 4.68 4.867 9.539 1 98.88 110 ALA B C 1
ATOM 5190 O O . ALA B 1 110 ? 5.27 5.949 9.484 1 98.88 110 ALA B O 1
ATOM 5191 N N . ILE B 1 111 ? 3.406 4.758 9.445 1 98.94 111 ILE B N 1
ATOM 5192 C CA . ILE B 1 111 ? 2.529 5.922 9.383 1 98.94 111 ILE B CA 1
ATOM 5193 C C . ILE B 1 111 ? 1.254 5.648 10.18 1 98.94 111 ILE B C 1
ATOM 5195 O O . ILE B 1 111 ? 0.625 4.602 10.008 1 98.94 111 ILE B O 1
ATOM 5199 N N . PHE B 1 112 ? 0.946 6.488 11.125 1 98.94 112 PHE B N 1
ATOM 5200 C CA . PHE B 1 112 ? -0.365 6.488 11.766 1 98.94 112 PHE B CA 1
ATOM 5201 C C . PHE B 1 112 ? -1.386 7.223 10.906 1 98.94 112 PHE B C 1
ATOM 5203 O O . PHE B 1 112 ? -1.125 8.336 10.438 1 98.94 112 PHE B O 1
ATOM 5210 N N . LEU B 1 113 ? -2.488 6.586 10.719 1 98.81 113 LEU B N 1
ATOM 5211 C CA . LEU B 1 113 ? -3.578 7.125 9.914 1 98.81 113 LEU B CA 1
ATOM 5212 C C . LEU B 1 113 ? -4.797 7.426 10.781 1 98.81 113 LEU B C 1
ATOM 5214 O O . LEU B 1 113 ? -5.344 6.523 11.422 1 98.81 113 LEU B O 1
ATOM 5218 N N . GLY B 1 114 ? -5.156 8.695 10.82 1 98.06 114 GLY B N 1
ATOM 5219 C CA . GLY B 1 114 ? -6.262 9.086 11.68 1 98.06 114 GLY B CA 1
ATOM 5220 C C . GLY B 1 114 ? -7.473 9.57 10.906 1 98.06 114 GLY B C 1
ATOM 5221 O O . GLY B 1 114 ? -7.875 8.953 9.922 1 98.06 114 GLY B O 1
ATOM 5222 N N . LYS B 1 115 ? -8.102 10.672 11.461 1 95.81 115 LYS B N 1
ATOM 5223 C CA . LYS B 1 115 ? -9.25 11.289 10.812 1 95.81 115 LYS B CA 1
ATOM 5224 C C . LYS B 1 115 ? -8.859 11.922 9.477 1 95.81 115 LYS B C 1
ATOM 5226 O O . LYS B 1 115 ? -7.996 12.797 9.438 1 95.81 115 LYS B O 1
ATOM 5231 N N . LEU B 1 116 ? -9.484 11.398 8.398 1 95.5 116 LEU B N 1
ATOM 5232 C CA . LEU B 1 116 ? -9.219 11.922 7.062 1 95.5 116 LEU B CA 1
ATOM 5233 C C . LEU B 1 116 ? -10.516 12.055 6.266 1 95.5 116 LEU B C 1
ATOM 5235 O O . LEU B 1 116 ? -11.383 11.18 6.336 1 95.5 116 LEU B O 1
ATOM 5239 N N . ASP B 1 117 ? -10.656 13.102 5.496 1 91.75 117 ASP B N 1
ATOM 5240 C CA . ASP B 1 117 ? -11.867 13.32 4.723 1 91.75 117 ASP B CA 1
ATOM 5241 C C . ASP B 1 117 ? -11.781 12.656 3.354 1 91.75 117 ASP B C 1
ATOM 5243 O O . ASP B 1 117 ? -12.797 12.211 2.807 1 91.75 117 ASP B O 1
ATOM 5247 N N . HIS B 1 118 ? -10.617 12.633 2.773 1 91.31 118 HIS B N 1
ATOM 5248 C CA . HIS B 1 118 ? -10.453 12.172 1.4 1 91.31 118 HIS B CA 1
ATOM 5249 C C . HIS B 1 118 ? -9.266 11.227 1.273 1 91.31 118 HIS B C 1
ATOM 5251 O O . HIS B 1 118 ? -8.398 11.43 0.419 1 91.31 118 HIS B O 1
ATOM 5257 N N . TRP B 1 119 ? -9.297 10.148 2.074 1 95.75 119 TRP B N 1
ATOM 5258 C CA . TRP B 1 119 ? -8.102 9.312 2.148 1 95.75 119 TRP B CA 1
ATOM 5259 C C . TRP B 1 119 ? -7.875 8.562 0.842 1 95.75 119 TRP B C 1
ATOM 5261 O O . TRP B 1 119 ? -6.738 8.25 0.483 1 95.75 119 TRP B O 1
ATOM 5271 N N . ALA B 1 120 ? -8.93 8.242 0.074 1 95.12 120 ALA B N 1
ATOM 5272 C CA . ALA B 1 120 ? -8.82 7.465 -1.158 1 95.12 120 ALA B CA 1
ATOM 5273 C C . ALA B 1 120 ? -7.914 8.164 -2.168 1 95.12 120 ALA B C 1
ATOM 5275 O O . ALA B 1 120 ? -7.164 7.508 -2.895 1 95.12 120 ALA B O 1
ATOM 5276 N N . ASP B 1 121 ? -7.973 9.461 -2.156 1 92.94 121 ASP B N 1
ATOM 5277 C CA . ASP B 1 121 ? -7.164 10.258 -3.076 1 92.94 121 ASP B CA 1
ATOM 5278 C C . ASP B 1 121 ? -5.715 10.344 -2.598 1 92.94 121 ASP B C 1
ATOM 5280 O O . ASP B 1 121 ? -4.824 10.727 -3.359 1 92.94 121 ASP B O 1
ATOM 5284 N N . GLN B 1 122 ? -5.496 9.969 -1.374 1 96.31 122 GLN B N 1
ATOM 5285 C CA . GLN B 1 122 ? -4.191 10.156 -0.752 1 96.31 122 GLN B CA 1
ATOM 5286 C C . GLN B 1 122 ? -3.422 8.836 -0.684 1 96.31 122 GLN B C 1
ATOM 5288 O O . GLN B 1 122 ? -2.201 8.836 -0.513 1 96.31 122 GLN B O 1
ATOM 5293 N N . GLU B 1 123 ? -4.102 7.789 -0.817 1 96.88 123 GLU B N 1
ATOM 5294 C CA . GLU B 1 123 ? -3.566 6.465 -0.523 1 96.88 123 GLU B CA 1
ATOM 5295 C C . GLU B 1 123 ? -2.365 6.145 -1.409 1 96.88 123 GLU B C 1
ATOM 5297 O O . GLU B 1 123 ? -1.419 5.488 -0.969 1 96.88 123 GLU B O 1
ATOM 5302 N N . ALA B 1 124 ? -2.412 6.633 -2.656 1 95 124 ALA B N 1
ATOM 5303 C CA . ALA B 1 124 ? -1.356 6.344 -3.625 1 95 124 ALA B CA 1
ATOM 5304 C C . ALA B 1 124 ? -0.025 6.941 -3.178 1 95 124 ALA B C 1
ATOM 5306 O O . ALA B 1 124 ? 1.036 6.543 -3.664 1 95 124 ALA B O 1
ATOM 5307 N N . GLY B 1 125 ? -0.071 7.879 -2.242 1 97 125 GLY B N 1
ATOM 5308 C CA . GLY B 1 125 ? 1.147 8.508 -1.756 1 97 125 GLY B CA 1
ATOM 5309 C C . GLY B 1 125 ? 1.864 7.68 -0.703 1 97 125 GLY B C 1
ATOM 5310 O O . GLY B 1 125 ? 3.023 7.949 -0.379 1 97 125 GLY B O 1
ATOM 5311 N N . VAL B 1 126 ? 1.175 6.648 -0.198 1 98.06 126 VAL B N 1
ATOM 5312 C CA . VAL B 1 126 ? 1.739 5.828 0.872 1 98.06 126 VAL B CA 1
ATOM 5313 C C . VAL B 1 126 ? 2.268 4.52 0.296 1 98.06 126 VAL B C 1
ATOM 5315 O O . VAL B 1 126 ? 1.487 3.652 -0.109 1 98.06 126 VAL B O 1
ATOM 5318 N N . GLY B 1 127 ? 3.529 4.328 0.288 1 96.12 127 GLY B N 1
ATOM 5319 C CA . GLY B 1 127 ? 4.168 3.17 -0.319 1 96.12 127 GLY B CA 1
ATOM 5320 C C . GLY B 1 127 ? 3.932 1.886 0.453 1 96.12 127 GLY B C 1
ATOM 5321 O O . GLY B 1 127 ? 3.609 1.92 1.643 1 96.12 127 GLY B O 1
ATOM 5322 N N . GLY B 1 128 ? 4.145 0.814 -0.198 1 96.06 128 GLY B N 1
ATOM 5323 C CA . GLY B 1 128 ? 3.859 -0.499 0.357 1 96.06 128 GLY B CA 1
ATOM 5324 C C . GLY B 1 128 ? 4.859 -0.93 1.415 1 96.06 128 GLY B C 1
ATOM 5325 O O . GLY B 1 128 ? 4.613 -1.884 2.156 1 96.06 128 GLY B O 1
ATOM 5326 N N . GLU B 1 129 ? 5.969 -0.251 1.517 1 97.19 129 GLU B N 1
ATOM 5327 C CA . GLU B 1 129 ? 7.008 -0.593 2.48 1 97.19 129 GLU B CA 1
ATOM 5328 C C . GLU B 1 129 ? 6.656 -0.084 3.877 1 97.19 129 GLU B C 1
ATOM 5330 O O . GLU B 1 129 ? 7.289 -0.472 4.863 1 97.19 129 GLU B O 1
ATOM 5335 N N . LEU B 1 130 ? 5.625 0.769 3.951 1 98.19 130 LEU B N 1
ATOM 5336 C CA . LEU B 1 130 ? 5.293 1.398 5.223 1 98.19 130 LEU B CA 1
ATOM 5337 C C . LEU B 1 130 ? 4.324 0.531 6.02 1 98.19 130 LEU B C 1
ATOM 5339 O O . LEU B 1 130 ? 3.363 -0.007 5.465 1 98.19 130 LEU B O 1
ATOM 5343 N N . LEU B 1 131 ? 4.594 0.415 7.305 1 98.56 131 LEU B N 1
ATOM 5344 C CA . LEU B 1 131 ? 3.58 -0.099 8.219 1 98.56 131 LEU B CA 1
ATOM 5345 C C . LEU B 1 131 ? 2.471 0.925 8.43 1 98.56 131 LEU B C 1
ATOM 5347 O O . LEU B 1 131 ? 2.74 2.074 8.789 1 98.56 131 LEU B O 1
ATOM 5351 N N . ARG B 1 132 ? 1.286 0.583 8.141 1 98.75 132 ARG B N 1
ATOM 5352 C CA . ARG B 1 132 ? 0.136 1.463 8.32 1 98.75 132 ARG B CA 1
ATOM 5353 C C . ARG B 1 132 ? -0.612 1.131 9.609 1 98.75 132 ARG B C 1
ATOM 5355 O O . ARG B 1 132 ? -1.053 -0.004 9.805 1 98.75 132 ARG B O 1
ATOM 5362 N N . LEU B 1 133 ? -0.744 2.053 10.461 1 98.88 133 LEU B N 1
ATOM 5363 C CA . LEU B 1 133 ? -1.379 1.933 11.766 1 98.88 133 LEU B CA 1
ATOM 5364 C C . LEU B 1 133 ? -2.578 2.869 11.875 1 98.88 133 LEU B C 1
ATOM 5366 O O . LEU B 1 133 ? -2.432 4.09 11.773 1 98.88 133 LEU B O 1
ATOM 5370 N N . ALA B 1 134 ? -3.729 2.324 12.156 1 98.81 134 ALA B N 1
ATOM 5371 C CA . ALA B 1 134 ? -4.945 3.131 12.086 1 98.81 134 ALA B CA 1
ATOM 5372 C C . ALA B 1 134 ? -5.387 3.588 13.469 1 98.81 134 ALA B C 1
ATOM 5374 O O . ALA B 1 134 ? -5.43 2.789 14.406 1 98.81 134 ALA B O 1
ATOM 5375 N N . MET B 1 135 ? -5.59 4.867 13.57 1 98.62 135 MET B N 1
ATOM 5376 C CA . MET B 1 135 ? -6.387 5.344 14.703 1 98.62 135 MET B CA 1
ATOM 5377 C C . MET B 1 135 ? -7.828 4.863 14.586 1 98.62 135 MET B C 1
ATOM 5379 O O . MET B 1 135 ? -8.203 4.234 13.594 1 98.62 135 MET B O 1
ATOM 5383 N N . PRO B 1 136 ? -8.711 5.035 15.656 1 97.81 136 PRO B N 1
ATOM 5384 C CA . PRO B 1 136 ? -10.039 4.434 15.664 1 97.81 136 PRO B CA 1
ATOM 5385 C C . PRO B 1 136 ? -11.062 5.258 14.883 1 97.81 136 PRO B C 1
ATOM 5387 O O . PRO B 1 136 ? -12.078 5.68 15.445 1 97.81 136 PRO B O 1
ATOM 5390 N N . TYR B 1 137 ? -10.781 5.543 13.594 1 96.69 137 TYR B N 1
ATOM 5391 C CA . TYR B 1 137 ? -11.656 6.285 12.688 1 96.69 137 TYR B CA 1
ATOM 5392 C C . TYR B 1 137 ? -11.742 5.602 11.328 1 96.69 137 TYR B C 1
ATOM 5394 O O . TYR B 1 137 ? -10.984 4.672 11.047 1 96.69 137 TYR B O 1
ATOM 5402 N N . ASP B 1 138 ? -12.836 5.973 10.547 1 93.44 138 ASP B N 1
ATOM 5403 C CA . ASP B 1 138 ? -12.844 5.555 9.148 1 93.44 138 ASP B CA 1
ATOM 5404 C C . ASP B 1 138 ? -11.703 6.215 8.375 1 93.44 138 ASP B C 1
ATOM 5406 O O . ASP B 1 138 ? -11.719 7.426 8.148 1 93.44 138 ASP B O 1
ATOM 5410 N N . THR B 1 139 ? -10.719 5.371 8.117 1 96.62 139 THR B N 1
ATOM 5411 C CA . THR B 1 139 ? -9.508 5.93 7.527 1 96.62 139 THR B CA 1
ATOM 5412 C C . THR B 1 139 ? -8.938 4.992 6.469 1 96.62 139 THR B C 1
ATOM 5414 O O . THR B 1 139 ? -9.617 4.062 6.023 1 96.62 139 THR B O 1
ATOM 5417 N N . MET B 1 140 ? -7.762 5.285 5.969 1 96.69 140 MET B N 1
ATOM 5418 C CA . MET B 1 140 ? -7.051 4.535 4.938 1 96.69 140 MET B CA 1
ATOM 5419 C C . MET B 1 140 ? -6.82 3.094 5.379 1 96.69 140 MET B C 1
ATOM 5421 O O . MET B 1 140 ? -6.605 2.828 6.562 1 96.69 140 MET B O 1
ATOM 5425 N N . PRO B 1 141 ? -6.906 2.127 4.359 1 97.25 141 PRO B N 1
ATOM 5426 C CA . PRO B 1 141 ? -6.605 0.738 4.723 1 97.25 141 PRO B CA 1
ATOM 5427 C C . PRO B 1 141 ? -5.281 0.595 5.465 1 97.25 141 PRO B C 1
ATOM 5429 O O . PRO B 1 141 ? -4.281 1.202 5.074 1 97.25 141 PRO B O 1
ATOM 5432 N N . ALA B 1 142 ? -5.32 -0.154 6.562 1 98.38 142 ALA B N 1
ATOM 5433 C CA . ALA B 1 142 ? -4.145 -0.315 7.41 1 98.38 142 ALA B CA 1
ATOM 5434 C C . ALA B 1 142 ? -4.023 -1.751 7.914 1 98.38 142 ALA B C 1
ATOM 5436 O O . ALA B 1 142 ? -5.027 -2.453 8.055 1 98.38 142 ALA B O 1
ATOM 5437 N N . GLN B 1 143 ? -2.842 -2.141 8.219 1 98.31 143 GLN B N 1
ATOM 5438 C CA . GLN B 1 143 ? -2.582 -3.504 8.672 1 98.31 143 GLN B CA 1
ATOM 5439 C C . GLN B 1 143 ? -3.018 -3.693 10.117 1 98.31 143 GLN B C 1
ATOM 5441 O O . GLN B 1 143 ? -3.41 -4.793 10.516 1 98.31 143 GLN B O 1
ATOM 5446 N N . TYR B 1 144 ? -2.887 -2.646 10.891 1 98.62 144 TYR B N 1
ATOM 5447 C CA . TYR B 1 144 ? -3.213 -2.75 12.305 1 98.62 144 TYR B CA 1
ATOM 5448 C C . TYR B 1 144 ? -4.215 -1.678 12.719 1 98.62 144 TYR B C 1
ATOM 5450 O O . TYR B 1 144 ? -4.078 -0.513 12.336 1 98.62 144 TYR B O 1
ATOM 5458 N N . GLN B 1 145 ? -5.195 -2.102 13.5 1 98.44 145 GLN B N 1
ATOM 5459 C CA . GLN B 1 145 ? -6.207 -1.193 14.023 1 98.44 145 GLN B CA 1
ATOM 5460 C C . GLN B 1 145 ? -5.859 -0.732 15.438 1 98.44 145 GLN B C 1
ATOM 5462 O O . GLN B 1 145 ? -5.07 -1.381 16.125 1 98.44 145 GLN B O 1
ATOM 5467 N N . TRP B 1 146 ? -6.441 0.35 15.844 1 98.69 146 TRP B N 1
ATOM 5468 C CA . TRP B 1 146 ? -6.117 1.027 17.094 1 98.69 146 TRP B CA 1
ATOM 5469 C C . TRP B 1 146 ? -6.211 0.066 18.281 1 98.69 146 TRP B C 1
ATOM 5471 O O . TRP B 1 146 ? -5.266 -0.063 19.062 1 98.69 146 TRP B O 1
ATOM 5481 N N . GLU B 1 147 ? -7.355 -0.609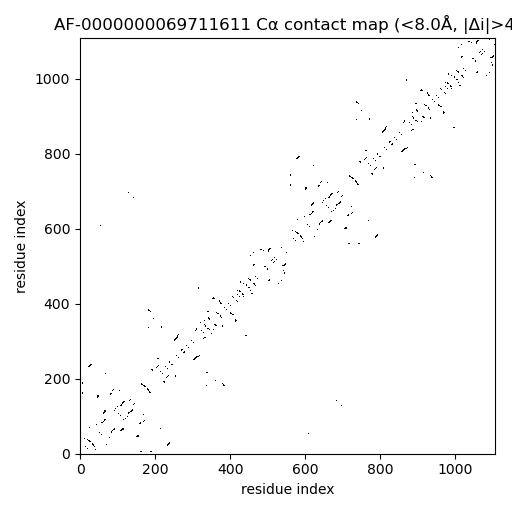 18.391 1 98.19 147 GLU B N 1
ATOM 5482 C CA . GLU B 1 147 ? -7.566 -1.515 19.516 1 98.19 147 GLU B CA 1
ATOM 5483 C C . GLU B 1 147 ? -6.555 -2.656 19.5 1 98.19 147 GLU B C 1
ATOM 5485 O O . GLU B 1 147 ? -6.086 -3.092 20.547 1 98.19 147 GLU B O 1
ATOM 5490 N N . GLN B 1 148 ? -6.281 -3.146 18.297 1 97.88 148 GLN B N 1
ATOM 5491 C CA . GLN B 1 148 ? -5.277 -4.195 18.156 1 97.88 148 GLN B CA 1
ATOM 5492 C C . GLN B 1 148 ? -3.912 -3.723 18.641 1 97.88 148 GLN B C 1
ATOM 5494 O O . GLN B 1 148 ? -3.211 -4.457 19.344 1 97.88 148 GLN B O 1
ATOM 5499 N N . LEU B 1 149 ? -3.541 -2.545 18.266 1 98.62 149 LEU B N 1
ATOM 5500 C CA . LEU B 1 149 ? -2.26 -1.973 18.672 1 98.62 149 LEU B CA 1
ATOM 5501 C C . LEU B 1 149 ? -2.172 -1.846 20.188 1 98.62 149 LEU B C 1
ATOM 5503 O O . LEU B 1 149 ? -1.134 -2.146 20.781 1 98.62 149 LEU B O 1
ATOM 5507 N N . LEU B 1 150 ? -3.268 -1.422 20.844 1 98.56 150 LEU B N 1
ATOM 5508 C CA . LEU B 1 150 ? -3.271 -1.205 22.297 1 98.56 150 LEU B CA 1
ATOM 5509 C C . LEU B 1 150 ? -3.105 -2.523 23.031 1 98.56 150 LEU B C 1
ATOM 5511 O O . LEU B 1 150 ? -2.705 -2.533 24.203 1 98.56 150 LEU B O 1
ATOM 5515 N N . ASN B 1 151 ? -3.432 -3.586 22.344 1 97.56 151 ASN B N 1
ATOM 5516 C CA . ASN B 1 151 ? -3.387 -4.883 23.016 1 97.56 151 ASN B CA 1
ATOM 5517 C C . ASN B 1 151 ? -2.229 -5.734 22.5 1 97.56 151 ASN B C 1
ATOM 5519 O O . ASN B 1 151 ? -2.121 -6.914 22.844 1 97.56 151 ASN B O 1
ATOM 5523 N N . MET B 1 152 ? -1.441 -5.172 21.703 1 96.12 152 MET B N 1
ATOM 5524 C CA . MET B 1 152 ? -0.341 -5.906 21.078 1 96.12 152 MET B CA 1
ATOM 5525 C C . MET B 1 152 ? 0.953 -5.707 21.859 1 96.12 152 MET B C 1
ATOM 5527 O O . MET B 1 152 ? 1.313 -4.578 22.188 1 96.12 152 MET B O 1
ATOM 5531 N N . GLY B 1 153 ? 1.697 -6.801 22.109 1 94.75 153 GLY B N 1
ATOM 5532 C CA . GLY B 1 153 ? 2.957 -6.707 22.828 1 94.75 153 GLY B CA 1
ATOM 5533 C C . GLY B 1 153 ? 2.783 -6.336 24.281 1 94.75 153 GLY B C 1
ATOM 5534 O O . GLY B 1 153 ? 1.717 -6.551 24.859 1 94.75 153 GLY B O 1
ATOM 5535 N N . ASN B 1 154 ? 3.918 -5.883 24.875 1 97.19 154 ASN B N 1
ATOM 5536 C CA . ASN B 1 154 ? 3.924 -5.418 26.266 1 97.19 154 ASN B CA 1
ATOM 5537 C C . ASN B 1 154 ? 4.039 -3.898 26.344 1 97.19 154 ASN B C 1
ATOM 5539 O O . ASN B 1 154 ? 4.828 -3.291 25.609 1 97.19 154 ASN B O 1
ATOM 5543 N N . PRO B 1 155 ? 3.166 -3.363 27.172 1 98.44 155 PRO B N 1
ATOM 5544 C CA . PRO B 1 155 ? 3.314 -1.916 27.344 1 98.44 155 PRO B CA 1
ATOM 5545 C C . PRO B 1 155 ? 4.742 -1.507 27.703 1 98.44 155 PRO B C 1
ATOM 5547 O O . PRO B 1 155 ? 5.414 -2.201 28.469 1 98.44 155 PRO B O 1
ATOM 5550 N N . LEU B 1 156 ? 5.207 -0.464 27.109 1 98.38 156 LEU B N 1
ATOM 5551 C CA . LEU B 1 156 ? 6.516 0.082 27.453 1 98.38 156 LEU B CA 1
ATOM 5552 C C . LEU B 1 156 ? 6.438 0.961 28.703 1 98.38 156 LEU B C 1
ATOM 5554 O O . LEU B 1 156 ? 6.25 2.176 28.594 1 98.38 156 LEU B O 1
ATOM 5558 N N . ILE B 1 157 ? 6.648 0.413 29.844 1 97.5 157 ILE B N 1
ATOM 5559 C CA . ILE B 1 157 ? 6.477 1.123 31.094 1 97.5 157 ILE B CA 1
ATOM 5560 C C . ILE B 1 157 ? 7.727 1.943 31.406 1 97.5 157 ILE B C 1
ATOM 5562 O O . ILE B 1 157 ? 7.633 3.119 31.766 1 97.5 157 ILE B O 1
ATOM 5566 N N . GLU B 1 158 ? 8.922 1.327 31.219 1 94.44 158 GLU B N 1
ATOM 5567 C CA . GLU B 1 158 ? 10.188 2.008 31.469 1 94.44 158 GLU B CA 1
ATOM 5568 C C . GLU B 1 158 ? 10.93 2.283 30.172 1 94.44 158 GLU B C 1
ATOM 5570 O O . GLU B 1 158 ? 11.234 1.357 29.406 1 94.44 158 GLU B O 1
ATOM 5575 N N . ALA B 1 159 ? 11.109 3.428 29.891 1 95.31 159 ALA B N 1
ATOM 5576 C CA . ALA B 1 159 ? 11.914 3.885 28.766 1 95.31 159 ALA B CA 1
ATOM 5577 C C . ALA B 1 159 ? 12.844 5.023 29.172 1 95.31 159 ALA B C 1
ATOM 5579 O O . ALA B 1 159 ? 12.531 5.785 30.094 1 95.31 159 ALA B O 1
ATOM 5580 N N . PRO B 1 160 ? 13.977 5.078 28.516 1 95.56 160 PRO B N 1
ATOM 5581 C CA . PRO B 1 160 ? 14.836 6.227 28.812 1 95.56 160 PRO B CA 1
ATOM 5582 C C . PRO B 1 160 ? 14.172 7.562 28.5 1 95.56 160 PRO B C 1
ATOM 5584 O O . PRO B 1 160 ? 13.461 7.68 27.5 1 95.56 160 PRO B O 1
ATOM 5587 N N . LEU B 1 161 ? 14.359 8.523 29.391 1 95.88 161 LEU B N 1
ATOM 5588 C CA . LEU B 1 161 ? 13.883 9.875 29.094 1 95.88 161 LEU B CA 1
ATOM 5589 C C . LEU B 1 161 ? 14.641 10.477 27.922 1 95.88 161 LEU B C 1
ATOM 5591 O O . LEU B 1 161 ? 15.852 10.258 27.781 1 95.88 161 LEU B O 1
ATOM 5595 N N . PRO B 1 162 ? 13.945 11.227 27.141 1 96 162 PRO B N 1
ATOM 5596 C CA . PRO B 1 162 ? 14.641 11.867 26.031 1 96 162 PRO B CA 1
ATOM 5597 C C . PRO B 1 162 ? 15.711 12.859 26.5 1 96 162 PRO B C 1
ATOM 5599 O O . PRO B 1 162 ? 15.508 13.57 27.484 1 96 162 PRO B O 1
ATOM 5602 N N . GLU B 1 163 ? 16.766 12.891 25.781 1 96.44 163 GLU B N 1
ATOM 5603 C CA . GLU B 1 163 ? 17.781 13.922 25.984 1 96.44 163 GLU B CA 1
ATOM 5604 C C . GLU B 1 163 ? 17.359 15.242 25.344 1 96.44 163 GLU B C 1
ATOM 5606 O O . GLU B 1 163 ? 16.672 15.25 24.328 1 96.44 163 GLU B O 1
ATOM 5611 N N . PRO B 1 164 ? 17.828 16.297 25.906 1 96.25 164 PRO B N 1
ATOM 5612 C CA . PRO B 1 164 ? 17.422 17.609 25.391 1 96.25 164 PRO B CA 1
ATOM 5613 C C . PRO B 1 164 ? 17.75 17.781 23.906 1 96.25 164 PRO B C 1
ATOM 5615 O O . PRO B 1 164 ? 16.953 18.375 23.156 1 96.25 164 PRO B O 1
ATOM 5618 N N . ASP B 1 165 ? 18.844 17.266 23.469 1 96.62 165 ASP B N 1
ATOM 5619 C CA . ASP B 1 165 ? 19.281 17.5 22.094 1 96.62 165 ASP B CA 1
ATOM 5620 C C . ASP B 1 165 ? 18.75 16.422 21.156 1 96.62 165 ASP B C 1
ATOM 5622 O O . ASP B 1 165 ? 18.969 16.5 19.938 1 96.62 165 ASP B O 1
ATOM 5626 N N . GLN B 1 166 ? 18.031 15.461 21.719 1 97.94 166 GLN B N 1
ATOM 5627 C CA . GLN B 1 166 ? 17.438 14.414 20.891 1 97.94 166 GLN B CA 1
ATOM 5628 C C . GLN B 1 166 ? 16.359 14.977 19.984 1 97.94 166 GLN B C 1
ATOM 5630 O O . GLN B 1 166 ? 15.57 15.836 20.406 1 97.94 166 GLN B O 1
ATOM 5635 N N . ILE B 1 167 ? 16.312 14.5 18.703 1 98.69 167 ILE B N 1
ATOM 5636 C CA . ILE B 1 167 ? 15.297 14.938 17.75 1 98.69 167 ILE B CA 1
ATOM 5637 C C . ILE B 1 167 ? 13.922 14.453 18.219 1 98.69 167 ILE B C 1
ATOM 5639 O O . ILE B 1 167 ? 13.734 13.266 18.469 1 98.69 167 ILE B O 1
ATOM 5643 N N . MET B 1 168 ? 13.031 15.328 18.375 1 98.69 168 MET B N 1
ATOM 5644 C CA . MET B 1 168 ? 11.664 15.008 18.766 1 98.69 168 MET B CA 1
ATOM 5645 C C . MET B 1 168 ? 10.773 14.82 17.531 1 98.69 168 MET B C 1
ATOM 5647 O O . MET B 1 168 ? 9.969 13.883 17.484 1 98.69 168 MET B O 1
ATOM 5651 N N . THR B 1 169 ? 10.922 15.695 16.578 1 98.81 169 THR B N 1
ATOM 5652 C CA . THR B 1 169 ? 10.016 15.703 15.43 1 98.81 169 THR B CA 1
ATOM 5653 C C . THR B 1 169 ? 10.656 16.406 14.234 1 98.81 169 THR B C 1
ATOM 5655 O O . THR B 1 169 ? 11.578 17.203 14.398 1 98.81 169 THR B O 1
ATOM 5658 N N . LEU B 1 170 ? 10.336 15.977 13.031 1 98.75 170 LEU B N 1
ATOM 5659 C CA . LEU B 1 170 ? 10.602 16.672 11.773 1 98.75 170 LEU B CA 1
ATOM 5660 C C . LEU B 1 170 ? 9.344 17.328 11.242 1 98.75 170 LEU B C 1
ATOM 5662 O O . LEU B 1 170 ? 8.344 16.656 10.969 1 98.75 170 LEU B O 1
ATOM 5666 N N . ILE B 1 171 ? 9.336 18.625 11.117 1 98.06 171 ILE B N 1
ATOM 5667 C CA . ILE B 1 171 ? 8.18 19.344 10.586 1 98.06 171 ILE B CA 1
ATOM 5668 C C . ILE B 1 171 ? 8.516 19.922 9.211 1 98.06 171 ILE B C 1
ATOM 5670 O O . ILE B 1 171 ? 9.383 20.797 9.102 1 98.06 171 ILE B O 1
ATOM 5674 N N . TYR B 1 172 ? 7.82 19.453 8.18 1 95.69 172 TYR B N 1
ATOM 5675 C CA . TYR B 1 172 ? 8.102 19.875 6.809 1 95.69 172 TYR B CA 1
ATOM 5676 C C . TYR B 1 172 ? 7.387 21.188 6.484 1 95.69 172 TYR B C 1
ATOM 5678 O O . TYR B 1 172 ? 6.191 21.328 6.746 1 95.69 172 TYR B O 1
ATOM 5686 N N . THR B 1 173 ? 8.141 22.078 5.941 1 88.56 173 THR B N 1
ATOM 5687 C CA . THR B 1 173 ? 7.637 23.391 5.598 1 88.56 173 THR B CA 1
ATOM 5688 C C . THR B 1 173 ? 7.688 23.625 4.09 1 88.56 173 THR B C 1
ATOM 5690 O O . THR B 1 173 ? 8.609 23.156 3.418 1 88.56 173 THR B O 1
ATOM 5693 N N . SER B 1 174 ? 6.496 23.938 3.455 1 75 174 SER B N 1
ATOM 5694 C CA . SER B 1 174 ? 6.426 24.156 2.014 1 75 174 SER B CA 1
ATOM 5695 C C . SER B 1 174 ? 6.984 25.531 1.643 1 75 174 SER B C 1
ATOM 5697 O O . SER B 1 174 ? 6.695 26.516 2.311 1 75 174 SER B O 1
ATOM 5699 N N . GLY B 1 175 ? 8.273 25.578 1.298 1 58.97 175 GLY B N 1
ATOM 5700 C CA . GLY B 1 175 ? 8.734 26.891 0.849 1 58.97 175 GLY B CA 1
ATOM 5701 C C . GLY B 1 175 ? 8.211 27.266 -0.52 1 58.97 175 GLY B C 1
ATOM 5702 O O . GLY B 1 175 ? 7.586 26.453 -1.201 1 58.97 175 GLY B O 1
ATOM 5703 N N . SER B 1 176 ? 7.984 28.484 -0.861 1 51.94 176 SER B N 1
ATOM 5704 C CA . SER B 1 176 ? 7.508 29.062 -2.111 1 51.94 176 SER B CA 1
ATOM 5705 C C . SER B 1 176 ? 8.242 28.484 -3.311 1 51.94 176 SER B C 1
ATOM 5707 O O . SER B 1 176 ? 7.703 28.438 -4.418 1 51.94 176 SER B O 1
ATOM 5709 N N . THR B 1 177 ? 9.5 27.953 -3.135 1 51.78 177 THR B N 1
ATOM 5710 C CA . THR B 1 177 ? 10.305 27.688 -4.32 1 51.78 177 THR B CA 1
ATOM 5711 C C . THR B 1 177 ? 10.789 26.234 -4.332 1 51.78 177 THR B C 1
ATOM 5713 O O . THR B 1 177 ? 11.477 25.812 -5.262 1 51.78 177 THR B O 1
ATOM 5716 N N . GLY B 1 178 ? 9.984 25.359 -3.77 1 69.19 178 GLY B N 1
ATOM 5717 C CA . GLY B 1 178 ? 10.672 24.078 -3.85 1 69.19 178 GLY B CA 1
ATOM 5718 C C . GLY B 1 178 ? 10.016 23 -3.002 1 69.19 178 GLY B C 1
ATOM 5719 O O . GLY B 1 178 ? 8.875 23.156 -2.566 1 69.19 178 GLY B O 1
ATOM 5720 N N . GLN B 1 179 ? 10.719 21.859 -2.883 1 83.94 179 GLN B N 1
ATOM 5721 C CA . GLN B 1 179 ? 10.289 20.75 -2.047 1 83.94 179 GLN B CA 1
ATOM 5722 C C . GLN B 1 179 ? 10.32 21.125 -0.568 1 83.94 179 GLN B C 1
ATOM 5724 O O . GLN B 1 179 ? 11.195 21.875 -0.129 1 83.94 179 GLN B O 1
ATOM 5729 N N . PRO B 1 180 ? 9.367 20.719 0.144 1 90.06 180 PRO B N 1
ATOM 5730 C CA . PRO B 1 180 ? 9.344 21.016 1.578 1 90.06 180 PRO B CA 1
ATOM 5731 C C . PRO B 1 180 ? 10.625 20.594 2.293 1 90.06 180 PRO B C 1
ATOM 5733 O O . PRO B 1 180 ? 11.25 19.594 1.91 1 90.06 180 PRO B O 1
ATOM 5736 N N . LYS B 1 181 ? 11.031 21.406 3.266 1 94.5 181 LYS B N 1
ATOM 5737 C CA . LYS B 1 181 ? 12.203 21.109 4.086 1 94.5 181 LYS B CA 1
ATOM 5738 C C . LYS B 1 181 ? 11.789 20.656 5.484 1 94.5 181 LYS B C 1
ATOM 5740 O O . LYS B 1 181 ? 10.852 21.203 6.07 1 94.5 181 LYS B O 1
ATOM 5745 N N . GLY B 1 182 ? 12.438 19.609 5.973 1 97.38 182 GLY B N 1
ATOM 5746 C CA . GLY B 1 182 ? 12.133 19.109 7.305 1 97.38 182 GLY B CA 1
ATOM 5747 C C . GLY B 1 182 ? 12.914 19.812 8.398 1 97.38 182 GLY B C 1
ATOM 5748 O O . GLY B 1 182 ? 14.078 19.5 8.641 1 97.38 182 GLY B O 1
ATOM 5749 N N . ALA B 1 183 ? 12.281 20.734 9.102 1 98.25 183 ALA B N 1
ATOM 5750 C CA . ALA B 1 183 ? 12.914 21.422 10.227 1 98.25 183 ALA B CA 1
ATOM 5751 C C . ALA B 1 183 ? 13.047 20.484 11.43 1 98.25 183 ALA B C 1
ATOM 5753 O O . ALA B 1 183 ? 12.055 19.891 11.859 1 98.25 183 ALA B O 1
ATOM 5754 N N . ILE B 1 184 ? 14.234 20.391 11.961 1 98.69 184 ILE B N 1
ATOM 5755 C CA . ILE B 1 184 ? 14.5 19.516 13.094 1 98.69 184 ILE B CA 1
ATOM 5756 C C . ILE B 1 184 ? 14.18 20.234 14.398 1 98.69 184 ILE B C 1
ATOM 5758 O O . ILE B 1 184 ? 14.781 21.266 14.703 1 98.69 184 ILE B O 1
ATOM 5762 N N . GLN B 1 185 ? 13.211 19.719 15.086 1 98.56 185 GLN B N 1
ATOM 5763 C CA . GLN B 1 185 ? 12.945 20.188 16.438 1 98.56 185 GLN B CA 1
ATOM 5764 C C . GLN B 1 185 ? 13.414 19.172 17.484 1 98.56 185 GLN B C 1
ATOM 5766 O O . GLN B 1 185 ? 13.141 17.984 17.359 1 98.56 185 GLN B O 1
ATOM 5771 N N . THR B 1 186 ? 14.141 19.656 18.484 1 98.5 186 THR B N 1
ATOM 5772 C CA . THR B 1 186 ? 14.602 18.797 19.578 1 98.5 186 THR B CA 1
ATOM 5773 C C . THR B 1 186 ? 13.688 18.953 20.797 1 98.5 186 THR B C 1
ATOM 5775 O O . THR B 1 186 ? 12.82 19.812 20.828 1 98.5 186 THR B O 1
ATOM 5778 N N . PHE B 1 187 ? 13.906 18.078 21.75 1 98.38 187 PHE B N 1
ATOM 5779 C CA . PHE B 1 187 ? 13.148 18.188 23 1 98.38 187 PHE B CA 1
ATOM 5780 C C . PHE B 1 187 ? 13.469 19.484 23.719 1 98.38 187 PHE B C 1
ATOM 5782 O O . PHE B 1 187 ? 12.602 20.078 24.375 1 98.38 187 PHE B O 1
ATOM 5789 N N . ALA B 1 188 ? 14.648 20 23.516 1 97.62 188 ALA B N 1
ATOM 5790 C CA . ALA B 1 188 ? 15.055 21.25 24.156 1 97.62 188 ALA B CA 1
ATOM 5791 C C . ALA B 1 188 ? 14.328 22.453 23.531 1 97.62 188 ALA B C 1
ATOM 5793 O O . ALA B 1 188 ? 13.773 23.281 24.25 1 97.62 188 ALA B O 1
ATOM 5794 N N . SER B 1 189 ? 14.414 22.547 22.266 1 97.62 189 SER B N 1
ATOM 5795 C CA . SER B 1 189 ? 13.766 23.688 21.609 1 97.62 189 SER B CA 1
ATOM 5796 C C . SER B 1 189 ? 12.258 23.672 21.859 1 97.62 189 SER B C 1
ATOM 5798 O O . SER B 1 189 ? 11.672 24.719 22.172 1 97.62 189 SER B O 1
ATOM 5800 N N . TYR B 1 190 ? 11.672 22.5 21.766 1 98.25 190 TYR B N 1
ATOM 5801 C CA . TYR B 1 190 ? 10.234 22.359 21.953 1 98.25 190 TYR B CA 1
ATOM 5802 C C . TYR B 1 190 ? 9.828 22.641 23.391 1 98.25 190 TYR B C 1
ATOM 5804 O O . TYR B 1 190 ? 8.883 23.391 23.641 1 98.25 190 TYR B O 1
ATOM 5812 N N . GLY B 1 191 ? 10.555 22.047 24.312 1 97.81 191 GLY B N 1
ATOM 5813 C CA . GLY B 1 191 ? 10.266 22.25 25.719 1 97.81 191 GLY B CA 1
ATOM 5814 C C . GLY B 1 191 ? 10.391 23.703 26.141 1 97.81 191 GLY B C 1
ATOM 5815 O O . GLY B 1 191 ? 9.523 24.234 26.844 1 97.81 191 GLY B O 1
ATOM 5816 N N . TRP B 1 192 ? 11.422 24.344 25.688 1 97.81 192 TRP B N 1
ATOM 5817 C CA . TRP B 1 192 ? 11.617 25.766 26.031 1 97.81 192 TRP B CA 1
ATOM 5818 C C . TRP B 1 192 ? 10.461 26.609 25.5 1 97.81 192 TRP B C 1
ATOM 5820 O O . TRP B 1 192 ? 9.93 27.453 26.234 1 97.81 192 TRP B O 1
ATOM 5830 N N . THR B 1 193 ? 10.133 26.375 24.312 1 98.25 193 THR B N 1
ATOM 5831 C CA . THR B 1 193 ? 9.109 27.203 23.672 1 98.25 193 THR B CA 1
ATOM 5832 C C . THR B 1 193 ? 7.766 27.031 24.375 1 98.25 193 THR B C 1
ATOM 5834 O O . THR B 1 193 ? 7.07 28.016 24.641 1 98.25 193 THR B O 1
ATOM 5837 N N . CYS B 1 194 ? 7.414 25.781 24.656 1 98 194 CYS B N 1
ATOM 5838 C CA . CYS B 1 194 ? 6.148 25.531 25.328 1 98 194 CYS B CA 1
ATOM 5839 C C . CYS B 1 194 ? 6.117 26.203 26.703 1 98 194 CYS B C 1
ATOM 5841 O O . CYS B 1 194 ? 5.102 26.781 27.094 1 98 194 CYS B O 1
ATOM 5843 N N . GLN B 1 195 ? 7.18 26.156 27.359 1 97.31 195 GLN B N 1
ATOM 5844 C CA . GLN B 1 195 ? 7.258 26.781 28.672 1 97.31 195 GLN B CA 1
ATOM 5845 C C . GLN B 1 195 ? 7.172 28.297 28.562 1 97.31 195 GLN B C 1
ATOM 5847 O O . GLN B 1 195 ? 6.582 28.969 29.406 1 97.31 195 GLN B O 1
ATOM 5852 N N . ALA B 1 196 ? 7.828 28.828 27.562 1 97.62 196 ALA B N 1
ATOM 5853 C CA . ALA B 1 196 ? 7.746 30.266 27.312 1 97.62 196 ALA B CA 1
ATOM 5854 C C . ALA B 1 196 ? 6.305 30.703 27.062 1 97.62 196 ALA B C 1
ATOM 5856 O O . ALA B 1 196 ? 5.863 31.719 27.594 1 97.62 196 ALA B O 1
ATOM 5857 N N . VAL B 1 197 ? 5.574 29.938 26.281 1 97.56 197 VAL B N 1
ATOM 5858 C CA . VAL B 1 197 ? 4.18 30.25 26 1 97.56 197 VAL B CA 1
ATOM 5859 C C . VAL B 1 197 ? 3.363 30.234 27.281 1 97.56 197 VAL B C 1
ATOM 5861 O O . VAL B 1 197 ? 2.605 31.172 27.562 1 97.56 197 VAL B O 1
ATOM 5864 N N . VAL B 1 198 ? 3.52 29.172 28.062 1 97.69 198 VAL B N 1
ATOM 5865 C CA . VAL B 1 198 ? 2.77 29 29.297 1 97.69 198 VAL B CA 1
ATOM 5866 C C . VAL B 1 198 ? 3.102 30.141 30.266 1 97.69 198 VAL B C 1
ATOM 5868 O O . VAL B 1 198 ? 2.211 30.688 30.922 1 97.69 198 VAL B O 1
ATOM 5871 N N . ARG B 1 199 ? 4.367 30.531 30.312 1 96.69 199 ARG B N 1
ATOM 5872 C CA . ARG B 1 199 ? 4.812 31.625 31.188 1 96.69 199 ARG B CA 1
ATOM 5873 C C . ARG B 1 199 ? 4.203 32.969 30.75 1 96.69 199 ARG B C 1
ATOM 5875 O O . ARG B 1 199 ? 3.609 33.656 31.562 1 96.69 199 ARG B O 1
ATOM 5882 N N . ASP B 1 200 ? 4.316 33.219 29.5 1 97.06 200 ASP B N 1
ATOM 5883 C CA . ASP B 1 200 ? 3.934 34.531 28.984 1 97.06 200 ASP B CA 1
ATOM 5884 C C . ASP B 1 200 ? 2.416 34.719 29 1 97.06 200 ASP B C 1
ATOM 5886 O O . ASP B 1 200 ? 1.913 35.812 29.266 1 97.06 200 ASP B O 1
ATOM 5890 N N . LEU B 1 201 ? 1.681 33.656 28.703 1 96.56 201 LEU B N 1
ATOM 5891 C CA . LEU B 1 201 ? 0.228 33.75 28.609 1 96.56 201 LEU B CA 1
ATOM 5892 C C . LEU B 1 201 ? -0.429 33.375 29.938 1 96.56 201 LEU B C 1
ATOM 5894 O O . LEU B 1 201 ? -1.651 33.469 30.078 1 96.56 201 LEU B O 1
ATOM 5898 N N . ARG B 1 202 ? 0.334 32.906 30.875 1 95.88 202 ARG B N 1
ATOM 5899 C CA . ARG B 1 202 ? -0.106 32.562 32.219 1 95.88 202 ARG B CA 1
ATOM 5900 C C . ARG B 1 202 ? -1.189 31.484 32.188 1 95.88 202 ARG B C 1
ATOM 5902 O O . ARG B 1 202 ? -2.223 31.625 32.844 1 95.88 202 ARG B O 1
ATOM 5909 N N . THR B 1 203 ? -0.988 30.594 31.312 1 96.19 203 THR B N 1
ATOM 5910 C CA . THR B 1 203 ? -1.917 29.469 31.234 1 96.19 203 THR B CA 1
ATOM 5911 C C . THR B 1 203 ? -1.697 28.5 32.406 1 96.19 203 THR B C 1
ATOM 5913 O O . THR B 1 203 ? -0.561 28.281 32.812 1 96.19 203 THR B O 1
ATOM 5916 N N . ASN B 1 204 ? -2.748 27.922 32.875 1 95.81 204 ASN B N 1
ATOM 5917 C CA . ASN B 1 204 ? -2.664 26.984 33.969 1 95.81 204 ASN B CA 1
ATOM 5918 C C . ASN B 1 204 ? -3.734 25.906 33.875 1 95.81 204 ASN B C 1
ATOM 5920 O O . ASN B 1 204 ? -4.398 25.766 32.844 1 95.81 204 ASN B O 1
ATOM 5924 N N . GLY B 1 205 ? -3.844 25.094 34.906 1 96.06 205 GLY B N 1
ATOM 5925 C CA . GLY B 1 205 ? -4.688 23.906 34.906 1 96.06 205 GLY B CA 1
ATOM 5926 C C . GLY B 1 205 ? -6.172 24.234 34.875 1 96.06 205 GLY B C 1
ATOM 5927 O O . GLY B 1 205 ? -6.992 23.359 34.562 1 96.06 205 GLY B O 1
ATOM 5928 N N . ASN B 1 206 ? -6.477 25.484 35.031 1 96.44 206 ASN B N 1
ATOM 5929 C CA . ASN B 1 206 ? -7.879 25.891 34.969 1 96.44 206 ASN B CA 1
ATOM 5930 C C . ASN B 1 206 ? -8.289 26.328 33.562 1 96.44 206 ASN B C 1
ATOM 5932 O O . ASN B 1 206 ? -9.477 26.5 33.281 1 96.44 206 ASN B O 1
ATOM 5936 N N . ASP B 1 207 ? -7.34 26.453 32.75 1 98.19 207 ASP B N 1
ATOM 5937 C CA . ASP B 1 207 ? -7.629 26.859 31.375 1 98.19 207 ASP B CA 1
ATOM 5938 C C . ASP B 1 207 ? -8.172 25.703 30.547 1 98.19 207 ASP B C 1
ATOM 5940 O O . ASP B 1 207 ? -7.801 24.547 30.766 1 98.19 207 ASP B O 1
ATOM 5944 N N . ARG B 1 208 ? -9.07 25.969 29.656 1 98.69 208 ARG B N 1
ATOM 5945 C CA . ARG B 1 208 ? -9.625 25.047 28.672 1 98.69 208 ARG B CA 1
ATOM 5946 C C . ARG B 1 208 ? -9.18 25.422 27.266 1 98.69 208 ARG B C 1
ATOM 5948 O O . ARG B 1 208 ? -9.398 26.547 26.812 1 98.69 208 ARG B O 1
ATOM 5955 N N . LEU B 1 209 ? -8.555 24.531 26.656 1 98.62 209 LEU B N 1
ATOM 5956 C CA . LEU B 1 209 ? -8.039 24.75 25.312 1 98.62 209 LEU B CA 1
ATOM 5957 C C . LEU B 1 209 ? -8.867 24 24.266 1 98.62 209 LEU B C 1
ATOM 5959 O O . LEU B 1 209 ? -9.57 23.047 24.609 1 98.62 209 LEU B O 1
ATOM 5963 N N . LEU B 1 210 ? -8.797 24.469 23.031 1 98.5 210 LEU B N 1
ATOM 5964 C CA . LEU B 1 210 ? -9.477 23.844 21.906 1 98.5 210 LEU B CA 1
ATOM 5965 C C . LEU B 1 210 ? -8.508 23.562 20.766 1 98.5 210 LEU B C 1
ATOM 5967 O O . LEU B 1 210 ? -7.812 24.469 20.297 1 98.5 210 LEU B O 1
ATOM 5971 N N . SER B 1 211 ? -8.453 22.297 20.391 1 98.31 211 SER B N 1
ATOM 5972 C CA . SER B 1 211 ? -7.57 21.859 19.312 1 98.31 211 SER B CA 1
ATOM 5973 C C . SER B 1 211 ? -8.328 21.734 18 1 98.31 211 SER B C 1
ATOM 5975 O O . SER B 1 211 ? -9.18 20.859 17.859 1 98.31 211 SER B O 1
ATOM 5977 N N . TYR B 1 212 ? -7.973 22.609 17.016 1 95.44 212 TYR B N 1
ATOM 5978 C CA . TYR B 1 212 ? -8.68 22.516 15.734 1 95.44 212 TYR B CA 1
ATOM 5979 C C . TYR B 1 212 ? -7.793 22.969 14.586 1 95.44 212 TYR B C 1
ATOM 5981 O O . TYR B 1 212 ? -8.039 22.625 13.43 1 95.44 212 TYR B O 1
ATOM 5989 N N . LEU B 1 213 ? -6.75 23.859 14.797 1 94.25 213 LEU B N 1
ATOM 5990 C CA . LEU B 1 213 ? -5.754 24.125 13.766 1 94.25 213 LEU B CA 1
ATOM 5991 C C . LEU B 1 213 ? -4.848 22.922 13.547 1 94.25 213 LEU B C 1
ATOM 5993 O O . LEU B 1 213 ? -4.652 22.109 14.461 1 94.25 213 LEU B O 1
ATOM 5997 N N . PRO B 1 214 ? -4.293 22.75 12.438 1 94.31 214 PRO B N 1
ATOM 5998 C CA . PRO B 1 214 ? -3.611 21.484 12.133 1 94.31 214 PRO B CA 1
ATOM 5999 C C . PRO B 1 214 ? -2.463 21.188 13.094 1 94.31 214 PRO B C 1
ATOM 6001 O O . PRO B 1 214 ? -1.539 22 13.234 1 94.31 214 PRO B O 1
ATOM 6004 N N . LEU B 1 215 ? -2.496 20.031 13.648 1 97.5 215 LEU B N 1
ATOM 6005 C CA . LEU B 1 215 ? -1.449 19.562 14.555 1 97.5 215 LEU B CA 1
ATOM 6006 C C . LEU B 1 215 ? -0.155 19.297 13.797 1 97.5 215 LEU B C 1
ATOM 6008 O O . LEU B 1 215 ? 0.917 19.203 14.398 1 97.5 215 LEU B O 1
ATOM 6012 N N . ALA B 1 216 ? -0.257 19.188 12.516 1 96.69 216 ALA B N 1
ATOM 6013 C CA . ALA B 1 216 ? 0.932 19 11.688 1 96.69 216 ALA B CA 1
ATOM 6014 C C . ALA B 1 216 ? 1.751 20.281 11.602 1 96.69 216 ALA B C 1
ATOM 6016 O O . ALA B 1 216 ? 2.91 20.266 11.172 1 96.69 216 ALA B O 1
ATOM 6017 N N . HIS B 1 217 ? 1.18 21.312 11.992 1 94.81 217 HIS B N 1
ATOM 6018 C CA . HIS B 1 217 ? 1.871 22.594 12.016 1 94.81 217 HIS B CA 1
ATOM 6019 C C . HIS B 1 217 ? 2.412 22.906 13.406 1 94.81 217 HIS B C 1
ATOM 6021 O O . HIS B 1 217 ? 1.744 22.641 14.406 1 94.81 217 HIS B O 1
ATOM 6027 N N . ILE B 1 218 ? 3.463 23.578 13.445 1 96.75 218 ILE B N 1
ATOM 6028 C CA . ILE B 1 218 ? 4.215 23.797 14.672 1 96.75 218 ILE B CA 1
ATOM 6029 C C . ILE B 1 218 ? 3.41 24.688 15.625 1 96.75 218 ILE B C 1
ATOM 6031 O O . ILE B 1 218 ? 3.494 24.531 16.844 1 96.75 218 ILE B O 1
ATOM 6035 N N . THR B 1 219 ? 2.605 25.609 15.102 1 96.06 219 THR B N 1
ATOM 6036 C CA . THR B 1 219 ? 1.855 26.531 15.945 1 96.06 219 THR B CA 1
ATOM 6037 C C . THR B 1 219 ? 0.902 25.766 16.859 1 96.06 219 THR B C 1
ATOM 6039 O O . THR B 1 219 ? 0.881 25.984 18.078 1 96.06 219 THR B O 1
ATOM 6042 N N . GLU B 1 220 ? 0.159 24.875 16.25 1 96.81 220 GLU B N 1
ATOM 6043 C CA . GLU B 1 220 ? -0.771 24.062 17.031 1 96.81 220 GLU B CA 1
ATOM 6044 C C . GLU B 1 220 ? -0.025 23.125 17.984 1 96.81 220 GLU B C 1
ATOM 6046 O O . GLU B 1 220 ? -0.463 22.906 19.125 1 96.81 220 GLU B O 1
ATOM 6051 N N . ARG B 1 221 ? 1.112 22.641 17.578 1 97.12 221 ARG B N 1
ATOM 6052 C CA . ARG B 1 221 ? 1.929 21.719 18.375 1 97.12 221 ARG B CA 1
ATOM 6053 C C . ARG B 1 221 ? 2.424 22.391 19.641 1 97.12 221 ARG B C 1
ATOM 6055 O O . ARG B 1 221 ? 2.584 21.734 20.672 1 97.12 221 ARG B O 1
ATOM 6062 N N . VAL B 1 222 ? 2.674 23.656 19.516 1 97.75 222 VAL B N 1
ATOM 6063 C CA . VAL B 1 222 ? 3.25 24.375 20.641 1 97.75 222 VAL B CA 1
ATOM 6064 C C . VAL B 1 222 ? 2.139 25.047 21.453 1 97.75 222 VAL B C 1
ATOM 6066 O O . VAL B 1 222 ? 2.031 24.828 22.656 1 97.75 222 VAL B O 1
ATOM 6069 N N . ALA B 1 223 ? 1.258 25.781 20.797 1 96.81 223 ALA B N 1
ATOM 6070 C CA . ALA B 1 223 ? 0.293 26.656 21.469 1 96.81 223 ALA B CA 1
ATOM 6071 C C . ALA B 1 223 ? -0.786 25.844 22.172 1 96.81 223 ALA B C 1
ATOM 6073 O O . ALA B 1 223 ? -1.31 26.266 23.203 1 96.81 223 ALA B O 1
ATOM 6074 N N . ILE B 1 224 ? -1.081 24.703 21.578 1 98.12 224 ILE B N 1
ATOM 6075 C CA . ILE B 1 224 ? -2.162 23.922 22.172 1 98.12 224 ILE B CA 1
ATOM 6076 C C . ILE B 1 224 ? -1.595 22.641 22.797 1 98.12 224 ILE B C 1
ATOM 6078 O O . ILE B 1 224 ? -1.589 22.5 24.016 1 98.12 224 ILE B O 1
ATOM 6082 N N . GLU B 1 225 ? -0.992 21.812 22 1 98.62 225 GLU B N 1
ATOM 6083 C CA . GLU B 1 225 ? -0.516 20.516 22.5 1 98.62 225 GLU B CA 1
ATOM 6084 C C . GLU B 1 225 ? 0.549 20.703 23.578 1 98.62 225 GLU B C 1
ATOM 6086 O O . GLU B 1 225 ? 0.372 20.266 24.719 1 98.62 225 GLU B O 1
ATOM 6091 N N . GLY B 1 226 ? 1.578 21.422 23.234 1 98.25 226 GLY B N 1
ATOM 6092 C CA . GLY B 1 226 ? 2.672 21.625 24.172 1 98.25 226 GLY B CA 1
ATOM 6093 C C . GLY B 1 226 ? 2.27 22.422 25.391 1 98.25 226 GLY B C 1
ATOM 6094 O O . GLY B 1 226 ? 2.699 22.125 26.5 1 98.25 226 GLY B O 1
ATOM 6095 N N . SER B 1 227 ? 1.49 23.484 25.125 1 97.12 227 SER B N 1
ATOM 6096 C CA . SER B 1 227 ? 1.021 24.281 26.234 1 97.12 227 SER B CA 1
ATOM 6097 C C . SER B 1 227 ? 0.216 23.453 27.234 1 97.12 227 SER B C 1
ATOM 6099 O O . SER B 1 227 ? 0.266 23.688 28.438 1 97.12 227 SER B O 1
ATOM 6101 N N . SER B 1 228 ? -0.557 22.516 26.719 1 98.44 228 SER B N 1
ATOM 6102 C CA . SER B 1 228 ? -1.36 21.672 27.594 1 98.44 228 SER B CA 1
ATOM 6103 C C . SER B 1 228 ? -0.48 20.75 28.438 1 98.44 228 SER B C 1
ATOM 6105 O O . SER B 1 228 ? -0.809 20.453 29.594 1 98.44 228 SER B O 1
ATOM 6107 N N . PHE B 1 229 ? 0.672 20.312 27.906 1 98 229 PHE B N 1
ATOM 6108 C CA . PHE B 1 229 ? 1.61 19.484 28.672 1 98 229 PHE B CA 1
ATOM 6109 C C . PHE B 1 229 ? 2.129 20.234 29.891 1 98 229 PHE B C 1
ATOM 6111 O O . PHE B 1 229 ? 2.221 19.672 30.969 1 98 229 PHE B O 1
ATOM 6118 N N . TYR B 1 230 ? 2.455 21.469 29.703 1 98.19 230 TYR B N 1
ATOM 6119 C CA . TYR B 1 230 ? 3.229 22.188 30.703 1 98.19 230 TYR B CA 1
ATOM 6120 C C . TYR B 1 230 ? 2.316 22.969 31.656 1 98.19 230 TYR B C 1
ATOM 6122 O O . TYR B 1 230 ? 2.715 23.312 32.781 1 98.19 230 TYR B O 1
ATOM 6130 N N . SER B 1 231 ? 1.077 23.219 31.234 1 98 231 SER B N 1
ATOM 6131 C CA . SER B 1 231 ? 0.141 23.938 32.094 1 98 231 SER B CA 1
ATOM 6132 C C . SER B 1 231 ? -0.794 22.969 32.812 1 98 231 SER B C 1
ATOM 6134 O O . SER B 1 231 ? -1.442 23.344 33.812 1 98 231 SER B O 1
ATOM 6136 N N . GLY B 1 232 ? -0.97 21.797 32.219 1 98.19 232 GLY B N 1
ATOM 6137 C CA . GLY B 1 232 ? -1.923 20.844 32.781 1 98.19 232 GLY B CA 1
ATOM 6138 C C . GLY B 1 232 ? -3.357 21.141 32.375 1 98.19 232 GLY B C 1
ATOM 6139 O O . GLY B 1 232 ? -4.293 20.688 33.031 1 98.19 232 GLY B O 1
ATOM 6140 N N . SER B 1 233 ? -3.518 21.875 31.312 1 98.19 233 SER B N 1
ATOM 6141 C CA . SER B 1 233 ? -4.844 22.281 30.875 1 98.19 233 SER B CA 1
ATOM 6142 C C . SER B 1 233 ? -5.57 21.141 30.156 1 98.19 233 SER B C 1
ATOM 6144 O O . SER B 1 233 ? -4.934 20.297 29.531 1 98.19 233 SER B O 1
ATOM 6146 N N . VAL B 1 234 ? -6.891 21.156 30.234 1 98.62 234 VAL B N 1
ATOM 6147 C CA . VAL B 1 234 ? -7.727 20.234 29.484 1 98.62 234 VAL B CA 1
ATOM 6148 C C . VAL B 1 234 ? -7.844 20.703 28.031 1 98.62 234 VAL B C 1
ATOM 6150 O O . VAL B 1 234 ? -7.883 21.906 27.766 1 98.62 234 VAL B O 1
ATOM 6153 N N . VAL B 1 235 ? -7.867 19.75 27.125 1 98.88 235 VAL B N 1
ATOM 6154 C CA . VAL B 1 235 ? -7.965 20.078 25.703 1 98.88 235 VAL B CA 1
ATOM 6155 C C . VAL B 1 235 ? -9.195 19.391 25.109 1 98.88 235 VAL B C 1
ATOM 6157 O O . VAL B 1 235 ? -9.352 18.172 25.203 1 98.88 235 VAL B O 1
ATOM 6160 N N . ALA B 1 236 ? -10.07 20.156 24.547 1 98.69 236 ALA B N 1
ATOM 6161 C CA . ALA B 1 236 ? -11.164 19.625 23.734 1 98.69 236 ALA B CA 1
ATOM 6162 C C . ALA B 1 236 ? -10.836 19.703 22.25 1 98.69 236 ALA B C 1
ATOM 6164 O O . ALA B 1 236 ? -9.961 20.484 21.844 1 98.69 236 ALA B O 1
ATOM 6165 N N . PHE B 1 237 ? -11.469 18.828 21.469 1 98.56 237 PHE B N 1
ATOM 6166 C CA . PHE B 1 237 ? -11.258 18.797 20.031 1 98.56 237 PHE B CA 1
ATOM 6167 C C . PHE B 1 237 ? -12.539 19.156 19.281 1 98.56 237 PHE B C 1
ATOM 6169 O O . PHE B 1 237 ? -13.625 19.141 19.859 1 98.56 237 PHE B O 1
ATOM 6176 N N . VAL B 1 238 ? -12.336 19.562 18.047 1 97 238 VAL B N 1
ATOM 6177 C CA . VAL B 1 238 ? -13.469 19.828 17.172 1 97 238 VAL B CA 1
ATOM 6178 C C . VAL B 1 238 ? -13.836 18.578 16.391 1 97 238 VAL B C 1
ATOM 6180 O O . VAL B 1 238 ? -12.953 17.844 15.93 1 97 238 VAL B O 1
ATOM 6183 N N . GLU B 1 239 ? -15.062 18.391 16.234 1 94.38 239 GLU B N 1
ATOM 6184 C CA . GLU B 1 239 ? -15.516 17.172 15.555 1 94.38 239 GLU B CA 1
ATOM 6185 C C . GLU B 1 239 ? -15.453 17.344 14.039 1 94.38 239 GLU B C 1
ATOM 6187 O O . GLU B 1 239 ? -14.984 16.453 13.328 1 94.38 239 GLU B O 1
ATOM 6192 N N . SER B 1 240 ? -15.984 18.469 13.562 1 90.25 240 SER B N 1
ATOM 6193 C CA . SER B 1 240 ? -16 18.781 12.133 1 90.25 240 SER B CA 1
ATOM 6194 C C . SER B 1 240 ? -16.156 20.281 11.891 1 90.25 240 SER B C 1
ATOM 6196 O O . SER B 1 240 ? -16.422 21.047 12.828 1 90.25 240 SER B O 1
ATOM 6198 N N . LEU B 1 241 ? -15.953 20.609 10.672 1 84.62 241 LEU B N 1
ATOM 6199 C CA . LEU B 1 241 ? -16.172 22.016 10.312 1 84.62 241 LEU B CA 1
ATOM 6200 C C . LEU B 1 241 ? -17.625 22.406 10.516 1 84.62 241 LEU B C 1
ATOM 6202 O O . LEU B 1 241 ? -17.922 23.531 10.914 1 84.62 241 LEU B O 1
ATOM 6206 N N . ASP B 1 242 ? -18.516 21.453 10.297 1 87.38 242 ASP B N 1
ATOM 6207 C CA . ASP B 1 242 ? -19.953 21.703 10.406 1 87.38 242 ASP B CA 1
ATOM 6208 C C . ASP B 1 242 ? -20.359 21.938 11.859 1 87.38 242 ASP B C 1
ATOM 6210 O O . ASP B 1 242 ? -21.297 22.688 12.141 1 87.38 242 ASP B O 1
ATOM 6214 N N . SER B 1 243 ? -19.641 21.328 12.688 1 92.94 243 SER B N 1
ATOM 6215 C CA . SER B 1 243 ? -20 21.422 14.102 1 92.94 243 SER B CA 1
ATOM 6216 C C . SER B 1 243 ? -19.094 22.406 14.836 1 92.94 243 SER B C 1
ATOM 6218 O O . SER B 1 243 ? -19.109 22.453 16.062 1 92.94 243 SER B O 1
ATOM 6220 N N . PHE B 1 244 ? -18.391 23.188 14.195 1 93.19 244 PHE B N 1
ATOM 6221 C CA . PHE B 1 244 ? -17.297 23.984 14.766 1 93.19 244 PHE B CA 1
ATOM 6222 C C . PHE B 1 244 ? -17.828 24.906 15.859 1 93.19 244 PHE B C 1
ATOM 6224 O O . PHE B 1 244 ? -17.328 24.875 16.984 1 93.19 244 PHE B O 1
ATOM 6231 N N . VAL B 1 245 ? -18.828 25.719 15.539 1 91.31 245 VAL B N 1
ATOM 6232 C CA . VAL B 1 245 ? -19.344 26.688 16.5 1 91.31 245 VAL B CA 1
ATOM 6233 C C . VAL B 1 245 ? -19.891 25.969 17.719 1 91.31 245 VAL B C 1
ATOM 6235 O O . VAL B 1 245 ? -19.641 26.375 18.859 1 91.31 245 VAL B O 1
ATOM 6238 N N . ALA B 1 246 ? -20.641 24.891 17.438 1 94.75 246 ALA B N 1
ATOM 6239 C CA . ALA B 1 246 ? -21.172 24.094 18.531 1 94.75 246 ALA B CA 1
ATOM 6240 C C . ALA B 1 246 ? -20.047 23.516 19.375 1 94.75 246 ALA B C 1
ATOM 6242 O O . ALA B 1 246 ? -20.172 23.406 20.594 1 94.75 246 ALA B O 1
ATOM 6243 N N . ASP B 1 247 ? -19 23.125 18.734 1 97 247 ASP B N 1
ATOM 6244 C CA . ASP B 1 247 ? -17.844 22.562 19.438 1 97 247 ASP B CA 1
ATOM 6245 C C . ASP B 1 247 ? -17.172 23.609 20.312 1 97 247 ASP B C 1
ATOM 6247 O O . ASP B 1 247 ? -16.75 23.312 21.438 1 97 247 ASP B O 1
ATOM 6251 N N . VAL B 1 248 ? -17.016 24.844 19.797 1 97.19 248 VAL B N 1
ATOM 6252 C CA . VAL B 1 248 ? -16.422 25.938 20.578 1 97.19 248 VAL B CA 1
ATOM 6253 C C . VAL B 1 248 ? -17.281 26.219 21.812 1 97.19 248 VAL B C 1
ATOM 6255 O O . VAL B 1 248 ? -16.75 26.359 22.906 1 97.19 248 VAL B O 1
ATOM 6258 N N . GLN B 1 249 ? -18.609 26.266 21.578 1 96.75 249 GLN B N 1
ATOM 6259 C CA . GLN B 1 249 ? -19.531 26.547 22.672 1 96.75 249 GLN B CA 1
ATOM 6260 C C . GLN B 1 249 ? -19.469 25.438 23.734 1 96.75 249 GLN B C 1
ATOM 6262 O O . GLN B 1 249 ? -19.5 25.734 24.938 1 96.75 249 GLN B O 1
ATOM 6267 N N . ARG B 1 250 ? -19.344 24.219 23.281 1 96.69 250 ARG B N 1
ATOM 6268 C CA . ARG B 1 250 ? -19.281 23.078 24.188 1 96.69 250 ARG B CA 1
ATOM 6269 C C . ARG B 1 250 ? -17.984 23.094 25 1 96.69 250 ARG B C 1
ATOM 6271 O O . ARG B 1 250 ? -17.984 22.812 26.188 1 96.69 250 ARG B O 1
ATOM 6278 N N . ALA B 1 251 ? -16.922 23.469 24.359 1 97.62 251 ALA B N 1
ATOM 6279 C CA . ALA B 1 251 ? -15.594 23.422 24.969 1 97.62 251 ALA B CA 1
ATOM 6280 C C . ALA B 1 251 ? -15.406 24.594 25.938 1 97.62 251 ALA B C 1
ATOM 6282 O O . ALA B 1 251 ? -14.594 24.5 26.875 1 97.62 251 ALA B O 1
ATOM 6283 N N . LYS B 1 252 ? -16.094 25.703 25.719 1 98 252 LYS B N 1
ATOM 6284 C CA . LYS B 1 252 ? -15.984 26.922 26.531 1 98 252 LYS B CA 1
ATOM 6285 C C . LYS B 1 252 ? -14.523 27.297 26.766 1 98 252 LYS B C 1
ATOM 6287 O O . LYS B 1 252 ? -14.094 27.469 27.906 1 98 252 LYS B O 1
ATOM 6292 N N . PRO B 1 253 ? -13.836 27.484 25.672 1 98.56 253 PRO B N 1
ATOM 6293 C CA . PRO B 1 253 ? -12.398 27.766 25.828 1 98.56 253 PRO B CA 1
ATOM 6294 C C . PRO B 1 253 ? -12.125 29.031 26.625 1 98.56 253 PRO B C 1
ATOM 6296 O O . PRO B 1 253 ? -12.891 29.984 26.562 1 98.56 253 PRO B O 1
ATOM 6299 N N . THR B 1 254 ? -11.008 29.031 27.438 1 98.5 254 THR B N 1
ATOM 6300 C CA . THR B 1 254 ? -10.547 30.219 28.156 1 98.5 254 THR B CA 1
ATOM 6301 C C . THR B 1 254 ? -9.406 30.891 27.391 1 98.5 254 THR B C 1
ATOM 6303 O O . THR B 1 254 ? -9.086 32.062 27.656 1 98.5 254 THR B O 1
ATOM 6306 N N . VAL B 1 255 ? -8.766 30.156 26.578 1 97.5 255 VAL B N 1
ATOM 6307 C CA . VAL B 1 255 ? -7.77 30.625 25.609 1 97.5 255 VAL B CA 1
ATOM 6308 C C . VAL B 1 255 ? -8.148 30.156 24.203 1 97.5 255 VAL B C 1
ATOM 6310 O O . VAL B 1 255 ? -8.406 28.969 24 1 97.5 255 VAL B O 1
ATOM 6313 N N . PHE B 1 256 ? -8.25 31.078 23.281 1 97.62 256 PHE B N 1
ATOM 6314 C CA . PHE B 1 256 ? -8.664 30.734 21.922 1 97.62 256 PHE B CA 1
ATOM 6315 C C . PHE B 1 256 ? -7.719 31.344 20.906 1 97.62 256 PHE B C 1
ATOM 6317 O O . PHE B 1 256 ? -7.551 32.562 20.844 1 97.62 256 PHE B O 1
ATOM 6324 N N . PHE B 1 257 ? -7.07 30.469 20.156 1 95.38 257 PHE B N 1
ATOM 6325 C CA . PHE B 1 257 ? -6.152 30.859 19.109 1 95.38 257 PHE B CA 1
ATOM 6326 C C . PHE B 1 257 ? -6.758 30.594 17.734 1 95.38 257 PHE B C 1
ATOM 6328 O O . PHE B 1 257 ? -7.375 29.547 17.516 1 95.38 257 PHE B O 1
ATOM 6335 N N . SER B 1 258 ? -6.586 31.516 16.828 1 94.44 258 SER B N 1
ATOM 6336 C CA . SER B 1 258 ? -7.051 31.344 15.461 1 94.44 258 SER B CA 1
ATOM 6337 C C . SER B 1 258 ? -6.121 32.031 14.469 1 94.44 258 SER B C 1
ATOM 6339 O O . SER B 1 258 ? -5.031 32.469 14.844 1 94.44 258 SER B O 1
ATOM 6341 N N . VAL B 1 259 ? -6.48 31.906 13.234 1 89.81 259 VAL B N 1
ATOM 6342 C CA . VAL B 1 259 ? -5.719 32.531 12.164 1 89.81 259 VAL B CA 1
ATOM 6343 C C . VAL B 1 259 ? -6.562 33.625 11.5 1 89.81 259 VAL B C 1
ATOM 6345 O O . VAL B 1 259 ? -7.789 33.625 11.617 1 89.81 259 VAL B O 1
ATOM 6348 N N . PRO B 1 260 ? -5.934 34.531 10.836 1 87.25 260 PRO B N 1
ATOM 6349 C CA . PRO B 1 260 ? -6.637 35.688 10.273 1 87.25 260 PRO B CA 1
ATOM 6350 C C . PRO B 1 260 ? -7.809 35.281 9.383 1 87.25 260 PRO B C 1
ATOM 6352 O O . PRO B 1 260 ? -8.891 35.875 9.477 1 87.25 260 PRO B O 1
ATOM 6355 N N . ARG B 1 261 ? -7.633 34.312 8.625 1 81.56 261 ARG B N 1
ATOM 6356 C CA . ARG B 1 261 ? -8.695 33.875 7.723 1 81.56 261 ARG B CA 1
ATOM 6357 C C . ARG B 1 261 ? -9.93 33.438 8.5 1 81.56 261 ARG B C 1
ATOM 6359 O O . ARG B 1 261 ? -11.055 33.75 8.102 1 81.56 261 ARG B O 1
ATOM 6366 N N . LEU B 1 262 ? -9.734 32.781 9.547 1 87.19 262 LEU B N 1
ATOM 6367 C CA . LEU B 1 262 ? -10.867 32.312 10.344 1 87.19 262 LEU B CA 1
ATOM 6368 C C . LEU B 1 262 ? -11.492 33.469 11.125 1 87.19 262 LEU B C 1
ATOM 6370 O O . LEU B 1 262 ? -12.711 33.531 11.281 1 87.19 262 LEU B O 1
ATOM 6374 N N . TRP B 1 263 ? -10.68 34.406 11.578 1 90.5 263 TRP B N 1
ATOM 6375 C CA . TRP B 1 263 ? -11.219 35.594 12.211 1 90.5 263 TRP B CA 1
ATOM 6376 C C . TRP B 1 263 ? -12.102 36.375 11.242 1 90.5 263 TRP B C 1
ATOM 6378 O O . TRP B 1 263 ? -13.164 36.875 11.625 1 90.5 263 TRP B O 1
ATOM 6388 N N . SER B 1 264 ? -11.609 36.469 10.016 1 84.19 264 SER B N 1
ATOM 6389 C CA . SER B 1 264 ? -12.383 37.156 8.977 1 84.19 264 SER B CA 1
ATOM 6390 C C . SER B 1 264 ? -13.711 36.438 8.727 1 84.19 264 SER B C 1
ATOM 6392 O O . SER B 1 264 ? -14.742 37.094 8.547 1 84.19 264 SER B O 1
ATOM 6394 N N . LEU B 1 265 ? -13.656 35.156 8.688 1 83 265 LEU B N 1
AT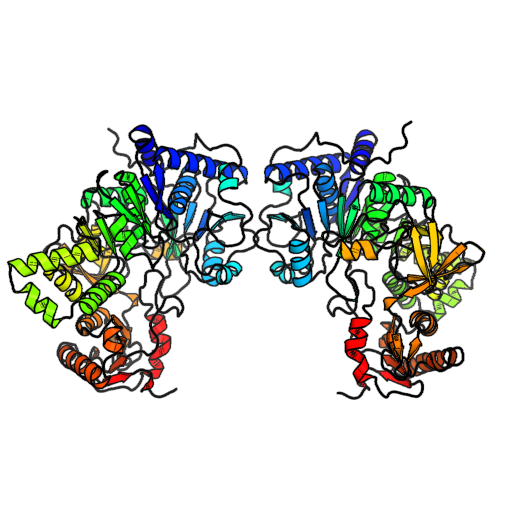OM 6395 C CA . LEU B 1 265 ? -14.859 34.375 8.469 1 83 265 LEU B CA 1
ATOM 6396 C C . LEU B 1 265 ? -15.859 34.562 9.602 1 83 265 LEU B C 1
ATOM 6398 O O . LEU B 1 265 ? -17.062 34.688 9.367 1 83 265 LEU B O 1
ATOM 6402 N N . PHE B 1 266 ? -15.367 34.625 10.844 1 90.19 266 PHE B N 1
ATOM 6403 C CA . PHE B 1 266 ? -16.234 34.844 11.992 1 90.19 266 PHE B CA 1
ATOM 6404 C C . PHE B 1 266 ? -16.906 36.219 11.906 1 90.19 266 PHE B C 1
ATOM 6406 O O . PHE B 1 266 ? -18.094 36.344 12.172 1 90.19 266 PHE B O 1
ATOM 6413 N N . GLN B 1 267 ? -16.141 37.156 11.578 1 88.25 267 GLN B N 1
ATOM 6414 C CA . GLN B 1 267 ? -16.688 38.5 11.422 1 88.25 267 GLN B CA 1
ATOM 6415 C C . GLN B 1 267 ? -17.797 38.531 10.383 1 88.25 267 GLN B C 1
ATOM 6417 O O . GLN B 1 267 ? -18.859 39.125 10.617 1 88.25 267 GLN B O 1
ATOM 6422 N N . LYS B 1 268 ? -17.5 37.969 9.32 1 82.81 268 LYS B N 1
ATOM 6423 C CA . LYS B 1 268 ? -18.469 37.906 8.234 1 82.81 268 LYS B CA 1
ATOM 6424 C C . LYS B 1 268 ? -19.797 37.281 8.703 1 82.81 268 LYS B C 1
ATOM 6426 O O . LYS B 1 268 ? -20.875 37.812 8.391 1 82.81 268 LYS B O 1
ATOM 6431 N N . ASN B 1 269 ? -19.672 36.25 9.359 1 86.25 269 ASN B N 1
ATOM 6432 C CA . ASN B 1 269 ? -20.875 35.562 9.828 1 86.25 269 ASN B CA 1
ATOM 6433 C C . ASN B 1 269 ? -21.672 36.406 10.805 1 86.25 269 ASN B C 1
ATOM 6435 O O . ASN B 1 269 ? -22.906 36.406 10.789 1 86.25 269 ASN B O 1
ATOM 6439 N N . ILE B 1 270 ? -21.016 37.125 11.633 1 89.62 270 ILE B N 1
ATOM 6440 C CA . ILE B 1 270 ? -21.656 38 12.594 1 89.62 270 ILE B CA 1
ATOM 6441 C C . ILE B 1 270 ? -22.391 39.125 11.852 1 89.62 270 ILE B C 1
ATOM 6443 O O . ILE B 1 270 ? -23.547 39.438 12.133 1 89.62 270 ILE B O 1
ATOM 6447 N N . ILE B 1 271 ? -21.719 39.75 10.93 1 86.31 271 ILE B N 1
ATOM 6448 C CA . ILE B 1 271 ? -22.266 40.844 10.164 1 86.31 271 ILE B CA 1
ATOM 6449 C C . ILE B 1 271 ? -23.453 40.375 9.328 1 86.31 271 ILE B C 1
ATOM 6451 O O . ILE B 1 271 ? -24.453 41.094 9.219 1 86.31 271 ILE B O 1
ATOM 6455 N N . ASP B 1 272 ? -23.297 39.219 8.781 1 83.56 272 ASP B N 1
ATOM 6456 C CA . ASP B 1 272 ? -24.359 38.688 7.965 1 83.56 272 ASP B CA 1
ATOM 6457 C C . ASP B 1 272 ? -25.625 38.438 8.797 1 83.56 272 ASP B C 1
ATOM 6459 O O . ASP B 1 272 ? -26.734 38.594 8.312 1 83.56 272 ASP B O 1
ATOM 6463 N N . LYS B 1 273 ? -25.406 38.062 9.961 1 88.12 273 LYS B N 1
ATOM 6464 C CA . LYS B 1 273 ? -26.531 37.75 10.836 1 88.12 273 LYS B CA 1
ATOM 6465 C C . LYS B 1 273 ? -27.203 39 11.375 1 88.12 273 LYS B C 1
ATOM 6467 O O . LYS B 1 273 ? -28.422 39.094 11.461 1 88.12 273 LYS B O 1
ATOM 6472 N N . ILE B 1 274 ? -26.516 40.062 11.695 1 90 274 ILE B N 1
ATOM 6473 C CA . ILE B 1 274 ? -27.047 41.219 12.398 1 90 274 ILE B CA 1
ATOM 6474 C C . ILE B 1 274 ? -27.219 42.375 11.422 1 90 274 ILE B C 1
ATOM 6476 O O . ILE B 1 274 ? -28.141 43.188 11.57 1 90 274 ILE B O 1
ATOM 6480 N N . GLY B 1 275 ? -26.359 42.5 10.414 1 86.06 275 GLY B N 1
ATOM 6481 C CA . GLY B 1 275 ? -26.281 43.656 9.547 1 86.06 275 GLY B CA 1
ATOM 6482 C C . GLY B 1 275 ? -25.344 44.75 10.07 1 86.06 275 GLY B C 1
ATOM 6483 O O . GLY B 1 275 ? -25.297 45 11.273 1 86.06 275 GLY B O 1
ATOM 6484 N N . VAL B 1 276 ? -24.688 45.344 9.234 1 83.38 276 VAL B N 1
ATOM 6485 C CA . VAL B 1 276 ? -23.625 46.281 9.602 1 83.38 276 VAL B CA 1
ATOM 6486 C C . VAL B 1 276 ? -24.25 47.531 10.25 1 83.38 276 VAL B C 1
ATOM 6488 O O . VAL B 1 276 ? -23.812 47.969 11.32 1 83.38 276 VAL B O 1
ATOM 6491 N N . SER B 1 277 ? -25.25 48.094 9.625 1 85.25 277 SER B N 1
ATOM 6492 C CA . SER B 1 277 ? -25.875 49.312 10.109 1 85.25 277 SER B CA 1
ATOM 6493 C C . SER B 1 277 ? -26.516 49.094 11.469 1 85.25 277 SER B C 1
ATOM 6495 O O . SER B 1 277 ? -26.391 49.938 12.367 1 85.25 277 SER B O 1
ATOM 6497 N N . LYS B 1 278 ? -27.156 48.031 11.531 1 91.44 278 LYS B N 1
ATOM 6498 C CA . LYS B 1 278 ? -27.828 47.719 12.789 1 91.44 278 LYS B CA 1
ATOM 6499 C C . LYS B 1 278 ? -26.797 47.5 13.906 1 91.44 278 LYS B C 1
ATOM 6501 O O . LYS B 1 278 ? -27 47.969 15.031 1 91.44 278 LYS B O 1
ATOM 6506 N N . LEU B 1 279 ? -25.812 46.812 13.633 1 91.56 279 LEU B N 1
ATOM 6507 C CA . LEU B 1 279 ? -24.766 46.531 14.617 1 91.56 279 LEU B CA 1
ATOM 6508 C C . LEU B 1 279 ? -24.141 47.844 15.109 1 91.56 279 LEU B C 1
ATOM 6510 O O . LEU B 1 279 ? -23.969 48.031 16.312 1 91.56 279 LEU B O 1
ATOM 6514 N N . ASN B 1 280 ? -23.844 48.719 14.18 1 89.38 280 ASN B N 1
ATOM 6515 C CA . ASN B 1 280 ? -23.234 50 14.523 1 89.38 280 ASN B CA 1
ATOM 6516 C C . ASN B 1 280 ? -24.156 50.812 15.422 1 89.38 280 ASN B C 1
ATOM 6518 O O . ASN B 1 280 ? -23.688 51.469 16.359 1 89.38 280 ASN B O 1
ATOM 6522 N N . LEU B 1 281 ? -25.375 50.781 15.102 1 92.25 281 LEU B N 1
ATOM 6523 C CA . LEU B 1 281 ? -26.344 51.531 15.891 1 92.25 281 LEU B CA 1
ATOM 6524 C C . LEU B 1 281 ? -26.438 50.969 17.297 1 92.25 281 LEU B C 1
ATOM 6526 O O . LEU B 1 281 ? -26.453 51.719 18.281 1 92.25 281 LEU B O 1
ATOM 6530 N N . LEU B 1 282 ? -26.516 49.688 17.328 1 93.06 282 LEU B N 1
ATOM 6531 C CA . LEU B 1 282 ? -26.656 49 18.609 1 93.06 282 LEU B CA 1
ATOM 6532 C C . LEU B 1 282 ? -25.438 49.219 19.484 1 93.06 282 LEU B C 1
ATOM 6534 O O . LEU B 1 282 ? -25.547 49.312 20.703 1 93.06 282 LEU B O 1
ATOM 6538 N N . LEU B 1 283 ? -24.266 49.312 18.953 1 93.06 283 LEU B N 1
ATOM 6539 C CA . LEU B 1 283 ? -23.016 49.469 19.688 1 93.06 283 LEU B CA 1
ATOM 6540 C C . LEU B 1 283 ? -22.844 50.875 20.219 1 93.06 283 LEU B C 1
ATOM 6542 O O . LEU B 1 283 ? -22.031 51.125 21.125 1 93.06 283 LEU B O 1
ATOM 6546 N N . LYS B 1 284 ? -23.641 51.844 19.719 1 92.06 284 LYS B N 1
ATOM 6547 C CA . LYS B 1 284 ? -23.562 53.219 20.141 1 92.06 284 LYS B CA 1
ATOM 6548 C C . LYS B 1 284 ? -24.391 53.469 21.406 1 92.06 284 LYS B C 1
ATOM 6550 O O . LYS B 1 284 ? -24.203 54.5 22.078 1 92.06 284 LYS B O 1
ATOM 6555 N N . ILE B 1 285 ? -25.266 52.625 21.641 1 92.19 285 ILE B N 1
ATOM 6556 C CA . ILE B 1 285 ? -26.141 52.75 22.812 1 92.19 285 ILE B CA 1
ATOM 6557 C C . ILE B 1 285 ? -25.547 51.969 23.984 1 92.19 285 ILE B C 1
ATOM 6559 O O . ILE B 1 285 ? -25.516 50.719 23.953 1 92.19 285 ILE B O 1
ATOM 6563 N N . PRO B 1 286 ? -25.156 52.562 25 1 88.56 286 PRO B N 1
ATOM 6564 C CA . PRO B 1 286 ? -24.328 51.969 26.047 1 88.56 286 PRO B CA 1
ATOM 6565 C C . PRO B 1 286 ? -24.938 50.688 26.625 1 88.56 286 PRO B C 1
ATOM 6567 O O . PRO B 1 286 ? -24.312 49.625 26.578 1 88.56 286 PRO B O 1
ATOM 6570 N N . LEU B 1 287 ? -26.094 50.625 27.25 1 89.88 287 LEU B N 1
ATOM 6571 C CA . LEU B 1 287 ? -26.688 49.406 27.844 1 89.88 287 LEU B CA 1
ATOM 6572 C C . LEU B 1 287 ? -26.969 48.375 26.766 1 89.88 287 LEU B C 1
ATOM 6574 O O . LEU B 1 287 ? -26.75 47.188 27 1 89.88 287 LEU B O 1
ATOM 6578 N N . ILE B 1 288 ? -27.25 48.75 25.641 1 92.19 288 ILE B N 1
ATOM 6579 C CA . ILE B 1 288 ? -27.547 47.844 24.531 1 92.19 288 ILE B CA 1
ATOM 6580 C C . ILE B 1 288 ? -26.25 47.312 23.938 1 92.19 288 ILE B C 1
ATOM 6582 O O . ILE B 1 288 ? -26.188 46.125 23.547 1 92.19 288 ILE B O 1
ATOM 6586 N N . SER B 1 289 ? -25.25 48.156 23.938 1 94.31 289 SER B N 1
ATOM 6587 C CA . SER B 1 289 ? -23.938 47.75 23.438 1 94.31 289 SER B CA 1
ATOM 6588 C C . SER B 1 289 ? -23.359 46.562 24.219 1 94.31 289 SER B C 1
ATOM 6590 O O . SER B 1 289 ? -22.906 45.594 23.625 1 94.31 289 SER B O 1
ATOM 6592 N N . SER B 1 290 ? -23.5 46.688 25.516 1 95.19 290 SER B N 1
ATOM 6593 C CA . SER B 1 290 ? -23 45.625 26.359 1 95.19 290 SER B CA 1
ATOM 6594 C C . SER B 1 290 ? -23.75 44.312 26.125 1 95.19 290 SER B C 1
ATOM 6596 O O . SER B 1 290 ? -23.156 43.25 26.109 1 95.19 290 SER B O 1
ATOM 6598 N N . LEU B 1 291 ? -25.016 44.406 25.938 1 95.62 291 LEU B N 1
ATOM 6599 C CA . LEU B 1 291 ? -25.844 43.219 25.719 1 95.62 291 LEU B CA 1
ATOM 6600 C C . LEU B 1 291 ? -25.531 42.594 24.359 1 95.62 291 LEU B C 1
ATOM 6602 O O . LEU B 1 291 ? -25.484 41.344 24.25 1 95.62 291 LEU B O 1
ATOM 6606 N N . VAL B 1 292 ? -25.328 43.375 23.406 1 95.06 292 VAL B N 1
ATOM 6607 C CA . VAL B 1 292 ? -25.062 42.906 22.062 1 95.06 292 VAL B CA 1
ATOM 6608 C C . VAL B 1 292 ? -23.688 42.219 22.016 1 95.06 292 VAL B C 1
ATOM 6610 O O . VAL B 1 292 ? -23.531 41.156 21.422 1 95.06 292 VAL B O 1
ATOM 6613 N N . LYS B 1 293 ? -22.719 42.875 22.625 1 96.25 293 LYS B N 1
ATOM 6614 C CA . LYS B 1 293 ? -21.391 42.312 22.703 1 96.25 293 LYS B CA 1
ATOM 6615 C C . LYS B 1 293 ? -21.422 40.938 23.375 1 96.25 293 LYS B C 1
ATOM 6617 O O . LYS B 1 293 ? -20.828 39.969 22.875 1 96.25 293 LYS B O 1
ATOM 6622 N N . HIS B 1 294 ? -22.156 40.875 24.438 1 96.25 294 HIS B N 1
ATOM 6623 C CA . HIS B 1 294 ? -22.281 39.594 25.172 1 96.25 294 HIS B CA 1
ATOM 6624 C C . HIS B 1 294 ? -22.938 38.531 24.312 1 96.25 294 HIS B C 1
ATOM 6626 O O . HIS B 1 294 ? -22.516 37.375 24.328 1 96.25 294 HIS B O 1
ATOM 6632 N N . LYS B 1 295 ? -23.922 38.906 23.641 1 96.12 295 LYS B N 1
ATOM 6633 C CA . LYS B 1 295 ? -24.609 37.969 22.766 1 96.12 295 LYS B CA 1
ATOM 6634 C C . LYS B 1 295 ? -23.703 37.438 21.656 1 96.12 295 LYS B C 1
ATOM 6636 O O . LYS B 1 295 ? -23.734 36.281 21.297 1 96.12 295 LYS B O 1
ATOM 6641 N N . ILE B 1 296 ? -22.891 38.312 21.125 1 96.25 296 ILE B N 1
ATOM 6642 C CA . ILE B 1 296 ? -21.938 37.938 20.078 1 96.25 296 ILE B CA 1
ATOM 6643 C C . ILE B 1 296 ? -20.906 36.969 20.641 1 96.25 296 ILE B C 1
ATOM 6645 O O . ILE B 1 296 ? -20.594 35.969 20.031 1 96.25 296 ILE B O 1
ATOM 6649 N N . HIS B 1 297 ? -20.375 37.312 21.828 1 97.38 297 HIS B N 1
ATOM 6650 C CA . HIS B 1 297 ? -19.391 36.469 22.469 1 97.38 297 HIS B CA 1
ATOM 6651 C C . HIS B 1 297 ? -19.953 35.062 22.703 1 97.38 297 HIS B C 1
ATOM 6653 O O . HIS B 1 297 ? -19.281 34.062 22.391 1 97.38 297 HIS B O 1
ATOM 6659 N N . LYS B 1 298 ? -21.156 35 23.188 1 96.69 298 LYS B N 1
ATOM 6660 C CA . LYS B 1 298 ? -21.812 33.719 23.453 1 96.69 298 LYS B CA 1
ATOM 6661 C C . LYS B 1 298 ? -22.094 32.969 22.172 1 96.69 298 LYS B C 1
ATOM 6663 O O . LYS B 1 298 ? -21.953 31.734 22.125 1 96.69 298 LYS B O 1
ATOM 6668 N N . GLY B 1 299 ? -22.531 33.656 21.219 1 95.62 299 GLY B N 1
ATOM 6669 C CA . GLY B 1 299 ? -22.797 33.031 19.922 1 95.62 299 GLY B CA 1
ATOM 6670 C C . GLY B 1 299 ? -21.562 32.375 19.312 1 95.62 299 GLY B C 1
ATOM 6671 O O . GLY B 1 299 ? -21.672 31.344 18.656 1 95.62 299 GLY B O 1
ATOM 6672 N N . LEU B 1 300 ? -20.453 32.969 19.594 1 95.19 300 LEU B N 1
ATOM 6673 C CA . LEU B 1 300 ? -19.203 32.438 19.078 1 95.19 300 LEU B CA 1
ATOM 6674 C C . LEU B 1 300 ? -18.641 31.391 20.031 1 95.19 300 LEU B C 1
ATOM 6676 O O . LEU B 1 300 ? -17.734 30.625 19.641 1 95.19 300 LEU B O 1
ATOM 6680 N N . GLY B 1 301 ? -19.141 31.328 21.188 1 96.75 301 GLY B N 1
ATOM 6681 C CA . GLY B 1 301 ? -18.594 30.453 22.219 1 96.75 301 GLY B CA 1
ATOM 6682 C C . GLY B 1 301 ? -17.359 31.016 22.891 1 96.75 301 GLY B C 1
ATOM 6683 O O . GLY B 1 301 ? -16.578 30.266 23.484 1 96.75 301 GLY B O 1
ATOM 6684 N N . LEU B 1 302 ? -17.141 32.344 22.859 1 97.75 302 LEU B N 1
ATOM 6685 C CA . LEU B 1 302 ? -15.898 32.938 23.328 1 97.75 302 LEU B CA 1
ATOM 6686 C C . LEU B 1 302 ? -16.141 33.75 24.609 1 97.75 302 LEU B C 1
ATOM 6688 O O . LEU B 1 302 ? -15.273 34.5 25.047 1 97.75 302 LEU B O 1
ATOM 6692 N N . ASN B 1 303 ? -17.328 33.594 25.25 1 96.75 303 ASN B N 1
ATOM 6693 C CA . ASN B 1 303 ? -17.703 34.406 26.406 1 96.75 303 ASN B CA 1
ATOM 6694 C C . ASN B 1 303 ? -16.875 34.031 27.641 1 96.75 303 ASN B C 1
ATOM 6696 O O . ASN B 1 303 ? -16.859 34.781 28.625 1 96.75 303 ASN B O 1
ATOM 6700 N N . HIS B 1 304 ? -16.156 32.906 27.594 1 97 304 HIS B N 1
ATOM 6701 C CA . HIS B 1 304 ? -15.312 32.5 28.703 1 97 304 HIS B CA 1
ATOM 6702 C C . HIS B 1 304 ? -13.844 32.781 28.422 1 97 304 HIS B C 1
ATOM 6704 O O . HIS B 1 304 ? -12.984 32.562 29.266 1 97 304 HIS B O 1
ATOM 6710 N N . CYS B 1 305 ? -13.523 33.375 27.266 1 97.44 305 CYS B N 1
ATOM 6711 C CA . CYS B 1 305 ? -12.141 33.531 26.844 1 97.44 305 CYS B CA 1
ATOM 6712 C C . CYS B 1 305 ? -11.5 34.75 27.5 1 97.44 305 CYS B C 1
ATOM 6714 O O . CYS B 1 305 ? -12.008 35.875 27.375 1 97.44 305 CYS B O 1
ATOM 6716 N N . ARG B 1 306 ? -10.398 34.5 28.125 1 96.81 306 ARG B N 1
ATOM 6717 C CA . ARG B 1 306 ? -9.617 35.594 28.688 1 96.81 306 ARG B CA 1
ATOM 6718 C C . ARG B 1 306 ? -8.523 36.031 27.719 1 96.81 306 ARG B C 1
ATOM 6720 O O . ARG B 1 306 ? -7.949 37.094 27.875 1 96.81 306 ARG B O 1
ATOM 6727 N N . LEU B 1 307 ? -8.242 35.188 26.812 1 96.56 307 LEU B N 1
ATOM 6728 C CA . LEU B 1 307 ? -7.164 35.438 25.859 1 96.56 307 LEU B CA 1
ATOM 6729 C C . LEU B 1 307 ? -7.57 35 24.453 1 96.56 307 LEU B C 1
ATOM 6731 O O . LEU B 1 307 ? -8.031 33.875 24.25 1 96.56 307 LEU B O 1
ATOM 6735 N N . LEU B 1 308 ? -7.477 35.938 23.531 1 97.88 308 LEU B N 1
ATOM 6736 C CA . LEU B 1 308 ? -7.664 35.688 22.094 1 97.88 308 LEU B CA 1
ATOM 6737 C C . LEU B 1 308 ? -6.379 35.938 21.328 1 97.88 308 LEU B C 1
ATOM 6739 O O . LEU B 1 308 ? -5.723 36.969 21.531 1 97.88 308 LEU B O 1
ATOM 6743 N N . GLY B 1 309 ? -6.004 34.969 20.547 1 96.62 309 GLY B N 1
ATOM 6744 C CA . GLY B 1 309 ? -4.754 35.125 19.828 1 96.62 309 GLY B CA 1
ATOM 6745 C C . GLY B 1 309 ? -4.906 34.906 18.328 1 96.62 309 GLY B C 1
ATOM 6746 O O . GLY B 1 309 ? -5.828 34.25 17.875 1 96.62 309 GLY B O 1
ATOM 6747 N N . SER B 1 310 ? -4.023 35.531 17.547 1 95.38 310 SER B N 1
ATOM 6748 C CA . SER B 1 310 ? -3.895 35.344 16.109 1 95.38 310 SER B CA 1
ATOM 6749 C C . SER B 1 310 ? -2.43 35.25 15.695 1 95.38 310 SER B C 1
ATOM 6751 O O . SER B 1 310 ? -1.569 35.906 16.281 1 95.38 310 SER B O 1
ATOM 6753 N N . GLY B 1 311 ? -2.168 34.406 14.727 1 91.75 311 GLY B N 1
ATOM 6754 C CA . GLY B 1 311 ? -0.825 34.25 14.188 1 91.75 311 GLY B CA 1
ATOM 6755 C C . GLY B 1 311 ? -0.792 33.469 12.875 1 91.75 311 GLY B C 1
ATOM 6756 O O . GLY B 1 311 ? -1.801 33.406 12.172 1 91.75 311 GLY B O 1
ATOM 6757 N N . SER B 1 312 ? 0.411 33.094 12.492 1 85.75 312 SER B N 1
ATOM 6758 C CA . SER B 1 312 ? 0.682 32.25 11.336 1 85.75 312 SER B CA 1
ATOM 6759 C C . SER B 1 312 ? 0.589 33.031 10.031 1 85.75 312 SER B C 1
ATOM 6761 O O . SER B 1 312 ? 1.114 32.625 9 1 85.75 312 SER B O 1
ATOM 6763 N N . ALA B 1 313 ? -0.2 34.125 10.047 1 81.81 313 ALA B N 1
ATOM 6764 C CA . ALA B 1 313 ? -0.305 35.031 8.906 1 81.81 313 ALA B CA 1
ATOM 6765 C C . ALA B 1 313 ? -0.613 36.469 9.375 1 81.81 313 ALA B C 1
ATOM 6767 O O . ALA B 1 313 ? -1.092 36.656 10.492 1 81.81 313 ALA B O 1
ATOM 6768 N N . PRO B 1 314 ? -0.316 37.375 8.461 1 81.38 314 PRO B N 1
ATOM 6769 C CA . PRO B 1 314 ? -0.664 38.75 8.82 1 81.38 314 PRO B CA 1
ATOM 6770 C C . PRO B 1 314 ? -2.17 38.938 8.969 1 81.38 314 PRO B C 1
ATOM 6772 O O . PRO B 1 314 ? -2.949 38.406 8.18 1 81.38 314 PRO B O 1
ATOM 6775 N N . ILE B 1 315 ? -2.547 39.656 9.992 1 84.19 315 ILE B N 1
ATOM 6776 C CA . ILE B 1 315 ? -3.943 40.031 10.195 1 84.19 315 ILE B CA 1
ATOM 6777 C C . ILE B 1 315 ? -4.113 41.531 9.977 1 84.19 315 ILE B C 1
ATOM 6779 O O . ILE B 1 315 ? -3.336 42.312 10.5 1 84.19 315 ILE B O 1
ATOM 6783 N N . PRO B 1 316 ? -5.059 41.938 9.164 1 81.81 316 PRO B N 1
ATOM 6784 C CA . PRO B 1 316 ? -5.266 43.375 8.953 1 81.81 316 PRO B CA 1
ATOM 6785 C C . PRO B 1 316 ? -5.598 44.125 10.242 1 81.81 316 PRO B C 1
ATOM 6787 O O . PRO B 1 316 ? -6.461 43.688 11.008 1 81.81 316 PRO B O 1
ATOM 6790 N N . PRO B 1 317 ? -4.953 45.25 10.438 1 86.81 317 PRO B N 1
ATOM 6791 C CA . PRO B 1 317 ? -5.27 46.062 11.625 1 86.81 317 PRO B CA 1
ATOM 6792 C C . PRO B 1 317 ? -6.754 46.375 11.742 1 86.81 317 PRO B C 1
ATOM 6794 O O . PRO B 1 317 ? -7.297 46.438 12.852 1 86.81 317 PRO B O 1
ATOM 6797 N N . SER B 1 318 ? -7.426 46.594 10.594 1 84.75 318 SER B N 1
ATOM 6798 C CA . SER B 1 318 ? -8.852 46.938 10.602 1 84.75 318 SER B CA 1
ATOM 6799 C C . SER B 1 318 ? -9.672 45.812 11.234 1 84.75 318 SER B C 1
ATOM 6801 O O . SER B 1 318 ? -10.656 46.094 11.93 1 84.75 318 SER B O 1
ATOM 6803 N N . LEU B 1 319 ? -9.258 44.625 11.008 1 88.69 319 LEU B N 1
ATOM 6804 C CA . LEU B 1 319 ? -9.961 43.469 11.578 1 88.69 319 LEU B CA 1
ATOM 6805 C C . LEU B 1 319 ? -9.797 43.438 13.094 1 88.69 319 LEU B C 1
ATOM 6807 O O . LEU B 1 319 ? -10.75 43.156 13.82 1 88.69 319 LEU B O 1
ATOM 6811 N N . ILE B 1 320 ? -8.578 43.75 13.602 1 93.38 320 ILE B N 1
ATOM 6812 C CA . ILE B 1 320 ? -8.312 43.781 15.039 1 93.38 320 ILE B CA 1
ATOM 6813 C C . ILE B 1 320 ? -9.109 44.906 15.68 1 93.38 320 ILE B C 1
ATOM 6815 O O . ILE B 1 320 ? -9.703 44.719 16.75 1 93.38 320 ILE B O 1
ATOM 6819 N N . HIS B 1 321 ? -9.188 46.062 14.984 1 93.19 321 HIS B N 1
ATOM 6820 C CA . HIS B 1 321 ? -9.977 47.188 15.484 1 93.19 321 HIS B CA 1
ATOM 6821 C C . HIS B 1 321 ? -11.453 46.812 15.578 1 93.19 321 HIS B C 1
ATOM 6823 O O . HIS B 1 321 ? -12.125 47.188 16.547 1 93.19 321 HIS B O 1
ATOM 6829 N N . TRP B 1 322 ? -11.914 46.156 14.578 1 91.69 322 TRP B N 1
ATOM 6830 C CA . TRP B 1 322 ? -13.312 45.75 14.586 1 91.69 322 TRP B CA 1
ATOM 6831 C C . TRP B 1 322 ? -13.617 44.844 15.781 1 91.69 322 TRP B C 1
ATOM 6833 O O . TRP B 1 322 ? -14.594 45.062 16.5 1 91.69 322 TRP B O 1
ATOM 6843 N N . TYR B 1 323 ? -12.836 43.844 16 1 96 323 TYR B N 1
ATOM 6844 C CA . TYR B 1 323 ? -13.047 42.938 17.125 1 96 323 TYR B CA 1
ATOM 6845 C C . TYR B 1 323 ? -12.945 43.656 18.453 1 96 323 TYR B C 1
ATOM 6847 O O . TYR B 1 323 ? -13.703 43.375 19.391 1 96 323 TYR B O 1
ATOM 6855 N N . HIS B 1 324 ? -11.977 44.594 18.516 1 96.19 324 HIS B N 1
ATOM 6856 C CA . HIS B 1 324 ? -11.867 45.438 19.719 1 96.19 324 HIS B CA 1
ATOM 6857 C C . HIS B 1 324 ? -13.156 46.188 19.984 1 96.19 324 HIS B C 1
ATOM 6859 O O . HIS B 1 324 ? -13.578 46.344 21.141 1 96.19 324 HIS B O 1
ATOM 6865 N N . SER B 1 325 ? -13.797 46.656 18.969 1 94.19 325 SER B N 1
ATOM 6866 C CA . SER B 1 325 ? -15.016 47.469 19.094 1 94.19 325 SER B CA 1
ATOM 6867 C C . SER B 1 325 ? -16.172 46.625 19.656 1 94.19 325 SER B C 1
ATOM 6869 O O . SER B 1 325 ? -17.109 47.188 20.234 1 94.19 325 SER B O 1
ATOM 6871 N N . ILE B 1 326 ? -16.078 45.406 19.453 1 95.69 326 ILE B N 1
ATOM 6872 C CA . ILE B 1 326 ? -17.141 44.562 19.984 1 95.69 326 ILE B CA 1
ATOM 6873 C C . ILE B 1 326 ? -16.672 43.875 21.25 1 95.69 326 ILE B C 1
ATOM 6875 O O . ILE B 1 326 ? -17.281 42.875 21.688 1 95.69 326 ILE B O 1
ATOM 6879 N N . GLY B 1 327 ? -15.539 44.25 21.75 1 95.81 327 GLY B N 1
ATOM 6880 C CA . GLY B 1 327 ? -15.109 43.812 23.062 1 95.81 327 GLY B CA 1
ATOM 6881 C C . GLY B 1 327 ? -14.203 42.594 23.047 1 95.81 327 GLY B C 1
ATOM 6882 O O . GLY B 1 327 ? -13.984 41.969 24.078 1 95.81 327 GLY B O 1
ATOM 6883 N N . LEU B 1 328 ? -13.711 42.156 21.953 1 97.44 328 LEU B N 1
ATOM 6884 C CA . LEU B 1 328 ? -12.781 41.031 21.812 1 97.44 328 LEU B CA 1
ATOM 6885 C C . LEU B 1 328 ? -11.383 41.531 21.453 1 97.44 328 LEU B C 1
ATOM 6887 O O . LEU B 1 328 ? -11.188 42.094 20.359 1 97.44 328 LEU B O 1
ATOM 6891 N N . ASN B 1 329 ? -10.406 41.375 22.328 1 97.88 329 ASN B N 1
ATOM 6892 C CA . ASN B 1 329 ? -9.039 41.844 22.141 1 97.88 329 ASN B CA 1
ATOM 6893 C C . ASN B 1 329 ? -8.141 40.75 21.594 1 97.88 329 ASN B C 1
ATOM 6895 O O . ASN B 1 329 ? -7.676 39.875 22.344 1 97.88 329 ASN B O 1
ATOM 6899 N N . ILE B 1 330 ? -7.836 40.812 20.344 1 97.44 330 ILE B N 1
ATOM 6900 C CA . ILE B 1 330 ? -7.012 39.812 19.688 1 97.44 330 ILE B CA 1
ATOM 6901 C C . ILE B 1 330 ? -5.539 40.188 19.797 1 97.44 330 ILE B C 1
ATOM 6903 O O . ILE B 1 330 ? -5.137 41.281 19.344 1 97.44 330 ILE B O 1
ATOM 6907 N N . CYS B 1 331 ? -4.758 39.406 20.422 1 97.19 331 CYS B N 1
ATOM 6908 C CA . CYS B 1 331 ? -3.316 39.594 20.516 1 97.19 331 CYS B CA 1
ATOM 6909 C C . CYS B 1 331 ? -2.584 38.844 19.422 1 97.19 331 CYS B C 1
ATOM 6911 O O . CYS B 1 331 ? -2.893 37.656 19.141 1 97.19 331 CYS B O 1
ATOM 6913 N N . GLU B 1 332 ? -1.616 39.469 18.812 1 96 332 GLU B N 1
ATOM 6914 C CA . GLU B 1 332 ? -0.843 38.844 17.75 1 96 332 GLU B CA 1
ATOM 6915 C C . GLU B 1 332 ? 0.452 38.25 18.297 1 96 332 GLU B C 1
ATOM 6917 O O . GLU B 1 332 ? 1.041 38.781 19.234 1 96 332 GLU B O 1
ATOM 6922 N N . ALA B 1 333 ? 0.813 37.125 17.781 1 96.25 333 ALA B N 1
ATOM 6923 C CA . ALA B 1 333 ? 2.127 36.531 18 1 96.25 333 ALA B CA 1
ATOM 6924 C C . ALA B 1 333 ? 2.801 36.188 16.672 1 96.25 333 ALA B C 1
ATOM 6926 O O . ALA B 1 333 ? 2.125 36 15.664 1 96.25 333 ALA B O 1
ATOM 6927 N N . TRP B 1 334 ? 4.094 36.25 16.703 1 96.38 334 TRP B N 1
ATOM 6928 C CA . TRP B 1 334 ? 4.867 35.938 15.508 1 96.38 334 TRP B CA 1
ATOM 6929 C C . TRP B 1 334 ? 5.82 34.781 15.766 1 96.38 334 TRP B C 1
ATOM 6931 O O . TRP B 1 334 ? 6.438 34.688 16.828 1 96.38 334 TRP B O 1
ATOM 6941 N N . GLY B 1 335 ? 5.887 33.906 14.82 1 95.69 335 GLY B N 1
ATOM 6942 C CA . GLY B 1 335 ? 6.812 32.781 14.773 1 95.69 335 GLY B CA 1
ATOM 6943 C C . GLY B 1 335 ? 6.719 31.984 13.492 1 95.69 335 GLY B C 1
ATOM 6944 O O . GLY B 1 335 ? 5.938 32.312 12.602 1 95.69 335 GLY B O 1
ATOM 6945 N N . MET B 1 336 ? 7.5 31.016 13.344 1 94.69 336 MET B N 1
ATOM 6946 C CA . MET B 1 336 ? 7.566 30.078 12.234 1 94.69 336 MET B CA 1
ATOM 6947 C C . MET B 1 336 ? 8.07 28.703 12.695 1 94.69 336 MET B C 1
ATOM 6949 O O . MET B 1 336 ? 8.414 28.531 13.867 1 94.69 336 MET B O 1
ATOM 6953 N N . THR B 1 337 ? 8.016 27.766 11.844 1 96.38 337 THR B N 1
ATOM 6954 C CA . THR B 1 337 ? 8.43 26.422 12.211 1 96.38 337 THR B CA 1
ATOM 6955 C C . THR B 1 337 ? 9.883 26.406 12.672 1 96.38 337 THR B C 1
ATOM 6957 O O . THR B 1 337 ? 10.219 25.75 13.664 1 96.38 337 THR B O 1
ATOM 6960 N N . GLU B 1 338 ? 10.719 27.219 12.047 1 97.25 338 GLU B N 1
ATOM 6961 C CA . GLU B 1 338 ? 12.164 27.219 12.266 1 97.25 338 GLU B CA 1
ATOM 6962 C C . GLU B 1 338 ? 12.516 27.766 13.648 1 97.25 338 GLU B C 1
ATOM 6964 O O . GLU B 1 338 ? 13.609 27.516 14.164 1 97.25 338 GLU B O 1
ATOM 6969 N N . ASN B 1 339 ? 11.625 28.531 14.25 1 96.94 339 ASN B N 1
ATOM 6970 C CA . ASN B 1 339 ? 11.875 28.984 15.617 1 96.94 339 ASN B CA 1
ATOM 6971 C C . ASN B 1 339 ? 10.828 28.453 16.578 1 96.94 339 ASN B C 1
ATOM 6973 O O . ASN B 1 339 ? 10.484 29.109 17.562 1 96.94 339 ASN B O 1
ATOM 6977 N N . CYS B 1 340 ? 10.219 27.375 16.172 1 97.56 340 CYS B N 1
ATOM 6978 C CA . CYS B 1 340 ? 9.273 26.609 16.984 1 97.56 340 CYS B CA 1
ATOM 6979 C C . CYS B 1 340 ? 8.055 27.453 17.328 1 97.56 340 CYS B C 1
ATOM 6981 O O . CYS B 1 340 ? 7.559 27.406 18.469 1 97.56 340 CYS B O 1
ATOM 6983 N N . ALA B 1 341 ? 7.625 28.312 16.469 1 96.12 341 ALA B N 1
ATOM 6984 C CA . ALA B 1 341 ? 6.324 28.984 16.406 1 96.12 341 ALA B CA 1
ATOM 6985 C C . ALA B 1 341 ? 6.305 30.219 17.297 1 96.12 341 ALA B C 1
ATOM 6987 O O . ALA B 1 341 ? 5.383 31.031 17.203 1 96.12 341 ALA B O 1
ATOM 6988 N N . TYR B 1 342 ? 7.383 30.484 18.156 1 96.81 342 TYR B N 1
ATOM 6989 C CA . TYR B 1 342 ? 7.137 31.516 19.172 1 96.81 342 TYR B CA 1
ATOM 6990 C C . TYR B 1 342 ? 8.414 32.281 19.516 1 96.81 342 TYR B C 1
ATOM 6992 O O . TYR B 1 342 ? 9.359 31.688 20.062 1 96.81 342 TYR B O 1
ATOM 7000 N N . SER B 1 343 ? 8.406 33.625 19.25 1 97.44 343 SER B N 1
ATOM 7001 C CA . SER B 1 343 ? 9.555 34.469 19.625 1 97.44 343 SER B CA 1
ATOM 7002 C C . SER B 1 343 ? 9.133 35.875 19.953 1 97.44 343 SER B C 1
ATOM 7004 O O . SER B 1 343 ? 9.867 36.625 20.609 1 97.44 343 SER B O 1
ATOM 7006 N N . ILE B 1 344 ? 7.996 36.312 19.328 1 97.94 344 ILE B N 1
ATOM 7007 C CA . ILE B 1 344 ? 7.508 37.688 19.5 1 97.94 344 ILE B CA 1
ATOM 7008 C C . ILE B 1 344 ? 6.012 37.656 19.797 1 97.94 344 ILE B C 1
ATOM 7010 O O . ILE B 1 344 ? 5.266 36.875 19.219 1 97.94 344 ILE B O 1
ATOM 7014 N N . ILE B 1 345 ? 5.586 38.562 20.688 1 97.44 345 ILE B N 1
ATOM 7015 C CA . ILE B 1 345 ? 4.164 38.562 21.016 1 97.44 345 ILE B CA 1
ATOM 7016 C C . ILE B 1 345 ? 3.723 39.969 21.406 1 97.44 345 ILE B C 1
ATOM 7018 O O . ILE B 1 345 ? 4.5 40.719 22 1 97.44 345 ILE B O 1
ATOM 7022 N N . ASN B 1 346 ? 2.555 40.312 20.984 1 96.12 346 ASN B N 1
ATOM 7023 C CA . ASN B 1 346 ? 1.871 41.531 21.406 1 96.12 346 ASN B CA 1
ATOM 7024 C C . ASN B 1 346 ? 0.901 41.25 22.547 1 96.12 346 ASN B C 1
ATOM 7026 O O . ASN B 1 346 ? -0.316 41.312 22.375 1 96.12 346 ASN B O 1
ATOM 7030 N N . TYR B 1 347 ? 1.336 40.969 23.672 1 94.81 347 TYR B N 1
ATOM 7031 C CA . TYR B 1 347 ? 0.562 40.625 24.859 1 94.81 347 TYR B CA 1
ATOM 7032 C C . TYR B 1 347 ? 1.171 41.281 26.094 1 94.81 347 TYR B C 1
ATOM 7034 O O . TYR B 1 347 ? 2.387 41.219 26.297 1 94.81 347 TYR B O 1
ATOM 7042 N N . PRO B 1 348 ? 0.398 41.906 26.984 1 95.25 348 PRO B N 1
ATOM 7043 C CA . PRO B 1 348 ? -1.057 42.094 26.922 1 95.25 348 PRO B CA 1
ATOM 7044 C C . PRO B 1 348 ? -1.508 42.969 25.781 1 95.25 348 PRO B C 1
ATOM 7046 O O . PRO B 1 348 ? -0.692 43.719 25.203 1 95.25 348 PRO B O 1
ATOM 7049 N N . PHE B 1 349 ? -2.736 42.938 25.531 1 96.69 349 PHE B N 1
ATOM 7050 C CA . PHE B 1 349 ? -3.312 43.688 24.438 1 96.69 349 PHE B CA 1
ATOM 7051 C C . PHE B 1 349 ? -3.127 45.188 24.656 1 96.69 349 PHE B C 1
ATOM 7053 O O . PHE B 1 349 ? -3.363 45.688 25.75 1 96.69 349 PHE B O 1
ATOM 7060 N N . ASP B 1 350 ? -2.594 45.844 23.672 1 96.06 350 ASP B N 1
ATOM 7061 C CA . ASP B 1 350 ? -2.445 47.281 23.641 1 96.06 350 ASP B CA 1
ATOM 7062 C C . ASP B 1 350 ? -2.945 47.844 22.312 1 96.06 350 ASP B C 1
ATOM 7064 O O . ASP B 1 350 ? -2.328 47.656 21.266 1 96.06 350 ASP B O 1
ATOM 7068 N N . VAL B 1 351 ? -4.016 48.562 22.359 1 95.38 351 VAL B N 1
ATOM 7069 C CA . VAL B 1 351 ? -4.668 49.062 21.172 1 95.38 351 VAL B CA 1
ATOM 7070 C C . VAL B 1 351 ? -3.697 49.969 20.406 1 95.38 351 VAL B C 1
ATOM 7072 O O . VAL B 1 351 ? -3.758 50.062 19.172 1 95.38 351 VAL B O 1
ATOM 7075 N N . ARG B 1 352 ? -2.723 50.625 21.094 1 94.44 352 ARG B N 1
ATOM 7076 C CA . ARG B 1 352 ? -1.763 51.531 20.484 1 94.44 352 ARG B CA 1
ATOM 7077 C C . ARG B 1 352 ? -0.767 50.781 19.609 1 94.44 352 ARG B C 1
ATOM 7079 O O . ARG B 1 352 ? -0.052 51.375 18.797 1 94.44 352 ARG B O 1
ATOM 7086 N N . LYS B 1 353 ? -0.79 49.562 19.766 1 95.25 353 LYS B N 1
ATOM 7087 C CA . LYS B 1 353 ? 0.227 48.75 19.078 1 95.25 353 LYS B CA 1
ATOM 7088 C C . LYS B 1 353 ? -0.398 47.875 18.016 1 95.25 353 LYS B C 1
ATOM 7090 O O . LYS B 1 353 ? 0.274 47 17.438 1 95.25 353 LYS B O 1
ATOM 7095 N N . ILE B 1 354 ? -1.717 48.094 17.766 1 94.25 354 ILE B N 1
ATOM 7096 C CA . ILE B 1 354 ? -2.336 47.406 16.641 1 94.25 354 ILE B CA 1
ATOM 7097 C C . ILE B 1 354 ? -1.546 47.688 15.367 1 94.25 354 ILE B C 1
ATOM 7099 O O . ILE B 1 354 ? -1.21 48.844 15.086 1 94.25 354 ILE B O 1
ATOM 7103 N N . GLY B 1 355 ? -1.19 46.594 14.656 1 88.44 355 GLY B N 1
ATOM 7104 C CA . GLY B 1 355 ? -0.358 46.719 13.469 1 88.44 355 GLY B CA 1
ATOM 7105 C C . GLY B 1 355 ? 1.027 46.125 13.648 1 88.44 355 GLY B C 1
ATOM 7106 O O . GLY B 1 355 ? 1.719 45.844 12.664 1 88.44 355 GLY B O 1
ATOM 7107 N N . THR B 1 356 ? 1.408 46.062 14.906 1 94.19 356 THR B N 1
ATOM 7108 C CA . THR B 1 356 ? 2.664 45.375 15.227 1 94.19 356 THR B CA 1
ATOM 7109 C C . THR B 1 356 ? 2.41 43.969 15.727 1 94.19 356 THR B C 1
ATOM 7111 O O . THR B 1 356 ? 1.289 43.625 16.125 1 94.19 356 THR B O 1
ATOM 7114 N N . VAL B 1 357 ? 3.494 43.156 15.703 1 95.94 357 VAL B N 1
ATOM 7115 C CA . VAL B 1 357 ? 3.377 41.812 16.25 1 95.94 357 VAL B CA 1
ATOM 7116 C C . VAL B 1 357 ? 3.955 41.781 17.656 1 95.94 357 VAL B C 1
ATOM 7118 O O . VAL B 1 357 ? 4.051 40.719 18.266 1 95.94 357 VAL B O 1
ATOM 7121 N N . GLY B 1 358 ? 4.32 42.938 18.141 1 97.19 358 GLY B N 1
ATOM 7122 C CA . GLY B 1 358 ? 4.738 43.031 19.531 1 97.19 358 GLY B CA 1
ATOM 7123 C C . GLY B 1 358 ? 6.246 43 19.703 1 97.19 358 GLY B C 1
ATOM 7124 O O . GLY B 1 358 ? 6.977 43.562 18.875 1 97.19 358 GLY B O 1
ATOM 7125 N N . LYS B 1 359 ? 6.727 42.5 20.875 1 97.62 359 LYS B N 1
ATOM 7126 C CA . LYS B 1 359 ? 8.133 42.531 21.281 1 97.62 359 LYS B CA 1
ATOM 7127 C C . LYS B 1 359 ? 8.68 41.125 21.484 1 97.62 359 LYS B C 1
ATOM 7129 O O . LYS B 1 359 ? 7.914 40.188 21.719 1 97.62 359 LYS B O 1
ATOM 7134 N N . PRO B 1 360 ? 10 40.938 21.312 1 98 360 PRO B N 1
ATOM 7135 C CA . PRO B 1 360 ? 10.578 39.625 21.578 1 98 360 PRO B CA 1
ATOM 7136 C C . PRO B 1 360 ? 10.312 39.156 23.016 1 98 360 PRO B C 1
ATOM 7138 O O . PRO B 1 360 ? 10.352 39.938 23.953 1 98 360 PRO B O 1
ATOM 7141 N N . VAL B 1 361 ? 9.992 37.906 23.156 1 97.75 361 VAL B N 1
ATOM 7142 C CA . VAL B 1 361 ? 9.758 37.344 24.484 1 97.75 361 VAL B CA 1
ATOM 7143 C C . VAL B 1 361 ? 11.094 37.156 25.203 1 97.75 361 VAL B C 1
ATOM 7145 O O . VAL B 1 361 ? 12.156 37.375 24.609 1 97.75 361 VAL B O 1
ATOM 7148 N N . GLN B 1 362 ? 11.008 36.75 26.469 1 96.75 362 GLN B N 1
ATOM 7149 C CA . GLN B 1 362 ? 12.211 36.562 27.266 1 96.75 362 GLN B CA 1
ATOM 7150 C C . GLN B 1 362 ? 13.156 35.562 26.609 1 96.75 362 GLN B C 1
ATOM 7152 O O . GLN B 1 362 ? 12.719 34.531 26.109 1 96.75 362 GLN B O 1
ATOM 7157 N N . ASP B 1 363 ? 14.469 35.844 26.5 1 96.31 363 ASP B N 1
ATOM 7158 C CA . ASP B 1 363 ? 15.578 35.031 26.031 1 96.31 363 ASP B CA 1
ATOM 7159 C C . ASP B 1 363 ? 15.648 35.031 24.516 1 96.31 363 ASP B C 1
ATOM 7161 O O . ASP B 1 363 ? 16.484 34.312 23.922 1 96.31 363 ASP B O 1
ATOM 7165 N N . CYS B 1 364 ? 14.773 35.781 23.844 1 97.88 364 CYS B N 1
ATOM 7166 C CA . CYS B 1 364 ? 14.844 35.969 22.391 1 97.88 364 CYS B CA 1
ATOM 7167 C C . CYS B 1 364 ? 15.5 37.281 22.031 1 97.88 364 CYS B C 1
ATOM 7169 O O . CYS B 1 364 ? 15.266 38.312 22.672 1 97.88 364 CYS B O 1
ATOM 7171 N N . GLN B 1 365 ? 16.344 37.156 21.031 1 97.88 365 GLN B N 1
ATOM 7172 C CA . GLN B 1 365 ? 17 38.344 20.484 1 97.88 365 GLN B CA 1
ATOM 7173 C C . GLN B 1 365 ? 16.609 38.562 19.031 1 97.88 365 GLN B C 1
ATOM 7175 O O . GLN B 1 365 ? 16.469 37.625 18.266 1 97.88 365 GLN B O 1
ATOM 7180 N N . ILE B 1 366 ? 16.391 39.906 18.75 1 97.44 366 ILE B N 1
ATOM 7181 C CA . ILE B 1 366 ? 16.062 40.25 17.375 1 97.44 366 ILE B CA 1
ATOM 7182 C C . ILE B 1 366 ? 16.984 41.344 16.891 1 97.44 366 ILE B C 1
ATOM 7184 O O . ILE B 1 366 ? 17.531 42.125 17.703 1 97.44 366 ILE B O 1
ATOM 7188 N N . ARG B 1 367 ? 17.203 41.438 15.648 1 95.56 367 ARG B N 1
ATOM 7189 C CA . ARG B 1 367 ? 17.844 42.562 14.984 1 95.56 367 ARG B CA 1
ATOM 7190 C C . ARG B 1 367 ? 17.359 42.688 13.547 1 95.56 367 ARG B C 1
ATOM 7192 O O . ARG B 1 367 ? 16.828 41.75 12.969 1 95.56 367 ARG B O 1
ATOM 7199 N N . GLN B 1 368 ? 17.406 43.844 13.086 1 95.81 368 GLN B N 1
ATOM 7200 C CA . GLN B 1 368 ? 17.109 44.125 11.68 1 95.81 368 GLN B CA 1
ATOM 7201 C C . GLN B 1 368 ? 18.375 44.094 10.836 1 95.81 368 GLN B C 1
ATOM 7203 O O . GLN B 1 368 ? 19.312 44.844 11.086 1 95.81 368 GLN B O 1
ATOM 7208 N N . GLY B 1 369 ? 18.391 43.219 9.969 1 93.06 369 GLY B N 1
ATOM 7209 C CA . GLY B 1 369 ? 19.531 43.125 9.078 1 93.06 369 GLY B CA 1
ATOM 7210 C C . GLY B 1 369 ? 19.672 44.312 8.156 1 93.06 369 GLY B C 1
ATOM 7211 O O . GLY B 1 369 ? 18.781 45.156 8.102 1 93.06 369 GLY B O 1
ATOM 7212 N N . GLU B 1 370 ? 20.75 44.375 7.359 1 86.25 370 GLU B N 1
ATOM 7213 C CA . GLU B 1 370 ? 21.047 45.469 6.449 1 86.25 370 GLU B CA 1
ATOM 7214 C C . GLU B 1 370 ? 19.984 45.562 5.359 1 86.25 370 GLU B C 1
ATOM 7216 O O . GLU B 1 370 ? 19.656 46.656 4.902 1 86.25 370 GLU B O 1
ATOM 7221 N N . ASP B 1 371 ? 19.375 44.562 5.043 1 87.12 371 ASP B N 1
ATOM 7222 C CA . ASP B 1 371 ? 18.359 44.562 3.988 1 87.12 371 ASP B CA 1
ATOM 7223 C C . ASP B 1 371 ? 16.953 44.656 4.57 1 87.12 371 ASP B C 1
ATOM 7225 O O . ASP B 1 371 ? 15.969 44.5 3.857 1 87.12 371 ASP B O 1
ATOM 7229 N N . GLY B 1 372 ? 16.906 44.875 5.914 1 92.69 372 GLY B N 1
ATOM 7230 C CA . GLY B 1 372 ? 15.609 45.062 6.562 1 92.69 372 GLY B CA 1
ATOM 7231 C C . GLY B 1 372 ? 15.008 43.781 7.07 1 92.69 372 GLY B C 1
ATOM 7232 O O . GLY B 1 372 ? 13.914 43.781 7.633 1 92.69 372 GLY B O 1
ATOM 7233 N N . GLU B 1 373 ? 15.75 42.719 6.875 1 95.81 373 GLU B N 1
ATOM 7234 C CA . GLU B 1 373 ? 15.258 41.406 7.281 1 95.81 373 GLU B CA 1
ATOM 7235 C C . GLU B 1 373 ? 15.258 41.25 8.805 1 95.81 373 GLU B C 1
ATOM 7237 O O . GLU B 1 373 ? 16.188 41.719 9.477 1 95.81 373 GLU B O 1
ATOM 7242 N N . LEU B 1 374 ? 14.242 40.656 9.289 1 97.25 374 LEU B N 1
ATOM 7243 C CA . LEU B 1 374 ? 14.188 40.312 10.703 1 97.25 374 LEU B CA 1
ATOM 7244 C C . LEU B 1 374 ? 15.07 39.094 11 1 97.25 374 LEU B C 1
ATOM 7246 O O . LEU B 1 374 ? 14.891 38.031 10.398 1 97.25 374 LEU B O 1
ATOM 7250 N N . LEU B 1 375 ? 16.047 39.219 11.828 1 97.88 375 LEU B N 1
ATOM 7251 C CA . LEU B 1 375 ? 16.906 38.156 12.305 1 97.88 375 LEU B CA 1
ATOM 7252 C C . LEU B 1 375 ? 16.578 37.812 13.766 1 97.88 375 LEU B C 1
ATOM 7254 O O . LEU B 1 375 ? 16.312 38.719 14.57 1 97.88 375 LEU B O 1
ATOM 7258 N N . ILE B 1 376 ? 16.625 36.562 14.047 1 97.94 376 ILE B N 1
ATOM 7259 C CA . ILE B 1 376 ? 16.219 36.188 15.398 1 97.94 376 ILE B CA 1
ATOM 7260 C C . ILE B 1 376 ? 17.203 35.156 15.953 1 97.94 376 ILE B C 1
ATOM 7262 O O . ILE B 1 376 ? 17.734 34.344 15.211 1 97.94 376 ILE B O 1
ATOM 7266 N N . LYS B 1 377 ? 17.453 35.219 17.172 1 97.94 377 LYS B N 1
ATOM 7267 C CA . LYS B 1 377 ? 18.141 34.188 17.969 1 97.94 377 LYS B CA 1
ATOM 7268 C C . LYS B 1 377 ? 17.297 33.781 19.172 1 97.94 377 LYS B C 1
ATOM 7270 O O . LYS B 1 377 ? 16.812 34.656 19.922 1 97.94 377 LYS B O 1
ATOM 7275 N N . SER B 1 378 ? 17.047 32.594 19.297 1 97.25 378 SER B N 1
ATOM 7276 C CA . SER B 1 378 ? 16.156 32.062 20.328 1 97.25 378 SER B CA 1
ATOM 7277 C C . SER B 1 378 ? 16.516 30.625 20.672 1 97.25 378 SER B C 1
ATOM 7279 O O . SER B 1 378 ? 17.031 29.875 19.844 1 97.25 378 SER B O 1
ATOM 7281 N N . PRO B 1 379 ? 16.25 30.156 21.953 1 97.31 379 PRO B N 1
ATOM 7282 C CA . PRO B 1 379 ? 16.422 28.734 22.297 1 97.31 379 PRO B CA 1
ATOM 7283 C C . PRO B 1 379 ? 15.461 27.828 21.547 1 97.31 379 PRO B C 1
ATOM 7285 O O . PRO B 1 379 ? 15.656 26.609 21.516 1 97.31 379 PRO B O 1
ATOM 7288 N N . GLY B 1 380 ? 14.445 28.391 20.906 1 97.81 380 GLY B N 1
ATOM 7289 C CA . GLY B 1 380 ? 13.445 27.609 20.203 1 97.81 380 GLY B CA 1
ATOM 7290 C C . GLY B 1 380 ? 13.805 27.359 18.75 1 97.81 380 GLY B C 1
ATOM 7291 O O . GLY B 1 380 ? 13.062 26.703 18.031 1 97.81 380 GLY B O 1
ATOM 7292 N N . LEU B 1 381 ? 15 27.797 18.344 1 98.31 381 LEU B N 1
ATOM 7293 C CA . LEU B 1 381 ? 15.414 27.625 16.953 1 98.31 381 LEU B CA 1
ATOM 7294 C C . LEU B 1 381 ? 15.617 26.156 16.625 1 98.31 381 LEU B C 1
ATOM 7296 O O . LEU B 1 381 ? 16.109 25.391 17.453 1 98.31 381 LEU B O 1
ATOM 7300 N N . MET B 1 382 ? 15.281 25.828 15.398 1 98.12 382 MET B N 1
ATOM 7301 C CA . MET B 1 382 ? 15.562 24.484 14.898 1 98.12 382 MET B CA 1
ATOM 7302 C C . MET B 1 382 ? 17.062 24.219 14.875 1 98.12 382 MET B C 1
ATOM 7304 O O . MET B 1 382 ? 17.859 25.156 14.82 1 98.12 382 MET B O 1
ATOM 7308 N N . THR B 1 383 ? 17.375 22.938 14.805 1 97.25 383 THR B N 1
ATOM 7309 C CA . THR B 1 383 ? 18.781 22.562 14.75 1 97.25 383 THR B CA 1
ATOM 7310 C C . THR B 1 383 ? 19.297 22.609 13.312 1 97.25 383 THR B C 1
ATOM 7312 O O . THR B 1 383 ? 20.438 23.016 13.07 1 97.25 383 THR B O 1
ATOM 7315 N N . ALA B 1 384 ? 18.531 22.109 12.422 1 97.94 384 ALA B N 1
ATOM 7316 C CA . ALA B 1 384 ? 18.891 22 11.008 1 97.94 384 ALA B CA 1
ATOM 7317 C C . ALA B 1 384 ? 17.688 21.594 10.164 1 97.94 384 ALA B C 1
ATOM 7319 O O . ALA B 1 384 ? 16.625 21.281 10.695 1 97.94 384 ALA B O 1
ATOM 7320 N N . TYR B 1 385 ? 17.891 21.797 8.891 1 97.44 385 TYR B N 1
ATOM 7321 C CA . TYR B 1 385 ? 17 21.109 7.957 1 97.44 385 TYR B CA 1
ATOM 7322 C C . TYR B 1 385 ? 17.484 19.672 7.715 1 97.44 385 TYR B C 1
ATOM 7324 O O . TYR B 1 385 ? 18.641 19.453 7.371 1 97.44 385 TYR B O 1
ATOM 7332 N N . TYR B 1 386 ? 16.641 18.703 7.934 1 98.12 386 TYR B N 1
ATOM 7333 C CA . TYR B 1 386 ? 16.953 17.281 7.836 1 98.12 386 TYR B CA 1
ATOM 7334 C C . TYR B 1 386 ? 17.547 16.953 6.473 1 98.12 386 TYR B C 1
ATOM 7336 O O . TYR B 1 386 ? 16.938 17.25 5.438 1 98.12 386 TYR B O 1
ATOM 7344 N N . LEU B 1 387 ? 18.719 16.5 6.355 1 97.44 387 LEU B N 1
ATOM 7345 C CA . LEU B 1 387 ? 19.453 16.031 5.176 1 97.44 387 LEU B CA 1
ATOM 7346 C C . LEU B 1 387 ? 19.672 17.172 4.191 1 97.44 387 LEU B C 1
ATOM 7348 O O . LEU B 1 387 ? 19.688 16.969 2.979 1 97.44 387 LEU B O 1
ATOM 7352 N N . GLN B 1 388 ? 19.797 18.406 4.77 1 95.69 388 GLN B N 1
ATOM 7353 C CA . GLN B 1 388 ? 20.047 19.562 3.93 1 95.69 388 GLN B CA 1
ATOM 7354 C C . GLN B 1 388 ? 21.078 20.5 4.559 1 95.69 388 GLN B C 1
ATOM 7356 O O . GLN B 1 388 ? 20.766 21.625 4.934 1 95.69 388 GLN B O 1
ATOM 7361 N N . PRO B 1 389 ? 22.281 20.109 4.523 1 96.56 389 PRO B N 1
ATOM 7362 C CA . PRO B 1 389 ? 23.328 20.875 5.199 1 96.56 389 PRO B CA 1
ATOM 7363 C C . PRO B 1 389 ? 23.547 22.25 4.574 1 96.56 389 PRO B C 1
ATOM 7365 O O . PRO B 1 389 ? 23.797 23.219 5.289 1 96.56 389 PRO B O 1
ATOM 7368 N N . GLU B 1 390 ? 23.453 22.328 3.26 1 95.81 390 GLU B N 1
ATOM 7369 C CA . GLU B 1 390 ? 23.672 23.609 2.602 1 95.81 390 GLU B CA 1
ATOM 7370 C C . GLU B 1 390 ? 22.578 24.609 2.957 1 95.81 390 GLU B C 1
ATOM 7372 O O . GLU B 1 390 ? 22.859 25.75 3.285 1 95.81 390 GLU B O 1
ATOM 7377 N N . ALA B 1 391 ? 21.391 24.125 2.893 1 93.69 391 ALA B N 1
ATOM 7378 C CA . ALA B 1 391 ? 20.266 24.984 3.273 1 93.69 391 ALA B CA 1
ATOM 7379 C C . ALA B 1 391 ? 20.359 25.391 4.742 1 93.69 391 ALA B C 1
ATOM 7381 O O . ALA B 1 391 ? 19.984 26.5 5.109 1 93.69 391 ALA B O 1
ATOM 7382 N N . THR B 1 392 ? 20.844 24.5 5.562 1 96.62 392 THR B N 1
ATOM 7383 C CA . THR B 1 392 ? 21 24.781 6.984 1 96.62 392 THR B CA 1
ATOM 7384 C C . THR B 1 392 ? 22.047 25.875 7.207 1 96.62 392 THR B C 1
ATOM 7386 O O . THR B 1 392 ? 21.797 26.812 7.961 1 96.62 392 THR B O 1
ATOM 7389 N N . ALA B 1 393 ? 23.109 25.75 6.52 1 96.19 393 ALA B N 1
ATOM 7390 C CA . ALA B 1 393 ? 24.188 26.719 6.668 1 96.19 393 ALA B CA 1
ATOM 7391 C C . ALA B 1 393 ? 23.75 28.109 6.211 1 96.19 393 ALA B C 1
ATOM 7393 O O . ALA B 1 393 ? 24.125 29.109 6.809 1 96.19 393 ALA B O 1
ATOM 7394 N N . ALA B 1 394 ? 23.016 28.125 5.223 1 95.12 394 ALA B N 1
ATOM 7395 C CA . ALA B 1 394 ? 22.547 29.375 4.645 1 95.12 394 ALA B CA 1
ATOM 7396 C C . ALA B 1 394 ? 21.516 30.047 5.535 1 95.12 394 ALA B C 1
ATOM 7398 O O . ALA B 1 394 ? 21.281 31.25 5.43 1 95.12 394 ALA B O 1
ATOM 7399 N N . ALA B 1 395 ? 20.938 29.344 6.457 1 95.56 395 ALA B N 1
ATOM 7400 C CA . ALA B 1 395 ? 19.797 29.844 7.234 1 95.56 395 ALA B CA 1
ATOM 7401 C C . ALA B 1 395 ? 20.281 30.609 8.461 1 95.56 395 ALA B C 1
ATOM 7403 O O . ALA B 1 395 ? 19.516 31.359 9.078 1 95.56 395 ALA B O 1
ATOM 7404 N N . PHE B 1 396 ? 21.531 30.516 8.781 1 96.38 396 PHE B N 1
ATOM 7405 C CA . PHE B 1 396 ? 22.078 31.156 9.969 1 96.38 396 PHE B CA 1
ATOM 7406 C C . PHE B 1 396 ? 23.25 32.062 9.602 1 96.38 396 PHE B C 1
ATOM 7408 O O . PHE B 1 396 ? 24.047 31.734 8.719 1 96.38 396 PHE B O 1
ATOM 7415 N N . ASP B 1 397 ? 23.359 33.125 10.312 1 94.69 397 ASP B N 1
ATOM 7416 C CA . ASP B 1 397 ? 24.547 33.938 10.109 1 94.69 397 ASP B CA 1
ATOM 7417 C C . ASP B 1 397 ? 25.672 33.531 11.062 1 94.69 397 ASP B C 1
ATOM 7419 O O . ASP B 1 397 ? 25.531 32.562 11.812 1 94.69 397 ASP B O 1
ATOM 7423 N N . ALA B 1 398 ? 26.719 34.219 11.039 1 93.44 398 ALA B N 1
ATOM 7424 C CA . ALA B 1 398 ? 27.938 33.844 11.758 1 93.44 398 ALA B CA 1
ATOM 7425 C C . ALA B 1 398 ? 27.75 33.969 13.266 1 93.44 398 ALA B C 1
ATOM 7427 O O . ALA B 1 398 ? 28.391 33.281 14.047 1 93.44 398 ALA B O 1
ATOM 7428 N N . ASP B 1 399 ? 26.797 34.781 13.695 1 94.38 399 ASP B N 1
ATOM 7429 C CA . ASP B 1 399 ? 26.547 35.031 15.117 1 94.38 399 ASP B CA 1
ATOM 7430 C C . ASP B 1 399 ? 25.438 34.125 15.633 1 94.38 399 ASP B C 1
ATOM 7432 O O . ASP B 1 399 ? 25.031 34.219 16.797 1 94.38 399 ASP B O 1
ATOM 7436 N N . GLY B 1 400 ? 24.875 33.344 14.781 1 94.81 400 GLY B N 1
ATOM 7437 C CA . GLY B 1 400 ? 23.859 32.406 15.203 1 94.81 400 GLY B CA 1
ATOM 7438 C C . GLY B 1 400 ? 22.438 32.938 15.031 1 94.81 400 GLY B C 1
ATOM 7439 O O . GLY B 1 400 ? 21.484 32.312 15.531 1 94.81 400 GLY B O 1
ATOM 7440 N N . PHE B 1 401 ? 22.312 34.062 14.422 1 97.62 401 PHE B N 1
ATOM 7441 C CA . PHE B 1 401 ? 20.984 34.594 14.133 1 97.62 401 PHE B CA 1
ATOM 7442 C C . PHE B 1 401 ? 20.375 33.875 12.93 1 97.62 401 PHE B C 1
ATOM 7444 O O . PHE B 1 401 ? 21.062 33.625 11.945 1 97.62 401 PHE B O 1
ATOM 7451 N N . PHE B 1 402 ? 19.156 33.531 13.008 1 97.88 402 PHE B N 1
ATOM 7452 C CA . PHE B 1 402 ? 18.406 32.875 11.938 1 97.88 402 PHE B CA 1
ATOM 7453 C C . PHE B 1 402 ? 17.828 33.938 10.977 1 97.88 402 PHE B C 1
ATOM 7455 O O . PHE B 1 402 ? 17.25 34.906 11.406 1 97.88 402 PHE B O 1
ATOM 7462 N N . HIS B 1 403 ? 18 33.656 9.688 1 96.5 403 HIS B N 1
ATOM 7463 C CA . HIS B 1 403 ? 17.375 34.438 8.641 1 96.5 403 HIS B CA 1
ATOM 7464 C C . HIS B 1 403 ? 15.898 34.062 8.469 1 96.5 403 HIS B C 1
ATOM 7466 O O . HIS B 1 403 ? 15.594 33 7.914 1 96.5 403 HIS B O 1
ATOM 7472 N N . THR B 1 404 ? 15.023 35 8.836 1 95.62 404 THR B N 1
ATOM 7473 C CA . THR B 1 404 ? 13.609 34.656 8.867 1 95.62 404 THR B CA 1
ATOM 7474 C C . THR B 1 404 ? 12.984 34.781 7.484 1 95.62 404 THR B C 1
ATOM 7476 O O . THR B 1 404 ? 11.953 34.156 7.207 1 95.62 404 THR B O 1
ATOM 7479 N N . GLY B 1 405 ? 13.578 35.594 6.664 1 91.69 405 GLY B N 1
ATOM 7480 C CA . GLY B 1 405 ? 12.977 35.938 5.379 1 91.69 405 GLY B CA 1
ATOM 7481 C C . GLY B 1 405 ? 11.898 36.969 5.48 1 91.69 405 GLY B C 1
ATOM 7482 O O . GLY B 1 405 ? 11.398 37.469 4.461 1 91.69 405 GLY B O 1
ATOM 7483 N N . ASP B 1 406 ? 11.547 37.469 6.66 1 92.25 406 ASP B N 1
ATOM 7484 C CA . ASP B 1 406 ? 10.578 38.531 6.867 1 92.25 406 ASP B CA 1
ATOM 7485 C C . ASP B 1 406 ? 11.273 39.875 6.953 1 92.25 406 ASP B C 1
ATOM 7487 O O . ASP B 1 406 ? 12.336 40 7.57 1 92.25 406 ASP B O 1
ATOM 7491 N N . LEU B 1 407 ? 10.672 40.844 6.316 1 92.19 407 LEU B N 1
ATOM 7492 C CA . LEU B 1 407 ? 11.102 42.219 6.484 1 92.19 407 LEU B CA 1
ATOM 7493 C C . LEU B 1 407 ? 10.391 42.875 7.664 1 92.19 407 LEU B C 1
ATOM 7495 O O . LEU B 1 407 ? 9.227 42.594 7.93 1 92.19 407 LEU B O 1
ATOM 7499 N N . CYS B 1 408 ? 11.164 43.812 8.375 1 94.12 408 CYS B N 1
ATOM 7500 C CA . CYS B 1 408 ? 10.531 44.344 9.578 1 94.12 408 CYS B CA 1
ATOM 7501 C C . CYS B 1 408 ? 10.961 45.781 9.828 1 94.12 408 CYS B C 1
ATOM 7503 O O . CYS B 1 408 ? 11.922 46.25 9.227 1 94.12 408 CYS B O 1
ATOM 7505 N N . ALA B 1 409 ? 10.125 46.5 10.516 1 94.12 409 ALA B N 1
ATOM 7506 C CA . ALA B 1 409 ? 10.469 47.75 11.195 1 94.12 409 ALA B CA 1
ATOM 7507 C C . ALA B 1 409 ? 10.328 47.594 12.711 1 94.12 409 ALA B C 1
ATOM 7509 O O . ALA B 1 409 ? 9.391 46.969 13.195 1 94.12 409 ALA B O 1
ATOM 7510 N N . ILE B 1 410 ? 11.281 48.125 13.414 1 95.88 410 ILE B N 1
ATOM 7511 C CA . ILE B 1 410 ? 11.258 48.094 14.875 1 95.88 410 ILE B CA 1
ATOM 7512 C C . ILE B 1 410 ? 11.117 49.5 15.43 1 95.88 410 ILE B C 1
ATOM 7514 O O . ILE B 1 410 ? 11.953 50.375 15.156 1 95.88 410 ILE B O 1
ATOM 7518 N N . ASP B 1 411 ? 10.125 49.719 16.219 1 94.75 411 ASP B N 1
ATOM 7519 C CA . ASP B 1 411 ? 9.891 51.062 16.719 1 94.75 411 ASP B CA 1
ATOM 7520 C C . ASP B 1 411 ? 10.672 51.312 18 1 94.75 411 ASP B C 1
ATOM 7522 O O . ASP B 1 411 ? 11.453 50.469 18.438 1 94.75 411 ASP B O 1
ATOM 7526 N N . ALA B 1 412 ? 10.516 52.5 18.531 1 94.12 412 ALA B N 1
ATOM 7527 C CA . ALA B 1 412 ? 11.305 52.969 19.672 1 94.12 412 ALA B CA 1
ATOM 7528 C C . ALA B 1 412 ? 10.992 52.125 20.922 1 94.12 412 ALA B C 1
ATOM 7530 O O . ALA B 1 412 ? 11.844 51.969 21.797 1 94.12 412 ALA B O 1
ATOM 7531 N N . ASP B 1 413 ? 9.82 51.5 20.953 1 94.5 413 ASP B N 1
ATOM 7532 C CA . ASP B 1 413 ? 9.406 50.688 22.078 1 94.5 413 ASP B CA 1
ATOM 7533 C C . ASP B 1 413 ? 9.859 49.219 21.906 1 94.5 413 ASP B C 1
ATOM 7535 O O . ASP B 1 413 ? 9.68 48.406 22.797 1 94.5 413 ASP B O 1
ATOM 7539 N N . GLY B 1 414 ? 10.422 48.969 20.766 1 95 414 GLY B N 1
ATOM 7540 C CA . GLY B 1 414 ? 10.906 47.625 20.484 1 95 414 GLY B CA 1
ATOM 7541 C C . GLY B 1 414 ? 9.867 46.75 19.828 1 95 414 GLY B C 1
ATOM 7542 O O . GLY B 1 414 ? 10.086 45.531 19.656 1 95 414 GLY B O 1
ATOM 7543 N N . CYS B 1 415 ? 8.734 47.312 19.469 1 96.88 415 CYS B N 1
ATOM 7544 C CA . CYS B 1 415 ? 7.684 46.562 18.797 1 96.88 415 CYS B CA 1
ATOM 7545 C C . CYS B 1 415 ? 8.008 46.344 17.328 1 96.88 415 CYS B C 1
ATOM 7547 O O . CYS B 1 415 ? 8.469 47.281 16.656 1 96.88 415 CYS B O 1
ATOM 7549 N N . VAL B 1 416 ? 7.77 45.156 16.891 1 97.38 416 VAL B N 1
ATOM 7550 C CA . VAL B 1 416 ? 8.141 44.75 15.539 1 97.38 416 VAL B CA 1
ATOM 7551 C C . VAL B 1 416 ? 6.922 44.844 14.625 1 97.38 416 VAL B C 1
ATOM 7553 O O . VAL B 1 416 ? 5.836 44.375 14.977 1 97.38 416 VAL B O 1
ATOM 7556 N N . THR B 1 417 ? 7.051 45.5 13.469 1 93.94 417 THR B N 1
ATOM 7557 C CA . THR B 1 417 ? 6.09 45.438 12.375 1 93.94 417 THR B CA 1
ATOM 7558 C C . THR B 1 417 ? 6.652 44.656 11.188 1 93.94 417 THR B C 1
ATOM 7560 O O . THR B 1 417 ? 7.727 45 10.68 1 93.94 417 THR B O 1
ATOM 7563 N N . ILE B 1 418 ? 5.98 43.594 10.797 1 91.69 418 ILE B N 1
ATOM 7564 C CA . ILE B 1 418 ? 6.391 42.844 9.617 1 91.69 418 ILE B CA 1
ATOM 7565 C C . ILE B 1 418 ? 5.926 43.594 8.359 1 91.69 418 ILE B C 1
ATOM 7567 O O . ILE B 1 418 ? 4.73 43.812 8.172 1 91.69 418 ILE B O 1
ATOM 7571 N N . THR B 1 419 ? 6.801 43.844 7.492 1 86.56 419 THR B N 1
ATOM 7572 C CA . THR B 1 419 ? 6.484 44.719 6.363 1 86.56 419 THR B CA 1
ATOM 7573 C C . THR B 1 419 ? 6.457 43.938 5.062 1 86.56 419 THR B C 1
ATOM 7575 O O . THR B 1 419 ? 6.113 44.469 4.008 1 86.56 419 THR B O 1
ATOM 7578 N N . GLY B 1 420 ? 6.852 42.688 5.109 1 84.56 420 GLY B N 1
ATOM 7579 C CA . GLY B 1 420 ? 6.84 41.844 3.926 1 84.56 420 GLY B CA 1
ATOM 7580 C C . GLY B 1 420 ? 7.797 40.688 4.02 1 84.56 420 GLY B C 1
ATOM 7581 O O . GLY B 1 420 ? 8.188 40.281 5.117 1 84.56 420 GLY B O 1
ATOM 7582 N N . ARG B 1 421 ? 8 40 2.814 1 86.25 421 ARG B N 1
ATOM 7583 C CA . ARG B 1 421 ? 8.961 38.906 2.684 1 86.25 421 ARG B CA 1
ATOM 7584 C C . ARG B 1 421 ? 10.094 39.281 1.738 1 86.25 421 ARG B C 1
ATOM 7586 O O . ARG B 1 421 ? 9.867 39.938 0.715 1 86.25 421 ARG B O 1
ATOM 7593 N N . VAL B 1 422 ? 11.211 38.812 2.135 1 85.75 422 VAL B N 1
ATOM 7594 C CA . VAL B 1 422 ? 12.375 39.094 1.304 1 85.75 422 VAL B CA 1
ATOM 7595 C C . VAL B 1 422 ? 12.156 38.531 -0.095 1 85.75 422 VAL B C 1
ATOM 7597 O O . VAL B 1 422 ? 12.422 39.188 -1.096 1 85.75 422 VAL B O 1
ATOM 7600 N N . LYS B 1 423 ? 11.594 37.375 -0.12 1 81.19 423 LYS B N 1
ATOM 7601 C CA . LYS B 1 423 ? 11.477 36.656 -1.389 1 81.19 423 LYS B CA 1
ATOM 7602 C C . LYS B 1 423 ? 10.281 37.156 -2.193 1 81.19 423 LYS B C 1
ATOM 7604 O O . LYS B 1 423 ? 10.156 36.875 -3.385 1 81.19 423 LYS B O 1
ATOM 7609 N N . ASP B 1 424 ? 9.414 37.906 -1.602 1 84.56 424 ASP B N 1
ATOM 7610 C CA . ASP B 1 424 ? 8.211 38.375 -2.283 1 84.56 424 ASP B CA 1
ATOM 7611 C C . ASP B 1 424 ? 8.492 39.688 -3.023 1 84.56 424 ASP B C 1
ATOM 7613 O O . ASP B 1 424 ? 7.703 40.094 -3.879 1 84.56 424 ASP B O 1
ATOM 7617 N N . ASN B 1 425 ? 9.523 40.219 -2.633 1 85.25 425 ASN B N 1
ATOM 7618 C CA . ASN B 1 425 ? 9.891 41.438 -3.346 1 85.25 425 ASN B CA 1
ATOM 7619 C C . ASN B 1 425 ? 10.211 41.156 -4.812 1 85.25 425 ASN B C 1
ATOM 7621 O O . ASN B 1 425 ? 10.75 40.094 -5.141 1 85.25 425 ASN B O 1
ATOM 7625 N N . PHE B 1 426 ? 9.703 42.062 -5.633 1 87.69 426 PHE B N 1
ATOM 7626 C CA . PHE B 1 426 ? 9.961 41.844 -7.051 1 87.69 426 PHE B CA 1
ATOM 7627 C C . PHE B 1 426 ? 10.406 43.125 -7.727 1 87.69 426 PHE B C 1
ATOM 7629 O O . PHE B 1 426 ? 10.266 44.219 -7.164 1 87.69 426 PHE B O 1
ATOM 7636 N N . LYS B 1 427 ? 11.016 42.906 -8.906 1 88.88 427 LYS B N 1
ATOM 7637 C CA . LYS B 1 427 ? 11.414 44 -9.758 1 88.88 427 LYS B CA 1
ATOM 7638 C C . LYS B 1 427 ? 10.453 44.188 -10.93 1 88.88 427 LYS B C 1
ATOM 7640 O O . LYS B 1 427 ? 10.086 43.188 -11.578 1 88.88 427 LYS B O 1
ATOM 7645 N N . THR B 1 428 ? 10.016 45.406 -11.094 1 89.31 428 THR B N 1
ATOM 7646 C CA . THR B 1 428 ? 9.195 45.719 -12.266 1 89.31 428 THR B CA 1
ATOM 7647 C C . THR B 1 428 ? 10.023 45.656 -13.539 1 89.31 428 THR B C 1
ATOM 7649 O O . THR B 1 428 ? 11.25 45.5 -13.484 1 89.31 428 THR B O 1
ATOM 7652 N N . ALA B 1 429 ? 9.281 45.719 -14.656 1 87.56 429 ALA B N 1
ATOM 7653 C CA . ALA B 1 429 ? 9.977 45.688 -15.945 1 87.56 429 ALA B CA 1
ATOM 7654 C C . ALA B 1 429 ? 10.977 46.844 -16.047 1 87.56 429 ALA B C 1
ATOM 7656 O O . ALA B 1 429 ? 11.969 46.75 -16.766 1 87.56 429 ALA B O 1
ATOM 7657 N N . LYS B 1 430 ? 10.789 47.875 -15.273 1 86.75 430 LYS B N 1
ATOM 7658 C CA . LYS B 1 430 ? 11.68 49.031 -15.273 1 86.75 430 LYS B CA 1
ATOM 7659 C C . LYS B 1 430 ? 12.828 48.875 -14.289 1 86.75 430 LYS B C 1
ATOM 7661 O O . LYS B 1 430 ? 13.602 49.781 -14.047 1 86.75 430 LYS B O 1
ATOM 7666 N N . GLY B 1 431 ? 12.867 47.75 -13.656 1 86.31 431 GLY B N 1
ATOM 7667 C CA . GLY B 1 431 ? 13.961 47.406 -12.773 1 86.31 431 GLY B CA 1
ATOM 7668 C C . GLY B 1 431 ? 13.805 48 -11.383 1 86.31 431 GLY B C 1
ATOM 7669 O O . GLY B 1 431 ? 14.773 48.031 -10.609 1 86.31 431 GLY B O 1
ATOM 7670 N N . LYS B 1 432 ? 12.609 48.469 -11.078 1 88.06 432 LYS B N 1
ATOM 7671 C CA . LYS B 1 432 ? 12.359 49.094 -9.766 1 88.06 432 LYS B CA 1
ATOM 7672 C C . LYS B 1 432 ? 11.82 48.062 -8.781 1 88.06 432 LYS B C 1
ATOM 7674 O O . LYS B 1 432 ? 10.969 47.25 -9.133 1 88.06 432 LYS B O 1
ATOM 7679 N N . TYR B 1 433 ? 12.375 48.219 -7.617 1 87.88 433 TYR B N 1
ATOM 7680 C CA . TYR B 1 433 ? 12 47.281 -6.562 1 87.88 433 TYR B CA 1
ATOM 7681 C C . TYR B 1 433 ? 10.672 47.688 -5.922 1 87.88 433 TYR B C 1
ATOM 7683 O O . TYR B 1 433 ? 10.445 48.844 -5.637 1 87.88 433 TYR B O 1
ATOM 7691 N N . VAL B 1 434 ? 9.82 46.625 -5.766 1 90.75 434 VAL B N 1
ATOM 7692 C CA . VAL B 1 434 ? 8.516 46.875 -5.148 1 90.75 434 VAL B CA 1
ATOM 7693 C C . VAL B 1 434 ? 8.281 45.844 -4.051 1 90.75 434 VAL B C 1
ATOM 7695 O O . VAL B 1 434 ? 8.469 44.625 -4.262 1 90.75 434 VAL B O 1
ATOM 7698 N N . ALA B 1 435 ? 7.938 46.312 -2.863 1 89.06 435 ALA B N 1
ATOM 7699 C CA . ALA B 1 435 ? 7.422 45.469 -1.794 1 89.06 435 ALA B CA 1
ATOM 7700 C C . ALA B 1 435 ? 5.898 45.406 -1.838 1 89.06 435 ALA B C 1
ATOM 7702 O O . ALA B 1 435 ? 5.215 46.406 -1.614 1 89.06 435 ALA B O 1
ATOM 7703 N N . PRO B 1 436 ? 5.395 44.219 -1.996 1 91.5 436 PRO B N 1
ATOM 7704 C CA . PRO B 1 436 ? 3.955 44.156 -2.24 1 91.5 436 PRO B CA 1
ATOM 7705 C C . PRO B 1 436 ? 3.131 44.312 -0.963 1 91.5 436 PRO B C 1
ATOM 7707 O O . PRO B 1 436 ? 2.016 44.812 -1.003 1 91.5 436 PRO B O 1
ATOM 7710 N N . VAL B 1 437 ? 3.641 43.969 0.183 1 86.19 437 VAL B N 1
ATOM 7711 C CA . VAL B 1 437 ? 2.854 43.781 1.399 1 86.19 437 VAL B CA 1
ATOM 7712 C C . VAL B 1 437 ? 2.316 45.156 1.866 1 86.19 437 VAL B C 1
ATOM 7714 O O . VAL B 1 437 ? 1.134 45.281 2.193 1 86.19 437 VAL B O 1
ATOM 7717 N N . PRO B 1 438 ? 3.133 46.188 1.892 1 84.81 438 PRO B N 1
ATOM 7718 C CA . PRO B 1 438 ? 2.576 47.469 2.273 1 84.81 438 PRO B CA 1
ATOM 7719 C C . PRO B 1 438 ? 1.428 47.906 1.367 1 84.81 438 PRO B C 1
ATOM 7721 O O . PRO B 1 438 ? 0.459 48.5 1.839 1 84.81 438 PRO B O 1
ATOM 7724 N N . ILE B 1 439 ? 1.523 47.594 0.128 1 91.44 439 ILE B N 1
ATOM 7725 C CA . ILE B 1 439 ? 0.48 47.906 -0.836 1 91.44 439 ILE B CA 1
ATOM 7726 C C . ILE B 1 439 ? -0.767 47.094 -0.554 1 91.44 439 ILE B C 1
ATOM 7728 O O . ILE B 1 439 ? -1.883 47.594 -0.535 1 91.44 439 ILE B O 1
ATOM 7732 N N . GLU B 1 440 ? -0.554 45.844 -0.273 1 92.12 440 GLU B N 1
ATOM 7733 C CA . GLU B 1 440 ? -1.647 44.938 0.031 1 92.12 440 GLU B CA 1
ATOM 7734 C C . GLU B 1 440 ? -2.4 45.375 1.285 1 92.12 440 GLU B C 1
ATOM 7736 O O . GLU B 1 440 ? -3.633 45.312 1.321 1 92.12 440 GLU B O 1
ATOM 7741 N N . ARG B 1 441 ? -1.679 45.75 2.246 1 82.25 441 ARG B N 1
ATOM 7742 C CA . ARG B 1 441 ? -2.279 46.188 3.504 1 82.25 441 ARG B CA 1
ATOM 7743 C C . ARG B 1 441 ? -3.189 47.375 3.287 1 82.25 441 ARG B C 1
ATOM 7745 O O . ARG B 1 441 ? -4.258 47.469 3.893 1 82.25 441 ARG B O 1
ATOM 7752 N N . LYS B 1 442 ? -2.803 48.281 2.498 1 87.38 442 LYS B N 1
ATOM 7753 C CA . LYS B 1 442 ? -3.594 49.5 2.211 1 87.38 442 LYS B CA 1
ATOM 7754 C C . LYS B 1 442 ? -4.844 49.156 1.411 1 87.38 442 LYS B C 1
ATOM 7756 O O . LYS B 1 442 ? -5.938 49.625 1.713 1 87.38 442 LYS B O 1
ATOM 7761 N N . LEU B 1 443 ? -4.684 48.281 0.462 1 91.88 443 LEU B N 1
ATOM 7762 C CA . LEU B 1 443 ? -5.797 47.938 -0.405 1 91.88 443 LEU B CA 1
ATOM 7763 C C . LEU B 1 443 ? -6.793 47.031 0.335 1 91.88 443 LEU B C 1
ATOM 7765 O O . LEU B 1 443 ? -7.992 47.062 0.044 1 91.88 443 LEU B O 1
ATOM 7769 N N . ALA B 1 444 ? -6.305 46.312 1.312 1 88.19 444 ALA B N 1
ATOM 7770 C CA . ALA B 1 444 ? -7.121 45.375 2.057 1 88.19 444 ALA B CA 1
ATOM 7771 C C . ALA B 1 444 ? -8.07 46.094 3.014 1 88.19 444 ALA B C 1
ATOM 7773 O O . ALA B 1 444 ? -8.969 45.469 3.584 1 88.19 444 ALA B O 1
ATOM 7774 N N . GLN B 1 445 ? -7.922 47.312 3.102 1 80.19 445 GLN B N 1
ATOM 7775 C CA . GLN B 1 445 ? -8.828 48.062 3.943 1 80.19 445 GLN B CA 1
ATOM 7776 C C . GLN B 1 445 ? -10.234 48.094 3.355 1 80.19 445 GLN B C 1
ATOM 7778 O O . GLN B 1 445 ? -11.203 48.375 4.066 1 80.19 445 GLN B O 1
ATOM 7783 N N . ASP B 1 446 ? -10.32 47.844 2.066 1 85.88 446 ASP B N 1
ATOM 7784 C CA . ASP B 1 446 ? -11.633 47.75 1.434 1 85.88 446 ASP B CA 1
ATOM 7785 C C . ASP B 1 446 ? -12.414 46.531 1.975 1 85.88 446 ASP B C 1
ATOM 7787 O O . ASP B 1 446 ? -11.922 45.406 1.938 1 85.88 446 ASP B O 1
ATOM 7791 N N . PRO B 1 447 ? -13.555 46.75 2.469 1 77.88 447 PRO B N 1
ATOM 7792 C CA . PRO B 1 447 ? -14.305 45.656 3.139 1 77.88 447 PRO B CA 1
ATOM 7793 C C . PRO B 1 447 ? -14.695 44.531 2.191 1 77.88 447 PRO B C 1
ATOM 7795 O O . PRO B 1 447 ? -15.07 43.469 2.643 1 77.88 447 PRO B O 1
ATOM 7798 N N . HIS B 1 448 ? -14.617 44.75 0.917 1 84.94 448 HIS B N 1
ATOM 7799 C CA . HIS B 1 448 ? -15.008 43.719 -0.049 1 84.94 448 HIS B CA 1
ATOM 7800 C C . HIS B 1 448 ? -13.891 42.688 -0.259 1 84.94 448 HIS B C 1
ATOM 7802 O O . HIS B 1 448 ? -14.125 41.625 -0.828 1 84.94 448 HIS B O 1
ATOM 7808 N N . VAL B 1 449 ? -12.719 43.031 0.206 1 88.5 449 VAL B N 1
ATOM 7809 C CA . VAL B 1 449 ? -11.547 42.219 -0.057 1 88.5 449 VAL B CA 1
ATOM 7810 C C . VAL B 1 449 ? -11.43 41.125 1.015 1 88.5 449 VAL B C 1
ATOM 7812 O O . VAL B 1 449 ? -11.367 41.438 2.209 1 88.5 449 VAL B O 1
ATOM 7815 N N . GLU B 1 450 ? -11.492 39.875 0.544 1 82.31 450 GLU B N 1
ATOM 7816 C CA . GLU B 1 450 ? -11.219 38.75 1.445 1 82.31 450 GLU B CA 1
ATOM 7817 C C . GLU B 1 450 ? -9.727 38.406 1.456 1 82.31 450 GLU B C 1
ATOM 7819 O O . GLU B 1 450 ? -9.133 38.25 2.521 1 82.31 450 GLU B O 1
ATOM 7824 N N . LEU B 1 451 ? -9.18 38.219 0.323 1 88.38 451 LEU B N 1
ATOM 7825 C CA . LEU B 1 451 ? -7.758 37.969 0.127 1 88.38 451 LEU B CA 1
ATOM 7826 C C . LEU B 1 451 ? -7.203 38.844 -0.997 1 88.38 451 LEU B C 1
ATOM 7828 O O . LEU B 1 451 ? -7.93 39.188 -1.931 1 88.38 451 LEU B O 1
ATOM 7832 N N . ILE B 1 452 ? -5.988 39.219 -0.873 1 92.25 452 ILE B N 1
ATOM 7833 C CA . ILE B 1 452 ? -5.367 40.062 -1.874 1 92.25 452 ILE B CA 1
ATOM 7834 C C . ILE B 1 452 ? -3.906 39.656 -2.062 1 92.25 452 ILE B C 1
ATOM 7836 O O . ILE B 1 452 ? -3.232 39.281 -1.104 1 92.25 452 ILE B O 1
ATOM 7840 N N . CYS B 1 453 ? -3.473 39.719 -3.287 1 94.12 453 CYS B N 1
ATOM 7841 C CA . CYS B 1 453 ? -2.086 39.438 -3.648 1 94.12 453 CYS B CA 1
ATOM 7842 C C . CYS B 1 453 ? -1.607 40.406 -4.73 1 94.12 453 CYS B C 1
ATOM 7844 O O . CYS B 1 453 ? -2.176 40.438 -5.824 1 94.12 453 CYS B O 1
ATOM 7846 N N . VAL B 1 454 ? -0.627 41.125 -4.449 1 94.94 454 VAL B N 1
ATOM 7847 C CA . VAL B 1 454 ? -0.049 42.031 -5.434 1 94.94 454 VAL B CA 1
ATOM 7848 C C . VAL B 1 454 ? 1.077 41.344 -6.188 1 94.94 454 VAL B C 1
ATOM 7850 O O . VAL B 1 454 ? 1.989 40.781 -5.574 1 94.94 454 VAL B O 1
ATOM 7853 N N . ILE B 1 455 ? 0.958 41.344 -7.496 1 94.25 455 ILE B N 1
ATOM 7854 C CA . ILE B 1 455 ? 2.006 40.812 -8.352 1 94.25 455 ILE B CA 1
ATOM 7855 C C . ILE B 1 455 ? 2.557 41.906 -9.258 1 94.25 455 ILE B C 1
ATOM 7857 O O . ILE B 1 455 ? 1.932 42.969 -9.414 1 94.25 455 ILE B O 1
ATOM 7861 N N . GLY B 1 456 ? 3.883 41.625 -9.836 1 92.56 456 GLY B N 1
ATOM 7862 C CA . GLY B 1 456 ? 4.402 42.688 -10.703 1 92.56 456 GLY B CA 1
ATOM 7863 C C . GLY B 1 456 ? 5.77 42.344 -11.273 1 92.56 456 GLY B C 1
ATOM 7864 O O . GLY B 1 456 ? 6.367 43.188 -11.969 1 92.56 456 GLY B O 1
ATOM 7865 N N . SER B 1 457 ? 6.234 41.219 -10.953 1 89 457 SER B N 1
ATOM 7866 C CA . SER B 1 457 ? 7.535 40.844 -11.492 1 89 457 SER B CA 1
ATOM 7867 C C . SER B 1 457 ? 7.535 40.906 -13.016 1 89 457 SER B C 1
ATOM 7869 O O . SER B 1 457 ? 6.73 40.219 -13.656 1 89 457 SER B O 1
ATOM 7871 N N . GLY B 1 458 ? 8.352 41.719 -13.531 1 87.94 458 GLY B N 1
ATOM 7872 C CA . GLY B 1 458 ? 8.461 41.844 -14.977 1 87.94 458 GLY B CA 1
ATOM 7873 C C . GLY B 1 458 ? 7.352 42.656 -15.602 1 87.94 458 GLY B C 1
ATOM 7874 O O . GLY B 1 458 ? 7.277 42.781 -16.828 1 87.94 458 GLY B O 1
ATOM 7875 N N . LEU B 1 459 ? 6.461 43.125 -14.812 1 90.81 459 LEU B N 1
ATOM 7876 C CA . LEU B 1 459 ? 5.391 44 -15.289 1 90.81 459 LEU B CA 1
ATOM 7877 C C . LEU B 1 459 ? 5.781 45.469 -15.148 1 90.81 459 LEU B C 1
ATOM 7879 O O . LEU B 1 459 ? 6.617 45.812 -14.312 1 90.81 459 LEU B O 1
ATOM 7883 N N . PRO B 1 460 ? 5.156 46.25 -16 1 90.31 460 PRO B N 1
ATOM 7884 C CA . PRO B 1 460 ? 5.477 47.688 -15.875 1 90.31 460 PRO B CA 1
ATOM 7885 C C . PRO B 1 460 ? 5.066 48.25 -14.516 1 90.31 460 PRO B C 1
ATOM 7887 O O . PRO B 1 460 ? 5.777 49.094 -13.961 1 90.31 460 PRO B O 1
ATOM 7890 N N . HIS B 1 461 ? 3.955 47.875 -14.062 1 93.44 461 HIS B N 1
ATOM 7891 C CA . HIS B 1 461 ? 3.432 48.25 -12.758 1 93.44 461 HIS B CA 1
ATOM 7892 C C . HIS B 1 461 ? 2.77 47.062 -12.055 1 93.44 461 HIS B C 1
ATOM 7894 O O . HIS B 1 461 ? 2.348 46.125 -12.711 1 93.44 461 HIS B O 1
ATOM 7900 N N . PRO B 1 462 ? 2.676 47.156 -10.711 1 95.5 462 PRO B N 1
ATOM 7901 C CA . PRO B 1 462 ? 2.016 46.094 -9.961 1 95.5 462 PRO B CA 1
ATOM 7902 C C . PRO B 1 462 ? 0.529 45.969 -10.289 1 95.5 462 PRO B C 1
ATOM 7904 O O . PRO B 1 462 ? -0.102 46.969 -10.68 1 95.5 462 PRO B O 1
ATOM 7907 N N . VAL B 1 463 ? 0.038 44.781 -10.156 1 96.31 463 VAL B N 1
ATOM 7908 C CA . VAL B 1 463 ? -1.379 44.469 -10.273 1 96.31 463 VAL B CA 1
ATOM 7909 C C . VAL B 1 463 ? -1.841 43.688 -9.031 1 96.31 463 VAL B C 1
ATOM 7911 O O . VAL B 1 463 ? -1.123 42.844 -8.523 1 96.31 463 VAL B O 1
ATOM 7914 N N . ALA B 1 464 ? -2.984 44.094 -8.539 1 97.06 464 ALA B N 1
ATOM 7915 C CA . ALA B 1 464 ? -3.531 43.406 -7.371 1 97.06 464 ALA B CA 1
ATOM 7916 C C . ALA B 1 464 ? -4.582 42.406 -7.777 1 97.06 464 ALA B C 1
ATOM 7918 O O . ALA B 1 464 ? -5.523 42.719 -8.508 1 97.06 464 ALA B O 1
ATOM 7919 N N . LEU B 1 465 ? -4.387 41.188 -7.359 1 96.62 465 LEU B N 1
ATOM 7920 C CA . LEU B 1 465 ? -5.398 40.156 -7.48 1 96.62 465 LEU B CA 1
ATOM 7921 C C . LEU B 1 465 ? -6.246 40.062 -6.215 1 96.62 465 LEU B C 1
ATOM 7923 O O . LEU B 1 465 ? -5.707 40 -5.105 1 96.62 465 LEU B O 1
ATOM 7927 N N . VAL B 1 466 ? -7.555 40 -6.395 1 95.12 466 VAL B N 1
ATOM 7928 C CA . VAL B 1 466 ? -8.43 40.094 -5.227 1 95.12 466 VAL B CA 1
ATOM 7929 C C . VAL B 1 466 ? -9.469 38.969 -5.273 1 95.12 466 VAL B C 1
ATOM 7931 O O . VAL B 1 466 ? -10.102 38.75 -6.305 1 95.12 466 VAL B O 1
ATOM 7934 N N . GLN B 1 467 ? -9.508 38.281 -4.195 1 92.62 467 GLN B N 1
ATOM 7935 C CA . GLN B 1 467 ? -10.688 37.438 -3.928 1 92.62 467 GLN B CA 1
ATOM 7936 C C . GLN B 1 467 ? -11.695 38.188 -3.064 1 92.62 467 GLN B C 1
ATOM 7938 O O . GLN B 1 467 ? -11.367 38.656 -1.973 1 92.62 467 GLN B O 1
ATOM 7943 N N . LEU B 1 468 ? -12.914 38.219 -3.617 1 87.88 468 LEU B N 1
ATOM 7944 C CA . LEU B 1 468 ? -13.953 38.969 -2.9 1 87.88 468 LEU B CA 1
ATOM 7945 C C . LEU B 1 468 ? -14.508 38.125 -1.751 1 87.88 468 LEU B C 1
ATOM 7947 O O . LEU B 1 468 ? -14.445 36.875 -1.793 1 87.88 468 LEU B O 1
ATOM 7951 N N . SER B 1 469 ? -14.945 38.875 -0.78 1 78.38 469 SER B N 1
ATOM 7952 C CA . SER B 1 469 ? -15.703 38.188 0.266 1 78.38 469 SER B CA 1
ATOM 7953 C C . SER B 1 469 ? -17 37.625 -0.283 1 78.38 469 SER B C 1
ATOM 7955 O O . SER B 1 469 ? -17.469 38.031 -1.35 1 78.38 469 SER B O 1
ATOM 7957 N N . GLU B 1 470 ? -17.594 36.656 0.406 1 72.38 470 GLU B N 1
ATOM 7958 C CA . GLU B 1 470 ? -18.828 36.031 -0.039 1 72.38 470 GLU B CA 1
ATOM 7959 C C . GLU B 1 470 ? -19.938 37.031 -0.209 1 72.38 470 GLU B C 1
ATOM 7961 O O . GLU B 1 470 ? -20.703 36.969 -1.172 1 72.38 470 GLU B O 1
ATOM 7966 N N . GLY B 1 471 ? -20.031 37.938 0.753 1 68.81 471 GLY B N 1
ATOM 7967 C CA . GLY B 1 471 ? -21.031 39 0.657 1 68.81 471 GLY B CA 1
ATOM 7968 C C . GLY B 1 471 ? -20.844 39.906 -0.545 1 68.81 471 GLY B C 1
ATOM 7969 O O . GLY B 1 471 ? -21.812 40.281 -1.198 1 68.81 471 GLY B O 1
ATOM 7970 N N . ALA B 1 472 ? -19.609 40.188 -0.798 1 78.94 472 ALA B N 1
ATOM 7971 C CA . ALA B 1 472 ? -19.281 41.062 -1.929 1 78.94 472 ALA B CA 1
ATOM 7972 C C . ALA B 1 472 ? -19.609 40.375 -3.254 1 78.94 472 ALA B C 1
ATOM 7974 O O . ALA B 1 472 ? -20 41.031 -4.219 1 78.94 472 ALA B O 1
ATOM 7975 N N . ASN B 1 473 ? -19.453 39.125 -3.229 1 80.56 473 ASN B N 1
ATOM 7976 C CA . ASN B 1 473 ? -19.734 38.344 -4.438 1 80.56 473 ASN B CA 1
ATOM 7977 C C . ASN B 1 473 ? -21.203 38.406 -4.82 1 80.56 473 ASN B C 1
ATOM 7979 O O . ASN B 1 473 ? -21.562 38.219 -5.984 1 80.56 473 ASN B O 1
ATOM 7983 N N . LEU B 1 474 ? -21.969 38.656 -3.795 1 74.81 474 LEU B N 1
ATOM 7984 C CA . LEU B 1 474 ? -23.406 38.688 -4.016 1 74.81 474 LEU B CA 1
ATOM 7985 C C . LEU B 1 474 ? -23.859 40.094 -4.418 1 74.81 474 LEU B C 1
ATOM 7987 O O . LEU B 1 474 ? -25 40.281 -4.828 1 74.81 474 LEU B O 1
ATOM 7991 N N . GLN B 1 475 ? -23.031 41.031 -4.301 1 81.56 475 GLN B N 1
ATOM 7992 C CA . GLN B 1 475 ? -23.344 42.406 -4.672 1 81.56 475 GLN B CA 1
ATOM 7993 C C . GLN B 1 475 ? -23.156 42.656 -6.172 1 81.56 475 GLN B C 1
ATOM 7995 O O . GLN B 1 475 ? -22.5 41.844 -6.84 1 81.56 475 GLN B O 1
ATOM 8000 N N . ALA B 1 476 ? -23.812 43.719 -6.598 1 88.06 476 ALA B N 1
ATOM 8001 C CA . ALA B 1 476 ? -23.625 44.094 -8 1 88.06 476 ALA B CA 1
ATOM 8002 C C . ALA B 1 476 ? -22.172 44.469 -8.281 1 88.06 476 ALA B C 1
ATOM 8004 O O . ALA B 1 476 ? -21.547 45.188 -7.508 1 88.06 476 ALA B O 1
ATOM 8005 N N . ARG B 1 477 ? -21.594 44 -9.352 1 92.5 477 ARG B N 1
ATOM 8006 C CA . ARG B 1 477 ? -20.188 44.219 -9.719 1 92.5 477 ARG B CA 1
ATOM 8007 C C . ARG B 1 477 ? -19.859 45.688 -9.742 1 92.5 477 ARG B C 1
ATOM 8009 O O . ARG B 1 477 ? -18.766 46.094 -9.352 1 92.5 477 ARG B O 1
ATOM 8016 N N . GLU B 1 478 ? -20.859 46.438 -10.227 1 92.81 478 GLU B N 1
ATOM 8017 C CA . GLU B 1 478 ? -20.625 47.875 -10.359 1 92.81 478 GLU B CA 1
ATOM 8018 C C . GLU B 1 478 ? -20.391 48.531 -9 1 92.81 478 GLU B C 1
ATOM 8020 O O . GLU B 1 478 ? -19.594 49.469 -8.867 1 92.81 478 GLU B O 1
ATOM 8025 N N . GLU B 1 479 ? -21.078 48.062 -8.109 1 91.19 479 GLU B N 1
ATOM 8026 C CA . GLU B 1 479 ? -20.938 48.594 -6.758 1 91.19 479 GLU B CA 1
ATOM 8027 C C . GLU B 1 479 ? -19.578 48.219 -6.16 1 91.19 479 GLU B C 1
ATOM 8029 O O . GLU B 1 479 ? -18.906 49.062 -5.551 1 91.19 479 GLU B O 1
ATOM 8034 N N . VAL B 1 480 ? -19.281 47.031 -6.34 1 93.19 480 VAL B N 1
ATOM 8035 C CA . VAL B 1 480 ? -18 46.531 -5.832 1 93.19 480 VAL B CA 1
ATOM 8036 C C . VAL B 1 480 ? -16.859 47.219 -6.562 1 93.19 480 VAL B C 1
ATOM 8038 O O . VAL B 1 480 ? -15.875 47.625 -5.941 1 93.19 480 VAL B O 1
ATOM 8041 N N . ARG B 1 481 ? -16.984 47.344 -7.816 1 95.75 481 ARG B N 1
ATOM 8042 C CA . ARG B 1 481 ? -15.984 48.031 -8.633 1 95.75 481 ARG B CA 1
ATOM 8043 C C . ARG B 1 481 ? -15.75 49.469 -8.148 1 95.75 481 ARG B C 1
ATOM 8045 O O . ARG B 1 481 ? -14.609 49.906 -8.047 1 95.75 481 ARG B O 1
ATOM 8052 N N . ALA B 1 482 ? -16.844 50.094 -7.895 1 94.81 482 ALA B N 1
ATOM 8053 C CA . ALA B 1 482 ? -16.75 51.5 -7.453 1 94.81 482 ALA B CA 1
ATOM 8054 C C . ALA B 1 482 ? -16 51.594 -6.129 1 94.81 482 ALA B C 1
ATOM 8056 O O . ALA B 1 482 ? -15.203 52.531 -5.934 1 94.81 482 ALA B O 1
ATOM 8057 N N . SER B 1 483 ? -16.297 50.719 -5.297 1 92.25 483 SER B N 1
ATOM 8058 C CA . SER B 1 483 ? -15.648 50.75 -3.992 1 92.25 483 SER B CA 1
ATOM 8059 C C . SER B 1 483 ? -14.156 50.438 -4.117 1 92.25 483 SER B C 1
ATOM 8061 O O . SER B 1 483 ? -13.328 51.156 -3.549 1 92.25 483 SER B O 1
ATOM 8063 N N . LEU B 1 484 ? -13.805 49.406 -4.848 1 95.56 484 LEU B N 1
ATOM 8064 C CA . LEU B 1 484 ? -12.406 49.031 -5.051 1 95.56 484 LEU B CA 1
ATOM 8065 C C . LEU B 1 484 ? -11.648 50.125 -5.766 1 95.56 484 LEU B C 1
ATOM 8067 O O . LEU B 1 484 ? -10.484 50.406 -5.449 1 95.56 484 LEU B O 1
ATOM 8071 N N . LYS B 1 485 ? -12.32 50.75 -6.688 1 96.06 485 LYS B N 1
ATOM 8072 C CA . LYS B 1 485 ? -11.711 51.844 -7.41 1 96.06 485 LYS B CA 1
ATOM 8073 C C . LYS B 1 485 ? -11.43 53.031 -6.484 1 96.06 485 LYS B C 1
ATOM 8075 O O . LYS B 1 485 ? -10.367 53.656 -6.562 1 96.06 485 LYS B O 1
ATOM 8080 N N . ALA B 1 486 ? -12.391 53.312 -5.684 1 95.25 486 ALA B N 1
ATOM 8081 C CA . ALA B 1 486 ? -12.211 54.375 -4.727 1 95.25 486 ALA B CA 1
ATOM 8082 C C . ALA B 1 486 ? -11.023 54.125 -3.807 1 95.25 486 ALA B C 1
ATOM 8084 O O . ALA B 1 486 ? -10.242 55.031 -3.502 1 95.25 486 ALA B O 1
ATOM 8085 N N . THR B 1 487 ? -10.922 52.938 -3.404 1 94.38 487 THR B N 1
ATOM 8086 C CA . THR B 1 487 ? -9.805 52.531 -2.557 1 94.38 487 THR B CA 1
ATOM 8087 C C . THR B 1 487 ? -8.484 52.656 -3.314 1 94.38 487 THR B C 1
ATOM 8089 O O . THR B 1 487 ? -7.508 53.188 -2.791 1 94.38 487 THR B O 1
ATOM 8092 N N . LEU B 1 488 ? -8.492 52.156 -4.492 1 96 488 LEU B N 1
ATOM 8093 C CA . LEU B 1 488 ? -7.301 52.219 -5.328 1 96 488 LEU B CA 1
ATOM 8094 C C . LEU B 1 488 ? -6.867 53.656 -5.566 1 96 488 LEU B C 1
ATOM 8096 O O . LEU B 1 488 ? -5.68 53.969 -5.469 1 96 488 LEU B O 1
ATOM 8100 N N . ASP B 1 489 ? -7.824 54.531 -5.816 1 95.25 489 ASP B N 1
ATOM 8101 C CA . ASP B 1 489 ? -7.551 55.938 -6.09 1 95.25 489 ASP B CA 1
ATOM 8102 C C . ASP B 1 489 ? -7.062 56.656 -4.836 1 95.25 489 ASP B C 1
ATOM 8104 O O . ASP B 1 489 ? -6.352 57.656 -4.926 1 95.25 489 ASP B O 1
ATOM 8108 N N . SER B 1 490 ? -7.434 56.156 -3.791 1 94.5 490 SER B N 1
ATOM 8109 C CA . SER B 1 490 ? -7 56.75 -2.535 1 94.5 490 SER B CA 1
ATOM 8110 C C . SER B 1 490 ? -5.605 56.281 -2.148 1 94.5 490 SER B C 1
ATOM 8112 O O . SER B 1 490 ? -4.891 56.969 -1.413 1 94.5 490 SER B O 1
ATOM 8114 N N . VAL B 1 491 ? -5.168 55.125 -2.635 1 94.56 491 VAL B N 1
ATOM 8115 C CA . VAL B 1 491 ? -3.918 54.5 -2.215 1 94.56 491 VAL B CA 1
ATOM 8116 C C . VAL B 1 491 ? -2.789 54.906 -3.154 1 94.56 491 VAL B C 1
ATOM 8118 O O . VAL B 1 491 ? -1.696 55.25 -2.703 1 94.56 491 VAL B O 1
ATOM 8121 N N . ASN B 1 492 ? -3.037 54.938 -4.41 1 94.81 492 ASN B N 1
ATOM 8122 C CA . ASN B 1 492 ? -2.008 55.156 -5.426 1 94.81 492 ASN B CA 1
ATOM 8123 C C . ASN B 1 492 ? -1.27 56.469 -5.23 1 94.81 492 ASN B C 1
ATOM 8125 O O . ASN B 1 492 ? -0.04 56.5 -5.301 1 94.81 492 ASN B O 1
ATOM 8129 N N . PRO B 1 493 ? -1.984 57.562 -4.895 1 92.56 493 PRO B N 1
ATOM 8130 C CA . PRO B 1 493 ? -1.293 58.844 -4.758 1 92.56 493 PRO B CA 1
ATOM 8131 C C . PRO B 1 493 ? -0.282 58.844 -3.615 1 92.56 493 PRO B C 1
ATOM 8133 O O . PRO B 1 493 ? 0.602 59.719 -3.574 1 92.56 493 PRO B O 1
ATOM 8136 N N . HIS B 1 494 ? -0.367 57.906 -2.795 1 91.62 494 HIS B N 1
ATOM 8137 C CA . HIS B 1 494 ? 0.51 57.875 -1.631 1 91.62 494 HIS B CA 1
ATOM 8138 C C . HIS B 1 494 ? 1.641 56.875 -1.832 1 91.62 494 HIS B C 1
ATOM 8140 O O . HIS B 1 494 ? 2.385 56.562 -0.895 1 91.62 494 HIS B O 1
ATOM 8146 N N . LEU B 1 495 ? 1.747 56.344 -2.996 1 93 495 LEU B N 1
ATOM 8147 C CA . LEU B 1 495 ? 2.811 55.406 -3.348 1 93 495 LEU B CA 1
ATOM 8148 C C . LEU B 1 495 ? 3.807 56.062 -4.309 1 93 495 LEU B C 1
ATOM 8150 O O . LEU B 1 495 ? 3.482 57.062 -4.973 1 93 495 LEU B O 1
ATOM 8154 N N . GLU B 1 496 ? 4.977 55.531 -4.285 1 91.31 496 GLU B N 1
ATOM 8155 C CA . GLU B 1 496 ? 5.914 55.938 -5.328 1 91.31 496 GLU B CA 1
ATOM 8156 C C . GLU B 1 496 ? 5.398 55.562 -6.715 1 91.31 496 GLU B C 1
ATOM 8158 O O . GLU B 1 496 ? 4.645 54.594 -6.859 1 91.31 496 GLU B O 1
ATOM 8163 N N . SER B 1 497 ? 5.855 56.281 -7.621 1 90.31 497 SER B N 1
ATOM 8164 C CA . SER B 1 497 ? 5.355 56.125 -8.984 1 90.31 497 SER B CA 1
ATOM 8165 C C . SER B 1 497 ? 5.469 54.688 -9.461 1 90.31 497 SER B C 1
ATOM 8167 O O . SER B 1 497 ? 4.551 54.156 -10.102 1 90.31 497 SER B O 1
ATOM 8169 N N . HIS B 1 498 ? 6.574 54.031 -9.156 1 91.38 498 HIS B N 1
ATOM 8170 C CA . HIS B 1 498 ? 6.797 52.688 -9.641 1 91.38 498 HIS B CA 1
ATOM 8171 C C . HIS B 1 498 ? 5.98 51.656 -8.844 1 91.38 498 HIS B C 1
ATOM 8173 O O . HIS B 1 498 ? 5.836 50.531 -9.25 1 91.38 498 HIS B O 1
ATOM 8179 N N . GLU B 1 499 ? 5.355 52.031 -7.754 1 93.62 499 GLU B N 1
ATOM 8180 C CA . GLU B 1 499 ? 4.562 51.156 -6.883 1 93.62 499 GLU B CA 1
ATOM 8181 C C . GLU B 1 499 ? 3.072 51.281 -7.199 1 93.62 499 GLU B C 1
ATOM 8183 O O . GLU B 1 499 ? 2.258 50.531 -6.668 1 93.62 499 GLU B O 1
ATOM 8188 N N . HIS B 1 500 ? 2.736 52.25 -8.055 1 94.75 500 HIS B N 1
ATOM 8189 C CA . HIS B 1 500 ? 1.33 52.438 -8.391 1 94.75 500 HIS B CA 1
ATOM 8190 C C . HIS B 1 500 ? 0.721 51.156 -8.953 1 94.75 500 HIS B C 1
ATOM 8192 O O . HIS B 1 500 ? 1.304 50.531 -9.844 1 94.75 500 HIS B O 1
ATOM 8198 N N . VAL B 1 501 ? -0.424 50.812 -8.453 1 96.44 501 VAL B N 1
ATOM 8199 C CA . VAL B 1 501 ? -1.152 49.625 -8.891 1 96.44 501 VAL B CA 1
ATOM 8200 C C . VAL B 1 501 ? -2 49.969 -10.117 1 96.44 501 VAL B C 1
ATOM 8202 O O . VAL B 1 501 ? -2.881 50.844 -10.047 1 96.44 501 VAL B O 1
ATOM 8205 N N . ASP B 1 502 ? -1.737 49.281 -11.102 1 95 502 ASP B N 1
ATOM 8206 C CA . ASP B 1 502 ? -2.375 49.594 -12.375 1 95 502 ASP B CA 1
ATOM 8207 C C . ASP B 1 502 ? -3.768 48.969 -12.469 1 95 502 ASP B C 1
ATOM 8209 O O . ASP B 1 502 ? -4.602 49.438 -13.25 1 95 502 ASP B O 1
ATOM 8213 N N . ALA B 1 503 ? -3.916 47.969 -11.711 1 95.81 503 ALA B N 1
ATOM 8214 C CA . ALA B 1 503 ? -5.227 47.312 -11.797 1 95.81 503 ALA B CA 1
ATOM 8215 C C . ALA B 1 503 ? -5.496 46.469 -10.57 1 95.81 503 ALA B C 1
ATOM 8217 O O . ALA B 1 503 ? -4.566 45.938 -9.945 1 95.81 503 ALA B O 1
ATOM 8218 N N . ILE B 1 504 ? -6.723 46.375 -10.219 1 97.31 504 ILE B N 1
ATOM 8219 C CA . ILE B 1 504 ? -7.238 45.344 -9.352 1 97.31 504 ILE B CA 1
ATOM 8220 C C . ILE B 1 504 ? -8.008 44.312 -10.18 1 97.31 504 ILE B C 1
ATOM 8222 O O . ILE B 1 504 ? -8.945 44.656 -10.898 1 97.31 504 ILE B O 1
ATOM 8226 N N . VAL B 1 505 ? -7.574 43.094 -10.117 1 96.75 505 VAL B N 1
ATOM 8227 C CA . VAL B 1 505 ? -8.258 42 -10.82 1 96.75 505 VAL B CA 1
ATOM 8228 C C . VAL B 1 505 ? -8.992 41.125 -9.82 1 96.75 505 VAL B C 1
ATOM 8230 O O . VAL B 1 505 ? -8.375 40.5 -8.961 1 96.75 505 VAL B O 1
ATOM 8233 N N . VAL B 1 506 ? -10.305 41.094 -9.938 1 96.44 506 VAL B N 1
ATOM 8234 C CA . VAL B 1 506 ? -11.125 40.219 -9.109 1 96.44 506 VAL B CA 1
ATOM 8235 C C . VAL B 1 506 ? -11.133 38.812 -9.695 1 96.44 506 VAL B C 1
ATOM 8237 O O . VAL B 1 506 ? -11.57 38.625 -10.836 1 96.44 506 VAL B O 1
ATOM 8240 N N . VAL B 1 507 ? -10.672 37.906 -8.922 1 95.19 507 VAL B N 1
ATOM 8241 C CA . VAL B 1 507 ? -10.492 36.562 -9.43 1 95.19 507 VAL B CA 1
ATOM 8242 C C . VAL B 1 507 ? -11.828 35.812 -9.43 1 95.19 507 VAL B C 1
ATOM 8244 O O . VAL B 1 507 ? -12.695 36.094 -8.594 1 95.19 507 VAL B O 1
ATOM 8247 N N . ASN B 1 508 ? -12.023 34.812 -10.32 1 89.31 508 ASN B N 1
ATOM 8248 C CA . ASN B 1 508 ? -13.266 34.062 -10.484 1 89.31 508 ASN B CA 1
ATOM 8249 C C . ASN B 1 508 ? -13.359 32.906 -9.484 1 89.31 508 ASN B C 1
ATOM 8251 O O . ASN B 1 508 ? -14.398 32.688 -8.867 1 89.31 508 ASN B O 1
ATOM 8255 N N . GLU B 1 509 ? -12.266 32.188 -9.391 1 89.94 509 GLU B N 1
ATOM 8256 C CA . GLU B 1 509 ? -12.227 31 -8.531 1 89.94 509 GLU B CA 1
ATOM 8257 C C . GLU B 1 509 ? -11.617 31.328 -7.172 1 89.94 509 GLU B C 1
ATOM 8259 O O . GLU B 1 509 ? -10.578 31.984 -7.086 1 89.94 509 GLU B O 1
ATOM 8264 N N . PRO B 1 510 ? -12.289 30.844 -6.164 1 89.69 510 PRO B N 1
ATOM 8265 C CA . PRO B 1 510 ? -11.703 31.062 -4.84 1 89.69 510 PRO B CA 1
ATOM 8266 C C . PRO B 1 510 ? -10.352 30.375 -4.672 1 89.69 510 PRO B C 1
ATOM 8268 O O . PRO B 1 510 ? -10.148 29.266 -5.184 1 89.69 510 PRO B O 1
ATOM 8271 N N . TRP B 1 511 ? -9.484 31.094 -4.012 1 91.25 511 TRP B N 1
ATOM 8272 C CA . TRP B 1 511 ? -8.18 30.516 -3.689 1 91.25 511 TRP B CA 1
ATOM 8273 C C . TRP B 1 511 ? -8.312 29.453 -2.604 1 91.25 511 TRP B C 1
ATOM 8275 O O . TRP B 1 511 ? -8.953 29.688 -1.575 1 91.25 511 TRP B O 1
ATOM 8285 N N . SER B 1 512 ? -7.781 28.266 -2.869 1 87.31 512 SER B N 1
ATOM 8286 C CA . SER B 1 512 ? -7.922 27.156 -1.94 1 87.31 512 SER B CA 1
ATOM 8287 C C . SER B 1 512 ? -6.641 26.328 -1.862 1 87.31 512 SER B C 1
ATOM 8289 O O . SER B 1 512 ? -5.695 26.578 -2.615 1 87.31 512 SER B O 1
ATOM 8291 N N . ILE B 1 513 ? -6.617 25.469 -0.904 1 81.69 513 ILE B N 1
ATOM 8292 C CA . ILE B 1 513 ? -5.5 24.531 -0.774 1 81.69 513 ILE B CA 1
ATOM 8293 C C . ILE B 1 513 ? -5.508 23.562 -1.946 1 81.69 513 ILE B C 1
ATOM 8295 O O . ILE B 1 513 ? -4.453 23.234 -2.502 1 81.69 513 ILE B O 1
ATOM 8299 N N . GLU B 1 514 ? -6.68 23.156 -2.375 1 81.31 514 GLU B N 1
ATOM 8300 C CA . GLU B 1 514 ? -6.871 22.156 -3.434 1 81.31 514 GLU B CA 1
ATOM 8301 C C . GLU B 1 514 ? -6.324 22.672 -4.766 1 81.31 514 GLU B C 1
ATOM 8303 O O . GLU B 1 514 ? -5.723 21.906 -5.523 1 81.31 514 GLU B O 1
ATOM 8308 N N . ASN B 1 515 ? -6.531 24.047 -5.016 1 85.62 515 ASN B N 1
ATOM 8309 C CA . ASN B 1 515 ? -6.023 24.578 -6.277 1 85.62 515 ASN B CA 1
ATOM 8310 C C . ASN B 1 515 ? -4.605 25.109 -6.129 1 85.62 515 ASN B C 1
ATOM 8312 O O . ASN B 1 515 ? -4.121 25.844 -6.992 1 85.62 515 ASN B O 1
ATOM 8316 N N . ASP B 1 516 ? -4.016 24.906 -4.922 1 83.5 516 ASP B N 1
ATOM 8317 C CA . ASP B 1 516 ? -2.6 25.094 -4.625 1 83.5 516 ASP B CA 1
ATOM 8318 C C . ASP B 1 516 ? -2.268 26.578 -4.457 1 83.5 516 ASP B C 1
ATOM 8320 O O . ASP B 1 516 ? -1.103 26.969 -4.539 1 83.5 516 ASP B O 1
ATOM 8324 N N . VAL B 1 517 ? -3.264 27.422 -4.324 1 88.94 517 VAL B N 1
ATOM 8325 C CA . VAL B 1 517 ? -3.01 28.844 -4.164 1 88.94 517 VAL B CA 1
ATOM 8326 C C . VAL B 1 517 ? -2.748 29.156 -2.691 1 88.94 517 VAL B C 1
ATOM 8328 O O . VAL B 1 517 ? -2.018 30.109 -2.371 1 88.94 517 VAL B O 1
ATOM 8331 N N . LEU B 1 518 ? -3.348 28.281 -1.862 1 86.25 518 LEU B N 1
ATOM 8332 C CA . LEU B 1 518 ? -3.125 28.453 -0.432 1 86.25 518 LEU B CA 1
ATOM 8333 C C . LEU B 1 518 ? -2.309 27.297 0.136 1 86.25 518 LEU B C 1
ATOM 8335 O O . LEU B 1 518 ? -2.492 26.141 -0.267 1 86.25 518 LEU B O 1
ATOM 8339 N N . THR B 1 519 ? -1.454 27.625 1.014 1 78.5 519 THR B N 1
ATOM 8340 C CA . THR B 1 519 ? -0.795 26.594 1.805 1 78.5 519 THR B CA 1
ATOM 8341 C C . THR B 1 519 ? -1.785 25.922 2.754 1 78.5 519 THR B C 1
ATOM 8343 O O . THR B 1 519 ? -2.902 26.406 2.939 1 78.5 519 THR B O 1
ATOM 8346 N N . PRO B 1 520 ? -1.371 24.891 3.373 1 74.31 520 PRO B N 1
ATOM 8347 C CA . PRO B 1 520 ? -2.252 24.25 4.344 1 74.31 520 PRO B CA 1
ATOM 8348 C C . PRO B 1 520 ? -2.605 25.141 5.523 1 74.31 520 PRO B C 1
ATOM 8350 O O . PRO B 1 520 ? -3.615 24.922 6.195 1 74.31 520 PRO B O 1
ATOM 8353 N N . THR B 1 521 ? -1.791 26.094 5.781 1 70.75 521 THR B N 1
ATOM 8354 C CA . THR B 1 521 ? -2.057 27.047 6.859 1 70.75 521 THR B CA 1
ATOM 8355 C C . THR B 1 521 ? -2.766 28.281 6.324 1 70.75 521 THR B C 1
ATOM 8357 O O . THR B 1 521 ? -2.828 29.312 7.004 1 70.75 521 THR B O 1
ATOM 8360 N N . LEU B 1 522 ? -3.219 28.141 5.02 1 72 522 LEU B N 1
ATOM 8361 C CA . LEU B 1 522 ? -4.094 29.109 4.375 1 72 522 LEU B CA 1
ATOM 8362 C C . LEU B 1 522 ? -3.318 30.375 4.008 1 72 522 LEU B C 1
ATOM 8364 O O . LEU B 1 522 ? -3.898 31.453 3.904 1 72 522 LEU B O 1
ATOM 8368 N N . LYS B 1 523 ? -2.031 30.203 3.855 1 78.38 523 LYS B N 1
ATOM 8369 C CA . LYS B 1 523 ? -1.226 31.312 3.328 1 78.38 523 LYS B CA 1
ATOM 8370 C C . LYS B 1 523 ? -1.229 31.312 1.802 1 78.38 523 LYS B C 1
ATOM 8372 O O . LYS B 1 523 ? -1.225 30.25 1.176 1 78.38 523 LYS B O 1
ATOM 8377 N N . ILE B 1 524 ? -1.168 32.531 1.231 1 85.12 524 ILE B N 1
ATOM 8378 C CA . ILE B 1 524 ? -1.181 32.656 -0.221 1 85.12 524 ILE B CA 1
ATOM 8379 C C . ILE B 1 524 ? 0.186 32.281 -0.786 1 85.12 524 ILE B C 1
ATOM 8381 O O . ILE B 1 524 ? 1.22 32.719 -0.27 1 85.12 524 ILE B O 1
ATOM 8385 N N . LYS B 1 525 ? 0.167 31.484 -1.791 1 86.06 525 LYS B N 1
ATOM 8386 C CA . LYS B 1 525 ? 1.367 31.219 -2.576 1 86.06 525 LYS B CA 1
ATOM 8387 C C . LYS B 1 525 ? 1.494 32.188 -3.744 1 86.06 525 LYS B C 1
ATOM 8389 O O . LYS B 1 525 ? 1.027 31.906 -4.848 1 86.06 525 LYS B O 1
ATOM 8394 N N . ARG B 1 526 ? 2.238 33.219 -3.58 1 88.69 526 ARG B N 1
ATOM 8395 C CA . ARG B 1 526 ? 2.326 34.312 -4.555 1 88.69 526 ARG B CA 1
ATOM 8396 C C . ARG B 1 526 ? 2.867 33.812 -5.887 1 88.69 526 ARG B C 1
ATOM 8398 O O . ARG B 1 526 ? 2.416 34.25 -6.949 1 88.69 526 ARG B O 1
ATOM 8405 N N . HIS B 1 527 ? 3.799 32.906 -5.824 1 85.81 527 HIS B N 1
ATOM 8406 C CA . HIS B 1 527 ? 4.438 32.438 -7.051 1 85.81 527 HIS B CA 1
ATOM 8407 C C . HIS B 1 527 ? 3.438 31.688 -7.945 1 85.81 527 HIS B C 1
ATOM 8409 O O . HIS B 1 527 ? 3.551 31.734 -9.172 1 85.81 527 HIS B O 1
ATOM 8415 N N . VAL B 1 528 ? 2.496 31.062 -7.328 1 88.75 528 VAL B N 1
ATOM 8416 C CA . VAL B 1 528 ? 1.466 30.359 -8.078 1 88.75 528 VAL B CA 1
ATOM 8417 C C . VAL B 1 528 ? 0.582 31.359 -8.812 1 88.75 528 VAL B C 1
ATOM 8419 O O . VAL B 1 528 ? 0.25 31.172 -9.984 1 88.75 528 VAL B O 1
ATOM 8422 N N . LEU B 1 529 ? 0.308 32.438 -8.164 1 91.62 529 LEU B N 1
ATOM 8423 C CA . LEU B 1 529 ? -0.53 33.469 -8.75 1 91.62 529 LEU B CA 1
ATOM 8424 C C . LEU B 1 529 ? 0.233 34.25 -9.82 1 91.62 529 LEU B C 1
ATOM 8426 O O . LEU B 1 529 ? -0.33 34.594 -10.859 1 91.62 529 LEU B O 1
ATOM 8430 N N . GLU B 1 530 ? 1.438 34.5 -9.586 1 91.06 530 GLU B N 1
ATOM 8431 C CA . GLU B 1 530 ? 2.273 35.156 -10.578 1 91.06 530 GLU B CA 1
ATOM 8432 C C . GLU B 1 530 ? 2.33 34.375 -11.883 1 91.06 530 GLU B C 1
ATOM 8434 O O . GLU B 1 530 ? 2.166 34.938 -12.969 1 91.06 530 GLU B O 1
ATOM 8439 N N . LYS B 1 531 ? 2.543 33.125 -11.734 1 89.44 531 LYS B N 1
ATOM 8440 C CA . LYS B 1 531 ? 2.623 32.25 -12.906 1 89.44 531 LYS B CA 1
ATOM 8441 C C . LYS B 1 531 ? 1.297 32.219 -13.656 1 89.44 531 LYS B C 1
ATOM 8443 O O . LYS B 1 531 ? 1.276 32.219 -14.891 1 89.44 531 LYS B O 1
ATOM 8448 N N . ALA B 1 532 ? 0.27 32.25 -12.938 1 91.5 532 ALA B N 1
ATOM 8449 C CA . ALA B 1 532 ? -1.06 32.094 -13.523 1 91.5 532 ALA B CA 1
ATOM 8450 C C . ALA B 1 532 ? -1.53 33.406 -14.172 1 91.5 532 ALA B C 1
ATOM 8452 O O . ALA B 1 532 ? -2.275 33.375 -15.148 1 91.5 532 ALA B O 1
ATOM 8453 N N . PHE B 1 533 ? -1.047 34.625 -13.664 1 93.81 533 PHE B N 1
ATOM 8454 C CA . PHE B 1 533 ? -1.763 35.844 -14.031 1 93.81 533 PHE B CA 1
ATOM 8455 C C . PHE B 1 533 ? -0.831 36.812 -14.727 1 93.81 533 PHE B C 1
ATOM 8457 O O . PHE B 1 533 ? -1.288 37.781 -15.359 1 93.81 533 PHE B O 1
ATOM 8464 N N . SER B 1 534 ? 0.44 36.688 -14.641 1 91.38 534 SER B N 1
ATOM 8465 C CA . SER B 1 534 ? 1.376 37.688 -15.125 1 91.38 534 SER B CA 1
ATOM 8466 C C . SER B 1 534 ? 1.121 38.031 -16.594 1 91.38 534 SER B C 1
ATOM 8468 O O . SER B 1 534 ? 1.027 39.219 -16.953 1 91.38 534 SER B O 1
ATOM 8470 N N . GLU B 1 535 ? 0.964 37 -17.359 1 90.19 535 GLU B N 1
ATOM 8471 C CA . GLU B 1 535 ? 0.753 37.188 -18.797 1 90.19 535 GLU B CA 1
ATOM 8472 C C . GLU B 1 535 ? -0.632 37.781 -19.062 1 90.19 535 GLU B C 1
ATOM 8474 O O . GLU B 1 535 ? -0.798 38.594 -19.969 1 90.19 535 GLU B O 1
ATOM 8479 N N . ARG B 1 536 ? -1.499 37.344 -18.297 1 91.94 536 ARG B N 1
ATOM 8480 C CA . ARG B 1 536 ? -2.891 37.75 -18.516 1 91.94 536 ARG B CA 1
ATOM 8481 C C . ARG B 1 536 ? -3.123 39.188 -18.172 1 91.94 536 ARG B C 1
ATOM 8483 O O . ARG B 1 536 ? -4.055 39.844 -18.672 1 91.94 536 ARG B O 1
ATOM 8490 N N . VAL B 1 537 ? -2.312 39.688 -17.266 1 92.38 537 VAL B N 1
ATOM 8491 C CA . VAL B 1 537 ? -2.59 41.031 -16.766 1 92.38 537 VAL B CA 1
ATOM 8492 C C . VAL B 1 537 ? -1.631 42.031 -17.406 1 92.38 537 VAL B C 1
ATOM 8494 O O . VAL B 1 537 ? -1.752 43.25 -17.203 1 92.38 537 VAL B O 1
ATOM 8497 N N . ASP B 1 538 ? -0.755 41.5 -18.156 1 89.62 538 ASP B N 1
ATOM 8498 C CA . ASP B 1 538 ? 0.218 42.375 -18.812 1 89.62 538 ASP B CA 1
ATOM 8499 C C . ASP B 1 538 ? -0.469 43.375 -19.75 1 89.62 538 ASP B C 1
ATOM 8501 O O . ASP B 1 538 ? -1.296 42.969 -20.578 1 89.62 538 ASP B O 1
ATOM 8505 N N . GLY B 1 539 ? -0.214 44.625 -19.594 1 84.94 539 GLY B N 1
ATOM 8506 C CA . GLY B 1 539 ? -0.774 45.625 -20.484 1 84.94 539 GLY B CA 1
ATOM 8507 C C . GLY B 1 539 ? -1.918 46.406 -19.875 1 84.94 539 GLY B C 1
ATOM 8508 O O . GLY B 1 539 ? -2.32 47.438 -20.391 1 84.94 539 GLY B O 1
ATOM 8509 N N . ILE B 1 540 ? -2.473 45.844 -18.828 1 88.44 540 ILE B N 1
ATOM 8510 C CA . ILE B 1 540 ? -3.551 46.594 -18.156 1 88.44 540 ILE B CA 1
ATOM 8511 C C . ILE B 1 540 ? -2.982 47.781 -17.422 1 88.44 540 ILE B C 1
ATOM 8513 O O . ILE B 1 540 ? -2.08 47.656 -16.594 1 88.44 540 ILE B O 1
ATOM 8517 N N . ARG B 1 541 ? -3.578 48.969 -17.75 1 87.94 541 ARG B N 1
ATOM 8518 C CA . ARG B 1 541 ? -3.082 50.219 -17.156 1 87.94 541 ARG B CA 1
ATOM 8519 C C . ARG B 1 541 ? -4.234 51.156 -16.781 1 87.94 541 ARG B C 1
ATOM 8521 O O . ARG B 1 541 ? -5.355 50.969 -17.266 1 87.94 541 ARG B O 1
ATOM 8528 N N . GLY B 1 542 ? -3.844 52.094 -15.867 1 88 542 GLY B N 1
ATOM 8529 C CA . GLY B 1 542 ? -4.781 53.156 -15.609 1 88 542 GLY B CA 1
ATOM 8530 C C . GLY B 1 542 ? -5.605 52.969 -14.352 1 88 542 GLY B C 1
ATOM 8531 O O . GLY B 1 542 ? -6.746 53.406 -14.266 1 88 542 GLY B O 1
ATOM 8532 N N . ALA B 1 543 ? -5.168 52.156 -13.453 1 91 543 ALA B N 1
ATOM 8533 C CA . ALA B 1 543 ? -5.836 51.938 -12.172 1 91 543 ALA B CA 1
ATOM 8534 C C . ALA B 1 543 ? -7.258 51.438 -12.375 1 91 543 ALA B C 1
ATOM 8536 O O . ALA B 1 543 ? -8.219 52 -11.844 1 91 543 ALA B O 1
ATOM 8537 N N . GLN B 1 544 ? -7.371 50.375 -13.062 1 94 544 GLN B N 1
ATOM 8538 C CA . GLN B 1 544 ? -8.672 49.812 -13.398 1 94 544 GLN B CA 1
ATOM 8539 C C . GLN B 1 544 ? -9.031 48.656 -12.438 1 94 544 GLN B C 1
ATOM 8541 O O . GLN B 1 544 ? -8.164 48.094 -11.789 1 94 544 GLN B O 1
ATOM 8546 N N . VAL B 1 545 ? -10.328 48.5 -12.336 1 96.88 545 VAL B N 1
ATOM 8547 C CA . VAL B 1 545 ? -10.852 47.344 -11.641 1 96.88 545 VAL B CA 1
ATOM 8548 C C . VAL B 1 545 ? -11.555 46.438 -12.633 1 96.88 545 VAL B C 1
ATOM 8550 O O . VAL B 1 545 ? -12.508 46.844 -13.305 1 96.88 545 VAL B O 1
ATOM 8553 N N . ARG B 1 546 ? -11.047 45.219 -12.758 1 95.56 546 ARG B N 1
ATOM 8554 C CA . ARG B 1 546 ? -11.602 44.281 -13.711 1 95.56 546 ARG B CA 1
ATOM 8555 C C . ARG B 1 546 ? -11.828 42.906 -13.062 1 95.56 546 ARG B C 1
ATOM 8557 O O . ARG B 1 546 ? -11.102 42.531 -12.141 1 95.56 546 ARG B O 1
ATOM 8564 N N . TRP B 1 547 ? -12.859 42.25 -13.562 1 95.69 547 TRP B N 1
ATOM 8565 C CA . TRP B 1 547 ? -12.992 40.844 -13.211 1 95.69 547 TRP B CA 1
ATOM 8566 C C . TRP B 1 547 ? -12.133 39.969 -14.125 1 95.69 547 TRP B C 1
ATOM 8568 O O . TRP B 1 547 ? -11.852 40.344 -15.266 1 95.69 547 TRP B O 1
ATOM 8578 N N . GLU B 1 548 ? -11.719 38.906 -13.562 1 94.5 548 GLU B N 1
ATOM 8579 C CA . GLU B 1 548 ? -10.859 37.969 -14.281 1 94.5 548 GLU B CA 1
ATOM 8580 C C . GLU B 1 548 ? -11.469 37.594 -15.633 1 94.5 548 GLU B C 1
ATOM 8582 O O . GLU B 1 548 ? -10.758 37.469 -16.625 1 94.5 548 GLU B O 1
ATOM 8587 N N . ASP B 1 549 ? -12.75 37.375 -15.672 1 92.25 549 ASP B N 1
ATOM 8588 C CA . ASP B 1 549 ? -13.43 36.969 -16.906 1 92.25 549 ASP B CA 1
ATOM 8589 C C . ASP B 1 549 ? -13.531 38.125 -17.875 1 92.25 549 ASP B C 1
ATOM 8591 O O . ASP B 1 549 ? -13.961 37.938 -19.031 1 92.25 549 ASP B O 1
ATOM 8595 N N . GLU B 1 550 ? -13.156 39.281 -17.438 1 91.44 550 GLU B N 1
ATOM 8596 C CA . GLU B 1 550 ? -13.148 40.469 -18.312 1 91.44 550 GLU B CA 1
ATOM 8597 C C . GLU B 1 550 ? -11.781 40.656 -18.969 1 91.44 550 GLU B C 1
ATOM 8599 O O . GLU B 1 550 ? -11.625 41.5 -19.859 1 91.44 550 GLU B O 1
ATOM 8604 N N . LEU B 1 551 ? -10.93 39.875 -18.484 1 88.94 551 LEU B N 1
ATOM 8605 C CA . LEU B 1 551 ? -9.594 39.938 -19.078 1 88.94 551 LEU B CA 1
ATOM 8606 C C . LEU B 1 551 ? -9.555 39.281 -20.438 1 88.94 551 LEU B C 1
ATOM 8608 O O . LEU B 1 551 ? -10.367 38.375 -20.719 1 88.94 551 LEU B O 1
ATOM 8612 N N . ALA B 1 552 ? -8.672 39.531 -21.312 1 67.94 552 ALA B N 1
ATOM 8613 C CA . ALA B 1 552 ? -8.539 38.938 -22.641 1 67.94 552 ALA B CA 1
ATOM 8614 C C . ALA B 1 552 ? -8.023 37.5 -22.547 1 67.94 552 ALA B C 1
ATOM 8616 O O . ALA B 1 552 ? -7.148 37.188 -21.734 1 67.94 552 ALA B O 1
ATOM 8617 N N . LYS B 1 553 ? -8.664 36.594 -23.078 1 63.66 553 LYS B N 1
ATOM 8618 C CA . LYS B 1 553 ? -8.266 35.188 -23.156 1 63.66 553 LYS B CA 1
ATOM 8619 C C . LYS B 1 553 ? -6.922 35.031 -23.859 1 63.66 553 LYS B C 1
ATOM 8621 O O . LYS B 1 553 ? -6.727 35.562 -24.969 1 63.66 553 LYS B O 1
ATOM 8626 N N . LYS B 1 554 ? -5.812 34.812 -23.328 1 48.44 554 LYS B N 1
ATOM 8627 C CA . LYS B 1 554 ? -4.605 34.438 -24.062 1 48.44 554 LYS B CA 1
ATOM 8628 C C . LYS B 1 554 ? -4.504 32.906 -24.203 1 48.44 554 LYS B C 1
ATOM 8630 O O . LYS B 1 554 ? -4.875 32.188 -23.297 1 48.44 554 LYS B O 1
#